Protein AF-A0A6V7ISR9-F1 (afdb_monomer)

Radius of gyration: 34.3 Å; Cα contacts (8 Å, |Δi|>4): 1676; chains: 1; bounding box: 74×96×76 Å

Solvent-accessible surface area (backbone atoms only — not comparable to full-atom values): 53498 Å² total; per-residue (Å²): 130,77,73,51,83,81,66,94,70,52,42,62,39,44,79,57,43,58,78,33,70,71,38,28,33,30,27,63,58,80,65,37,68,63,50,44,50,51,50,16,56,51,46,54,58,51,45,68,76,55,69,71,75,74,91,68,91,79,61,69,69,41,34,30,42,32,60,68,66,99,81,52,94,90,58,91,48,72,30,43,50,24,33,32,66,44,76,41,80,91,76,56,29,31,36,29,36,27,41,54,68,54,43,74,46,78,38,45,74,90,58,43,38,79,49,66,71,85,78,57,84,71,82,68,48,29,48,59,31,24,48,60,50,59,43,31,24,42,67,46,77,48,70,47,99,85,71,48,81,44,78,46,75,38,77,50,96,58,75,51,69,67,44,29,50,51,52,44,49,52,59,69,68,19,91,54,36,32,40,32,73,73,52,70,61,97,87,36,42,25,20,50,45,33,30,42,57,97,93,35,36,37,55,48,68,54,55,38,36,74,70,34,37,28,44,81,44,56,74,73,56,37,49,56,50,52,55,53,52,57,56,56,74,72,57,89,72,83,81,84,86,83,93,71,86,78,76,76,85,83,84,75,81,78,52,98,81,72,61,81,80,83,82,87,87,80,82,74,90,76,81,86,76,94,80,79,76,90,65,79,82,69,76,74,83,72,57,74,72,84,73,67,59,68,48,76,48,59,96,67,95,70,75,64,52,90,49,68,86,72,52,95,55,52,69,55,42,54,51,25,36,52,76,67,66,59,84,71,70,45,77,61,30,24,53,32,31,54,38,47,62,71,60,40,19,35,38,39,30,37,56,87,93,55,54,63,67,62,21,48,50,54,32,52,51,37,57,55,70,76,44,80,85,65,61,48,39,30,24,38,30,40,35,36,23,56,28,61,57,50,29,52,54,53,48,53,50,47,50,49,46,35,61,76,45,77,86,65,34,73,42,80,41,48,88,90,64,56,66,67,64,53,51,54,48,42,70,78,22,27,42,32,39,30,20,24,64,64,40,50,55,56,57,68,68,45,57,75,95,70,52,72,62,44,62,36,64,35,44,34,42,35,29,46,37,40,52,58,38,44,74,77,43,55,73,60,53,60,51,55,40,49,76,60,29,32,39,101,52,78,39,23,14,64,80,70,44,73,33,29,45,35,36,30,22,56,60,62,34,52,68,55,55,60,56,52,67,57,43,77,60,50,39,34,41,26,49,43,38,55,42,44,46,36,74,66,71,35,57,60,40,81,43,83,43,55,80,84,51,42,58,61,51,48,53,65,67,40,64,75,56,35,24,67,35,45,28,37,40,39,23,68,40,67,71,57,46,52,49,40,53,63,72,46,50,90,81,54,62,68,42,82,52,39,80,83,58,53,71,67,56,45,51,50,49,43,50,52,62,67,71,48,48,86,68,63,28,45,40,37,37,32,23,66,78,36,53,76,78,47,65,57,28,63,37,24,30,44,33,36,64,44,68,76,54,99,44,73,63,64,58,39,50,63,40,47,28,26,57,60,31,66,72,41,87,86,56,80,60,46,39,40,36,42,39,42,92,79,30,60,87,50,43,58,60,52,50,50,54,30,42,31,44,64,49,82,77,53,71,69,58,52,53,52,41,50,54,40,51,53,52,60,36,58,75,32,72,46,42,58,67,29,67,45,34,75,62,70,74,50,52,99,50,66,92,80,50,82,44,15,86,67,90,47,81,88,72,38,46,58,78,53,104,65,56,63,63,22,38,38,33,33,47,82,68,38,80,78,45,69,47,33,32,21,28,33,57,43,35,38,30,44,85,87,67,53,75,48,76,45,67,67,63,64,56,54,50,50,50,51,51,49,30,60,50,60,66,38,74,91,59,60,43,61,45,88,78,80,53,67,47,43,68,28,33,34,71,82,48,104,83,41,53,42,52,27,27,33,76,44,77,76,38,57,49,99,85,65,48,60,47,26,24,25,34,31,27,54,84,58,55,51,70,48,72,80,37,50,35,74,62,30,23,58,53,58,67,74,70,56,69,48,85,61,65,50,31,42,38,30,46,48,99,58,76,46,74,89,76,31,94,59,74,39,71,65,56,36,48,51,48,50,49,52,52,58,78,60,66,45,98,57,43,45,34,36,30,44,28,67,42,62,46,25,59,38,36,28,20,65,51,83,43,84,43,75,114

pLDDT: mean 79.91, std 15.23, range [26.52, 97.44]

Organism: NCBI:txid1563983

Nearest PDB structures (foldseek):
  2db3-assembly3_C  TM=5.514E-01  e=2.352E-21  Drosophila melanogaster
  6y53-assembly1_p  TM=5.521E-01  e=8.536E-19  Homo sapiens
  6y5q-assembly1_p  TM=5.521E-01  e=8.536E-19  Homo sapiens
  7vpx-assembly1_E  TM=4.806E-01  e=4.171E-19  Homo sapiens
  4a4d-assembly1_A  TM=7.930E-01  e=4.815E-11  Homo sapiens

InterPro domains:
  IPR011545 DEAD/DEAH-box helicase domain [PF00270] (331-481)
  IPR014001 Helicase superfamily 1/2, ATP-binding domain [PS51192] (337-523)
  IPR014001 Helicase superfamily 1/2, ATP-binding domain [SM00487] (325-524)
  IPR027417 P-loop containing nucleoside triphosphate hydrolase [G3DSA:3.40.50.300] (258-526)
  IPR027417 P-loop containing nucleoside triphosphate hydrolase [G3DSA:3.40.50.300] (531-700)
  IPR027417 P-loop containing nucleoside triphosphate hydrolase [SSF52540] (293-480)
  IPR027417 P-loop containing nucleoside triphosphate hydrolase [SSF52540] (540-645)

Sequence (947 aa):
CNPCELPTSVEEVLIFNALSPDCIIVGSVVDRDKKLDLISNELWRVSAKYSKNTEGPVENGSFAIIQPNFHMEDISSWWCRGIVRQFNKDTSLYTIELLDYGISIFRLRREFMTVPRESLEEPFLAYSIRLYHMVPAVIQNYITPDKKRNCKLVIQGKWSEEAIDITRTSLKSSPKVFFHKMCTSGGLKEGELYVIHEDDYYPLRDILFIAGVAVFLQDQHYREYSDLISNYKRHDDKIEKYNKSNTLPILRPLYPDGSRPIQKKTIQIEEEQDDEDDIFYQPAKIEKEHYEGIFIKTDKKVTQLDHINEAPFAGTIHESLKDMEVNHLWKIQSYTWPAVNQGLDVLIIAAKKSGKTLGYVAPIANLVVGKNKGSPRSPKVLVLCSSSNAVHNVHDMFERVLGRNVEILVVSGFNGLNHRSFTAKLCNGCHILIATPAWLKRYLALPPHQKGLNIGNLDHIIFDGLDEILRKQNVDLLHLLRENVITRGKGFNVEGKVLQFIAVAEHWSTTIGKFAEQFRYPYLCIRSYPDAVISSGVRPTVREVNIKDKPETLISLLGDRYRSIKTLVVCRSRKEARKIVKSVGDQLKYIYTDGKSILDDIHAAKSTWTLATSGDFPVLICTDSVLADLQISDVQWLINYSIATATKSVFYFRFSSMISSLKDKNKTNAVTIFLDETNSQQLAGVLDLVERSGIKLSQVQIDAAEKIKAQLDREKEGYGICNLVKSFGACSKRVSCQYRHWVLPEIDKPKIPIEAGDVIKVTLLYLHTATHFSARITEKIDSAGKRLKFPEKDHLMTVSRINSFLSNSTQRITEKNVIMGAIYGYRVSNSNYQRVKIIDISKTDIHGRPYIVSVKCIDTGLSHKDVRASSLLQLPDDLRDAPSAIIELFVANVKPFDEDDEWNTFTNHFVKEWMSEHRSPHKFYEGKVELVLGDSVWIQSLDIQIK

Structure (mmCIF, N/CA/C/O backbone):
data_AF-A0A6V7ISR9-F1
#
_entry.id   AF-A0A6V7ISR9-F1
#
loop_
_atom_site.group_PDB
_atom_site.id
_atom_site.type_symbol
_atom_site.label_atom_id
_atom_site.label_alt_id
_atom_site.label_comp_id
_atom_site.label_asym_id
_atom_site.label_entity_id
_atom_site.label_seq_id
_atom_site.pdbx_PDB_ins_code
_atom_site.Cartn_x
_atom_site.Cartn_y
_atom_site.Cartn_z
_atom_site.occupancy
_atom_site.B_iso_or_equiv
_atom_site.auth_seq_id
_atom_site.auth_comp_id
_atom_site.auth_asym_id
_atom_site.auth_atom_id
_atom_site.pdbx_PDB_model_num
ATOM 1 N N . CYS A 1 1 ? 10.358 46.271 20.907 1.00 53.72 1 CYS A N 1
ATOM 2 C CA . CYS A 1 1 ? 9.872 47.580 20.423 1.00 53.72 1 CYS A CA 1
ATOM 3 C C . CYS A 1 1 ? 9.298 48.347 21.605 1.00 53.72 1 CYS A C 1
ATOM 5 O O . CYS A 1 1 ? 8.858 47.693 22.541 1.00 53.72 1 CYS A O 1
ATOM 7 N N . ASN A 1 2 ? 9.299 49.681 21.584 1.00 59.62 2 ASN A N 1
ATOM 8 C CA . ASN A 1 2 ? 8.506 50.438 22.557 1.00 59.62 2 ASN A CA 1
ATOM 9 C C . ASN A 1 2 ? 7.038 50.437 22.100 1.00 59.62 2 ASN A C 1
ATOM 11 O O . ASN A 1 2 ? 6.807 50.488 20.888 1.00 59.62 2 ASN A O 1
ATOM 15 N N . PRO A 1 3 ? 6.071 50.355 23.023 1.00 70.25 3 PRO A N 1
ATOM 16 C CA . PRO A 1 3 ? 4.656 50.442 22.683 1.00 70.25 3 PRO A CA 1
ATOM 17 C C . PRO A 1 3 ? 4.318 51.823 22.106 1.00 70.25 3 PRO A C 1
ATOM 19 O O . PRO A 1 3 ? 4.965 52.822 22.440 1.00 70.25 3 PRO A O 1
ATOM 22 N N . CYS A 1 4 ? 3.330 51.883 21.214 1.00 76.81 4 CYS A N 1
ATOM 23 C CA . CYS A 1 4 ? 2.876 53.126 20.588 1.00 76.81 4 CYS A CA 1
ATOM 24 C C . CYS A 1 4 ? 1.353 53.287 20.657 1.00 76.81 4 CYS A C 1
ATOM 26 O O . CYS A 1 4 ? 0.616 52.309 20.759 1.00 76.81 4 CYS A O 1
ATOM 28 N N . GLU A 1 5 ? 0.873 54.529 20.579 1.00 79.25 5 GLU A N 1
ATOM 29 C CA . GLU A 1 5 ? -0.557 54.812 20.438 1.00 79.25 5 GLU A CA 1
ATOM 30 C C . GLU A 1 5 ? -1.003 54.621 18.979 1.00 79.25 5 GLU A C 1
ATOM 32 O O . GLU A 1 5 ? -0.302 55.019 18.042 1.00 79.25 5 GLU A O 1
ATOM 37 N N . LEU A 1 6 ? -2.182 54.022 18.778 1.00 81.75 6 LEU A N 1
ATOM 38 C CA . LEU A 1 6 ? -2.761 53.850 17.445 1.00 81.75 6 LEU A CA 1
ATOM 39 C C . LEU A 1 6 ? -3.162 55.208 16.838 1.00 81.75 6 LEU A C 1
ATOM 41 O O . LEU A 1 6 ? -3.882 55.978 17.478 1.00 81.75 6 LEU A O 1
ATOM 45 N N . PRO A 1 7 ? -2.786 55.492 15.577 1.00 81.19 7 PRO A N 1
ATOM 46 C CA . PRO A 1 7 ? -3.307 56.641 14.843 1.00 81.19 7 PRO A CA 1
ATOM 47 C C . PRO A 1 7 ? -4.841 56.618 14.725 1.00 81.19 7 PRO A C 1
ATOM 49 O O . PRO A 1 7 ? -5.458 55.563 14.617 1.00 81.19 7 PRO A O 1
ATOM 52 N N . THR A 1 8 ? -5.481 57.786 14.641 1.00 73.00 8 THR A N 1
ATOM 53 C CA . THR A 1 8 ? -6.951 57.896 14.511 1.00 73.00 8 THR A CA 1
ATOM 54 C C . THR A 1 8 ? -7.513 57.385 13.177 1.00 73.00 8 THR A C 1
ATOM 56 O O . THR A 1 8 ? -8.722 57.237 13.033 1.00 73.00 8 THR A O 1
ATOM 59 N N . SER A 1 9 ? -6.653 57.110 12.196 1.00 78.44 9 SER A N 1
ATOM 60 C CA . SER A 1 9 ? -6.996 56.690 10.831 1.00 78.44 9 SER A CA 1
ATOM 61 C C . SER A 1 9 ? -6.623 55.231 10.533 1.00 78.44 9 SER A C 1
ATOM 63 O O . SER A 1 9 ? -6.351 54.878 9.381 1.00 78.44 9 SER A O 1
ATOM 65 N N . VAL A 1 10 ? -6.575 54.380 11.562 1.00 84.94 10 VAL A N 1
ATOM 66 C CA . VAL A 1 10 ? -6.373 52.933 11.407 1.00 84.94 10 VAL A CA 1
ATOM 67 C C . VAL A 1 10 ? -7.698 52.191 11.234 1.00 84.94 10 VAL A C 1
ATOM 69 O O . VAL A 1 10 ? -8.700 52.531 11.860 1.00 84.94 10 VAL A O 1
ATOM 72 N N . GLU A 1 11 ? -7.705 51.158 10.396 1.00 86.50 11 GLU A N 1
ATOM 73 C CA . GLU A 1 11 ? -8.835 50.239 10.227 1.00 86.50 11 GLU A CA 1
ATOM 74 C C . GLU A 1 11 ? -8.477 48.840 10.745 1.00 86.50 11 GLU A C 1
ATOM 76 O O . GLU A 1 11 ? -7.364 48.361 10.537 1.00 86.50 11 GLU A O 1
ATOM 81 N N . GLU A 1 12 ? -9.411 48.167 11.423 1.00 87.75 12 GLU A N 1
ATOM 82 C CA . GLU A 1 12 ? -9.239 46.758 11.802 1.00 87.75 12 GLU A CA 1
ATOM 83 C C . GLU A 1 12 ? -9.358 45.876 10.549 1.00 87.75 12 GLU A C 1
ATOM 85 O O . GLU A 1 12 ? -10.339 45.969 9.797 1.00 87.75 12 GLU A O 1
ATOM 90 N N . VAL A 1 13 ? -8.363 45.016 10.323 1.00 87.88 13 VAL A N 1
ATOM 91 C CA . VAL A 1 13 ? -8.284 44.148 9.143 1.00 87.88 13 VAL A CA 1
ATOM 92 C C . VAL A 1 13 ? -8.114 42.681 9.523 1.00 87.88 13 VAL A C 1
ATOM 94 O O . VAL A 1 13 ? -7.423 42.332 10.479 1.00 87.88 13 VAL A O 1
ATOM 97 N N . LEU A 1 14 ? -8.712 41.801 8.722 1.00 84.25 14 LEU A N 1
ATOM 98 C CA . LEU A 1 14 ? -8.440 40.367 8.750 1.00 84.25 14 LEU A CA 1
ATOM 99 C C . LEU A 1 14 ? -7.236 40.064 7.869 1.00 84.25 14 LEU A C 1
ATOM 101 O O . LEU A 1 14 ? -7.186 40.511 6.723 1.00 84.25 14 LEU A O 1
ATOM 105 N N . ILE A 1 15 ? -6.298 39.270 8.380 1.00 84.81 15 ILE A N 1
ATOM 106 C CA . ILE A 1 15 ? -5.148 38.789 7.615 1.00 84.81 15 ILE A CA 1
ATOM 107 C C . ILE A 1 15 ? -5.489 37.420 7.029 1.00 84.81 15 ILE A C 1
ATOM 109 O O . ILE A 1 15 ? -5.641 36.449 7.768 1.00 84.81 15 ILE A O 1
ATOM 113 N N . PHE A 1 16 ? -5.579 37.328 5.703 1.00 78.12 16 PHE A N 1
ATOM 114 C CA . PHE A 1 16 ? -5.818 36.054 5.016 1.00 78.12 16 PHE A CA 1
ATOM 115 C C . PHE A 1 16 ? -4.517 35.340 4.683 1.00 78.12 16 PHE A C 1
ATOM 117 O O . PHE A 1 16 ? -4.407 34.125 4.843 1.00 78.12 16 PHE A O 1
ATOM 124 N N . ASN A 1 17 ? -3.513 36.092 4.226 1.00 77.75 17 ASN A N 1
ATOM 125 C CA . ASN A 1 17 ? -2.215 35.537 3.871 1.00 77.75 17 ASN A CA 1
ATOM 126 C C . ASN A 1 17 ? -1.118 36.609 3.906 1.00 77.75 17 ASN A C 1
ATOM 128 O O . ASN A 1 17 ? -1.382 37.780 3.651 1.00 77.75 17 ASN A O 1
ATOM 132 N N . ALA A 1 18 ? 0.122 36.202 4.158 1.00 82.56 18 ALA A N 1
ATOM 133 C CA . ALA A 1 18 ? 1.305 37.050 4.039 1.00 82.56 18 ALA A CA 1
ATOM 134 C C . ALA A 1 18 ? 2.350 36.299 3.204 1.00 82.56 18 ALA A C 1
ATOM 136 O O . ALA A 1 18 ? 2.997 35.360 3.685 1.00 82.56 18 ALA A O 1
ATOM 137 N N . LEU A 1 19 ? 2.454 36.670 1.925 1.00 78.19 19 LEU A N 1
ATOM 138 C CA . LEU A 1 19 ? 3.413 36.074 0.992 1.00 78.19 19 LEU A CA 1
ATOM 139 C C . LEU A 1 19 ? 4.805 36.663 1.215 1.00 78.19 19 LEU A C 1
ATOM 141 O O . LEU A 1 19 ? 5.785 35.927 1.231 1.00 78.19 19 LEU A O 1
ATOM 145 N N . SER A 1 20 ? 4.865 37.971 1.441 1.00 83.88 20 SER A N 1
ATOM 146 C CA . SER A 1 20 ? 6.047 38.713 1.875 1.00 83.88 20 SER A CA 1
ATOM 147 C C . SER A 1 20 ? 5.605 40.032 2.523 1.00 83.88 20 SER A C 1
ATOM 149 O O . SER A 1 20 ? 4.431 40.396 2.401 1.00 83.88 20 SER A O 1
ATOM 151 N N . PRO A 1 21 ? 6.510 40.790 3.166 1.00 84.00 21 PRO A N 1
ATOM 152 C CA . PRO A 1 21 ? 6.210 42.151 3.630 1.00 84.00 21 PRO A CA 1
ATOM 153 C C . PRO A 1 21 ? 5.682 43.097 2.531 1.00 84.00 21 PRO A C 1
ATOM 155 O O . PRO A 1 21 ? 4.971 44.060 2.825 1.00 84.00 21 PRO A O 1
ATOM 158 N N . ASP A 1 22 ? 5.961 42.786 1.259 1.00 79.19 22 ASP A N 1
ATOM 159 C CA . ASP A 1 22 ? 5.482 43.546 0.098 1.00 79.19 22 ASP A CA 1
ATOM 160 C C . ASP A 1 22 ? 4.142 43.076 -0.473 1.00 79.19 22 ASP A C 1
ATOM 162 O O . ASP A 1 22 ? 3.608 43.709 -1.389 1.00 79.19 22 ASP A O 1
ATOM 166 N N . CYS A 1 23 ? 3.623 41.947 0.008 1.00 82.62 23 CYS A N 1
ATOM 167 C CA . CYS A 1 23 ? 2.383 41.356 -0.473 1.00 82.62 23 CYS A CA 1
ATOM 168 C C . CYS A 1 23 ? 1.680 40.604 0.661 1.00 82.62 23 CYS A C 1
ATOM 170 O O . CYS A 1 23 ? 1.880 39.403 0.886 1.00 82.62 23 CYS A O 1
ATOM 172 N N . ILE A 1 24 ? 0.835 41.346 1.376 1.00 85.06 24 ILE A N 1
ATOM 173 C CA . ILE A 1 24 ? -0.022 40.841 2.448 1.00 85.06 24 ILE A CA 1
ATOM 174 C C . ILE A 1 24 ? -1.473 40.981 1.986 1.00 85.06 24 ILE A C 1
ATOM 176 O O . ILE A 1 24 ? -1.892 42.054 1.560 1.00 85.06 24 ILE A O 1
ATOM 180 N N . ILE A 1 25 ? -2.239 39.895 2.038 1.00 82.31 25 ILE A N 1
ATOM 181 C CA . ILE A 1 25 ? -3.648 39.863 1.640 1.00 82.31 25 ILE A CA 1
ATOM 182 C C . ILE A 1 25 ? -4.498 40.101 2.881 1.00 82.31 25 ILE A C 1
ATOM 184 O O . ILE A 1 25 ? -4.487 39.294 3.816 1.00 82.31 25 ILE A O 1
ATOM 188 N N . VAL A 1 26 ? -5.250 41.198 2.866 1.00 84.94 26 VAL A N 1
ATOM 189 C CA . VAL A 1 26 ? -6.094 41.628 3.982 1.00 84.94 26 VAL A CA 1
ATOM 190 C C . VAL A 1 26 ? -7.527 41.874 3.531 1.00 84.94 26 VAL A C 1
ATOM 192 O O . VAL A 1 26 ? -7.783 42.075 2.345 1.00 84.94 26 VAL A O 1
ATOM 195 N N . GLY A 1 27 ? -8.476 41.894 4.463 1.00 82.31 27 GLY A N 1
ATOM 196 C CA . GLY A 1 27 ? -9.838 42.350 4.183 1.00 82.31 27 GLY A CA 1
ATOM 197 C C . GLY A 1 27 ? -10.480 43.073 5.351 1.00 82.31 27 GLY A C 1
ATOM 198 O O . GLY A 1 27 ? -10.044 42.964 6.494 1.00 82.31 27 GLY A O 1
ATOM 199 N N . SER A 1 28 ? -11.532 43.826 5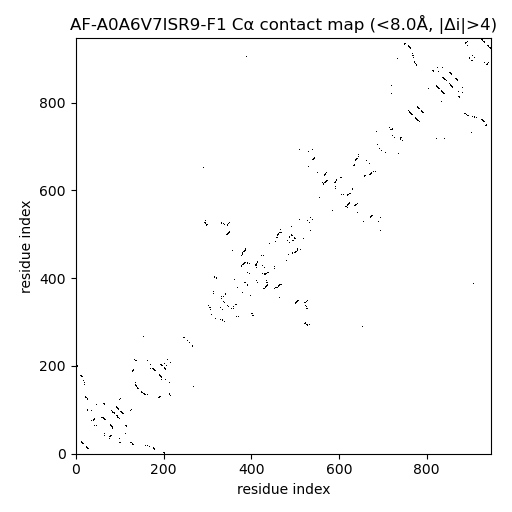.045 1.00 76.06 28 SER A N 1
ATOM 200 C CA . SER A 1 28 ? -12.252 44.623 6.040 1.00 76.06 28 SER A CA 1
ATOM 201 C C . SER A 1 28 ? -13.071 43.736 6.982 1.00 76.06 28 SER A C 1
ATOM 203 O O . SER A 1 28 ? -13.715 42.785 6.531 1.00 76.06 28 SER A O 1
ATOM 205 N N . VAL A 1 29 ? -13.077 44.078 8.273 1.00 74.50 29 VAL A N 1
ATOM 206 C CA . VAL A 1 29 ? -13.898 43.432 9.316 1.00 74.50 29 VAL A CA 1
ATOM 207 C C . VAL A 1 29 ? -15.339 43.975 9.329 1.00 74.50 29 VAL A C 1
ATOM 209 O O . VAL A 1 29 ? -16.274 43.270 9.705 1.00 74.50 29 VAL A O 1
ATOM 212 N N . VAL A 1 30 ? -15.553 45.221 8.892 1.00 74.62 30 VAL A N 1
ATOM 213 C CA . VAL A 1 30 ? -16.813 45.956 9.111 1.00 74.62 30 VAL A CA 1
ATOM 214 C C . VAL A 1 30 ? -17.952 45.447 8.218 1.00 74.62 30 VAL A C 1
ATOM 216 O O . VAL A 1 30 ? -17.889 45.546 6.984 1.00 74.62 30 VAL A O 1
ATOM 219 N N . ASP A 1 31 ? -19.013 44.946 8.866 1.00 70.50 31 ASP A N 1
ATOM 220 C CA . ASP A 1 31 ? -20.216 44.347 8.258 1.00 70.50 31 ASP A CA 1
ATOM 221 C C . ASP A 1 31 ? -19.898 43.252 7.223 1.00 70.50 31 ASP A C 1
ATOM 223 O O . ASP A 1 31 ? -20.634 43.047 6.256 1.00 70.50 31 ASP A O 1
ATOM 227 N N . ARG A 1 32 ? -18.777 42.546 7.411 1.00 78.50 32 ARG A N 1
ATOM 228 C CA . ARG A 1 32 ? -18.259 41.578 6.442 1.00 78.50 32 ARG A CA 1
ATOM 229 C C . ARG A 1 32 ? -19.237 40.439 6.160 1.00 78.50 32 ARG A C 1
ATOM 231 O O . ARG A 1 32 ? -19.470 40.152 4.993 1.00 78.50 32 ARG A O 1
ATOM 238 N N . ASP A 1 33 ? -19.834 39.843 7.189 1.00 75.12 33 ASP A N 1
ATOM 239 C CA . ASP A 1 33 ? -20.783 38.734 7.011 1.00 75.12 33 ASP A CA 1
ATOM 240 C C . ASP A 1 33 ? -22.041 39.183 6.260 1.00 75.12 33 ASP A C 1
ATOM 242 O O . ASP A 1 33 ? -22.456 38.533 5.308 1.00 75.12 33 ASP A O 1
ATOM 246 N N . LYS A 1 34 ? -22.573 40.372 6.579 1.00 77.25 34 LYS A N 1
ATOM 247 C CA . LYS A 1 34 ? -23.713 40.947 5.846 1.00 77.25 34 LYS A CA 1
ATOM 248 C C . LYS A 1 34 ? -23.376 41.217 4.377 1.00 77.25 34 LYS A C 1
ATOM 250 O O . LYS A 1 34 ? -24.210 40.981 3.509 1.00 77.25 34 LYS A O 1
ATOM 255 N N . LYS A 1 35 ? -22.166 41.711 4.085 1.00 81.12 35 LYS A N 1
ATOM 256 C CA . LYS A 1 35 ? -21.691 41.924 2.705 1.00 81.12 35 LYS A CA 1
ATOM 257 C C . LYS A 1 35 ? -21.502 40.600 1.967 1.00 81.12 35 LYS A C 1
ATOM 259 O O . LYS A 1 35 ? -21.910 40.487 0.820 1.00 81.12 35 LYS A O 1
ATOM 264 N N . LEU A 1 36 ? -20.939 39.590 2.628 1.00 81.62 36 LEU A N 1
ATOM 265 C CA . LEU A 1 36 ? -20.794 38.240 2.082 1.00 81.62 36 LEU A CA 1
ATOM 266 C C . LEU A 1 36 ? -22.155 37.595 1.775 1.00 81.62 36 LEU A C 1
ATOM 268 O O . LEU A 1 36 ? -22.298 36.948 0.738 1.00 81.62 36 LEU A O 1
ATOM 272 N N . ASP A 1 37 ? -23.166 37.813 2.615 1.00 76.38 37 ASP A N 1
ATOM 273 C CA . ASP A 1 37 ? -24.537 37.353 2.369 1.00 76.38 37 ASP A CA 1
ATOM 274 C C . ASP A 1 37 ? -25.188 38.078 1.181 1.00 76.38 37 ASP A C 1
ATOM 276 O O . ASP A 1 37 ? -25.839 37.445 0.344 1.00 76.38 37 ASP A O 1
ATOM 280 N N . LEU A 1 38 ? -24.996 39.397 1.062 1.00 81.88 38 LEU A N 1
ATOM 281 C CA . LEU A 1 38 ? -25.474 40.185 -0.082 1.00 81.88 38 LEU A CA 1
ATOM 282 C C . LEU A 1 38 ? -24.832 39.713 -1.394 1.00 81.88 38 LEU A C 1
ATOM 284 O O . LEU A 1 38 ? -25.555 39.376 -2.334 1.00 81.88 38 LEU A O 1
ATOM 288 N N . ILE A 1 39 ? -23.503 39.579 -1.416 1.00 84.56 39 ILE A N 1
ATOM 289 C CA . ILE A 1 39 ? -22.742 39.068 -2.564 1.00 84.56 39 ILE A CA 1
ATOM 290 C C . ILE A 1 39 ? -23.195 37.644 -2.906 1.00 84.56 39 ILE A C 1
ATOM 292 O O . ILE A 1 39 ? -23.452 37.340 -4.067 1.00 84.56 39 ILE A O 1
ATOM 296 N N . SER A 1 40 ? -23.367 36.761 -1.917 1.00 82.00 40 SER A N 1
ATOM 297 C CA . SER A 1 40 ? -23.838 35.388 -2.149 1.00 82.00 40 SER A CA 1
ATOM 298 C C . SER A 1 40 ? -25.224 35.353 -2.806 1.00 82.00 40 SER A C 1
ATOM 300 O O . SER A 1 40 ? -25.469 34.531 -3.693 1.00 82.00 40 SER A O 1
ATOM 302 N N . ASN A 1 41 ? -26.136 36.243 -2.402 1.00 79.94 41 ASN A N 1
ATOM 303 C CA . ASN A 1 41 ? -27.471 36.354 -2.996 1.00 79.94 41 ASN A CA 1
ATOM 304 C C . ASN A 1 41 ? -27.430 36.893 -4.433 1.00 79.94 41 ASN A C 1
ATOM 306 O O . ASN A 1 41 ? -28.202 36.447 -5.285 1.00 79.94 41 ASN A O 1
ATOM 310 N N . GLU A 1 42 ? -26.535 37.834 -4.720 1.00 84.06 42 GLU A N 1
ATOM 311 C CA . GLU A 1 42 ? -26.321 38.352 -6.071 1.00 84.06 42 GLU A CA 1
ATOM 312 C C . GLU A 1 42 ? -25.719 37.279 -6.989 1.00 84.06 42 GLU A C 1
ATOM 314 O O . GLU A 1 42 ? -26.248 37.017 -8.072 1.00 84.06 42 GLU A O 1
ATOM 319 N N . LEU A 1 43 ? -24.685 36.572 -6.524 1.00 85.75 43 LEU A N 1
ATOM 320 C CA . LEU A 1 43 ? -24.035 35.487 -7.263 1.00 85.75 43 LEU A CA 1
ATOM 321 C C . LEU A 1 43 ? -24.994 34.335 -7.573 1.00 85.75 43 LEU A C 1
ATOM 323 O O . LEU A 1 43 ? -24.883 33.734 -8.641 1.00 85.75 43 LEU A O 1
ATOM 327 N N . TRP A 1 44 ? -25.969 34.063 -6.702 1.00 81.62 44 TRP A N 1
ATOM 328 C CA . TRP A 1 44 ? -27.053 33.119 -6.987 1.00 81.62 44 TRP A CA 1
ATOM 329 C C . TRP A 1 44 ? -27.952 33.575 -8.152 1.00 81.62 44 TRP A C 1
ATOM 331 O O . TRP A 1 44 ? -28.379 32.767 -8.977 1.00 81.62 44 TRP A O 1
ATOM 341 N N . ARG A 1 45 ? -28.222 34.880 -8.283 1.00 82.31 45 ARG A N 1
ATOM 342 C CA . ARG A 1 45 ? -28.980 35.415 -9.431 1.00 82.31 45 ARG A CA 1
ATOM 343 C C . ARG A 1 45 ? -28.162 35.361 -10.718 1.00 82.31 45 ARG A C 1
ATOM 345 O O . ARG A 1 45 ? -28.712 35.083 -11.785 1.00 82.31 45 ARG A O 1
ATOM 352 N N . VAL A 1 46 ? -26.859 35.625 -10.628 1.00 83.31 46 VAL A N 1
ATOM 353 C CA . VAL A 1 46 ? -25.936 35.543 -11.768 1.00 83.31 46 VAL A CA 1
ATOM 354 C C . VAL A 1 46 ? -25.772 34.089 -12.220 1.00 83.31 46 VAL A C 1
ATOM 356 O O . VAL A 1 46 ? -25.863 33.817 -13.417 1.00 83.31 46 VAL A O 1
ATOM 359 N N . SER A 1 47 ? -25.632 33.131 -11.298 1.00 78.94 47 SER A N 1
ATOM 360 C CA . SER A 1 47 ? -25.496 31.707 -11.636 1.00 78.94 47 SER A CA 1
ATOM 361 C C . SER A 1 47 ? -26.695 31.156 -12.406 1.00 78.94 47 SER A C 1
ATOM 363 O O . SER A 1 47 ? -26.515 30.387 -13.349 1.00 78.94 47 SER A O 1
ATOM 365 N N . ALA A 1 48 ? -27.912 31.609 -12.090 1.00 76.69 48 ALA A N 1
ATOM 366 C CA . ALA A 1 48 ? -29.115 31.220 -12.823 1.00 76.69 48 ALA A CA 1
ATOM 367 C C . ALA A 1 48 ? -29.060 31.611 -14.316 1.00 76.69 48 ALA A C 1
ATOM 369 O O . ALA A 1 48 ? -29.518 30.844 -15.169 1.00 76.69 48 ALA A O 1
ATOM 370 N N . LYS A 1 49 ? -28.456 32.765 -14.650 1.00 77.62 49 LYS A N 1
ATOM 371 C CA . LYS A 1 49 ? -28.306 33.250 -16.037 1.00 77.62 49 LYS A CA 1
ATOM 372 C C . LYS A 1 49 ? -27.247 32.482 -16.836 1.00 77.62 49 LYS A C 1
ATOM 374 O O . LYS A 1 49 ? -27.408 32.322 -18.042 1.00 77.62 49 LYS A O 1
ATOM 379 N N . TYR A 1 50 ? -26.200 31.986 -16.177 1.00 71.62 50 TYR A N 1
ATOM 380 C CA . TYR A 1 50 ? -25.056 31.308 -16.808 1.00 71.62 50 TYR A CA 1
ATOM 381 C C . TYR A 1 50 ? -25.040 29.785 -16.562 1.00 71.62 50 TYR A C 1
ATOM 383 O O . TYR A 1 50 ? -24.003 29.138 -16.677 1.00 71.62 50 TYR A O 1
ATOM 391 N N . SER A 1 51 ? -26.204 29.195 -16.266 1.00 57.56 51 SER A N 1
ATOM 392 C CA . SER A 1 51 ? -26.396 27.801 -15.819 1.00 57.56 51 SER A CA 1
ATOM 393 C C . SER A 1 51 ? -25.944 26.695 -16.791 1.00 57.56 51 SER A C 1
ATOM 395 O O . SER A 1 51 ? -25.935 25.520 -16.422 1.00 57.56 51 SER A O 1
ATOM 397 N N . LYS A 1 52 ? -25.528 27.033 -18.018 1.00 58.22 52 LYS A N 1
ATOM 398 C CA . LYS A 1 52 ? -24.912 26.091 -18.963 1.00 58.22 52 LYS A CA 1
ATOM 399 C C . LYS A 1 52 ? -23.394 26.262 -18.951 1.00 58.22 52 LYS A C 1
ATOM 401 O O . LYS A 1 52 ? -22.862 27.151 -19.609 1.00 58.22 52 LYS A O 1
ATOM 406 N N . ASN A 1 53 ? -22.700 25.384 -18.227 1.00 58.25 53 ASN A N 1
ATOM 407 C CA . ASN A 1 53 ? -21.243 25.288 -18.289 1.00 58.25 53 ASN A CA 1
ATOM 408 C C . ASN A 1 53 ? -20.805 24.951 -19.725 1.00 58.25 53 ASN A C 1
ATOM 410 O O . ASN A 1 53 ? -21.143 23.891 -20.244 1.00 58.25 53 ASN A O 1
ATOM 414 N N . THR A 1 54 ? -20.047 25.839 -20.368 1.00 56.56 54 THR A N 1
ATOM 415 C CA . THR A 1 54 ? -19.389 25.558 -21.649 1.00 56.56 54 THR A CA 1
ATOM 416 C C . THR A 1 54 ? -18.279 24.527 -21.434 1.00 56.56 54 THR A C 1
ATOM 418 O O . THR A 1 54 ? -17.324 24.768 -20.693 1.00 56.56 54 THR A O 1
ATOM 421 N N . GLU A 1 55 ? -18.411 23.349 -22.042 1.00 55.31 55 GLU A N 1
ATOM 422 C CA . GLU A 1 55 ? -17.380 22.309 -21.995 1.00 55.31 55 GLU A CA 1
ATOM 423 C C . GLU A 1 55 ? -16.123 22.801 -22.730 1.00 55.31 55 GLU A C 1
ATOM 425 O O . GLU A 1 55 ? -16.124 22.977 -23.945 1.00 55.31 55 GLU A O 1
ATOM 430 N N . GLY A 1 56 ? -15.057 23.087 -21.979 1.00 65.12 56 GLY A N 1
ATOM 431 C CA . GLY A 1 56 ? -13.789 23.566 -22.526 1.00 65.12 56 GLY A CA 1
ATOM 432 C C . GLY A 1 56 ? -12.808 24.040 -21.447 1.00 65.12 56 GLY A C 1
ATOM 433 O O . GLY A 1 56 ? -13.231 24.342 -20.320 1.00 65.12 56 GLY A O 1
ATOM 434 N N . PRO A 1 57 ? -11.497 24.082 -21.761 1.00 69.56 57 PRO A N 1
ATOM 435 C CA . PRO A 1 57 ? -10.482 24.600 -20.855 1.00 69.56 57 PRO A CA 1
ATOM 436 C C . PRO A 1 57 ? -10.682 26.101 -20.622 1.00 69.56 57 PRO A C 1
ATOM 438 O O . PRO A 1 57 ? -10.961 26.854 -21.549 1.00 69.56 57 PRO A O 1
ATOM 441 N N . VAL A 1 58 ? -10.542 26.526 -19.367 1.00 78.88 58 VAL A N 1
ATOM 442 C CA . VAL A 1 58 ? -10.698 27.926 -18.951 1.00 78.88 58 VAL A CA 1
ATOM 443 C C . VAL A 1 58 ? -9.336 28.612 -18.889 1.00 78.88 58 VAL A C 1
ATOM 445 O O . VAL A 1 58 ? -8.392 28.051 -18.331 1.00 78.88 58 VAL A O 1
ATOM 448 N N . GLU A 1 59 ? -9.240 29.822 -19.438 1.00 80.44 59 GLU A N 1
ATOM 449 C CA . GLU A 1 59 ? -8.014 30.623 -19.418 1.00 80.44 59 GLU A CA 1
ATOM 450 C C . GLU A 1 59 ? -7.695 31.161 -18.015 1.00 80.44 59 GLU A C 1
ATOM 452 O O . GLU A 1 59 ? -8.589 31.544 -17.249 1.00 80.44 59 GLU A O 1
ATOM 457 N N . ASN A 1 60 ? -6.402 31.234 -17.689 1.00 82.12 60 ASN A N 1
ATOM 458 C CA . ASN A 1 60 ? -5.934 31.869 -16.459 1.00 82.12 60 ASN A CA 1
ATOM 459 C C . ASN A 1 60 ? -6.339 33.351 -16.456 1.00 82.12 60 ASN A C 1
ATOM 461 O O . ASN A 1 60 ? -6.102 34.072 -17.419 1.00 82.12 60 ASN A O 1
ATOM 465 N N . GLY A 1 61 ? -6.925 33.809 -15.354 1.00 78.81 61 GLY A N 1
ATOM 466 C CA . GLY A 1 61 ? -7.488 35.151 -15.208 1.00 78.81 61 GLY A CA 1
ATOM 467 C C . GLY A 1 61 ? -9.007 35.215 -15.386 1.00 78.81 61 GLY A C 1
ATOM 468 O O . GLY A 1 61 ? -9.597 36.251 -15.090 1.00 78.81 61 GLY A O 1
ATOM 469 N N . SER A 1 62 ? -9.655 34.124 -15.804 1.00 85.00 62 SER A N 1
ATOM 470 C CA . SER A 1 62 ? -11.117 34.072 -15.923 1.00 85.00 62 SER A CA 1
ATOM 471 C C . SER A 1 62 ? -11.796 34.172 -14.556 1.00 85.00 62 SER A C 1
ATOM 473 O O . SER A 1 62 ? -11.388 33.500 -13.602 1.00 85.00 62 SER A O 1
ATOM 475 N N . PHE A 1 63 ? -12.862 34.970 -14.462 1.00 87.75 63 PHE A N 1
ATOM 476 C CA . PHE A 1 63 ? -13.682 35.053 -13.255 1.00 87.75 63 PHE A CA 1
ATOM 477 C C . PHE A 1 63 ? -14.608 33.848 -13.162 1.00 87.75 63 PHE A C 1
ATOM 479 O O . PHE A 1 63 ? -15.201 33.424 -14.154 1.00 87.75 63 PHE A O 1
ATOM 486 N N . ALA A 1 64 ? -14.723 33.295 -11.962 1.00 87.81 64 ALA A N 1
ATOM 487 C CA . ALA A 1 64 ? -15.480 32.094 -11.679 1.00 87.81 64 ALA A CA 1
ATOM 488 C C . ALA A 1 64 ? -16.445 32.302 -10.510 1.00 87.81 64 ALA A C 1
ATOM 490 O O . ALA A 1 64 ? -16.101 32.945 -9.520 1.00 87.81 64 ALA A O 1
ATOM 491 N N . ILE A 1 65 ? -17.631 31.709 -10.605 1.00 88.38 65 ILE A N 1
ATOM 492 C CA . ILE A 1 65 ? -18.600 31.570 -9.519 1.00 88.38 65 ILE A CA 1
ATOM 493 C C . ILE A 1 65 ? -18.634 30.103 -9.099 1.00 88.38 65 ILE A C 1
ATOM 495 O O . ILE A 1 65 ? -18.695 29.202 -9.939 1.00 88.38 65 ILE A O 1
ATOM 499 N N . ILE A 1 66 ? -18.586 29.866 -7.794 1.00 85.25 66 ILE A N 1
ATOM 500 C CA . ILE A 1 66 ? -18.417 28.548 -7.188 1.00 85.25 66 ILE A CA 1
ATOM 501 C C . ILE A 1 66 ? -19.461 28.371 -6.103 1.00 85.25 66 ILE A C 1
ATOM 503 O O . ILE A 1 66 ? -19.648 29.258 -5.272 1.00 85.25 66 ILE A O 1
ATOM 507 N N . GLN A 1 67 ? -20.083 27.198 -6.080 1.00 82.12 67 GLN A N 1
ATOM 508 C CA . GLN A 1 67 ? -20.855 26.741 -4.936 1.00 82.12 67 GLN A CA 1
ATOM 509 C C . GLN A 1 67 ? -19.943 25.857 -4.063 1.00 82.12 67 GLN A C 1
ATOM 511 O O . GLN A 1 67 ? -19.550 24.769 -4.493 1.00 82.12 67 GLN A O 1
ATOM 516 N N . PRO A 1 68 ? -19.507 26.313 -2.878 1.00 62.75 68 PRO A N 1
ATOM 517 C CA . PRO A 1 68 ? -18.695 25.501 -1.982 1.00 62.75 68 PRO A CA 1
ATOM 518 C C . PRO A 1 68 ? -19.491 24.287 -1.463 1.00 62.75 68 PRO A C 1
ATOM 520 O O . PRO A 1 68 ? -20.630 24.417 -1.027 1.00 62.75 68 PRO A O 1
ATOM 523 N N . ASN A 1 69 ? -18.887 23.091 -1.487 1.00 58.91 69 ASN A N 1
ATOM 524 C CA . ASN A 1 69 ? -19.474 21.894 -0.869 1.00 58.91 69 ASN A CA 1
ATOM 525 C C . ASN A 1 69 ? -19.624 22.081 0.655 1.00 58.91 69 ASN A C 1
ATOM 527 O O . ASN A 1 69 ? -18.745 22.674 1.282 1.00 58.91 69 ASN A O 1
ATOM 531 N N . PHE A 1 70 ? -20.663 21.474 1.248 1.00 44.38 70 PHE A N 1
ATOM 532 C CA . PHE A 1 70 ? -21.082 21.550 2.668 1.00 44.38 70 PHE A CA 1
ATOM 533 C C . PHE A 1 70 ? -20.015 21.202 3.743 1.00 44.38 70 PHE A C 1
ATOM 535 O O . PHE A 1 70 ? -20.320 21.212 4.931 1.00 44.38 70 PHE A O 1
ATOM 542 N N . HIS A 1 71 ? -18.767 20.902 3.368 1.00 44.38 71 HIS A N 1
ATOM 543 C CA . HIS A 1 71 ? -17.693 20.442 4.262 1.00 44.38 71 HIS A CA 1
ATOM 544 C C . HIS A 1 71 ? -16.525 21.434 4.444 1.00 44.38 71 HIS A C 1
ATOM 546 O O . HIS A 1 71 ? -15.469 21.045 4.946 1.00 44.38 71 HIS A O 1
ATOM 552 N N . MET A 1 72 ? -16.658 22.700 4.032 1.00 53.91 72 MET A N 1
ATOM 553 C CA . MET A 1 72 ? -15.631 23.727 4.278 1.00 53.91 72 MET A CA 1
ATOM 554 C C . MET A 1 72 ? -16.045 24.646 5.431 1.00 53.91 72 MET A C 1
ATOM 556 O O . MET A 1 72 ? -16.876 25.523 5.246 1.00 53.91 72 MET A O 1
ATOM 560 N N . GLU A 1 73 ? -15.447 24.442 6.610 1.00 47.19 73 GLU A N 1
ATOM 561 C CA . GLU A 1 73 ? -15.786 25.170 7.849 1.00 47.19 73 GLU A CA 1
ATOM 562 C C . GLU A 1 73 ? -15.469 26.683 7.807 1.00 47.19 73 GLU A C 1
ATOM 564 O O . GLU A 1 73 ? -16.051 27.433 8.584 1.00 47.19 73 GLU A O 1
ATOM 569 N N . ASP A 1 74 ? -14.609 27.143 6.887 1.00 54.66 74 ASP A N 1
ATOM 570 C CA . ASP A 1 74 ? -14.113 28.534 6.827 1.00 54.66 74 ASP A CA 1
ATOM 571 C C . ASP A 1 74 ? -14.833 29.428 5.789 1.00 54.66 74 ASP A C 1
ATOM 573 O O . ASP A 1 74 ? -14.463 30.588 5.600 1.00 54.66 74 ASP A O 1
ATOM 577 N N . ILE A 1 75 ? -15.842 28.904 5.080 1.00 65.56 75 ILE A N 1
ATOM 578 C CA . ILE A 1 75 ? -16.591 29.640 4.046 1.00 65.56 75 ILE A CA 1
ATOM 579 C C . ILE A 1 75 ? -18.061 29.716 4.456 1.00 65.56 75 ILE A C 1
ATOM 581 O O . ILE A 1 75 ? -18.784 28.725 4.395 1.00 65.56 75 ILE A O 1
ATOM 585 N N . SER A 1 76 ? -18.500 30.903 4.871 1.00 63.09 76 SER A N 1
ATOM 586 C CA . SER A 1 76 ? -19.870 31.159 5.331 1.00 63.09 76 SER A CA 1
ATOM 587 C C . SER A 1 76 ? -20.898 31.286 4.197 1.00 63.09 76 SER A C 1
ATOM 589 O O . SER A 1 76 ? -22.067 30.959 4.399 1.00 63.09 76 SER A O 1
ATOM 591 N N . SER A 1 77 ? -20.488 31.727 3.002 1.00 69.94 77 SER A N 1
ATOM 592 C CA . SER A 1 77 ? -21.396 31.986 1.879 1.00 69.94 77 SER A CA 1
ATOM 593 C C . SER A 1 77 ? -21.686 30.739 1.050 1.00 69.94 77 SER A C 1
ATOM 595 O O . SER A 1 77 ? -20.808 29.926 0.768 1.00 69.94 77 SER A O 1
ATOM 597 N N . TRP A 1 78 ? -22.929 30.640 0.576 1.00 69.88 78 TRP A N 1
ATOM 598 C CA . TRP A 1 78 ? -23.391 29.554 -0.293 1.00 69.88 78 TRP A CA 1
ATOM 599 C C . TRP A 1 78 ? -22.927 29.705 -1.741 1.00 69.88 78 TRP A C 1
ATOM 601 O O . TRP A 1 78 ? -22.918 28.726 -2.480 1.00 69.88 78 TRP A O 1
ATOM 611 N N . TRP A 1 79 ? -22.552 30.913 -2.153 1.00 82.38 79 TRP A N 1
ATOM 612 C CA . TRP A 1 79 ? -21.967 31.201 -3.456 1.00 82.38 79 TRP A CA 1
ATOM 613 C C . TRP A 1 79 ? -20.765 32.118 -3.280 1.00 82.38 79 TRP A C 1
ATOM 615 O O . TRP A 1 79 ? -20.836 33.122 -2.573 1.00 82.38 79 TRP A O 1
ATOM 625 N N . CYS A 1 80 ? -19.656 31.778 -3.931 1.00 85.62 80 CYS A N 1
ATOM 626 C CA . CYS A 1 80 ? -18.414 32.539 -3.872 1.00 85.62 80 CYS A CA 1
ATOM 627 C C . CYS A 1 80 ? -17.950 32.908 -5.276 1.00 85.62 80 CYS A C 1
ATOM 629 O O . CYS A 1 80 ? -18.108 32.127 -6.214 1.00 85.62 80 CYS A O 1
ATOM 631 N N . ARG A 1 81 ? -17.315 34.072 -5.412 1.00 89.50 81 ARG A N 1
ATOM 632 C CA . ARG A 1 81 ? -16.625 34.482 -6.639 1.00 89.50 81 ARG A CA 1
ATOM 633 C C . ARG A 1 81 ? -15.115 34.376 -6.462 1.00 89.50 81 ARG A C 1
ATOM 635 O O . ARG A 1 81 ? -14.571 34.630 -5.386 1.00 89.50 81 ARG A O 1
ATOM 642 N N . GLY A 1 82 ? -14.434 33.995 -7.528 1.00 87.75 82 GLY A N 1
ATOM 643 C CA . GLY A 1 82 ? -12.992 33.832 -7.547 1.00 87.75 82 GLY A CA 1
ATOM 644 C C . GLY A 1 82 ? -12.400 34.032 -8.931 1.00 87.75 82 GLY A C 1
ATOM 645 O O . GLY A 1 82 ? -13.116 34.267 -9.901 1.00 87.75 82 GLY A O 1
ATOM 646 N N . ILE A 1 83 ? -11.079 33.941 -9.016 1.00 85.88 83 ILE A N 1
ATOM 647 C CA . ILE A 1 83 ? -10.335 34.025 -10.272 1.00 85.88 83 ILE A CA 1
ATOM 648 C C . ILE A 1 83 ? -9.535 32.748 -10.496 1.00 85.88 83 ILE A C 1
ATOM 650 O O . ILE A 1 83 ? -8.854 32.247 -9.596 1.00 85.88 83 ILE A O 1
ATOM 654 N N . VAL A 1 84 ? -9.625 32.203 -11.703 1.00 86.19 84 VAL A N 1
ATOM 655 C CA . VAL A 1 84 ? -8.862 31.020 -12.101 1.00 86.19 84 VAL A CA 1
ATOM 656 C C . VAL A 1 84 ? -7.396 31.419 -12.245 1.00 86.19 84 VAL A C 1
ATOM 658 O O . VAL A 1 84 ? -7.062 32.259 -13.075 1.00 86.19 84 VAL A O 1
ATOM 661 N N . ARG A 1 85 ? -6.505 30.845 -11.435 1.00 84.69 85 ARG A N 1
ATOM 662 C CA . ARG A 1 85 ? -5.070 31.178 -11.449 1.00 84.69 85 ARG A CA 1
ATOM 663 C C . ARG A 1 85 ? -4.247 30.208 -12.269 1.00 84.69 85 ARG A C 1
ATOM 665 O O . ARG A 1 85 ? -3.375 30.633 -13.020 1.00 84.69 85 ARG A O 1
ATOM 672 N N . GLN A 1 86 ? -4.498 28.920 -12.082 1.00 81.62 86 GLN A N 1
ATOM 673 C CA . GLN A 1 86 ? -3.697 27.872 -12.689 1.00 81.62 86 GLN A CA 1
ATOM 674 C C . GLN A 1 86 ? -4.545 26.630 -12.916 1.00 81.62 86 GLN A C 1
ATOM 676 O O . GLN A 1 86 ? -5.344 26.254 -12.062 1.00 81.62 86 GLN A O 1
ATOM 681 N N . PHE A 1 87 ? -4.322 25.964 -14.042 1.00 82.00 87 PHE A N 1
ATOM 682 C CA . PHE A 1 87 ? -4.808 24.614 -14.279 1.00 82.00 87 PHE A CA 1
ATOM 683 C C . PHE A 1 87 ? -3.682 23.610 -14.026 1.00 82.00 87 PHE A C 1
ATOM 685 O O . PHE A 1 87 ? -2.610 23.708 -14.627 1.00 82.00 87 PHE A O 1
ATOM 692 N N . ASN A 1 88 ? -3.917 22.651 -13.133 1.00 72.56 88 ASN A N 1
ATOM 693 C CA . ASN A 1 88 ? -3.008 21.541 -12.888 1.00 72.56 88 ASN A CA 1
ATOM 694 C C . ASN A 1 88 ? -3.420 20.357 -13.778 1.00 72.56 88 ASN A C 1
ATOM 696 O O . ASN A 1 88 ? -4.476 19.757 -13.572 1.00 72.56 88 ASN A O 1
ATOM 700 N N . LYS A 1 89 ? -2.580 20.033 -14.770 1.00 66.56 89 LYS A N 1
ATOM 701 C CA . LYS A 1 89 ? -2.858 18.985 -15.766 1.00 66.56 89 LYS A CA 1
ATOM 702 C C . LYS A 1 89 ? -2.936 17.583 -15.147 1.00 66.56 89 LYS A C 1
ATOM 704 O O . LYS A 1 89 ? -3.767 16.793 -15.579 1.00 66.56 89 LYS A O 1
ATOM 709 N N . ASP A 1 90 ? -2.163 17.315 -14.098 1.00 51.44 90 ASP A N 1
ATOM 710 C CA . ASP A 1 90 ? -2.042 15.986 -13.474 1.00 51.44 90 ASP A CA 1
ATOM 711 C C . ASP A 1 90 ? -3.266 15.629 -12.628 1.00 51.44 90 ASP A C 1
ATOM 713 O O . ASP A 1 90 ? -3.692 14.479 -12.550 1.00 51.44 90 ASP A O 1
ATOM 717 N N . THR A 1 91 ? -3.845 16.634 -11.972 1.00 61.75 91 THR A N 1
ATOM 718 C CA . THR A 1 91 ? -5.023 16.475 -11.105 1.00 61.75 91 THR A CA 1
ATOM 719 C C . THR A 1 91 ? -6.325 16.858 -11.800 1.00 61.75 91 THR A C 1
ATOM 721 O O . THR A 1 91 ? -7.399 16.615 -11.256 1.00 61.75 91 THR A O 1
ATOM 724 N N . SER A 1 92 ? -6.246 17.464 -12.991 1.00 76.31 92 SER A N 1
ATOM 725 C CA . SER A 1 92 ? -7.374 18.097 -13.688 1.00 76.31 92 SER A CA 1
ATOM 726 C C . SER A 1 92 ? -8.114 19.152 -12.847 1.00 76.31 92 SER A C 1
ATOM 728 O O . SER A 1 92 ? -9.278 19.468 -13.112 1.00 76.31 92 SER A O 1
ATOM 730 N N . LEU A 1 93 ? -7.449 19.713 -11.832 1.00 80.69 93 LEU A N 1
ATOM 731 C CA . LEU A 1 93 ? -8.004 20.727 -10.940 1.00 80.69 93 LEU A CA 1
ATOM 732 C C . LEU A 1 93 ? -7.543 22.124 -11.355 1.00 80.69 93 LEU A C 1
ATOM 734 O O . LEU A 1 93 ? -6.378 22.362 -11.674 1.00 80.69 93 LEU A O 1
ATOM 738 N N . TYR A 1 94 ? -8.468 23.069 -11.283 1.00 84.75 94 TYR A N 1
ATOM 739 C CA . TYR A 1 94 ? -8.204 24.494 -11.359 1.00 84.75 94 TYR A CA 1
ATOM 740 C C . TYR A 1 94 ? -7.972 25.043 -9.956 1.00 84.75 94 TYR A C 1
ATOM 742 O O . TYR A 1 94 ? -8.785 24.831 -9.055 1.00 84.75 94 TYR A O 1
ATOM 750 N N . THR A 1 95 ? -6.880 25.775 -9.779 1.00 86.56 95 THR A N 1
ATOM 751 C CA . THR A 1 95 ? -6.652 26.623 -8.610 1.00 86.56 95 THR A CA 1
ATOM 752 C C . THR A 1 95 ? -7.457 27.899 -8.796 1.00 86.56 95 THR A C 1
ATOM 754 O O . THR A 1 95 ? -7.180 28.682 -9.710 1.00 86.56 95 THR A O 1
ATOM 757 N N . ILE A 1 96 ? -8.451 28.108 -7.939 1.00 84.56 96 ILE A N 1
ATOM 758 C CA . ILE A 1 96 ? -9.314 29.284 -7.954 1.00 84.56 96 ILE A CA 1
ATOM 759 C C . ILE A 1 96 ? -9.107 30.062 -6.667 1.00 84.56 96 ILE A C 1
ATOM 761 O O . ILE A 1 96 ? -9.306 29.541 -5.571 1.00 84.56 96 ILE A O 1
ATOM 765 N N . GLU A 1 97 ? -8.703 31.315 -6.808 1.00 83.31 97 GLU A N 1
ATOM 766 C CA . GLU A 1 97 ? -8.522 32.224 -5.685 1.00 83.31 97 GLU A CA 1
ATOM 767 C C . GLU A 1 97 ? -9.844 32.941 -5.406 1.00 83.31 97 GLU A C 1
ATOM 769 O O . GLU A 1 97 ? -10.344 33.679 -6.255 1.00 83.31 97 GLU A O 1
ATOM 774 N N . LEU A 1 98 ? -10.431 32.696 -4.236 1.00 85.88 98 LEU A N 1
ATOM 775 C CA . LEU A 1 98 ? -11.670 33.326 -3.794 1.00 85.88 98 LEU A CA 1
ATOM 776 C C . LEU A 1 98 ? -11.381 34.761 -3.358 1.00 85.88 98 LEU A C 1
ATOM 778 O O . LEU A 1 98 ? -10.809 34.994 -2.295 1.00 85.88 98 LEU A O 1
ATOM 782 N N . LEU A 1 99 ? -11.796 35.723 -4.178 1.00 79.81 99 LEU A N 1
ATOM 783 C CA . LEU A 1 99 ? -11.386 37.124 -4.056 1.00 79.81 99 LEU A CA 1
ATOM 784 C C . LEU A 1 99 ? -11.971 37.826 -2.830 1.00 79.81 99 LEU A C 1
ATOM 786 O O . LEU A 1 99 ? -11.381 38.778 -2.332 1.00 79.81 99 LEU A O 1
ATOM 790 N N . ASP A 1 100 ? -13.103 37.350 -2.315 1.00 82.69 100 ASP A N 1
ATOM 791 C CA . ASP A 1 100 ? -13.667 37.901 -1.086 1.00 82.69 100 ASP A CA 1
ATOM 792 C C . ASP A 1 100 ? -13.031 37.285 0.158 1.00 82.69 100 ASP A C 1
ATOM 794 O O . ASP A 1 100 ? -12.943 37.968 1.171 1.00 82.69 100 ASP A O 1
ATOM 798 N N . TYR A 1 101 ? -12.537 36.043 0.080 1.00 77.19 101 TYR A N 1
ATOM 799 C CA . TYR A 1 101 ? -11.998 35.269 1.207 1.00 77.19 101 TYR A CA 1
ATOM 800 C C . TYR A 1 101 ? -10.466 35.239 1.278 1.00 77.19 101 TYR A C 1
ATOM 802 O O . TYR A 1 101 ? -9.927 34.779 2.276 1.00 77.19 101 TYR A O 1
ATOM 810 N N . GLY A 1 102 ? -9.753 35.669 0.233 1.00 70.69 102 GLY A N 1
ATOM 811 C CA . GLY A 1 102 ? -8.286 35.665 0.193 1.00 70.69 102 GLY A CA 1
ATOM 812 C C . GLY A 1 102 ? -7.644 34.269 0.254 1.00 70.69 102 GLY A C 1
ATOM 813 O O . GLY A 1 102 ? -6.467 34.155 0.590 1.00 70.69 102 GLY A O 1
ATOM 814 N N . ILE A 1 103 ? -8.403 33.209 -0.050 1.00 75.44 103 ILE A N 1
ATOM 815 C CA . ILE A 1 103 ? -7.948 31.809 -0.029 1.00 75.44 103 ILE A CA 1
ATOM 816 C C . ILE A 1 103 ? -7.975 31.196 -1.428 1.00 75.44 103 ILE A C 1
ATOM 818 O O . ILE A 1 103 ? -8.782 31.576 -2.272 1.00 75.44 103 ILE A O 1
ATOM 822 N N . SER A 1 104 ? -7.124 30.199 -1.664 1.00 80.06 104 SER A N 1
ATOM 823 C CA . SER A 1 104 ? -7.143 29.402 -2.895 1.00 80.06 104 SER A CA 1
ATOM 824 C C . SER A 1 104 ? -7.791 28.044 -2.657 1.00 80.06 104 SER A C 1
ATOM 826 O O . SER A 1 104 ? -7.455 27.346 -1.701 1.00 80.06 104 SER A O 1
ATOM 828 N N . ILE A 1 105 ? -8.700 27.655 -3.546 1.00 80.50 105 ILE A N 1
ATOM 829 C CA . ILE A 1 105 ? -9.357 26.348 -3.549 1.00 80.50 105 ILE A CA 1
ATOM 830 C C . ILE A 1 105 ? -9.091 25.621 -4.866 1.00 80.50 105 ILE A C 1
ATOM 832 O O . ILE A 1 105 ? -8.880 26.244 -5.901 1.00 80.50 105 ILE A O 1
ATOM 836 N N . PHE A 1 106 ? -9.121 24.291 -4.834 1.00 84.25 106 PHE A N 1
ATOM 837 C CA . PHE A 1 106 ? -8.904 23.456 -6.016 1.00 84.25 106 PHE A CA 1
ATOM 838 C C . PHE A 1 106 ? -10.227 22.850 -6.475 1.00 84.25 106 PHE A C 1
ATOM 840 O O . PHE A 1 106 ? -10.900 22.194 -5.676 1.00 84.25 106 PHE A O 1
ATOM 847 N N . ARG A 1 107 ? -10.626 23.078 -7.728 1.00 84.25 107 ARG A N 1
ATOM 848 C CA . ARG A 1 107 ? -11.923 22.636 -8.263 1.00 84.25 107 ARG A CA 1
ATOM 849 C C . ARG A 1 107 ? -11.813 22.039 -9.651 1.00 84.25 107 ARG A C 1
ATOM 851 O O . ARG A 1 107 ? -11.056 22.524 -10.486 1.00 84.25 107 ARG A O 1
ATOM 858 N N . LEU A 1 108 ? -12.597 21.002 -9.916 1.00 83.81 108 LEU A N 1
ATOM 859 C CA . LEU A 1 108 ? -12.750 20.463 -11.265 1.00 83.81 108 LEU A CA 1
ATOM 860 C C . LEU A 1 108 ? -13.519 21.466 -12.130 1.00 83.81 108 LEU A C 1
ATOM 862 O O . LEU A 1 108 ? -14.356 22.211 -11.626 1.00 83.81 108 LEU A O 1
ATOM 866 N N . ARG A 1 109 ? -13.311 21.438 -13.452 1.00 84.62 109 ARG A N 1
ATOM 867 C CA . ARG A 1 109 ? -13.996 22.338 -14.407 1.00 84.62 109 ARG A CA 1
ATOM 868 C C . ARG A 1 109 ? -15.515 22.416 -14.207 1.00 84.62 109 ARG A C 1
ATOM 870 O O . ARG A 1 109 ? -16.095 23.482 -14.374 1.00 84.62 109 ARG A O 1
ATOM 877 N N . ARG A 1 110 ? -16.150 21.288 -13.878 1.00 78.25 110 ARG A N 1
ATOM 878 C CA . ARG A 1 110 ? -17.606 21.166 -13.687 1.00 78.25 110 ARG A CA 1
ATOM 879 C C . ARG A 1 110 ? -18.127 21.795 -12.391 1.00 78.25 110 ARG A C 1
ATOM 881 O O . ARG A 1 110 ? -19.328 21.991 -12.266 1.00 78.25 110 ARG A O 1
ATOM 888 N N . GLU A 1 111 ? -17.245 22.089 -11.440 1.00 80.31 111 GLU A N 1
ATOM 889 C CA . GLU A 1 111 ? -17.592 22.553 -10.087 1.00 80.31 111 GLU A CA 1
ATOM 890 C C . GLU A 1 111 ? -17.620 24.083 -9.963 1.00 80.31 111 GLU A C 1
ATOM 892 O O . GLU A 1 111 ? -17.865 24.618 -8.883 1.00 80.31 111 GLU A O 1
ATOM 897 N N . PHE A 1 112 ? -17.355 24.801 -11.054 1.00 83.88 112 PHE A N 1
ATOM 898 C CA . PHE A 1 112 ? -17.425 26.255 -11.106 1.00 83.88 112 PHE A CA 1
ATOM 899 C C . PHE A 1 112 ? -17.895 26.737 -12.478 1.00 83.88 112 PHE A C 1
ATOM 901 O O . PHE A 1 112 ? -17.738 26.045 -13.485 1.00 83.88 112 PHE A O 1
ATOM 908 N N . MET A 1 113 ? -18.469 27.935 -12.515 1.00 85.38 113 MET A N 1
ATOM 909 C CA . MET A 1 113 ? -18.959 28.582 -13.734 1.00 85.38 113 MET A CA 1
ATOM 910 C C . MET A 1 113 ? -18.104 29.800 -14.030 1.00 85.38 113 MET A C 1
ATOM 912 O O . MET A 1 113 ? -17.836 30.579 -13.125 1.00 85.38 113 MET A O 1
ATOM 916 N N . THR A 1 114 ? -17.703 29.999 -15.279 1.00 86.06 114 THR A N 1
ATOM 917 C CA . THR A 1 114 ? -17.000 31.218 -15.690 1.00 86.06 114 THR A CA 1
ATOM 918 C C . THR A 1 114 ? -17.990 32.320 -16.024 1.00 86.06 114 THR A C 1
ATOM 920 O O . THR A 1 114 ? -18.953 32.068 -16.748 1.00 86.06 114 THR A O 1
ATOM 923 N N . VAL A 1 115 ? -17.739 33.536 -15.548 1.00 85.12 115 VAL A N 1
ATOM 924 C CA . VAL A 1 115 ? -18.581 34.709 -15.817 1.00 85.12 115 VAL A CA 1
ATOM 925 C C . VAL A 1 115 ? -17.747 35.881 -16.337 1.00 85.12 115 VAL A C 1
ATOM 927 O O . VAL A 1 115 ? -16.572 35.994 -15.982 1.00 85.12 115 VAL A O 1
ATOM 930 N N . PRO A 1 116 ? -18.324 36.769 -17.164 1.00 82.75 116 PRO A N 1
ATOM 931 C CA . PRO A 1 116 ? -17.683 38.029 -17.523 1.00 82.75 116 PRO A CA 1
ATOM 932 C C . PRO A 1 116 ? -17.463 38.903 -16.284 1.00 82.75 116 PRO A C 1
ATOM 934 O O . PRO A 1 116 ? -18.277 38.888 -15.355 1.00 82.75 116 PRO A O 1
ATOM 937 N N . ARG A 1 117 ? -16.387 39.697 -16.276 1.00 80.50 117 ARG A N 1
ATOM 938 C CA . ARG A 1 117 ? -16.065 40.590 -15.150 1.00 80.50 117 ARG A CA 1
ATOM 939 C C . ARG A 1 117 ? -17.176 41.610 -14.903 1.00 80.50 117 ARG A C 1
ATOM 941 O O . ARG A 1 117 ? -17.441 41.955 -13.760 1.00 80.50 117 ARG A O 1
ATOM 948 N N . GLU A 1 118 ? -17.837 42.058 -15.962 1.00 79.88 118 GLU A N 1
ATOM 949 C CA . GLU A 1 118 ? -18.918 43.046 -15.943 1.00 79.88 118 GLU A CA 1
ATOM 950 C C . GLU A 1 118 ? -20.162 42.532 -15.208 1.00 79.88 118 GLU A C 1
ATOM 952 O O . GLU A 1 118 ? -20.999 43.324 -14.800 1.00 79.88 118 GLU A O 1
ATOM 957 N N . SER A 1 119 ? -20.284 41.211 -15.022 1.00 78.50 119 SER A N 1
ATOM 958 C CA . SER A 1 119 ? -21.369 40.593 -14.246 1.00 78.50 119 SER A CA 1
ATOM 959 C C . SER A 1 119 ? -21.098 40.569 -12.733 1.00 78.50 119 SER A C 1
ATOM 961 O O . SER A 1 119 ? -21.891 39.993 -11.994 1.00 78.50 119 SER A O 1
ATOM 963 N N . LEU A 1 120 ? -19.971 41.127 -12.278 1.00 80.94 120 LEU A N 1
ATOM 964 C CA . LEU A 1 120 ? -19.581 41.231 -10.872 1.00 80.94 120 LEU A CA 1
ATOM 965 C C . LEU A 1 120 ? -19.509 42.720 -10.498 1.00 80.94 120 LEU A C 1
ATOM 967 O O . LEU A 1 120 ? -18.449 43.335 -10.610 1.00 80.94 120 LEU A O 1
ATOM 971 N N . GLU A 1 121 ? -20.641 43.305 -10.099 1.00 66.19 121 GLU A N 1
ATOM 972 C CA . GLU A 1 121 ? -20.773 44.760 -9.907 1.00 66.19 121 GLU A CA 1
ATOM 973 C C . GLU A 1 121 ? -20.101 45.263 -8.610 1.00 66.19 121 GLU A C 1
ATOM 975 O O . GLU A 1 121 ? -19.566 46.373 -8.580 1.00 66.19 121 GLU A O 1
ATOM 980 N N . GLU A 1 122 ? -20.057 44.450 -7.545 1.00 73.00 122 GLU A N 1
ATOM 981 C CA . GLU A 1 122 ? -19.502 44.863 -6.246 1.00 73.00 122 GLU A CA 1
ATOM 982 C C . GLU A 1 122 ? -17.963 44.736 -6.127 1.00 73.00 122 GLU A C 1
ATOM 984 O O . GLU A 1 122 ? -17.375 43.777 -6.637 1.00 73.00 122 GLU A O 1
ATOM 989 N N . PRO A 1 123 ? -17.275 45.626 -5.379 1.00 75.19 123 PRO A N 1
ATOM 990 C CA . PRO A 1 123 ? -15.836 45.518 -5.117 1.00 75.19 123 PRO A CA 1
ATOM 991 C C . PRO A 1 123 ? -15.482 44.286 -4.263 1.00 75.19 123 PRO A C 1
ATOM 993 O O . PRO A 1 123 ? -16.272 43.848 -3.428 1.00 75.19 123 PRO A O 1
ATOM 996 N N . PHE A 1 124 ? -14.280 43.727 -4.449 1.00 83.06 124 PHE A N 1
ATOM 997 C CA . PHE A 1 124 ? -13.809 42.558 -3.689 1.00 83.06 124 PHE A CA 1
ATOM 998 C C . PHE A 1 124 ? -13.529 42.894 -2.222 1.00 83.06 124 PHE A C 1
ATOM 1000 O O . PHE A 1 124 ? -12.970 43.948 -1.906 1.00 83.06 124 PHE A O 1
ATOM 1007 N N . LEU A 1 125 ? -13.882 41.972 -1.323 1.00 80.44 125 LEU A N 1
ATOM 1008 C CA . LEU A 1 125 ? -13.724 42.172 0.122 1.00 80.44 125 LEU A CA 1
ATOM 1009 C C . LEU A 1 125 ? -12.303 41.910 0.649 1.00 80.44 125 LEU A C 1
ATOM 1011 O O . LEU A 1 125 ? -12.029 42.252 1.804 1.00 80.44 125 LEU A O 1
ATOM 1015 N N . ALA A 1 126 ? -11.411 41.328 -0.161 1.00 81.81 126 ALA A N 1
ATOM 1016 C CA . ALA A 1 126 ? -9.985 41.211 0.137 1.00 81.81 126 ALA A CA 1
ATOM 1017 C C . ALA A 1 126 ? -9.131 41.968 -0.895 1.00 81.81 126 ALA A C 1
ATOM 1019 O O . ALA A 1 126 ? -9.471 42.060 -2.075 1.00 81.81 126 ALA A O 1
ATOM 1020 N N . TYR A 1 127 ? -8.009 42.527 -0.445 1.00 79.00 127 TYR A N 1
ATOM 1021 C CA . TYR A 1 127 ? -7.053 43.267 -1.266 1.00 79.00 127 TYR A CA 1
ATOM 1022 C C . TYR A 1 127 ? -5.620 43.059 -0.769 1.00 79.00 127 TYR A C 1
ATOM 1024 O O . TYR A 1 127 ? -5.383 42.779 0.405 1.00 79.00 127 TYR A O 1
ATOM 1032 N N . SER A 1 128 ? -4.650 43.212 -1.673 1.00 81.88 128 SER A N 1
ATOM 1033 C CA . SER A 1 128 ? -3.229 43.173 -1.318 1.00 81.88 128 SER A CA 1
ATOM 1034 C C . SER A 1 128 ? -2.762 44.537 -0.813 1.00 81.88 128 SER A C 1
ATOM 1036 O O . SER A 1 128 ? -3.091 45.576 -1.394 1.00 81.88 128 SER A O 1
ATOM 1038 N N . ILE A 1 129 ? -1.941 44.513 0.230 1.00 86.12 129 ILE A N 1
ATOM 1039 C CA . ILE A 1 129 ? -1.227 45.666 0.777 1.00 86.12 129 ILE A CA 1
ATOM 1040 C C . ILE A 1 129 ? 0.280 45.403 0.807 1.00 86.12 129 ILE A C 1
ATOM 1042 O O . ILE A 1 129 ? 0.720 44.252 0.734 1.00 86.12 129 ILE A O 1
ATOM 1046 N N . ARG A 1 130 ? 1.050 46.483 0.931 1.00 86.19 130 ARG A N 1
ATOM 1047 C CA . ARG A 1 130 ? 2.507 46.483 1.119 1.00 86.19 130 ARG A CA 1
ATOM 1048 C C . ARG A 1 130 ? 2.881 47.359 2.313 1.00 86.19 130 ARG A C 1
ATOM 1050 O O . ARG A 1 130 ? 2.252 48.401 2.519 1.00 86.19 130 ARG A O 1
ATOM 1057 N N . LEU A 1 131 ? 3.914 46.964 3.059 1.00 87.00 131 LEU A N 1
ATOM 1058 C CA . LEU A 1 131 ? 4.475 47.810 4.113 1.00 87.00 131 LEU A CA 1
ATOM 1059 C C . LEU A 1 131 ? 5.147 49.061 3.537 1.00 87.00 131 LEU A C 1
ATOM 1061 O O . LEU A 1 131 ? 5.969 48.989 2.625 1.00 87.00 131 LEU A O 1
ATOM 1065 N N . TYR A 1 132 ? 4.788 50.224 4.075 1.00 84.94 132 TYR A N 1
ATOM 1066 C CA . TYR A 1 132 ? 5.255 51.515 3.578 1.00 84.94 132 TYR A CA 1
ATOM 1067 C C . TYR A 1 132 ? 6.774 51.675 3.755 1.00 84.94 132 TYR A C 1
ATOM 1069 O O . TYR A 1 132 ? 7.285 51.670 4.872 1.00 84.94 132 TYR A O 1
ATOM 1077 N N . HIS A 1 133 ? 7.483 51.838 2.634 1.00 80.38 133 HIS A N 1
ATOM 1078 C CA . HIS A 1 133 ? 8.918 52.150 2.545 1.00 80.38 133 HIS A CA 1
ATOM 1079 C C . HIS A 1 133 ? 9.879 51.184 3.258 1.00 80.38 133 HIS A C 1
ATOM 1081 O O . HIS A 1 133 ? 11.015 51.543 3.584 1.00 80.38 133 HIS A O 1
ATOM 1087 N N . MET A 1 134 ? 9.448 49.942 3.459 1.00 82.69 134 MET A N 1
ATOM 1088 C CA . MET A 1 134 ? 10.299 48.876 3.973 1.00 82.69 134 MET A CA 1
ATOM 1089 C C . MET A 1 134 ? 11.024 48.175 2.826 1.00 82.69 134 MET A C 1
ATOM 1091 O O . MET A 1 134 ? 10.424 47.871 1.798 1.00 82.69 134 MET A O 1
ATOM 1095 N N . VAL A 1 135 ? 12.315 47.904 3.008 1.00 80.69 135 VAL A N 1
ATOM 1096 C CA . VAL A 1 135 ? 13.144 47.167 2.045 1.00 80.69 135 VAL A CA 1
ATOM 1097 C C . VAL A 1 135 ? 13.851 45.996 2.729 1.00 80.69 135 VAL A C 1
ATOM 1099 O O . VAL A 1 135 ? 14.214 46.119 3.905 1.00 80.69 135 VAL A O 1
ATOM 1102 N N . PRO A 1 136 ? 14.072 44.869 2.028 1.00 78.81 136 PRO A N 1
ATOM 1103 C CA . PRO A 1 136 ? 14.760 43.718 2.599 1.00 78.81 136 PRO A CA 1
ATOM 1104 C C . PRO A 1 136 ? 16.230 44.043 2.864 1.00 78.81 136 PRO A C 1
ATOM 1106 O O . PRO A 1 136 ? 16.915 44.623 2.017 1.00 78.81 136 PRO A O 1
ATOM 1109 N N . ALA A 1 137 ? 16.729 43.669 4.039 1.00 73.94 137 ALA A N 1
ATOM 1110 C CA . ALA A 1 137 ? 18.112 43.914 4.429 1.00 73.94 137 ALA A CA 1
ATOM 1111 C C . ALA A 1 137 ? 18.629 42.826 5.372 1.00 73.94 137 ALA A C 1
ATOM 1113 O O . ALA A 1 137 ? 17.844 42.170 6.039 1.00 73.94 137 ALA A O 1
ATOM 1114 N N . VAL A 1 138 ? 19.949 42.668 5.450 1.00 69.75 138 VAL A N 1
ATOM 1115 C CA . VAL A 1 138 ? 20.615 41.779 6.410 1.00 69.75 138 VAL A CA 1
ATOM 1116 C C . VAL A 1 138 ? 21.703 42.541 7.154 1.00 69.75 138 VAL A C 1
ATOM 1118 O O . VAL A 1 138 ? 22.456 43.328 6.568 1.00 69.75 138 VAL A O 1
ATOM 1121 N N . ILE A 1 139 ? 21.797 42.307 8.463 1.00 64.81 139 ILE A N 1
ATOM 1122 C CA . ILE A 1 139 ? 22.870 42.837 9.308 1.00 64.81 139 ILE A CA 1
ATOM 1123 C C . ILE A 1 139 ? 24.051 41.861 9.300 1.00 64.81 139 ILE A C 1
ATOM 1125 O O . ILE A 1 139 ? 23.979 40.772 9.857 1.00 64.81 139 ILE A O 1
ATOM 1129 N N . GLN A 1 140 ? 25.174 42.279 8.722 1.00 58.22 140 GLN A N 1
ATOM 1130 C CA . GLN A 1 140 ? 26.443 41.558 8.782 1.00 58.22 140 GLN A CA 1
ATOM 1131 C C . GLN A 1 140 ? 27.336 42.120 9.891 1.00 58.22 140 GLN A C 1
ATOM 1133 O O . GLN A 1 140 ? 27.708 43.299 9.892 1.00 58.22 140 GLN A O 1
ATOM 1138 N N . ASN A 1 141 ? 27.724 41.261 10.830 1.00 56.28 141 ASN A N 1
ATOM 1139 C CA . ASN A 1 141 ? 28.654 41.603 11.902 1.00 56.28 141 ASN A CA 1
ATOM 1140 C C . ASN A 1 141 ? 30.083 41.253 11.492 1.00 56.28 141 ASN A C 1
ATOM 1142 O O . ASN A 1 141 ? 30.345 40.147 11.034 1.00 56.28 141 ASN A O 1
ATOM 1146 N N . TYR A 1 142 ? 31.027 42.163 11.713 1.00 50.66 142 TYR A N 1
ATOM 1147 C CA . TYR A 1 142 ? 32.445 41.879 11.508 1.00 50.66 142 TYR A CA 1
ATOM 1148 C C . TYR A 1 142 ? 33.328 42.620 12.503 1.00 50.66 142 TYR A C 1
ATOM 1150 O O . TYR A 1 142 ? 32.953 43.617 13.127 1.00 50.66 142 TYR A O 1
ATOM 1158 N N . ILE A 1 143 ? 34.539 42.100 12.657 1.00 46.25 143 ILE A N 1
ATOM 1159 C CA . ILE A 1 143 ? 35.513 42.576 13.628 1.00 46.25 143 ILE A CA 1
ATOM 1160 C C . ILE A 1 143 ? 36.630 43.263 12.851 1.00 46.25 143 ILE A C 1
ATOM 1162 O O . ILE A 1 143 ? 37.267 42.657 11.994 1.00 46.25 143 ILE A O 1
ATOM 1166 N N . THR A 1 144 ? 36.853 44.548 13.120 1.00 48.41 144 THR A N 1
ATOM 1167 C CA . THR A 1 144 ? 38.019 45.254 12.570 1.00 48.41 144 THR A CA 1
ATOM 1168 C C . THR A 1 144 ? 39.296 44.841 13.313 1.00 48.41 144 THR A C 1
ATOM 1170 O O . THR A 1 144 ? 39.191 44.396 14.458 1.00 48.41 144 THR A O 1
ATOM 1173 N N . PRO A 1 145 ? 40.497 45.029 12.727 1.00 40.72 145 PRO A N 1
ATOM 1174 C CA . PRO A 1 145 ? 41.779 44.654 13.344 1.00 40.72 145 PRO A CA 1
ATOM 1175 C C . PRO A 1 145 ? 41.956 45.153 14.789 1.00 40.72 145 PRO A C 1
ATOM 1177 O O . PRO A 1 145 ? 42.540 44.464 15.621 1.00 40.72 145 PRO A O 1
ATOM 1180 N N . ASP A 1 146 ? 41.332 46.285 15.126 1.00 50.41 146 ASP A N 1
ATOM 1181 C CA . ASP A 1 146 ? 41.322 46.891 16.465 1.00 50.41 146 ASP A CA 1
ATOM 1182 C C . ASP A 1 146 ? 40.369 46.203 17.474 1.00 50.41 146 ASP A C 1
ATOM 1184 O O . ASP A 1 146 ? 40.031 46.779 18.509 1.00 50.41 146 ASP A O 1
ATOM 1188 N N . LYS A 1 147 ? 39.860 45.000 17.169 1.00 43.91 147 LYS A N 1
ATOM 1189 C CA . LYS A 1 147 ? 38.897 44.209 17.972 1.00 43.91 147 LYS A CA 1
ATOM 1190 C C . LYS A 1 147 ? 37.555 44.890 18.287 1.00 43.91 147 LYS A C 1
ATOM 1192 O O . LYS A 1 147 ? 36.778 44.379 19.093 1.00 43.91 147 LYS A O 1
ATOM 1197 N N . LYS A 1 148 ? 37.223 46.004 17.631 1.00 42.81 148 LYS A N 1
ATOM 1198 C CA . LYS A 1 148 ? 35.889 46.618 17.722 1.00 42.81 148 LYS A CA 1
ATOM 1199 C C . LYS A 1 148 ? 34.889 45.850 16.853 1.00 42.81 148 LYS A C 1
ATOM 1201 O O . LYS A 1 148 ? 35.127 45.647 15.661 1.00 42.81 148 LYS A O 1
ATOM 1206 N N . ARG A 1 149 ? 33.770 45.431 17.455 1.00 46.59 149 ARG A N 1
ATOM 1207 C CA . ARG A 1 149 ? 32.624 44.858 16.733 1.00 46.59 149 ARG A CA 1
ATOM 1208 C C . ARG A 1 149 ? 31.932 45.973 15.957 1.00 46.59 149 ARG A C 1
ATOM 1210 O O . ARG A 1 149 ? 31.489 46.949 16.553 1.00 46.59 149 ARG A O 1
ATOM 1217 N N . ASN A 1 150 ? 31.865 45.825 14.642 1.00 50.69 150 ASN A N 1
ATOM 1218 C CA . ASN A 1 150 ? 31.130 46.720 13.763 1.00 50.69 150 ASN A CA 1
ATOM 1219 C C . ASN A 1 150 ? 30.021 45.939 13.053 1.00 50.69 150 ASN A C 1
ATOM 1221 O O . ASN A 1 150 ? 30.213 44.789 12.665 1.00 50.69 150 ASN A O 1
ATOM 1225 N N . CYS A 1 151 ? 28.884 46.593 12.841 1.00 47.47 151 CYS A N 1
ATOM 1226 C CA . CYS A 1 151 ? 27.758 46.052 12.085 1.00 47.47 151 CYS A CA 1
ATOM 1227 C C . CYS A 1 151 ? 27.659 46.803 10.749 1.00 47.47 151 CYS A C 1
ATOM 1229 O O . CYS A 1 151 ? 27.801 48.029 10.715 1.00 47.47 151 CYS A O 1
ATOM 1231 N N . LYS A 1 152 ? 27.440 46.088 9.646 1.00 53.62 152 LYS A N 1
ATOM 1232 C CA . LYS A 1 152 ? 27.128 46.657 8.328 1.00 53.62 152 LYS A CA 1
ATOM 1233 C C . LYS A 1 152 ? 25.783 46.115 7.884 1.00 53.62 152 LYS A C 1
ATOM 1235 O O . LYS A 1 152 ? 25.551 44.916 7.926 1.00 53.62 152 LYS A O 1
ATOM 1240 N N . LEU A 1 153 ? 24.910 47.017 7.465 1.00 53.59 153 LEU A N 1
ATOM 1241 C CA . LEU A 1 153 ? 23.598 46.672 6.953 1.00 53.59 153 LEU A CA 1
ATOM 1242 C C . LEU A 1 153 ? 23.657 46.616 5.426 1.00 53.59 153 LEU A C 1
ATOM 1244 O O . LEU A 1 153 ? 24.139 47.560 4.793 1.00 53.59 153 LEU A O 1
ATOM 1248 N N . VAL A 1 154 ? 23.209 45.505 4.848 1.00 60.53 154 VAL A N 1
ATOM 1249 C CA . VAL A 1 154 ? 23.248 45.238 3.406 1.00 60.53 154 VAL A CA 1
ATOM 1250 C C . VAL A 1 154 ? 21.818 45.084 2.902 1.00 60.53 154 VAL A C 1
ATOM 1252 O O . VAL A 1 154 ? 21.101 44.204 3.361 1.00 60.53 154 VAL A O 1
ATOM 1255 N N . ILE A 1 155 ? 21.394 45.948 1.976 1.00 66.75 155 ILE A N 1
ATOM 1256 C CA . ILE A 1 155 ? 20.073 45.856 1.338 1.00 66.75 155 ILE A CA 1
ATOM 1257 C C . ILE A 1 155 ? 20.101 44.713 0.318 1.00 66.75 155 ILE A C 1
ATOM 1259 O O . ILE A 1 155 ? 21.023 44.632 -0.494 1.00 66.75 155 ILE A O 1
ATOM 1263 N N . GLN A 1 156 ? 19.090 43.852 0.355 1.00 64.06 156 GLN A N 1
ATOM 1264 C CA . GLN A 1 156 ? 18.945 42.712 -0.545 1.00 64.06 156 GLN A CA 1
ATOM 1265 C C . GLN A 1 156 ? 17.973 43.020 -1.696 1.00 64.06 156 GLN A C 1
ATOM 1267 O O . GLN A 1 156 ? 17.191 43.970 -1.658 1.00 64.06 156 GLN A O 1
ATOM 1272 N N . GLY A 1 157 ? 18.029 42.215 -2.761 1.00 60.81 157 GLY A N 1
ATOM 1273 C CA . GLY A 1 157 ? 17.107 42.328 -3.900 1.00 60.81 157 GLY A CA 1
ATOM 1274 C C . GLY A 1 157 ? 15.766 41.606 -3.700 1.00 60.81 157 GLY A C 1
ATOM 1275 O O . GLY A 1 157 ? 14.832 41.825 -4.471 1.00 60.81 157 GLY A O 1
ATOM 1276 N N . LYS A 1 158 ? 15.666 40.727 -2.694 1.00 72.62 158 LYS A N 1
ATOM 1277 C CA . LYS A 1 158 ? 14.481 39.921 -2.357 1.00 72.62 158 LYS A CA 1
ATOM 1278 C C . LYS A 1 158 ? 14.369 39.780 -0.837 1.00 72.62 158 LYS A C 1
ATOM 1280 O O . LYS A 1 158 ? 15.375 39.868 -0.145 1.00 72.62 158 LYS A O 1
ATOM 1285 N N . TRP A 1 159 ? 13.155 39.554 -0.341 1.00 78.19 159 TRP A N 1
ATOM 1286 C CA . TRP A 1 159 ? 12.909 39.236 1.067 1.00 78.19 159 TRP A CA 1
ATOM 1287 C C . TRP A 1 159 ? 13.435 37.844 1.410 1.00 78.19 159 TRP A C 1
ATOM 1289 O O . TRP A 1 159 ? 13.161 36.897 0.673 1.00 78.19 159 TRP A O 1
ATOM 1299 N N . SER A 1 160 ? 14.168 37.728 2.518 1.00 78.06 160 SER A N 1
ATOM 1300 C CA . SER A 1 160 ? 14.601 36.440 3.058 1.00 78.06 160 SER A CA 1
ATOM 1301 C C . SER A 1 160 ? 13.407 35.645 3.600 1.00 78.06 160 SER A C 1
ATOM 1303 O O . SER A 1 160 ? 12.406 36.225 4.028 1.00 78.06 160 SER A O 1
ATOM 1305 N N . GLU A 1 161 ? 13.515 34.313 3.621 1.00 76.31 161 GLU A N 1
ATOM 1306 C CA . GLU A 1 161 ? 12.502 33.448 4.251 1.00 76.31 161 GLU A CA 1
ATOM 1307 C C . GLU A 1 161 ? 12.298 33.810 5.732 1.00 76.31 161 GLU A C 1
ATOM 1309 O O . GLU A 1 161 ? 11.169 33.830 6.215 1.00 76.31 161 GLU A O 1
ATOM 1314 N N . GLU A 1 162 ? 13.364 34.220 6.428 1.00 79.31 162 GLU A N 1
ATOM 1315 C CA . GLU A 1 162 ? 13.290 34.703 7.811 1.00 79.31 162 GLU A CA 1
ATOM 1316 C C . GLU A 1 162 ? 12.391 35.943 7.946 1.00 79.31 162 GLU A C 1
ATOM 1318 O O . GLU A 1 162 ? 11.535 36.000 8.830 1.00 79.31 162 GLU A O 1
ATOM 1323 N N . ALA A 1 163 ? 12.498 36.913 7.030 1.00 78.19 163 ALA A N 1
ATOM 1324 C CA . ALA A 1 163 ? 11.628 38.089 7.034 1.00 78.19 163 ALA A CA 1
ATOM 1325 C C . ALA A 1 163 ? 10.151 37.716 6.837 1.00 78.19 163 ALA A C 1
ATOM 1327 O O . ALA A 1 163 ? 9.255 38.283 7.475 1.00 78.19 163 ALA A O 1
ATOM 1328 N N . ILE A 1 164 ? 9.888 36.751 5.953 1.00 82.94 164 ILE A N 1
ATOM 1329 C CA . ILE A 1 164 ? 8.541 36.261 5.655 1.00 82.94 164 ILE A CA 1
ATOM 1330 C C . ILE A 1 164 ? 7.962 35.522 6.869 1.00 82.94 164 ILE A C 1
ATOM 1332 O O . ILE A 1 164 ? 6.804 35.747 7.238 1.00 82.94 164 ILE A O 1
ATOM 1336 N N . ASP A 1 165 ? 8.754 34.677 7.522 1.00 78.75 165 ASP A N 1
ATOM 1337 C CA . ASP A 1 165 ? 8.316 33.903 8.680 1.00 78.75 165 ASP A CA 1
ATOM 1338 C C . ASP A 1 165 ? 8.078 34.774 9.914 1.00 78.75 165 ASP A C 1
ATOM 1340 O O . ASP A 1 165 ? 7.076 34.571 10.610 1.00 78.75 165 ASP A O 1
ATOM 1344 N N . ILE A 1 166 ? 8.907 35.795 10.150 1.00 80.69 166 ILE A N 1
ATOM 1345 C CA . ILE A 1 166 ? 8.669 36.785 11.211 1.00 80.69 166 ILE A CA 1
ATOM 1346 C C . ILE A 1 166 ? 7.362 37.532 10.939 1.00 80.69 166 ILE A C 1
ATOM 1348 O O . ILE A 1 166 ? 6.496 37.586 11.810 1.00 80.69 166 ILE A O 1
ATOM 1352 N N . THR A 1 167 ? 7.153 37.999 9.705 1.00 85.50 167 THR A N 1
ATOM 1353 C CA . THR A 1 167 ? 5.909 38.670 9.287 1.00 85.50 167 THR A CA 1
ATOM 1354 C C . THR A 1 167 ? 4.682 37.797 9.556 1.00 85.50 167 THR A C 1
ATOM 1356 O O . THR A 1 167 ? 3.723 38.238 10.191 1.00 85.50 167 THR A O 1
ATOM 1359 N N . ARG A 1 168 ? 4.702 36.528 9.125 1.00 83.81 168 ARG A N 1
ATOM 1360 C CA . ARG A 1 168 ? 3.591 35.585 9.347 1.00 83.81 168 ARG A CA 1
ATOM 1361 C C . ARG A 1 168 ? 3.359 35.310 10.824 1.00 83.81 168 ARG A C 1
ATOM 1363 O O . ARG A 1 168 ? 2.208 35.213 11.248 1.00 83.81 168 ARG A O 1
ATOM 1370 N N . THR A 1 169 ? 4.430 35.140 11.590 1.00 83.25 169 THR A N 1
ATOM 1371 C CA . THR A 1 169 ? 4.346 34.792 13.008 1.00 83.25 169 THR A CA 1
ATOM 1372 C C . THR A 1 169 ? 3.779 35.955 13.810 1.00 83.25 169 THR A C 1
ATOM 1374 O O . THR A 1 169 ? 2.825 35.731 14.551 1.00 83.25 169 THR A O 1
ATOM 1377 N N . SER A 1 170 ? 4.264 37.180 13.585 1.00 83.69 170 SER A N 1
ATOM 1378 C CA . SER A 1 170 ? 3.773 38.396 14.247 1.00 83.69 170 SER A CA 1
ATOM 1379 C C . SER A 1 170 ? 2.308 38.691 13.930 1.00 83.69 170 SER A C 1
ATOM 1381 O O . SER A 1 170 ? 1.539 39.029 14.827 1.00 83.69 170 SER A O 1
ATOM 1383 N N . LEU A 1 171 ? 1.887 38.512 12.673 1.00 86.62 171 LEU A N 1
ATOM 1384 C CA . LEU A 1 171 ? 0.488 38.712 12.284 1.00 86.62 171 LEU A CA 1
ATOM 1385 C C . LEU A 1 171 ? -0.439 37.638 12.871 1.00 86.62 171 LEU A C 1
ATOM 1387 O O . LEU A 1 171 ? -1.544 37.961 13.290 1.00 86.62 171 LEU A O 1
ATOM 1391 N N . LYS A 1 172 ? 0.003 36.373 12.941 1.00 81.38 172 LYS A N 1
ATOM 1392 C CA . LYS A 1 172 ? -0.789 35.268 13.516 1.00 81.38 172 LYS A CA 1
ATOM 1393 C C . LYS A 1 172 ? -0.857 35.287 15.039 1.00 81.38 172 LYS A C 1
ATOM 1395 O O . LYS A 1 172 ? -1.812 34.757 15.595 1.00 81.38 172 LYS A O 1
ATOM 1400 N N . SER A 1 173 ? 0.168 35.803 15.716 1.00 79.50 173 SER A N 1
ATOM 1401 C CA . SER A 1 173 ? 0.169 35.921 17.178 1.00 79.50 173 SER A CA 1
ATOM 1402 C C . SER A 1 173 ? -0.713 37.061 17.676 1.00 79.50 173 SER A C 1
ATOM 1404 O O . SER A 1 173 ? -1.076 37.072 18.847 1.00 79.50 173 SER A O 1
ATOM 1406 N N . SER A 1 174 ? -1.043 38.013 16.802 1.00 82.75 174 SER A N 1
ATOM 1407 C CA . SER A 1 174 ? -1.850 39.171 17.152 1.00 82.75 174 SER A CA 1
ATOM 1408 C C . SER A 1 174 ? -3.342 38.816 17.195 1.00 82.75 174 SER A C 1
ATOM 1410 O O . SER A 1 174 ? -3.866 38.332 16.190 1.00 82.75 174 SER A O 1
ATOM 1412 N N . PRO A 1 175 ? -4.070 39.081 18.297 1.00 80.88 175 PRO A N 1
ATOM 1413 C CA . PRO A 1 175 ? -5.513 38.829 18.372 1.00 80.88 175 PRO A CA 1
ATOM 1414 C C . PRO A 1 175 ? -6.320 39.704 17.401 1.00 80.88 175 PRO A C 1
ATOM 1416 O O . PRO A 1 175 ? -7.360 39.278 16.904 1.00 80.88 175 PRO A O 1
ATOM 1419 N N . LYS A 1 176 ? -5.837 40.919 17.119 1.00 85.12 176 LYS A N 1
ATOM 1420 C CA . LYS A 1 176 ? -6.370 41.840 16.108 1.00 85.12 176 LYS A CA 1
ATOM 1421 C C . LYS A 1 176 ? -5.224 42.510 15.375 1.00 85.12 176 LYS A C 1
ATOM 1423 O O . LYS A 1 176 ? -4.162 42.701 15.959 1.00 85.12 176 LYS A O 1
ATOM 1428 N N . VAL A 1 177 ? -5.431 42.890 14.121 1.00 89.06 177 VAL A N 1
ATOM 1429 C CA . VAL A 1 177 ? -4.435 43.642 13.354 1.00 89.06 177 VAL A CA 1
ATOM 1430 C C . VAL A 1 177 ? -5.081 44.908 12.821 1.00 89.06 177 VAL A C 1
ATOM 1432 O O . VAL A 1 177 ? -6.179 44.865 12.264 1.00 89.06 177 VAL A O 1
ATOM 1435 N N . PHE A 1 178 ? -4.395 46.033 12.988 1.00 90.06 178 PHE A N 1
ATOM 1436 C CA . PHE A 1 178 ? -4.845 47.317 12.462 1.00 90.06 178 PHE A CA 1
ATOM 1437 C C . PHE A 1 178 ? -3.965 47.741 11.299 1.00 90.06 178 PHE A C 1
ATOM 1439 O O . PHE A 1 178 ? -2.740 47.689 11.387 1.00 90.06 178 PHE A O 1
ATOM 1446 N N . PHE A 1 179 ? -4.586 48.176 10.211 1.00 90.69 179 PHE A N 1
ATOM 1447 C CA . PHE A 1 179 ? -3.899 48.720 9.052 1.00 90.69 179 PHE A CA 1
ATOM 1448 C C . PHE A 1 179 ? -4.073 50.232 9.008 1.00 90.69 179 PHE A C 1
ATOM 1450 O O . PHE A 1 179 ? -5.188 50.752 8.993 1.00 90.69 179 PHE A O 1
ATOM 1457 N N . HIS A 1 180 ? -2.956 50.945 8.957 1.00 90.00 180 HIS A N 1
ATOM 1458 C CA . HIS A 1 180 ? -2.928 52.378 8.737 1.00 90.00 180 HIS A CA 1
ATOM 1459 C C . HIS A 1 180 ? -2.495 52.662 7.303 1.00 90.00 180 HIS A C 1
ATOM 1461 O O . HIS A 1 180 ? -1.324 52.518 6.943 1.00 90.00 180 HIS A O 1
ATOM 1467 N N . LYS A 1 181 ? -3.451 53.060 6.467 1.00 86.25 181 LYS A N 1
ATOM 1468 C CA . LYS A 1 181 ? -3.191 53.385 5.066 1.00 86.25 181 LYS A CA 1
ATOM 1469 C C . LYS A 1 181 ? -2.444 54.721 4.955 1.00 86.25 181 LYS A C 1
ATOM 1471 O O . LYS A 1 181 ? -2.990 55.752 5.336 1.00 86.25 181 LYS A O 1
ATOM 1476 N N . MET A 1 182 ? -1.256 54.707 4.349 1.00 83.12 182 MET A N 1
ATOM 1477 C CA . MET A 1 182 ? -0.434 55.906 4.125 1.00 83.12 182 MET A CA 1
ATOM 1478 C C . MET A 1 182 ? -0.638 56.481 2.722 1.00 83.12 182 MET A C 1
ATOM 1480 O O . MET A 1 182 ? -0.893 57.672 2.559 1.00 83.12 182 MET A O 1
ATOM 1484 N N . CYS A 1 183 ? -0.570 55.638 1.688 1.00 81.12 183 CYS A N 1
ATOM 1485 C CA . CYS A 1 183 ? -0.746 56.071 0.303 1.00 81.12 183 CYS A CA 1
ATOM 1486 C C . CYS A 1 183 ? -1.351 54.964 -0.580 1.00 81.12 183 CYS A C 1
ATOM 1488 O O . CYS A 1 183 ? -1.729 53.877 -0.132 1.00 81.12 183 CYS A O 1
ATOM 1490 N N . THR A 1 184 ? -1.563 55.263 -1.860 1.00 75.81 184 THR A N 1
ATOM 1491 C CA . THR A 1 184 ? -1.988 54.277 -2.863 1.00 75.81 184 THR A CA 1
ATOM 1492 C C . THR A 1 184 ? -1.181 54.512 -4.124 1.00 75.81 184 THR A C 1
ATOM 1494 O O . THR A 1 184 ? -1.351 55.539 -4.777 1.00 75.81 184 THR A O 1
ATOM 1497 N N . SER A 1 185 ? -0.318 53.557 -4.455 1.00 64.69 185 SER A N 1
ATOM 1498 C CA . SER A 1 185 ? 0.632 53.642 -5.564 1.00 64.69 185 SER A CA 1
ATOM 1499 C C . SER A 1 185 ? 0.367 52.480 -6.521 1.00 64.69 185 SER A C 1
ATOM 1501 O O . SER A 1 185 ? 0.396 51.320 -6.120 1.00 64.69 185 SER A O 1
ATOM 1503 N N . GLY A 1 186 ? 0.040 52.767 -7.787 1.00 58.78 186 GLY A N 1
ATOM 1504 C CA . GLY A 1 186 ? -0.193 51.728 -8.806 1.00 58.78 186 GLY A CA 1
ATOM 1505 C C . GLY A 1 186 ? -1.361 50.770 -8.517 1.00 58.78 186 GLY A C 1
ATOM 1506 O O . GLY A 1 186 ? -1.340 49.630 -8.967 1.00 58.78 186 GLY A O 1
ATOM 1507 N N . GLY A 1 187 ? -2.360 51.202 -7.738 1.00 60.69 187 GLY A N 1
ATOM 1508 C CA . GLY A 1 187 ? -3.501 50.369 -7.329 1.00 60.69 187 GLY A CA 1
ATOM 1509 C C . GLY A 1 187 ? -3.254 49.496 -6.091 1.00 60.69 187 GLY A C 1
ATOM 1510 O O . GLY A 1 187 ? -4.200 48.893 -5.587 1.00 60.69 187 GLY A O 1
ATOM 1511 N N . LEU A 1 188 ? -2.029 49.470 -5.555 1.00 68.94 188 LEU A N 1
ATOM 1512 C CA . LEU A 1 188 ? -1.691 48.805 -4.297 1.00 68.94 188 LEU A CA 1
ATOM 1513 C C . LEU A 1 188 ? -1.814 49.801 -3.135 1.00 68.94 188 LEU A C 1
ATOM 1515 O O . LEU A 1 188 ? -1.350 50.941 -3.234 1.00 68.94 188 LEU A O 1
ATOM 1519 N N . LYS A 1 189 ? -2.450 49.397 -2.030 1.00 83.19 189 LYS A N 1
ATOM 1520 C CA . LYS A 1 189 ? -2.498 50.222 -0.814 1.00 83.19 189 LYS A CA 1
ATOM 1521 C C . LYS A 1 189 ? -1.212 49.992 -0.020 1.00 83.19 189 LYS A C 1
ATOM 1523 O O . LYS A 1 189 ? -0.909 48.856 0.339 1.00 83.19 189 LYS A O 1
ATOM 1528 N N . GLU A 1 190 ? -0.480 51.061 0.264 1.00 85.81 190 GLU A N 1
ATOM 1529 C CA . GLU A 1 190 ? 0.746 51.004 1.062 1.00 85.81 190 GLU A CA 1
ATOM 1530 C C . GLU A 1 190 ? 0.482 51.640 2.428 1.00 85.81 190 GLU A C 1
ATOM 1532 O O . GLU A 1 190 ? -0.214 52.659 2.536 1.00 85.81 190 GLU A O 1
ATOM 1537 N N . GLY A 1 191 ? 0.984 51.017 3.489 1.00 86.81 191 GLY A N 1
ATOM 1538 C CA . GLY A 1 191 ? 0.687 51.449 4.850 1.00 86.81 191 GLY A CA 1
ATOM 1539 C C . GLY A 1 191 ? 1.447 50.674 5.914 1.00 86.81 191 GLY A C 1
ATOM 1540 O O . GLY A 1 191 ? 2.342 49.895 5.603 1.00 86.81 191 GLY A O 1
ATOM 1541 N N . GLU A 1 192 ? 1.090 50.898 7.171 1.00 89.25 192 GLU A N 1
ATOM 1542 C CA . GLU A 1 192 ? 1.691 50.231 8.329 1.00 89.25 192 GLU A CA 1
ATOM 1543 C C . GLU A 1 192 ? 0.700 49.250 8.958 1.00 89.25 192 GLU A C 1
ATOM 1545 O O . GLU A 1 192 ? -0.499 49.535 9.015 1.00 89.25 192 GLU A O 1
ATOM 1550 N N . LEU A 1 193 ? 1.194 48.109 9.446 1.00 90.88 193 LEU A N 1
ATOM 1551 C CA . LEU A 1 193 ? 0.395 47.164 10.227 1.00 90.88 193 LEU A CA 1
ATOM 1552 C C . LEU A 1 193 ? 0.786 47.250 11.698 1.00 90.88 193 LEU A C 1
ATOM 1554 O O . LEU A 1 193 ? 1.966 47.224 12.031 1.00 90.88 193 LEU A O 1
ATOM 1558 N N . TYR A 1 194 ? -0.210 47.302 12.572 1.00 90.56 194 TYR A N 1
ATOM 1559 C CA . TYR A 1 194 ? -0.030 47.298 14.017 1.00 90.56 194 TYR A CA 1
ATOM 1560 C C . TYR A 1 194 ? -0.540 45.978 14.579 1.00 90.56 194 TYR A C 1
ATOM 1562 O O . TYR A 1 194 ? -1.691 45.595 14.344 1.00 90.56 194 TYR A O 1
ATOM 1570 N N . VAL A 1 195 ? 0.329 45.290 15.315 1.00 90.00 195 VAL A N 1
ATOM 1571 C CA . VAL A 1 195 ? 0.018 44.051 16.033 1.00 90.00 195 VAL A CA 1
ATOM 1572 C C . VAL A 1 195 ? -0.090 44.331 17.531 1.00 90.00 195 VAL A C 1
ATOM 1574 O O . VAL A 1 195 ? 0.588 45.219 18.044 1.00 90.00 195 VAL A O 1
ATOM 1577 N N . ILE A 1 196 ? -0.950 43.586 18.220 1.00 86.12 196 ILE A N 1
ATOM 1578 C CA . ILE A 1 196 ? -1.180 43.676 19.661 1.00 86.12 196 ILE A CA 1
ATOM 1579 C C . ILE A 1 196 ? -0.376 42.583 20.361 1.00 86.12 196 ILE A C 1
ATOM 1581 O O . ILE A 1 196 ? -0.470 41.406 19.998 1.00 86.12 196 ILE A O 1
ATOM 1585 N N . HIS A 1 197 ? 0.360 42.958 21.401 1.00 77.12 197 HIS A N 1
ATOM 1586 C CA . HIS A 1 197 ? 0.991 42.024 22.326 1.00 77.12 197 HIS A CA 1
ATOM 1587 C C . HIS A 1 197 ? 0.901 42.590 23.746 1.00 77.12 197 HIS A C 1
ATOM 1589 O O . HIS A 1 197 ? 1.255 43.742 23.945 1.00 77.12 197 HIS A O 1
ATOM 1595 N N . GLU A 1 198 ? 0.394 41.802 24.703 1.00 75.50 198 GLU A N 1
ATOM 1596 C CA . GLU A 1 198 ? 0.207 42.227 26.108 1.00 75.50 198 GLU A CA 1
ATOM 1597 C C . GLU A 1 198 ? -0.531 43.578 26.259 1.00 75.50 198 GLU A C 1
ATOM 1599 O O . GLU A 1 198 ? -0.145 44.422 27.055 1.00 75.50 198 GLU A O 1
ATOM 1604 N N . ASP A 1 199 ? -1.600 43.774 25.474 1.00 73.50 199 ASP A N 1
ATOM 1605 C CA . ASP A 1 199 ? -2.434 44.991 25.415 1.00 73.50 199 ASP A CA 1
ATOM 1606 C C . ASP A 1 199 ? -1.763 46.259 24.840 1.00 73.50 199 ASP A C 1
ATOM 1608 O O . ASP A 1 199 ? -2.416 47.297 24.711 1.00 73.50 199 ASP A O 1
ATOM 1612 N N . ASP A 1 200 ? -0.516 46.154 24.375 1.00 80.75 200 ASP A N 1
ATOM 1613 C CA . ASP A 1 200 ? 0.234 47.223 23.713 1.00 80.75 200 ASP A CA 1
ATOM 1614 C C . ASP A 1 200 ? 0.295 47.054 22.182 1.00 80.75 200 ASP A C 1
ATOM 1616 O O . ASP A 1 200 ? 0.287 45.937 21.651 1.00 80.75 200 ASP A O 1
ATOM 1620 N N . TYR A 1 201 ? 0.401 48.173 21.449 1.00 84.62 201 TYR A N 1
ATOM 1621 C CA . TYR A 1 201 ? 0.490 48.178 19.982 1.00 84.62 201 TYR A CA 1
ATOM 1622 C C . TYR A 1 201 ? 1.923 48.340 19.487 1.00 84.62 201 TYR A C 1
ATOM 1624 O O . TYR A 1 201 ? 2.630 49.284 19.856 1.00 84.62 201 TYR A O 1
ATOM 1632 N N . TYR A 1 202 ? 2.311 47.474 18.554 1.00 85.38 202 TYR A N 1
ATOM 1633 C CA . TYR A 1 202 ? 3.633 47.479 17.939 1.00 85.38 202 TYR A CA 1
ATOM 1634 C C . TYR A 1 202 ? 3.538 47.580 16.413 1.00 85.38 202 TYR A C 1
ATOM 1636 O O . TYR A 1 202 ? 2.855 46.759 15.791 1.00 85.38 202 TYR A O 1
ATOM 1644 N N . PRO A 1 203 ? 4.239 48.540 15.781 1.00 88.00 203 PRO A N 1
ATOM 1645 C CA . PRO A 1 203 ? 4.344 48.606 14.329 1.00 88.00 203 PRO A CA 1
ATOM 1646 C C . PRO A 1 203 ? 5.137 47.412 13.795 1.00 88.00 203 PRO A C 1
ATOM 1648 O O . PRO A 1 203 ? 6.223 47.096 14.293 1.00 88.00 203 PRO A O 1
ATOM 1651 N N . LEU A 1 204 ? 4.635 46.772 12.743 1.00 87.69 204 LEU A N 1
ATOM 1652 C CA . LEU A 1 204 ? 5.286 45.617 12.132 1.00 87.69 204 LEU A CA 1
ATOM 1653 C C . LEU A 1 204 ? 6.649 45.986 11.538 1.00 87.69 204 LEU A C 1
ATOM 1655 O O . LEU A 1 204 ? 7.584 45.186 11.626 1.00 87.69 204 LEU A O 1
ATOM 1659 N N . ARG A 1 205 ? 6.805 47.213 11.020 1.00 85.44 205 ARG A N 1
ATOM 1660 C CA . ARG A 1 205 ? 8.113 47.728 10.585 1.00 85.44 205 ARG A CA 1
ATOM 1661 C C . ARG A 1 205 ? 9.192 47.654 11.665 1.00 85.44 205 ARG A C 1
ATOM 1663 O O . ARG A 1 205 ? 10.331 47.323 11.352 1.00 85.44 205 ARG A O 1
ATOM 1670 N N . ASP A 1 206 ? 8.843 47.920 12.923 1.00 80.94 206 ASP A N 1
ATOM 1671 C CA . ASP A 1 206 ? 9.817 47.996 14.013 1.00 80.94 206 ASP A CA 1
ATOM 1672 C C . ASP A 1 206 ? 10.253 46.585 14.410 1.00 80.94 206 ASP A C 1
ATOM 1674 O O . ASP A 1 206 ? 11.422 46.351 14.706 1.00 80.94 206 ASP A O 1
ATOM 1678 N N . ILE A 1 207 ? 9.326 45.624 14.349 1.00 81.56 207 ILE A N 1
ATOM 1679 C CA . ILE A 1 207 ? 9.608 44.204 14.584 1.00 81.56 207 ILE A CA 1
ATOM 1680 C C . ILE A 1 207 ? 10.590 43.682 13.530 1.00 81.56 207 ILE A C 1
ATOM 1682 O O . ILE A 1 207 ? 11.606 43.079 13.878 1.00 81.56 207 ILE A O 1
ATOM 1686 N N . LEU A 1 208 ? 10.326 43.958 12.249 1.00 81.75 208 LEU A N 1
ATOM 1687 C CA . LEU A 1 208 ? 11.197 43.537 11.147 1.00 81.75 208 LEU A CA 1
ATOM 1688 C C . LEU A 1 208 ? 12.560 44.241 11.177 1.00 81.75 208 LEU A C 1
ATOM 1690 O O . LEU A 1 208 ? 13.581 43.633 10.856 1.00 81.75 208 LEU A O 1
ATOM 1694 N N . PHE A 1 209 ? 12.593 45.503 11.604 1.00 76.44 209 PHE A N 1
ATOM 1695 C CA . PHE A 1 209 ? 13.838 46.242 11.776 1.00 76.44 209 PHE A CA 1
ATOM 1696 C C . PHE A 1 209 ? 14.695 45.682 12.918 1.00 76.44 209 PHE A C 1
ATOM 1698 O O . PHE A 1 209 ? 15.888 45.453 12.727 1.00 76.44 209 PHE A O 1
ATOM 1705 N N . ILE A 1 210 ? 14.106 45.414 14.091 1.00 71.38 210 ILE A N 1
ATOM 1706 C CA . ILE A 1 210 ? 14.831 44.841 15.241 1.00 71.38 210 ILE A CA 1
ATOM 1707 C C . ILE A 1 210 ? 15.362 43.445 14.924 1.00 71.38 210 ILE A C 1
ATOM 1709 O O . ILE A 1 210 ? 16.473 43.110 15.331 1.00 71.38 210 ILE A O 1
ATOM 1713 N N . ALA A 1 211 ? 14.599 42.651 14.176 1.00 72.44 211 ALA A N 1
ATOM 1714 C CA . ALA A 1 211 ? 15.047 41.349 13.702 1.00 72.44 211 ALA A CA 1
ATOM 1715 C C . ALA A 1 211 ? 16.213 41.431 12.698 1.00 72.44 211 ALA A C 1
ATOM 1717 O O . ALA A 1 211 ? 16.821 40.416 12.386 1.00 72.44 211 ALA A O 1
ATOM 1718 N N . GLY A 1 212 ? 16.546 42.624 12.194 1.00 71.00 212 GLY A N 1
ATOM 1719 C CA . GLY A 1 212 ? 17.663 42.824 11.274 1.00 71.00 212 GLY A CA 1
ATOM 1720 C C . GLY A 1 212 ? 17.410 42.306 9.861 1.00 71.00 212 GLY A C 1
ATOM 1721 O O . GLY A 1 212 ? 18.367 42.157 9.105 1.00 71.00 212 GLY A O 1
ATOM 1722 N N . VAL A 1 213 ? 16.142 42.058 9.517 1.00 76.81 213 VAL A N 1
ATOM 1723 C CA . VAL A 1 213 ? 15.701 41.493 8.229 1.00 76.81 213 VAL A CA 1
ATOM 1724 C C . VAL A 1 213 ? 15.131 42.549 7.271 1.00 76.81 213 VAL A C 1
ATOM 1726 O O . VAL A 1 213 ? 14.808 42.257 6.116 1.00 76.81 213 VAL A O 1
ATOM 1729 N N . ALA A 1 214 ? 14.969 43.789 7.743 1.00 78.81 214 ALA A N 1
ATOM 1730 C CA . ALA A 1 214 ? 14.371 44.874 6.977 1.00 78.81 214 ALA A CA 1
ATOM 1731 C C . ALA A 1 214 ? 14.874 46.255 7.415 1.00 78.81 214 ALA A C 1
ATOM 1733 O O . ALA A 1 214 ? 15.271 46.446 8.564 1.00 78.81 214 ALA A O 1
ATOM 1734 N N . VAL A 1 215 ? 14.793 47.243 6.521 1.00 78.50 215 VAL A N 1
ATOM 1735 C CA . VAL A 1 215 ? 15.066 48.656 6.831 1.00 78.50 215 VAL A CA 1
ATOM 1736 C C . VAL A 1 215 ? 13.996 49.571 6.274 1.00 78.50 215 VAL A C 1
ATOM 1738 O O . VAL A 1 215 ? 13.501 49.368 5.171 1.00 78.50 215 VAL A O 1
ATOM 1741 N N . PHE A 1 216 ? 13.681 50.611 7.041 1.00 77.12 216 PHE A N 1
ATOM 1742 C CA . PHE A 1 216 ? 12.821 51.701 6.613 1.00 77.12 216 PHE A CA 1
ATOM 1743 C C . PHE A 1 216 ? 13.626 52.778 5.873 1.00 77.12 216 PHE A C 1
ATOM 1745 O O . PHE A 1 216 ? 14.625 53.286 6.392 1.00 77.12 216 PHE A O 1
ATOM 1752 N N . LEU A 1 217 ? 13.183 53.155 4.674 1.00 73.81 217 LEU A N 1
ATOM 1753 C CA . LEU A 1 217 ? 13.767 54.246 3.892 1.00 73.81 217 LEU A CA 1
ATOM 1754 C C . LEU A 1 217 ? 12.873 55.492 3.933 1.00 73.81 217 LEU A C 1
ATOM 1756 O O . LEU A 1 217 ? 11.652 55.416 3.878 1.00 73.81 217 LEU A O 1
ATOM 1760 N N . GLN A 1 218 ? 13.481 56.677 3.986 1.00 70.62 218 GLN A N 1
ATOM 1761 C CA . GLN A 1 218 ? 12.737 57.927 3.795 1.00 70.62 218 GLN A CA 1
ATOM 1762 C C . GLN A 1 218 ? 12.350 58.112 2.323 1.00 70.62 218 GLN A C 1
ATOM 1764 O O . GLN A 1 218 ? 13.052 57.622 1.441 1.00 70.62 218 GLN A O 1
ATOM 1769 N N . ASP A 1 219 ? 11.284 58.871 2.059 1.00 69.38 219 ASP A N 1
ATOM 1770 C CA . ASP A 1 219 ? 10.663 59.027 0.735 1.00 69.38 219 ASP A CA 1
ATOM 1771 C C . ASP A 1 219 ? 11.653 59.314 -0.407 1.00 69.38 219 ASP A C 1
ATOM 1773 O O . ASP A 1 219 ? 11.541 58.726 -1.481 1.00 69.38 219 ASP A O 1
ATOM 1777 N N . GLN A 1 220 ? 12.645 60.182 -0.184 1.00 67.50 220 GLN A N 1
ATOM 1778 C CA . GLN A 1 220 ? 13.668 60.490 -1.189 1.00 67.50 220 GLN A CA 1
ATOM 1779 C C . GLN A 1 220 ? 14.539 59.263 -1.518 1.00 67.50 220 GLN A C 1
ATOM 1781 O O . GLN A 1 220 ? 14.740 58.939 -2.684 1.00 67.50 220 GLN A O 1
ATOM 1786 N N . HIS A 1 221 ? 14.996 58.534 -0.498 1.00 66.00 221 HIS A N 1
ATOM 1787 C CA . HIS A 1 221 ? 15.864 57.363 -0.656 1.00 66.00 221 HIS A CA 1
ATOM 1788 C C . HIS A 1 221 ? 15.108 56.123 -1.139 1.00 66.00 221 HIS A C 1
ATOM 1790 O O . HIS A 1 221 ? 15.669 55.296 -1.855 1.00 66.00 221 HIS A O 1
ATOM 1796 N N . TYR A 1 222 ? 13.832 55.991 -0.771 1.00 71.44 222 TYR A N 1
ATOM 1797 C CA . TYR A 1 222 ? 12.981 54.916 -1.266 1.00 71.44 222 TYR A CA 1
ATOM 1798 C C . TYR A 1 222 ? 12.715 55.064 -2.770 1.00 71.44 222 TYR A C 1
ATOM 1800 O O . TYR A 1 222 ? 12.759 54.072 -3.495 1.00 71.44 222 TYR A O 1
ATOM 1808 N N . ARG A 1 223 ? 12.525 56.298 -3.267 1.00 68.00 223 ARG A N 1
ATOM 1809 C CA . ARG A 1 223 ? 12.429 56.570 -4.714 1.00 68.00 223 ARG A CA 1
ATOM 1810 C C . ARG A 1 223 ? 13.710 56.185 -5.446 1.00 68.00 223 ARG A C 1
ATOM 1812 O O . ARG A 1 223 ? 13.639 55.449 -6.422 1.00 68.00 223 ARG A O 1
ATOM 1819 N N . GLU A 1 224 ? 14.869 56.585 -4.924 1.00 65.88 224 GLU A N 1
ATOM 1820 C CA . GLU A 1 224 ? 16.170 56.217 -5.502 1.00 65.88 224 GLU A CA 1
ATOM 1821 C C . GLU A 1 224 ? 16.385 54.690 -5.537 1.00 65.88 224 GLU A C 1
ATOM 1823 O O . GLU A 1 224 ? 16.852 54.157 -6.543 1.00 65.88 224 GLU A O 1
ATOM 1828 N N . TYR A 1 225 ? 15.992 53.964 -4.483 1.00 69.62 225 TYR A N 1
ATOM 1829 C CA . TYR A 1 225 ? 16.012 52.495 -4.445 1.00 69.62 225 TYR A CA 1
ATOM 1830 C C . TYR A 1 225 ? 15.044 51.860 -5.457 1.00 69.62 225 TYR A C 1
ATOM 1832 O O . TYR A 1 225 ? 15.420 50.944 -6.193 1.00 69.62 225 TYR A O 1
ATOM 1840 N N . SER A 1 226 ? 13.808 52.360 -5.526 1.00 65.19 226 SER A N 1
ATOM 1841 C CA . SER A 1 226 ? 12.780 51.883 -6.456 1.00 65.19 226 SER A CA 1
ATOM 1842 C C . SER A 1 226 ? 13.194 52.092 -7.918 1.00 65.19 226 SER A C 1
ATOM 1844 O O . SER A 1 226 ? 12.990 51.209 -8.759 1.00 65.19 226 SER A O 1
ATOM 1846 N N . ASP A 1 227 ? 13.836 53.217 -8.230 1.00 64.81 227 ASP A N 1
ATOM 1847 C CA . ASP A 1 227 ? 14.398 53.503 -9.554 1.00 64.81 227 ASP A CA 1
ATOM 1848 C C . ASP A 1 227 ? 15.583 52.574 -9.878 1.00 64.81 227 ASP A C 1
ATOM 1850 O O . ASP A 1 227 ? 15.719 52.099 -11.007 1.00 64.81 227 ASP A O 1
ATOM 1854 N N . LEU A 1 228 ? 16.414 52.231 -8.888 1.00 63.09 228 LEU A N 1
ATOM 1855 C CA . LEU A 1 228 ? 17.529 51.294 -9.068 1.00 63.09 228 LEU A CA 1
ATOM 1856 C C . LEU A 1 228 ? 17.042 49.871 -9.392 1.00 63.09 228 LEU A C 1
ATOM 1858 O O . LEU A 1 228 ? 17.523 49.250 -10.340 1.00 63.09 228 LEU A O 1
ATOM 1862 N N . ILE A 1 229 ? 16.060 49.363 -8.641 1.00 61.75 229 ILE A N 1
ATOM 1863 C CA . ILE A 1 229 ? 15.510 48.010 -8.832 1.00 61.75 229 ILE A CA 1
ATOM 1864 C C . ILE A 1 229 ? 14.669 47.902 -10.103 1.00 61.75 229 ILE A C 1
ATOM 1866 O O . ILE A 1 229 ? 14.710 46.876 -10.786 1.00 61.75 229 ILE A O 1
ATOM 1870 N N . SER A 1 230 ? 13.903 48.938 -10.444 1.00 57.28 230 SER A N 1
ATOM 1871 C CA . SER A 1 230 ? 13.109 48.939 -11.678 1.00 57.28 230 SER A CA 1
ATOM 1872 C C . SER A 1 230 ? 13.988 48.939 -12.933 1.00 57.28 230 SER A C 1
ATOM 1874 O O . SER A 1 230 ? 13.637 48.275 -13.910 1.00 57.28 230 SER A O 1
ATOM 1876 N N . ASN A 1 231 ? 15.159 49.583 -12.889 1.00 53.75 231 ASN A N 1
ATOM 1877 C CA . ASN A 1 231 ? 16.172 49.480 -13.941 1.00 53.75 231 ASN A CA 1
ATOM 1878 C C . ASN A 1 231 ? 16.856 48.100 -13.967 1.00 53.75 231 ASN A C 1
ATOM 1880 O O . ASN A 1 231 ? 17.113 47.579 -15.050 1.00 53.75 231 ASN A O 1
ATOM 1884 N N . TYR A 1 232 ? 17.066 47.469 -12.806 1.00 51.16 232 TYR A N 1
ATOM 1885 C CA . TYR A 1 232 ? 17.612 46.106 -12.699 1.00 51.16 232 TYR A CA 1
ATOM 1886 C C . TYR A 1 232 ? 16.691 45.046 -13.333 1.00 51.16 232 TYR A C 1
ATOM 1888 O O . TYR A 1 232 ? 17.162 44.133 -13.995 1.00 51.16 232 TYR A O 1
ATOM 1896 N N . LYS A 1 233 ? 15.365 45.190 -13.196 1.00 47.56 233 LYS A N 1
ATOM 1897 C CA . LYS A 1 233 ? 14.369 44.261 -13.775 1.00 47.56 233 LYS A CA 1
ATOM 1898 C C . LYS A 1 233 ? 14.151 44.408 -15.290 1.00 47.56 233 LYS A C 1
ATOM 1900 O O . LYS A 1 233 ? 13.430 43.599 -15.862 1.00 47.56 233 LYS A O 1
ATOM 1905 N N . ARG A 1 234 ? 14.698 45.445 -15.940 1.00 44.22 234 ARG A N 1
ATOM 1906 C CA . ARG A 1 234 ? 14.530 45.686 -17.391 1.00 44.22 234 ARG A CA 1
ATOM 1907 C C . ARG A 1 234 ? 15.663 45.125 -18.257 1.00 44.22 234 ARG A C 1
ATOM 1909 O O . ARG A 1 234 ? 15.472 45.011 -19.463 1.00 44.22 234 ARG A O 1
ATOM 1916 N N . HIS A 1 235 ? 16.803 44.769 -17.670 1.00 40.72 235 HIS A N 1
ATOM 1917 C CA . HIS A 1 235 ? 17.933 44.161 -18.373 1.00 40.72 235 HIS A CA 1
ATOM 1918 C C . HIS A 1 235 ? 18.129 42.724 -17.886 1.00 40.72 235 HIS A C 1
ATOM 1920 O O . HIS A 1 235 ? 18.918 42.476 -16.984 1.00 40.72 235 HIS A O 1
ATOM 1926 N N . ASP A 1 236 ? 17.394 41.790 -18.490 1.00 39.72 236 ASP A N 1
ATOM 1927 C CA . ASP A 1 236 ? 17.496 40.353 -18.190 1.00 39.72 236 ASP A CA 1
ATOM 1928 C C . ASP A 1 236 ? 18.585 39.638 -19.014 1.00 39.72 236 ASP A C 1
ATOM 1930 O O . ASP A 1 236 ? 18.737 38.431 -18.916 1.00 39.72 236 ASP A O 1
ATOM 1934 N N . ASP A 1 237 ? 19.389 40.357 -19.803 1.00 37.69 237 ASP A N 1
ATOM 1935 C CA . ASP A 1 237 ? 20.462 39.748 -20.588 1.00 37.69 237 ASP A CA 1
ATOM 1936 C C . ASP A 1 237 ? 21.676 40.681 -20.689 1.00 37.69 237 ASP A C 1
ATOM 1938 O O . ASP A 1 237 ? 21.647 41.695 -21.390 1.00 37.69 237 ASP A O 1
ATOM 1942 N N . LYS A 1 238 ? 22.766 40.259 -20.030 1.00 37.03 238 LYS A N 1
ATOM 1943 C CA . LYS A 1 238 ? 24.124 40.842 -20.002 1.00 37.03 238 LYS A CA 1
ATOM 1944 C C . LYS A 1 238 ? 24.257 42.156 -19.223 1.00 37.03 238 LYS A C 1
ATOM 1946 O O . LYS A 1 238 ? 23.528 43.101 -19.484 1.00 37.03 238 LYS A O 1
ATOM 1951 N N . ILE A 1 239 ? 25.279 42.238 -18.356 1.00 31.47 239 ILE A N 1
ATOM 1952 C CA . ILE A 1 239 ? 26.307 43.307 -18.330 1.00 31.47 239 ILE A CA 1
ATOM 1953 C C . ILE A 1 239 ? 27.245 43.135 -17.117 1.00 31.47 239 ILE A C 1
ATOM 1955 O O . ILE A 1 239 ? 26.838 43.173 -15.959 1.00 31.47 239 ILE A O 1
ATOM 1959 N N . GLU A 1 240 ? 28.537 42.994 -17.423 1.00 34.34 240 GLU A N 1
ATOM 1960 C CA . GLU A 1 240 ? 29.670 43.298 -16.548 1.00 34.34 240 GLU A CA 1
ATOM 1961 C C . GLU A 1 240 ? 29.659 44.777 -16.105 1.00 34.34 240 GLU A C 1
ATOM 1963 O O . GLU A 1 240 ? 29.350 45.659 -16.896 1.00 34.34 240 GLU A O 1
ATOM 1968 N N . LYS A 1 241 ? 30.158 45.075 -14.897 1.00 36.12 241 LYS A N 1
ATOM 1969 C CA . LYS A 1 241 ? 30.569 46.422 -14.433 1.00 36.12 241 LYS A CA 1
ATOM 1970 C C . LYS A 1 241 ? 29.476 47.509 -14.408 1.00 36.12 241 LYS A C 1
ATOM 1972 O O . LYS A 1 241 ? 29.393 48.359 -15.289 1.00 36.12 241 LYS A O 1
ATOM 1977 N N . TYR A 1 242 ? 28.819 47.646 -13.256 1.00 31.83 242 TYR A N 1
ATOM 1978 C CA . TYR A 1 242 ? 28.308 48.941 -12.784 1.00 31.83 242 TYR A CA 1
ATOM 1979 C C . TYR A 1 242 ? 28.821 49.231 -11.364 1.00 31.83 242 TYR A C 1
ATOM 1981 O O . TYR A 1 242 ? 28.119 49.096 -10.369 1.00 31.83 242 TYR A O 1
ATOM 1989 N N . ASN A 1 243 ? 30.086 49.653 -11.269 1.00 34.41 243 ASN A N 1
ATOM 1990 C CA . ASN A 1 243 ? 30.639 50.274 -10.063 1.00 34.41 243 ASN A CA 1
ATOM 1991 C C . ASN A 1 243 ? 30.287 51.769 -10.062 1.00 34.41 243 ASN A C 1
ATOM 1993 O O . ASN A 1 243 ? 31.076 52.602 -10.510 1.00 34.41 243 ASN A O 1
ATOM 1997 N N . LYS A 1 244 ? 29.110 52.127 -9.547 1.00 34.97 244 LYS A N 1
ATOM 1998 C CA . LYS A 1 244 ? 28.858 53.473 -9.012 1.00 34.97 244 LYS A CA 1
ATOM 1999 C C . LYS A 1 244 ? 28.229 53.335 -7.634 1.00 34.97 244 LYS A C 1
ATOM 2001 O O . LYS A 1 244 ? 27.074 52.954 -7.490 1.00 34.97 244 LYS A O 1
ATOM 2006 N N . SER A 1 245 ? 29.038 53.620 -6.619 1.00 36.56 245 SER A N 1
ATOM 2007 C CA . SER A 1 245 ? 28.631 53.677 -5.222 1.00 36.56 245 SER A CA 1
ATOM 2008 C C . SER A 1 245 ? 27.691 54.865 -5.001 1.00 36.56 245 SER A C 1
ATOM 2010 O O . SER A 1 245 ? 28.151 55.977 -4.740 1.00 36.56 245 SER A O 1
ATOM 2012 N N . ASN A 1 246 ? 26.381 54.643 -5.079 1.00 36.72 246 ASN A N 1
ATOM 2013 C CA . ASN A 1 246 ? 25.418 55.581 -4.511 1.00 36.72 246 ASN A CA 1
ATOM 2014 C C . ASN A 1 246 ? 25.252 55.238 -3.027 1.00 36.72 246 ASN A C 1
ATOM 2016 O O . ASN A 1 246 ? 24.607 54.263 -2.651 1.00 36.72 246 ASN A O 1
ATOM 2020 N N . THR A 1 247 ? 25.919 56.006 -2.169 1.00 38.69 247 THR A N 1
ATOM 2021 C CA . THR A 1 247 ? 25.742 55.937 -0.716 1.00 38.69 247 THR A CA 1
ATOM 2022 C C . THR A 1 247 ? 24.441 56.632 -0.331 1.00 38.69 247 THR A C 1
ATOM 2024 O O . THR A 1 247 ? 24.409 57.858 -0.257 1.00 38.69 247 THR A O 1
ATOM 2027 N N . LEU A 1 248 ? 23.388 55.863 -0.056 1.00 40.69 248 LEU A N 1
ATOM 2028 C CA . LEU A 1 248 ? 22.191 56.379 0.609 1.00 40.69 248 LEU A CA 1
ATOM 2029 C C . LEU A 1 248 ? 22.490 56.567 2.110 1.00 40.69 248 LEU A C 1
ATOM 2031 O O . LEU A 1 248 ? 23.003 55.639 2.746 1.00 40.69 248 LEU A O 1
ATOM 2035 N N . PRO A 1 249 ? 22.219 57.738 2.714 1.00 38.94 249 PRO A N 1
ATOM 2036 C CA . PRO A 1 249 ? 22.401 57.927 4.145 1.00 38.94 249 PRO A CA 1
ATOM 2037 C C . PRO A 1 249 ? 21.322 57.154 4.919 1.00 38.94 249 PRO A C 1
ATOM 2039 O O . PRO A 1 249 ? 20.147 57.515 4.917 1.00 38.94 249 PRO A O 1
ATOM 2042 N N . ILE A 1 250 ? 21.732 56.088 5.613 1.00 41.78 250 ILE A N 1
ATOM 2043 C CA . ILE A 1 250 ? 20.897 55.380 6.593 1.00 41.78 250 ILE A CA 1
ATOM 2044 C C . ILE A 1 250 ? 20.628 56.343 7.759 1.00 41.78 250 ILE A C 1
ATOM 2046 O O . ILE A 1 250 ? 21.545 56.701 8.505 1.00 41.78 250 ILE A O 1
ATOM 2050 N N . LEU A 1 251 ? 19.382 56.789 7.922 1.00 39.81 251 LEU A N 1
ATOM 2051 C CA . LEU A 1 251 ? 18.992 57.679 9.015 1.00 39.81 251 LEU A CA 1
ATOM 2052 C C . LEU A 1 251 ? 18.512 56.870 10.235 1.00 39.81 251 LEU A C 1
ATOM 2054 O O . LEU A 1 251 ? 17.373 56.433 10.294 1.00 39.81 251 LEU A O 1
ATOM 2058 N N . ARG A 1 252 ? 19.428 56.782 11.216 1.00 35.88 252 ARG A N 1
ATOM 2059 C CA . ARG A 1 252 ? 19.310 56.420 12.650 1.00 35.88 252 ARG A CA 1
ATOM 2060 C C . ARG A 1 252 ? 18.944 54.971 13.038 1.00 35.88 252 ARG A C 1
ATOM 2062 O O . ARG A 1 252 ? 17.778 54.603 13.003 1.00 35.88 252 ARG A O 1
ATOM 2069 N N . PRO A 1 253 ? 19.888 54.240 13.661 1.00 37.38 253 PRO A N 1
ATOM 2070 C CA . PRO A 1 253 ? 19.595 53.379 14.800 1.00 37.38 253 PRO A CA 1
ATOM 2071 C C . PRO A 1 253 ? 19.609 54.235 16.081 1.00 37.38 253 PRO A C 1
ATOM 2073 O O . PRO A 1 253 ? 20.617 54.868 16.398 1.00 37.38 253 PRO A O 1
ATOM 2076 N N . LEU A 1 254 ? 18.499 54.290 16.816 1.00 33.31 254 LEU A N 1
ATOM 2077 C CA . LEU A 1 254 ? 18.529 54.655 18.234 1.00 33.31 254 LEU A CA 1
ATOM 2078 C C . LEU A 1 254 ? 18.516 53.342 19.011 1.00 33.31 254 LEU A C 1
ATOM 2080 O O . LEU A 1 254 ? 17.500 52.654 19.042 1.00 33.31 254 LEU A O 1
ATOM 2084 N N . TYR A 1 255 ? 19.655 52.976 19.599 1.00 40.09 255 TYR A N 1
ATOM 2085 C CA . TYR A 1 255 ? 19.665 51.934 20.617 1.00 40.09 255 TYR A CA 1
ATOM 2086 C C . TYR A 1 255 ? 18.815 52.416 21.808 1.00 40.09 255 TYR A C 1
ATOM 2088 O O . TYR A 1 255 ? 18.882 53.604 22.145 1.00 40.09 255 TYR A O 1
ATOM 2096 N N . PRO A 1 256 ? 18.041 51.534 22.469 1.00 36.75 256 PRO A N 1
ATOM 2097 C CA . PRO A 1 256 ? 17.260 51.886 23.659 1.00 36.75 256 PRO A CA 1
ATOM 2098 C C . PRO A 1 256 ? 18.099 52.491 24.800 1.00 36.75 256 PRO A C 1
ATOM 2100 O O . PRO A 1 256 ? 17.546 53.101 25.707 1.00 36.75 256 PRO A O 1
ATOM 2103 N N . ASP A 1 257 ? 19.427 52.341 24.749 1.00 36.47 257 ASP A N 1
ATOM 2104 C CA . ASP A 1 257 ? 20.383 52.811 25.755 1.00 36.47 257 ASP A CA 1
ATOM 2105 C C . ASP A 1 257 ? 21.007 54.196 25.467 1.00 36.47 257 ASP A C 1
ATOM 2107 O O . ASP A 1 257 ? 21.826 54.678 26.248 1.00 36.47 257 ASP A O 1
ATOM 2111 N N . GLY A 1 258 ? 20.647 54.859 24.361 1.00 35.41 258 GLY A N 1
ATOM 2112 C CA . GLY A 1 258 ? 21.162 56.193 24.029 1.00 35.41 258 GLY A CA 1
ATOM 2113 C C . GLY A 1 258 ? 22.627 56.244 23.567 1.00 35.41 258 GLY A C 1
ATOM 2114 O O . GLY A 1 258 ? 23.199 57.336 23.471 1.00 35.41 258 GLY A O 1
ATOM 2115 N N . SER A 1 259 ? 23.257 55.115 23.236 1.00 38.09 259 SER A N 1
ATOM 2116 C CA . SER A 1 259 ? 24.618 55.109 22.687 1.00 38.09 259 SER A CA 1
ATOM 2117 C C . SER A 1 259 ? 24.662 55.601 21.220 1.00 38.09 259 SER A C 1
ATOM 2119 O O . SER A 1 259 ? 23.897 55.178 20.353 1.00 38.09 259 SER A O 1
ATOM 2121 N N . ARG A 1 260 ? 25.545 56.577 20.931 1.00 32.75 260 ARG A N 1
ATOM 2122 C CA . ARG A 1 260 ? 25.711 57.200 19.595 1.00 32.75 260 ARG A CA 1
ATOM 2123 C C . ARG A 1 260 ? 26.343 56.220 18.582 1.00 32.75 260 ARG A C 1
ATOM 2125 O O . ARG A 1 260 ? 27.244 55.475 18.964 1.00 32.75 260 ARG A O 1
ATOM 2132 N N . PRO A 1 261 ? 25.979 56.267 17.284 1.00 34.38 261 PRO A N 1
ATOM 2133 C CA . PRO A 1 261 ? 26.481 55.322 16.285 1.00 34.38 261 PRO A CA 1
ATOM 2134 C C . PRO A 1 261 ? 27.919 55.628 15.824 1.00 34.38 261 PRO A C 1
ATOM 2136 O O . PRO A 1 261 ? 28.320 56.785 15.682 1.00 34.38 261 PRO A O 1
ATOM 2139 N N . ILE A 1 262 ? 28.678 54.565 15.532 1.00 33.75 262 ILE A N 1
ATOM 2140 C CA . ILE A 1 262 ? 29.989 54.604 14.862 1.00 33.75 262 ILE A CA 1
ATOM 2141 C C . ILE A 1 262 ? 29.791 54.885 13.356 1.00 33.75 262 ILE A C 1
ATOM 2143 O O . ILE A 1 262 ? 28.848 54.405 12.733 1.00 33.75 262 ILE A O 1
ATOM 2147 N N . GLN A 1 263 ? 30.681 55.707 12.792 1.00 33.53 263 GLN A N 1
ATOM 2148 C CA . GLN A 1 263 ? 30.613 56.336 11.466 1.00 33.53 263 GLN A CA 1
ATOM 2149 C C . GLN A 1 263 ? 30.574 55.387 10.245 1.00 33.53 263 GLN A C 1
ATOM 2151 O O . GLN A 1 263 ? 31.256 54.366 10.212 1.00 33.53 263 GLN A O 1
ATOM 2156 N N . LYS A 1 264 ? 29.837 55.865 9.218 1.00 34.69 264 LYS A N 1
ATOM 2157 C CA . LYS A 1 264 ? 29.917 55.652 7.748 1.00 34.69 264 LYS A CA 1
ATOM 2158 C C . LYS A 1 264 ? 30.400 54.292 7.242 1.00 34.69 264 LYS A C 1
ATOM 2160 O O . LYS A 1 264 ? 31.602 54.044 7.295 1.00 34.69 264 LYS A O 1
ATOM 2165 N N . LYS A 1 265 ? 29.529 53.523 6.559 1.00 33.62 265 LYS A N 1
ATOM 2166 C CA . LYS A 1 265 ? 29.952 52.413 5.678 1.00 33.62 265 LYS A CA 1
ATOM 2167 C C . LYS A 1 265 ? 29.112 52.229 4.409 1.00 33.62 265 LYS A C 1
ATOM 2169 O O . LYS A 1 265 ? 27.911 52.464 4.394 1.00 33.62 265 LYS A O 1
ATOM 2174 N N . THR A 1 266 ? 29.834 51.825 3.367 1.00 29.62 266 THR A N 1
ATOM 2175 C CA . THR A 1 266 ? 29.500 51.676 1.942 1.00 29.62 266 THR A CA 1
ATOM 2176 C C . THR A 1 266 ? 28.767 50.362 1.643 1.00 29.62 266 THR A C 1
ATOM 2178 O O . THR A 1 266 ? 29.102 49.339 2.238 1.00 29.62 266 THR A O 1
ATOM 2181 N N . ILE A 1 267 ? 27.828 50.362 0.690 1.00 34.25 267 ILE A N 1
ATOM 2182 C CA . ILE A 1 267 ? 27.135 49.157 0.193 1.00 34.25 267 ILE A CA 1
ATOM 2183 C C . ILE A 1 267 ? 28.053 48.414 -0.794 1.00 34.25 267 ILE A C 1
ATOM 2185 O O . ILE A 1 267 ? 28.592 49.024 -1.714 1.00 34.25 267 ILE A O 1
ATOM 2189 N N . GLN A 1 268 ? 28.225 47.107 -0.597 1.00 33.81 268 GLN A N 1
ATOM 2190 C CA . GLN A 1 268 ? 28.769 46.170 -1.586 1.00 33.81 268 GLN A CA 1
ATOM 2191 C C . GLN A 1 268 ? 27.778 45.012 -1.677 1.00 33.81 268 GLN A C 1
ATOM 2193 O O . GLN A 1 268 ? 27.324 44.535 -0.638 1.00 33.81 268 GLN A O 1
ATOM 2198 N N . ILE A 1 269 ? 27.423 44.631 -2.901 1.00 31.19 269 ILE A N 1
ATOM 2199 C CA . ILE A 1 269 ? 26.636 43.436 -3.201 1.00 31.19 269 ILE A CA 1
ATOM 2200 C C . ILE A 1 269 ? 27.669 42.323 -3.386 1.00 31.19 269 ILE A C 1
ATOM 2202 O O . ILE A 1 269 ? 28.459 42.391 -4.326 1.00 31.19 269 ILE A O 1
ATOM 2206 N N . GLU A 1 270 ? 27.726 41.376 -2.456 1.00 30.64 270 GLU A N 1
ATOM 2207 C CA . GLU A 1 270 ? 28.566 40.181 -2.574 1.00 30.64 270 GLU A CA 1
ATOM 2208 C C . GLU A 1 270 ? 27.703 39.009 -3.051 1.00 30.64 270 GLU A C 1
ATOM 2210 O O . GLU A 1 270 ? 26.596 38.803 -2.553 1.00 30.64 270 GLU A O 1
ATOM 2215 N N . GLU A 1 271 ? 28.208 38.279 -4.047 1.00 29.83 271 GLU A N 1
ATOM 2216 C CA . GLU A 1 271 ? 27.708 36.962 -4.441 1.00 29.83 271 GLU A CA 1
ATOM 2217 C C . GLU A 1 271 ? 28.020 35.972 -3.308 1.00 29.83 271 GLU A C 1
ATOM 2219 O O . GLU A 1 271 ? 29.167 35.881 -2.866 1.00 29.83 271 GLU A O 1
ATOM 2224 N N . GLU A 1 272 ? 27.010 35.253 -2.811 1.00 29.11 272 GLU A N 1
ATOM 2225 C CA . GLU A 1 272 ? 27.197 34.234 -1.774 1.00 29.11 272 GLU A CA 1
ATOM 2226 C C . GLU A 1 272 ? 28.091 33.097 -2.292 1.00 29.11 272 GLU A C 1
ATOM 2228 O O . GLU A 1 272 ? 27.793 32.441 -3.291 1.00 29.11 272 GLU A O 1
ATOM 2233 N N . GLN A 1 273 ? 29.202 32.869 -1.588 1.00 28.70 273 GLN A N 1
ATOM 2234 C CA . GLN A 1 273 ? 30.000 31.655 -1.699 1.00 28.70 273 GLN A CA 1
ATOM 2235 C C . GLN A 1 273 ? 29.305 30.537 -0.912 1.00 28.70 273 GLN A C 1
ATOM 2237 O O . GLN A 1 273 ? 29.048 30.684 0.280 1.00 28.70 273 GLN A O 1
ATOM 2242 N N . ASP A 1 274 ? 29.015 29.436 -1.615 1.00 30.81 274 ASP A N 1
ATOM 2243 C CA . ASP A 1 274 ? 28.575 28.139 -1.087 1.00 30.81 274 ASP A CA 1
ATOM 2244 C C . ASP A 1 274 ? 29.485 27.687 0.075 1.00 30.81 274 ASP A C 1
ATOM 2246 O O . ASP A 1 274 ? 30.552 27.129 -0.173 1.00 30.81 274 ASP A O 1
ATOM 2250 N N . ASP A 1 275 ? 29.037 27.847 1.319 1.00 31.61 275 ASP A N 1
ATOM 2251 C CA . ASP A 1 275 ? 29.506 27.068 2.467 1.00 31.61 275 ASP A CA 1
ATOM 2252 C C . ASP A 1 275 ? 28.347 26.889 3.460 1.00 31.61 275 ASP A C 1
ATOM 2254 O O . ASP A 1 275 ? 28.209 27.635 4.425 1.00 31.61 275 ASP A O 1
ATOM 2258 N N . GLU A 1 276 ? 27.518 25.865 3.240 1.00 34.94 276 GLU A N 1
ATOM 2259 C CA . GLU A 1 276 ? 26.779 25.226 4.329 1.00 34.94 276 GLU A CA 1
ATOM 2260 C C . GLU A 1 276 ? 26.822 23.702 4.203 1.00 34.94 276 GLU A C 1
ATOM 2262 O O . GLU A 1 276 ? 26.739 23.105 3.122 1.00 34.94 276 GLU A O 1
ATOM 2267 N N . ASP A 1 277 ? 26.999 23.100 5.374 1.00 29.20 277 ASP A N 1
ATOM 2268 C CA . ASP A 1 277 ? 26.945 21.683 5.668 1.00 29.20 277 ASP A CA 1
ATOM 2269 C C . ASP A 1 277 ? 25.705 20.991 5.090 1.00 29.20 277 ASP A C 1
ATOM 2271 O O . ASP A 1 277 ? 24.691 21.610 4.787 1.00 29.20 277 ASP A O 1
ATOM 2275 N N . ASP A 1 278 ? 25.816 19.666 4.955 1.00 34.75 278 ASP A N 1
ATOM 2276 C CA . ASP A 1 278 ? 24.821 18.735 4.420 1.00 34.75 278 ASP A CA 1
ATOM 2277 C C . ASP A 1 278 ? 23.403 18.931 5.014 1.00 34.75 278 ASP A C 1
ATOM 2279 O O . ASP A 1 278 ? 22.931 18.141 5.836 1.00 34.75 278 ASP A O 1
ATOM 2283 N N . ILE A 1 279 ? 22.653 19.915 4.518 1.00 29.84 279 ILE A N 1
ATOM 2284 C CA . ILE A 1 279 ? 21.197 19.863 4.491 1.00 29.84 279 ILE A CA 1
ATOM 2285 C C . ILE A 1 279 ? 20.878 18.696 3.568 1.00 29.84 279 ILE A C 1
ATOM 2287 O O . ILE A 1 279 ? 21.325 18.655 2.418 1.00 29.84 279 ILE A O 1
ATOM 2291 N N . PHE A 1 280 ? 20.153 17.708 4.096 1.00 30.06 280 PHE A N 1
ATOM 2292 C CA . PHE A 1 280 ? 19.594 16.604 3.327 1.00 30.06 280 PHE A CA 1
ATOM 2293 C C . PHE A 1 280 ? 19.146 17.119 1.964 1.00 30.06 280 PHE A C 1
ATOM 2295 O O . PHE A 1 280 ? 18.187 17.881 1.880 1.00 30.06 280 PHE A O 1
ATOM 2302 N N . TYR A 1 281 ? 19.860 16.705 0.918 1.00 30.75 281 TYR A N 1
ATOM 2303 C CA . TYR A 1 281 ? 19.474 16.948 -0.458 1.00 30.75 281 TYR A CA 1
ATOM 2304 C C . TYR A 1 281 ? 18.049 16.411 -0.621 1.00 30.75 281 TYR A C 1
ATOM 2306 O O . TYR A 1 281 ? 17.835 15.202 -0.754 1.00 30.75 281 TYR A O 1
ATOM 2314 N N . GLN A 1 282 ? 17.061 17.300 -0.516 1.00 29.89 282 GLN A N 1
ATOM 2315 C CA . GLN A 1 282 ? 15.712 17.012 -0.951 1.00 29.89 282 GLN A CA 1
ATOM 2316 C C . GLN A 1 282 ? 15.827 16.849 -2.464 1.00 29.89 282 GLN A C 1
ATOM 2318 O O . GLN A 1 282 ? 16.354 17.751 -3.120 1.00 29.89 282 GLN A O 1
ATOM 2323 N N . PRO A 1 283 ? 15.411 15.707 -3.035 1.00 27.66 283 PRO A N 1
ATOM 2324 C CA . PRO A 1 283 ? 15.397 15.579 -4.476 1.00 27.66 283 PRO A CA 1
ATOM 2325 C C . PRO A 1 283 ? 14.535 16.719 -5.016 1.00 27.66 283 PRO A C 1
ATOM 2327 O O . PRO A 1 283 ? 13.343 16.786 -4.707 1.00 27.66 283 PRO A O 1
ATOM 2330 N N . ALA A 1 284 ? 15.149 17.632 -5.775 1.00 26.52 284 ALA A N 1
ATOM 2331 C CA . ALA A 1 284 ? 14.431 18.598 -6.590 1.00 26.52 284 ALA A CA 1
ATOM 2332 C C . ALA A 1 284 ? 13.336 17.827 -7.319 1.00 26.52 284 ALA A C 1
ATOM 2334 O O . ALA A 1 284 ? 13.684 16.858 -7.982 1.00 26.52 284 ALA A O 1
ATOM 2335 N N . LYS A 1 285 ? 12.059 18.184 -7.089 1.00 33.06 285 LYS A N 1
ATOM 2336 C CA . LYS A 1 285 ? 10.846 17.639 -7.730 1.00 33.06 285 LYS A CA 1
ATOM 2337 C C . LYS A 1 285 ? 11.143 16.523 -8.746 1.00 33.06 285 LYS A C 1
ATOM 2339 O O . LYS A 1 285 ? 11.074 16.748 -9.947 1.00 33.06 285 LYS A O 1
ATOM 2344 N N . ILE A 1 286 ? 11.472 15.318 -8.275 1.00 34.03 286 ILE A N 1
ATOM 2345 C CA . ILE A 1 286 ? 11.452 14.161 -9.162 1.00 34.03 286 ILE A CA 1
ATOM 2346 C C . ILE A 1 286 ? 9.978 13.810 -9.213 1.00 34.03 286 ILE A C 1
ATOM 2348 O O . ILE A 1 286 ? 9.434 13.229 -8.268 1.00 34.03 286 ILE A O 1
ATOM 2352 N N . GLU A 1 287 ? 9.312 14.300 -10.253 1.00 37.69 287 GLU A N 1
ATOM 2353 C CA . GLU A 1 287 ? 7.922 13.988 -10.546 1.00 37.69 287 GLU A CA 1
ATOM 2354 C C . GLU A 1 287 ? 7.720 12.475 -10.410 1.00 37.69 287 GLU A C 1
ATOM 2356 O O . GLU A 1 287 ? 8.563 11.667 -10.815 1.00 37.69 287 GLU A O 1
ATOM 2361 N N . LYS A 1 288 ? 6.605 12.071 -9.787 1.00 38.66 288 LYS A N 1
ATOM 2362 C CA . LYS A 1 288 ? 6.265 10.652 -9.587 1.00 38.66 288 LYS A CA 1
ATOM 2363 C C . LYS A 1 288 ? 6.341 9.841 -10.888 1.00 38.66 288 LYS A C 1
ATOM 2365 O O . LYS A 1 288 ? 6.557 8.636 -10.806 1.00 38.66 288 LYS A O 1
ATOM 2370 N N . GLU A 1 289 ? 6.218 10.499 -12.040 1.00 36.94 289 GLU A N 1
ATOM 2371 C CA . GLU A 1 289 ? 6.267 9.925 -13.384 1.00 36.94 289 GLU A CA 1
ATOM 2372 C C . GLU A 1 289 ? 7.564 9.158 -13.691 1.00 36.94 289 GLU A C 1
ATOM 2374 O O . GLU A 1 289 ? 7.508 8.088 -14.301 1.00 36.94 289 GLU A O 1
ATOM 2379 N N . HIS A 1 290 ? 8.731 9.603 -13.205 1.00 38.66 290 HIS A N 1
ATOM 2380 C CA . HIS A 1 290 ? 10.003 8.933 -13.526 1.00 38.66 290 HIS A CA 1
ATOM 2381 C C . HIS A 1 290 ? 10.154 7.537 -12.897 1.00 38.66 290 HIS A C 1
ATOM 2383 O O . HIS A 1 290 ? 10.940 6.720 -13.378 1.00 38.66 290 HIS A O 1
ATOM 2389 N N . TYR A 1 291 ? 9.372 7.212 -11.864 1.00 51.47 291 TYR A N 1
ATOM 2390 C CA . TYR A 1 291 ? 9.451 5.933 -11.150 1.00 51.47 291 TYR A CA 1
ATOM 2391 C C . TYR A 1 291 ? 8.432 4.881 -11.637 1.00 51.47 291 TYR A C 1
ATOM 2393 O O . TYR A 1 291 ? 8.335 3.810 -11.035 1.00 51.47 291 TYR A O 1
ATOM 2401 N N . GLU A 1 292 ? 7.668 5.146 -12.706 1.00 56.38 292 GLU A N 1
ATOM 2402 C CA . GLU A 1 292 ? 6.480 4.357 -13.094 1.00 56.38 292 GLU A CA 1
ATOM 2403 C C . GLU A 1 292 ? 6.683 3.324 -14.221 1.00 56.38 292 GLU A C 1
ATOM 2405 O O . GLU A 1 292 ? 5.740 2.966 -14.934 1.00 56.38 292 GLU A O 1
ATOM 2410 N N . GLY A 1 293 ? 7.894 2.798 -14.401 1.00 69.31 293 GLY A N 1
ATOM 2411 C CA . GLY A 1 293 ? 8.124 1.736 -15.383 1.00 69.31 293 GLY A CA 1
ATOM 2412 C C . GLY A 1 293 ? 7.461 0.409 -14.997 1.00 69.31 293 GLY A C 1
ATOM 2413 O O . GLY A 1 293 ? 7.320 0.071 -13.821 1.00 69.31 293 GLY A O 1
ATOM 2414 N N . ILE A 1 294 ? 7.071 -0.371 -16.008 1.00 84.88 294 ILE A N 1
ATOM 2415 C CA . ILE A 1 294 ? 6.554 -1.733 -15.839 1.00 84.88 294 ILE A CA 1
ATOM 2416 C C . ILE A 1 294 ? 7.422 -2.699 -16.633 1.00 84.88 294 ILE A C 1
ATOM 2418 O O . ILE A 1 294 ? 7.651 -2.534 -17.831 1.00 84.88 294 ILE A O 1
ATOM 2422 N N . PHE A 1 295 ? 7.896 -3.735 -15.952 1.00 89.75 295 PHE A N 1
ATOM 2423 C CA . PHE A 1 295 ? 8.606 -4.839 -16.565 1.00 89.75 295 PHE A CA 1
ATOM 2424 C C . PHE A 1 295 ? 7.611 -5.877 -17.078 1.00 89.75 295 PHE A C 1
ATOM 2426 O O . PHE A 1 295 ? 6.884 -6.496 -16.298 1.00 89.75 295 PHE A O 1
ATOM 2433 N N . ILE A 1 296 ? 7.610 -6.069 -18.396 1.00 90.50 296 ILE A N 1
ATOM 2434 C CA . ILE A 1 296 ? 6.830 -7.102 -19.073 1.00 90.50 296 ILE A CA 1
ATOM 2435 C C . ILE A 1 296 ? 7.767 -8.213 -19.538 1.00 90.50 296 ILE A C 1
ATOM 2437 O O . ILE A 1 296 ? 8.714 -7.961 -20.288 1.00 90.50 296 ILE A O 1
ATOM 2441 N N . LYS A 1 297 ? 7.468 -9.448 -19.130 1.00 88.19 297 LYS A N 1
ATOM 2442 C CA . LYS A 1 297 ? 8.114 -10.666 -19.630 1.00 88.19 297 LYS A CA 1
ATOM 2443 C C . LYS A 1 297 ? 7.049 -11.586 -20.210 1.00 88.19 297 LYS A C 1
ATOM 2445 O O . LYS A 1 297 ? 6.165 -12.055 -19.500 1.00 88.19 297 LYS A O 1
ATOM 2450 N N . THR A 1 298 ? 7.130 -11.813 -21.513 1.00 87.06 298 THR A N 1
ATOM 2451 C CA . THR A 1 298 ? 6.191 -12.645 -22.263 1.00 87.06 298 THR A CA 1
ATOM 2452 C C . THR A 1 298 ? 6.825 -13.082 -23.580 1.00 87.06 298 THR A C 1
ATOM 2454 O O . THR A 1 298 ? 7.671 -12.370 -24.122 1.00 87.06 298 THR A O 1
ATOM 2457 N N . ASP A 1 299 ? 6.385 -14.224 -24.104 1.00 82.06 299 ASP A N 1
ATOM 2458 C CA . ASP A 1 299 ? 6.738 -14.687 -25.449 1.00 82.06 299 ASP A CA 1
ATOM 2459 C C . ASP A 1 299 ? 5.733 -14.195 -26.514 1.00 82.06 299 ASP A C 1
ATOM 2461 O O . ASP A 1 299 ? 5.971 -14.339 -27.713 1.00 82.06 299 ASP A O 1
ATOM 2465 N N . LYS A 1 300 ? 4.600 -13.600 -26.100 1.00 84.50 300 LYS A N 1
ATOM 2466 C CA . LYS A 1 300 ? 3.547 -13.095 -26.995 1.00 84.50 300 LYS A CA 1
ATOM 2467 C C . LYS A 1 300 ? 3.496 -11.573 -26.996 1.00 84.50 300 LYS A C 1
ATOM 2469 O O . LYS A 1 300 ? 3.507 -10.938 -25.949 1.00 84.50 300 LYS A O 1
ATOM 2474 N N . LYS A 1 301 ? 3.374 -10.971 -28.179 1.00 83.19 301 LYS A N 1
ATOM 2475 C CA . LYS A 1 301 ? 3.199 -9.519 -28.298 1.00 83.19 301 LYS A CA 1
ATOM 2476 C C . LYS A 1 301 ? 1.772 -9.132 -27.906 1.00 83.19 301 LYS A C 1
ATOM 2478 O O . LYS A 1 301 ? 0.824 -9.548 -28.563 1.00 83.19 301 LYS A O 1
ATOM 2483 N N . VAL A 1 302 ? 1.647 -8.320 -26.860 1.00 87.62 302 VAL A N 1
ATOM 2484 C CA . VAL A 1 302 ? 0.394 -7.692 -26.428 1.00 87.62 302 VAL A CA 1
ATOM 2485 C C . VAL A 1 302 ? 0.592 -6.184 -26.497 1.00 87.62 302 VAL A C 1
ATOM 2487 O O . VAL A 1 302 ? 1.549 -5.663 -25.924 1.00 87.62 302 VAL A O 1
ATOM 2490 N N . THR A 1 303 ? -0.286 -5.492 -27.217 1.00 88.69 303 THR A N 1
ATOM 2491 C CA . THR A 1 303 ? -0.256 -4.030 -27.309 1.00 88.69 303 THR A CA 1
ATOM 2492 C C . THR A 1 303 ? -0.819 -3.430 -26.025 1.00 88.69 303 THR A C 1
ATOM 2494 O O . THR A 1 303 ? -1.874 -3.854 -25.553 1.00 88.69 303 THR A O 1
ATOM 2497 N N . GLN A 1 304 ? -0.094 -2.473 -25.447 1.00 90.81 304 GLN A N 1
ATOM 2498 C CA . GLN A 1 304 ? -0.564 -1.690 -24.308 1.00 90.81 304 GLN A CA 1
ATOM 2499 C C . GLN A 1 304 ? -1.732 -0.798 -24.750 1.00 90.81 304 GLN A C 1
ATOM 2501 O O . GLN A 1 304 ? -1.717 -0.293 -25.866 1.00 90.81 304 GLN A O 1
ATOM 2506 N N . LEU A 1 305 ? -2.710 -0.592 -23.872 1.00 91.62 305 LEU A N 1
ATOM 2507 C CA . LEU A 1 305 ? -3.739 0.432 -24.057 1.00 91.62 305 LEU A CA 1
ATOM 2508 C C . LEU A 1 305 ? -3.218 1.809 -23.621 1.00 91.62 305 LEU A C 1
ATOM 2510 O O . LEU A 1 305 ? -2.464 1.909 -22.646 1.00 91.62 305 LEU A O 1
ATOM 2514 N N . ASP A 1 306 ? -3.651 2.872 -24.281 1.00 87.44 306 ASP A N 1
ATOM 2515 C CA . ASP A 1 306 ? -3.358 4.242 -23.845 1.00 87.44 306 ASP A CA 1
ATOM 2516 C C . ASP A 1 306 ? -4.589 4.885 -23.201 1.00 87.44 306 ASP A C 1
ATOM 2518 O O . ASP A 1 306 ? -4.477 5.598 -22.198 1.00 87.44 306 ASP A O 1
ATOM 2522 N N . HIS A 1 307 ? -5.783 4.534 -23.684 1.00 89.00 307 HIS A N 1
ATOM 2523 C CA . HIS A 1 307 ? -7.049 5.033 -23.157 1.00 89.00 307 HIS A CA 1
ATOM 2524 C C . HIS A 1 307 ? -7.999 3.910 -22.737 1.00 89.00 307 HIS A C 1
ATOM 2526 O O . HIS A 1 307 ? -8.021 2.826 -23.313 1.00 89.00 307 HIS A O 1
ATOM 2532 N N . ILE A 1 308 ? -8.848 4.192 -21.741 1.00 89.69 308 ILE A N 1
ATOM 2533 C CA . ILE A 1 308 ? -9.843 3.231 -21.242 1.00 89.69 308 ILE A CA 1
ATOM 2534 C C . ILE A 1 308 ? -10.790 2.763 -22.359 1.00 89.69 308 ILE A C 1
ATOM 2536 O O . ILE A 1 308 ? -11.089 1.577 -22.443 1.00 89.69 308 ILE A O 1
ATOM 2540 N N . ASN A 1 309 ? -11.171 3.671 -23.266 1.00 89.19 309 ASN A N 1
ATOM 2541 C CA . ASN A 1 309 ? -12.106 3.427 -24.368 1.00 89.19 309 ASN A CA 1
ATOM 2542 C C . ASN A 1 309 ? -11.571 2.448 -25.427 1.00 89.19 309 ASN A C 1
ATOM 2544 O O . ASN A 1 309 ? -12.354 1.882 -26.182 1.00 89.19 309 ASN A O 1
ATOM 2548 N N . GLU A 1 310 ? -10.253 2.243 -25.490 1.00 90.56 310 GLU A N 1
ATOM 2549 C CA . GLU A 1 310 ? -9.624 1.281 -26.405 1.00 90.56 310 GLU A CA 1
ATOM 2550 C C . GLU A 1 310 ? -9.764 -0.161 -25.908 1.00 90.56 310 GLU A C 1
ATOM 2552 O O . GLU A 1 310 ? -9.546 -1.110 -26.664 1.00 90.56 310 GLU A O 1
ATOM 2557 N N . ALA A 1 311 ? -10.121 -0.350 -24.632 1.00 90.50 311 ALA A N 1
ATOM 2558 C CA . ALA A 1 311 ? -10.368 -1.672 -24.091 1.00 90.50 311 ALA A CA 1
ATOM 2559 C C . ALA A 1 311 ? -11.558 -2.311 -24.832 1.00 90.50 311 ALA A C 1
ATOM 2561 O O . ALA A 1 311 ? -12.635 -1.705 -24.882 1.00 90.50 311 ALA A O 1
ATOM 2562 N N . PRO A 1 312 ? -11.412 -3.541 -25.368 1.00 88.56 312 PRO A N 1
ATOM 2563 C CA . PRO A 1 312 ? -12.476 -4.233 -26.091 1.00 88.56 312 PRO A CA 1
ATOM 2564 C C . PRO A 1 312 ? -13.487 -4.825 -25.099 1.00 88.56 312 PRO A C 1
ATOM 2566 O O . PRO A 1 312 ? -13.643 -6.042 -24.977 1.00 88.56 312 PRO A O 1
ATOM 2569 N N . PHE A 1 313 ? -14.112 -3.943 -24.325 1.00 93.25 313 PHE A N 1
ATOM 2570 C CA . PHE A 1 313 ? -15.139 -4.255 -23.349 1.00 93.25 313 PHE A CA 1
ATOM 2571 C C . PHE A 1 313 ? -16.532 -3.979 -23.914 1.00 93.25 313 PHE A C 1
ATOM 2573 O O . PHE A 1 313 ? -16.718 -3.086 -24.741 1.00 93.25 313 PHE A O 1
ATOM 2580 N N . ALA A 1 314 ? -17.523 -4.735 -23.445 1.00 91.81 314 ALA A N 1
ATOM 2581 C CA . ALA A 1 314 ? -18.926 -4.460 -23.721 1.00 91.81 314 ALA A CA 1
ATOM 2582 C C . ALA A 1 314 ? -19.322 -3.054 -23.231 1.00 91.81 314 ALA A C 1
ATOM 2584 O O . ALA A 1 314 ? -18.807 -2.568 -22.221 1.00 91.81 314 ALA A O 1
ATOM 2585 N N . GLY A 1 315 ? -20.284 -2.420 -23.913 1.00 93.31 315 GLY A N 1
ATOM 2586 C CA . GLY A 1 315 ? -20.766 -1.080 -23.548 1.00 93.31 315 GLY A CA 1
ATOM 2587 C C . GLY A 1 315 ? -21.246 -0.989 -22.095 1.00 93.31 315 GLY A C 1
ATOM 2588 O O . GLY A 1 315 ? -20.931 -0.024 -21.407 1.00 93.31 315 GLY A O 1
ATOM 2589 N N . THR A 1 316 ? -21.892 -2.044 -21.586 1.00 94.25 316 THR A N 1
ATOM 2590 C CA . THR A 1 316 ? -22.343 -2.121 -20.186 1.00 94.25 316 THR A CA 1
ATOM 2591 C C . THR A 1 316 ? -21.190 -2.069 -19.184 1.00 94.25 316 THR A C 1
ATOM 2593 O O . THR A 1 316 ? -21.328 -1.442 -18.139 1.00 94.25 316 THR A O 1
ATOM 2596 N N . ILE A 1 317 ? -20.038 -2.667 -19.510 1.00 94.38 317 ILE A N 1
ATOM 2597 C CA . ILE A 1 317 ? -18.839 -2.627 -18.663 1.00 94.38 317 ILE A CA 1
ATOM 2598 C C . ILE A 1 317 ? -18.222 -1.226 -18.674 1.00 94.38 317 ILE A C 1
ATOM 2600 O O . ILE A 1 317 ? -17.864 -0.717 -17.616 1.00 94.38 317 ILE A O 1
ATOM 2604 N N . HIS A 1 318 ? -18.131 -0.575 -19.840 1.00 93.88 318 HIS A N 1
ATOM 2605 C CA . HIS A 1 318 ? -17.652 0.814 -19.936 1.00 93.88 318 HIS A CA 1
ATOM 2606 C C . HIS A 1 318 ? -18.522 1.781 -19.127 1.00 93.88 318 HIS A C 1
ATOM 2608 O O . HIS A 1 318 ? -18.000 2.632 -18.408 1.00 93.88 318 HIS A O 1
ATOM 2614 N N . GLU A 1 319 ? -19.845 1.624 -19.191 1.00 93.50 319 GLU A N 1
ATOM 2615 C CA . GLU A 1 319 ? -20.785 2.407 -18.384 1.00 93.50 319 GLU A CA 1
ATOM 2616 C C . GLU A 1 319 ? -20.601 2.158 -16.881 1.00 93.50 319 GLU A C 1
ATOM 2618 O O . GLU A 1 319 ? -20.492 3.116 -16.121 1.00 93.50 319 GLU A O 1
ATOM 2623 N N . SER A 1 320 ? -20.481 0.899 -16.447 1.00 94.00 320 SER A N 1
ATOM 2624 C CA . SER A 1 320 ? -20.208 0.569 -15.041 1.00 94.00 320 SER A CA 1
ATOM 2625 C C . SER A 1 320 ? -18.871 1.136 -14.550 1.00 94.00 320 SER A C 1
ATOM 2627 O O . SER A 1 320 ? -18.799 1.665 -13.443 1.00 94.00 320 SER A O 1
ATOM 2629 N N . LEU A 1 321 ? -17.812 1.096 -15.366 1.00 92.81 321 LEU A N 1
ATOM 2630 C CA . LEU A 1 321 ? -16.523 1.714 -15.026 1.00 92.81 321 LEU A CA 1
ATOM 2631 C C . LEU A 1 321 ? -16.645 3.238 -14.863 1.00 92.81 321 LEU A C 1
ATOM 2633 O O . LEU A 1 321 ? -16.028 3.809 -13.961 1.00 92.81 321 LEU A O 1
ATOM 2637 N N . LYS A 1 322 ? -17.476 3.887 -15.685 1.00 91.56 322 LYS A N 1
ATOM 2638 C CA . LYS A 1 322 ? -17.785 5.318 -15.571 1.00 91.56 322 LYS A CA 1
ATOM 2639 C C . LYS A 1 322 ? -18.575 5.636 -14.297 1.00 91.56 322 LYS A C 1
ATOM 2641 O O . LYS A 1 322 ? -18.232 6.597 -13.613 1.00 91.56 322 LYS A O 1
ATOM 2646 N N . ASP A 1 323 ? -19.567 4.816 -13.950 1.00 91.31 323 ASP A N 1
ATOM 2647 C CA . ASP A 1 323 ? -20.358 4.950 -12.714 1.00 91.31 323 ASP A CA 1
ATOM 2648 C C . ASP A 1 323 ? -19.484 4.761 -11.454 1.00 91.31 323 ASP A C 1
ATOM 2650 O O . ASP A 1 323 ? -19.728 5.370 -10.415 1.00 91.31 323 ASP A O 1
ATOM 2654 N N . MET A 1 324 ? -18.419 3.960 -11.559 1.00 87.75 324 MET A N 1
ATOM 2655 C CA . MET A 1 324 ? -17.392 3.775 -10.524 1.00 87.75 324 MET A CA 1
ATOM 2656 C C . MET A 1 324 ? -16.327 4.888 -10.487 1.00 87.75 324 MET A C 1
ATOM 2658 O O . MET A 1 324 ? -15.346 4.759 -9.754 1.00 87.75 324 MET A O 1
ATOM 2662 N N . GLU A 1 325 ? -16.483 5.950 -11.284 1.00 88.19 325 GLU A N 1
ATOM 2663 C CA . GLU A 1 325 ? -15.539 7.070 -11.418 1.00 88.19 325 GLU A CA 1
ATOM 2664 C C . GLU A 1 325 ? -14.127 6.658 -11.892 1.00 88.19 325 GLU A C 1
ATOM 2666 O O . GLU A 1 325 ? -13.131 7.340 -11.623 1.00 88.19 325 GLU A O 1
ATOM 2671 N N . VAL A 1 326 ? -14.010 5.552 -12.637 1.00 84.75 326 VAL A N 1
ATOM 2672 C CA . VAL A 1 326 ? -12.740 5.103 -13.228 1.00 84.75 326 VAL A CA 1
ATOM 2673 C C . VAL A 1 326 ? -12.452 5.923 -14.490 1.00 84.75 326 VAL A C 1
ATOM 2675 O O . VAL A 1 326 ? -12.726 5.504 -15.609 1.00 84.75 326 VAL A O 1
ATOM 2678 N N . ASN A 1 327 ? -11.890 7.119 -14.301 1.00 77.81 327 ASN A N 1
ATOM 2679 C CA . ASN A 1 327 ? -11.620 8.067 -15.394 1.00 77.81 327 ASN A CA 1
ATOM 2680 C C . ASN A 1 327 ? -10.241 7.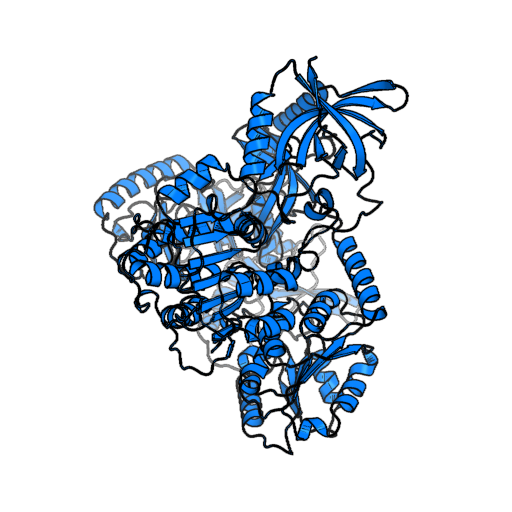884 -16.053 1.00 77.81 327 ASN A C 1
ATOM 2682 O O . ASN A 1 327 ? -10.008 8.388 -17.150 1.00 77.81 327 ASN A O 1
ATOM 2686 N N . HIS A 1 328 ? -9.319 7.177 -15.391 1.00 83.00 328 HIS A N 1
ATOM 2687 C CA . HIS A 1 328 ? -7.937 7.013 -15.847 1.00 83.00 328 HIS A CA 1
ATOM 2688 C C . HIS A 1 328 ? -7.477 5.563 -15.729 1.00 83.00 328 HIS A C 1
ATOM 2690 O O . HIS A 1 328 ? -7.749 4.884 -14.734 1.00 83.00 328 HIS A O 1
ATOM 2696 N N . LEU A 1 329 ? -6.735 5.111 -16.739 1.00 84.88 329 LEU A N 1
ATOM 2697 C CA . LEU A 1 329 ? -6.164 3.775 -16.783 1.00 84.88 329 LEU A CA 1
ATOM 2698 C C . LEU A 1 329 ? -4.832 3.758 -16.036 1.00 84.88 329 LEU A C 1
ATOM 2700 O O . LEU A 1 329 ? -3.892 4.468 -16.392 1.00 84.88 329 LEU A O 1
ATOM 2704 N N . TRP A 1 330 ? -4.724 2.930 -15.001 1.00 88.00 330 TRP A N 1
ATOM 2705 C CA . TRP A 1 330 ? -3.454 2.779 -14.299 1.00 88.00 330 TRP A CA 1
ATOM 2706 C C . TRP A 1 330 ? -2.462 2.058 -15.208 1.00 88.00 330 TRP A C 1
ATOM 2708 O O . TRP A 1 330 ? -2.835 1.119 -15.910 1.00 88.00 330 TRP A O 1
ATOM 2718 N N . LYS A 1 331 ? -1.172 2.404 -15.127 1.00 87.44 331 LYS A N 1
ATOM 2719 C CA . LYS A 1 331 ? -0.141 1.787 -15.978 1.00 87.44 331 LYS A CA 1
ATOM 2720 C C . LYS A 1 331 ? -0.153 0.250 -15.917 1.00 87.44 331 LYS A C 1
ATOM 2722 O O . LYS A 1 331 ? 0.053 -0.402 -16.923 1.00 87.44 331 LYS A O 1
ATOM 2727 N N . ILE A 1 332 ? -0.458 -0.364 -14.766 1.00 90.69 332 ILE A N 1
ATOM 2728 C CA . ILE A 1 332 ? -0.576 -1.834 -14.665 1.00 90.69 332 ILE A CA 1
ATOM 2729 C C . ILE A 1 332 ? -1.799 -2.377 -15.426 1.00 90.69 332 ILE A C 1
ATOM 2731 O O . ILE A 1 332 ? -1.722 -3.439 -16.040 1.00 90.69 332 ILE A O 1
ATOM 2735 N N . GLN A 1 333 ? -2.919 -1.650 -15.411 1.00 93.56 333 GLN A N 1
ATOM 2736 C CA . GLN A 1 333 ? -4.168 -2.019 -16.084 1.00 93.56 333 GLN A CA 1
ATOM 2737 C C . GLN A 1 333 ? -4.000 -1.952 -17.601 1.00 93.56 333 GLN A C 1
ATOM 2739 O O . GLN A 1 333 ? -4.465 -2.845 -18.303 1.00 93.56 333 GLN A O 1
ATOM 2744 N N . SER A 1 334 ? -3.236 -0.976 -18.096 1.00 92.88 334 SER A N 1
ATOM 2745 C CA . SER A 1 334 ? -2.999 -0.812 -19.529 1.00 92.88 334 SER A CA 1
ATOM 2746 C C . SER A 1 334 ? -2.273 -1.976 -20.201 1.00 92.88 334 SER A C 1
ATOM 2748 O O . SER A 1 334 ? -2.507 -2.241 -21.378 1.00 92.88 334 SER A O 1
ATOM 2750 N N . TYR A 1 335 ? -1.444 -2.713 -19.457 1.00 93.00 335 TYR A N 1
ATOM 2751 C CA . TYR A 1 335 ? -0.834 -3.958 -19.936 1.00 93.00 335 TYR A CA 1
ATOM 2752 C C . TYR A 1 335 ? -1.668 -5.202 -19.617 1.00 93.00 335 TYR A C 1
ATOM 2754 O O . TYR A 1 335 ? -1.602 -6.185 -20.352 1.00 93.00 335 TYR A O 1
ATOM 2762 N N . THR A 1 336 ? -2.405 -5.208 -18.503 1.00 95.00 336 THR A N 1
ATOM 2763 C CA . THR A 1 336 ? -3.071 -6.426 -18.006 1.00 95.00 336 THR A CA 1
ATOM 2764 C C . THR A 1 336 ? -4.442 -6.644 -18.625 1.00 95.00 336 THR A C 1
ATOM 2766 O O . THR A 1 336 ? -4.747 -7.775 -18.989 1.00 95.00 336 THR A O 1
ATOM 2769 N N . TRP A 1 337 ? -5.232 -5.594 -18.851 1.00 95.81 337 TRP A N 1
ATOM 2770 C CA . TRP A 1 337 ? -6.529 -5.696 -19.526 1.00 95.81 337 TRP A CA 1
ATOM 2771 C C . TRP A 1 337 ? -6.460 -6.369 -20.903 1.00 95.81 337 TRP A C 1
ATOM 2773 O O . TRP A 1 337 ? -7.183 -7.351 -21.103 1.00 95.81 337 TRP A O 1
ATOM 2783 N N . PRO A 1 338 ? -5.591 -5.933 -21.841 1.00 94.88 338 PRO A N 1
ATOM 2784 C CA . PRO A 1 338 ? -5.490 -6.593 -23.140 1.00 94.88 338 PRO A CA 1
ATOM 2785 C C . PRO A 1 338 ? -4.955 -8.028 -23.019 1.00 94.88 338 PRO A C 1
ATOM 2787 O O . PRO A 1 338 ? -5.455 -8.916 -23.706 1.00 94.88 338 PRO A O 1
ATOM 2790 N N . ALA A 1 339 ? -4.000 -8.293 -22.119 1.00 94.38 339 ALA A N 1
ATOM 2791 C CA . ALA A 1 339 ? -3.450 -9.636 -21.918 1.00 94.38 339 ALA A CA 1
ATOM 2792 C C . ALA A 1 339 ? -4.500 -10.625 -21.379 1.00 94.38 339 ALA A C 1
ATOM 2794 O O . ALA A 1 339 ? -4.604 -11.750 -21.874 1.00 94.38 339 ALA A O 1
ATOM 2795 N N . VAL A 1 340 ? -5.308 -10.198 -20.401 1.00 95.25 340 VAL A N 1
ATOM 2796 C CA . VAL A 1 340 ? -6.378 -11.025 -19.829 1.00 95.25 340 VAL A CA 1
ATOM 2797 C C . VAL A 1 340 ? -7.476 -11.283 -20.861 1.00 95.25 340 VAL A C 1
ATOM 2799 O O . VAL A 1 340 ? -7.866 -12.436 -21.028 1.00 95.25 340 VAL A O 1
ATOM 2802 N N . ASN A 1 341 ? -7.922 -10.262 -21.603 1.00 92.56 341 ASN A N 1
ATOM 2803 C CA . ASN A 1 341 ? -8.940 -10.416 -22.653 1.00 92.56 341 ASN A CA 1
ATOM 2804 C C . ASN A 1 341 ? -8.512 -11.366 -23.783 1.00 92.56 341 ASN A C 1
ATOM 2806 O O . ASN A 1 341 ? -9.355 -12.038 -24.370 1.00 92.56 341 ASN A O 1
ATOM 2810 N N . GLN A 1 342 ? -7.213 -11.454 -24.082 1.00 91.31 342 GLN A N 1
ATOM 2811 C CA . GLN A 1 342 ? -6.670 -12.410 -25.058 1.00 91.31 342 GLN A CA 1
ATOM 2812 C C . GLN A 1 342 ? -6.600 -13.856 -24.531 1.00 91.31 342 GLN A C 1
ATOM 2814 O O . GLN A 1 342 ? -6.146 -14.749 -25.250 1.00 91.31 342 GLN A O 1
ATOM 2819 N N . GLY A 1 343 ? -7.013 -14.107 -23.285 1.00 89.88 343 GLY A N 1
ATOM 2820 C CA . GLY A 1 343 ? -6.980 -15.435 -22.674 1.00 89.88 343 GLY A CA 1
ATOM 2821 C C . GLY A 1 343 ? -5.575 -15.906 -22.284 1.00 89.88 343 GLY A C 1
ATOM 2822 O O . GLY A 1 343 ? -5.354 -17.110 -22.168 1.00 89.88 343 GLY A O 1
ATOM 2823 N N . LEU A 1 344 ? -4.605 -14.995 -22.126 1.00 92.25 344 LEU A N 1
ATOM 2824 C CA . LEU A 1 344 ? -3.246 -15.348 -21.695 1.00 92.25 344 LEU A CA 1
ATOM 2825 C C . LEU A 1 344 ? -3.201 -15.636 -20.198 1.00 92.25 344 LEU A C 1
ATOM 2827 O O . LEU A 1 344 ? -3.912 -14.996 -19.429 1.00 92.25 344 LEU A O 1
ATOM 2831 N N . ASP A 1 345 ? -2.317 -16.529 -19.760 1.00 94.19 345 ASP A N 1
ATOM 2832 C CA . ASP A 1 345 ? -2.050 -16.646 -18.329 1.00 94.19 345 ASP A CA 1
ATOM 2833 C C . ASP A 1 345 ? -1.333 -15.374 -17.859 1.00 94.19 345 ASP A C 1
ATOM 2835 O O . ASP A 1 345 ? -0.337 -14.987 -18.467 1.00 94.19 345 ASP A O 1
ATOM 2839 N N . VAL A 1 346 ? -1.802 -14.703 -16.806 1.00 95.94 346 VAL A N 1
ATOM 2840 C CA . VAL A 1 346 ? -1.262 -13.396 -16.379 1.00 95.94 346 VAL A CA 1
ATOM 2841 C C . VAL A 1 346 ? -0.785 -13.450 -14.933 1.00 95.94 346 VAL A C 1
ATOM 2843 O O . VAL A 1 346 ? -1.525 -13.853 -14.042 1.00 95.94 346 VAL A O 1
ATOM 2846 N N . LEU A 1 347 ? 0.440 -12.992 -14.670 1.00 96.25 347 LEU A N 1
ATOM 2847 C CA . LEU A 1 347 ? 0.961 -12.810 -13.313 1.00 96.25 347 LEU A CA 1
ATOM 2848 C C . LEU A 1 347 ? 1.263 -11.328 -13.072 1.00 96.25 347 LEU A C 1
ATOM 2850 O O . LEU A 1 347 ? 2.124 -10.749 -13.731 1.00 96.25 347 LEU A O 1
ATOM 2854 N N . ILE A 1 348 ? 0.551 -10.720 -12.126 1.00 96.06 348 ILE A N 1
ATOM 2855 C CA . ILE A 1 348 ? 0.623 -9.297 -11.789 1.00 96.06 348 ILE A CA 1
ATOM 2856 C C . ILE A 1 348 ? 1.341 -9.141 -10.446 1.00 96.06 348 ILE A C 1
ATOM 2858 O O . ILE A 1 348 ? 0.819 -9.550 -9.409 1.00 96.06 348 ILE A O 1
ATOM 2862 N N . ILE A 1 349 ? 2.516 -8.511 -10.447 1.00 94.69 349 ILE A N 1
ATOM 2863 C CA . ILE A 1 349 ? 3.265 -8.179 -9.227 1.00 94.69 349 ILE A CA 1
ATOM 2864 C C . ILE A 1 349 ? 3.273 -6.664 -9.053 1.00 94.69 349 ILE A C 1
ATOM 2866 O O . ILE A 1 349 ? 3.932 -5.931 -9.800 1.00 94.69 349 ILE A O 1
ATOM 2870 N N . ALA A 1 350 ? 2.526 -6.183 -8.064 1.00 91.06 350 ALA A N 1
ATOM 2871 C CA . ALA A 1 350 ? 2.433 -4.759 -7.785 1.00 91.06 350 ALA A CA 1
ATOM 2872 C C . ALA A 1 350 ? 2.070 -4.479 -6.322 1.00 91.06 350 ALA A C 1
ATOM 2874 O O . ALA A 1 350 ? 1.291 -5.206 -5.698 1.00 91.06 350 ALA A O 1
ATOM 2875 N N . ALA A 1 351 ? 2.570 -3.354 -5.805 1.00 84.31 351 ALA A N 1
ATOM 2876 C CA . ALA A 1 351 ? 2.288 -2.876 -4.453 1.00 84.31 351 ALA A CA 1
ATOM 2877 C C . ALA A 1 351 ? 0.776 -2.756 -4.168 1.00 84.31 351 ALA A C 1
ATOM 2879 O O . ALA A 1 351 ? -0.058 -2.709 -5.081 1.00 84.31 351 ALA A O 1
ATOM 2880 N N . LYS A 1 352 ? 0.388 -2.697 -2.893 1.00 80.31 352 LYS A N 1
ATOM 2881 C CA . LYS A 1 352 ? -1.002 -2.397 -2.507 1.00 80.31 352 LYS A CA 1
ATOM 2882 C C . LYS A 1 352 ? -1.479 -1.064 -3.096 1.00 80.31 352 LYS A C 1
ATOM 2884 O O . LYS A 1 352 ? -0.692 -0.149 -3.312 1.00 80.31 352 LYS A O 1
ATOM 2889 N N . LYS A 1 353 ? -2.789 -0.973 -3.361 1.00 78.75 353 LYS A N 1
ATOM 2890 C CA . LYS A 1 353 ? -3.442 0.205 -3.968 1.00 78.75 353 LYS A CA 1
ATOM 2891 C C . LYS A 1 353 ? -2.857 0.622 -5.332 1.00 78.75 353 LYS A C 1
ATOM 2893 O O . LYS A 1 353 ? -2.897 1.790 -5.679 1.00 78.75 353 LYS A O 1
ATOM 2898 N N . SER A 1 354 ? -2.338 -0.328 -6.112 1.00 81.19 354 SER A N 1
ATOM 2899 C CA . SER A 1 354 ? -1.816 -0.102 -7.473 1.00 81.19 354 SER A CA 1
ATOM 2900 C C . SER A 1 354 ? -2.847 -0.321 -8.589 1.00 81.19 354 SER A C 1
ATOM 2902 O O . SER A 1 354 ? -2.483 -0.369 -9.760 1.00 81.19 354 SER A O 1
ATOM 2904 N N . GLY A 1 355 ? -4.118 -0.543 -8.240 1.00 86.38 355 GLY A N 1
ATOM 2905 C CA . GLY A 1 355 ? -5.166 -0.886 -9.207 1.00 86.38 355 GLY A CA 1
ATOM 2906 C C . GLY A 1 355 ? -5.118 -2.332 -9.727 1.00 86.38 355 GLY A C 1
ATOM 2907 O O . GLY A 1 355 ? -5.871 -2.662 -10.642 1.00 86.38 355 GLY A O 1
ATOM 2908 N N . LYS A 1 356 ? -4.275 -3.203 -9.145 1.00 92.31 356 LYS A N 1
ATOM 2909 C CA . LYS A 1 356 ? -4.065 -4.599 -9.582 1.00 92.31 356 LYS A CA 1
ATOM 2910 C C . LYS A 1 356 ? -5.321 -5.478 -9.586 1.00 92.31 356 LYS A C 1
ATOM 2912 O O . LYS A 1 356 ? -5.464 -6.297 -10.486 1.00 92.31 356 LYS A O 1
ATOM 2917 N N . THR A 1 357 ? -6.247 -5.275 -8.645 1.00 93.50 357 THR A N 1
ATOM 2918 C CA . THR A 1 357 ? -7.514 -6.025 -8.592 1.00 93.50 357 THR A CA 1
ATOM 2919 C C . THR A 1 357 ? -8.396 -5.697 -9.798 1.00 93.50 357 THR A C 1
ATOM 2921 O O . THR A 1 357 ? -8.788 -6.590 -10.542 1.00 93.50 357 THR A O 1
ATOM 2924 N N . LEU A 1 358 ? -8.609 -4.409 -10.094 1.00 94.50 358 LEU A N 1
ATOM 2925 C CA . LEU A 1 358 ? -9.334 -3.999 -11.304 1.00 94.50 358 LEU A CA 1
ATOM 2926 C C . LEU A 1 358 ? -8.587 -4.390 -12.599 1.00 94.50 358 LEU A C 1
ATOM 2928 O O . LEU A 1 358 ? -9.203 -4.525 -13.652 1.00 94.50 358 LEU A O 1
ATOM 2932 N N . GLY A 1 359 ? -7.273 -4.637 -12.515 1.00 94.19 359 GLY A N 1
ATOM 2933 C CA . GLY A 1 359 ? -6.444 -5.174 -13.601 1.00 94.19 359 GLY A CA 1
ATOM 2934 C C . GLY A 1 359 ? -6.882 -6.548 -14.126 1.00 94.19 359 GLY A C 1
ATOM 2935 O O . GLY A 1 359 ? -6.638 -6.842 -15.291 1.00 94.19 359 GLY A O 1
ATOM 2936 N N . TYR A 1 360 ? -7.567 -7.366 -13.319 1.00 96.38 360 TYR A N 1
ATOM 2937 C CA . TYR A 1 360 ? -8.173 -8.618 -13.793 1.00 96.38 360 TYR A CA 1
ATOM 2938 C C . TYR A 1 360 ? -9.702 -8.623 -13.707 1.00 96.38 360 TYR A C 1
ATOM 2940 O O . TYR A 1 360 ? -10.337 -9.269 -14.535 1.00 96.38 360 TYR A O 1
ATOM 2948 N N . VAL A 1 361 ? -10.312 -7.915 -12.747 1.00 97.25 361 VAL A N 1
ATOM 2949 C CA . VAL A 1 361 ? -11.775 -7.945 -12.561 1.00 97.25 361 VAL A CA 1
ATOM 2950 C C . VAL A 1 361 ? -12.505 -7.418 -13.796 1.00 97.25 361 VAL A C 1
ATOM 2952 O O . VAL A 1 361 ? -13.401 -8.094 -14.288 1.00 97.25 361 VAL A O 1
ATOM 2955 N N . ALA A 1 362 ? -12.096 -6.265 -14.338 1.00 95.88 362 ALA A N 1
ATOM 2956 C CA . ALA A 1 362 ? -12.732 -5.674 -15.518 1.00 95.88 362 ALA A CA 1
ATOM 2957 C C . ALA A 1 362 ? -12.681 -6.586 -16.766 1.00 95.88 362 ALA A C 1
ATOM 2959 O O . ALA A 1 362 ? -13.742 -6.884 -17.322 1.00 95.88 362 ALA A O 1
ATOM 2960 N N . PRO A 1 363 ? -11.509 -7.102 -17.195 1.00 95.94 363 PRO A N 1
ATOM 2961 C CA . PRO A 1 363 ? -11.457 -7.998 -18.349 1.00 95.94 363 PRO A CA 1
ATOM 2962 C C . PRO A 1 363 ? -12.132 -9.356 -18.092 1.00 95.94 363 PRO A C 1
ATOM 2964 O O . PRO A 1 363 ? -12.787 -9.877 -18.990 1.00 95.94 363 PRO A O 1
ATOM 2967 N N . ILE A 1 364 ? -12.068 -9.919 -16.877 1.00 96.19 364 ILE A N 1
ATOM 2968 C CA . ILE A 1 364 ? -12.804 -11.156 -16.559 1.00 96.19 364 ILE A CA 1
ATOM 2969 C C . ILE A 1 364 ? -14.318 -10.933 -16.605 1.00 96.19 364 ILE A C 1
ATOM 2971 O O . ILE A 1 364 ? -15.024 -11.743 -17.199 1.00 96.19 364 ILE A O 1
ATOM 2975 N N . ALA A 1 365 ? -14.821 -9.836 -16.033 1.00 94.88 365 ALA A N 1
ATOM 2976 C CA . ALA A 1 365 ? -16.235 -9.481 -16.112 1.00 94.88 365 ALA A CA 1
ATOM 2977 C C . ALA A 1 365 ? -16.693 -9.381 -17.575 1.00 94.88 365 ALA A C 1
ATOM 2979 O O . ALA A 1 365 ? -17.684 -10.002 -17.952 1.00 94.88 365 ALA A O 1
ATOM 2980 N N . ASN A 1 366 ? -15.910 -8.709 -18.424 1.00 94.38 366 ASN A N 1
ATOM 2981 C CA . ASN A 1 366 ? -16.172 -8.627 -19.859 1.00 94.38 366 ASN A CA 1
ATOM 2982 C C . ASN A 1 366 ? -16.225 -10.004 -20.550 1.00 94.38 366 ASN A C 1
ATOM 2984 O O . ASN A 1 366 ? -17.139 -10.275 -21.328 1.00 94.38 366 ASN A O 1
ATOM 2988 N N . LEU A 1 367 ? -15.275 -10.896 -20.252 1.00 92.88 367 LEU A N 1
ATOM 2989 C CA . LEU A 1 367 ? -15.243 -12.248 -20.822 1.00 92.88 367 LEU A CA 1
ATOM 2990 C C . LEU A 1 367 ? -16.447 -13.099 -20.398 1.00 92.88 367 LEU A C 1
ATOM 2992 O O . LEU A 1 367 ? -16.910 -13.928 -21.183 1.00 92.88 367 LEU A O 1
ATOM 2996 N N . VAL A 1 368 ? -16.957 -12.903 -19.179 1.00 90.88 368 VAL A N 1
ATOM 2997 C CA . VAL A 1 368 ? -18.164 -13.588 -18.694 1.00 90.88 368 VAL A CA 1
ATOM 2998 C C . VAL A 1 368 ? -19.419 -13.025 -19.364 1.00 90.88 368 VAL A C 1
ATOM 3000 O O . VAL A 1 368 ? -20.266 -13.811 -19.774 1.00 90.88 368 VAL A O 1
ATOM 3003 N N . VAL A 1 369 ? -19.516 -11.703 -19.549 1.00 89.62 369 VAL A N 1
ATOM 3004 C CA . VAL A 1 369 ? -20.625 -11.052 -20.279 1.00 89.62 369 VAL A CA 1
ATOM 3005 C C . VAL A 1 369 ? -20.690 -11.505 -21.738 1.00 89.62 369 VAL A C 1
ATOM 3007 O O . VAL A 1 369 ? -21.773 -11.759 -22.258 1.00 89.62 369 VAL A O 1
ATOM 3010 N N . GLY A 1 370 ? -19.540 -11.638 -22.403 1.00 78.81 370 GLY A N 1
ATOM 3011 C CA . GLY A 1 370 ? -19.472 -12.016 -23.818 1.00 78.81 370 GLY A CA 1
ATOM 3012 C C . GLY A 1 370 ? -19.779 -13.489 -24.122 1.00 78.81 370 GLY A C 1
ATOM 3013 O O . GLY A 1 370 ? -19.937 -13.843 -25.290 1.00 78.81 370 GLY A O 1
ATOM 3014 N N . LYS A 1 371 ? -19.852 -14.366 -23.112 1.00 75.00 371 LYS A N 1
ATOM 3015 C CA . LYS A 1 371 ? -20.124 -15.804 -23.282 1.00 75.00 371 LYS A CA 1
ATOM 3016 C C . LYS A 1 371 ? -21.562 -16.130 -22.866 1.00 75.00 371 LYS A C 1
ATOM 3018 O O . LYS A 1 371 ? -22.023 -15.706 -21.813 1.00 75.00 371 LYS A O 1
ATOM 3023 N N . ASN A 1 372 ? -22.264 -16.935 -23.675 1.00 56.50 372 ASN A N 1
ATOM 3024 C CA . ASN A 1 372 ? -23.620 -17.403 -23.359 1.00 56.50 372 ASN A CA 1
ATOM 3025 C C . ASN A 1 372 ? -23.690 -18.037 -21.958 1.00 56.50 372 ASN A C 1
ATOM 3027 O O . ASN A 1 372 ? -22.812 -18.817 -21.577 1.00 56.50 372 ASN A O 1
ATOM 3031 N N . LYS A 1 373 ? -24.767 -17.707 -21.229 1.00 61.66 373 LYS A N 1
ATOM 3032 C CA . LYS A 1 373 ? -25.054 -18.118 -19.846 1.00 61.66 373 LYS A CA 1
ATOM 3033 C C . LYS A 1 373 ? -24.874 -19.634 -19.716 1.00 61.66 373 LYS A C 1
ATOM 3035 O O . LYS A 1 373 ? -25.611 -20.409 -20.322 1.00 61.66 373 LYS A O 1
ATOM 3040 N N . GLY A 1 374 ? -23.832 -20.047 -18.996 1.00 60.09 374 GLY A N 1
ATOM 3041 C CA . GLY A 1 374 ? -23.536 -21.456 -18.745 1.00 60.09 374 GLY A CA 1
ATOM 3042 C C . GLY A 1 374 ? -24.630 -22.138 -17.916 1.00 60.09 374 GLY A C 1
ATOM 3043 O O . GLY A 1 374 ? -25.644 -21.540 -17.565 1.00 60.09 374 GLY A O 1
ATOM 3044 N N . SER A 1 375 ? -24.417 -23.407 -17.560 1.00 67.62 375 SER A N 1
ATOM 3045 C CA . SER A 1 375 ? -25.305 -24.083 -16.606 1.00 67.62 375 SER A CA 1
ATOM 3046 C C . SER A 1 375 ? -25.317 -23.319 -15.273 1.00 67.62 375 SER A C 1
ATOM 3048 O O . SER A 1 375 ? -24.235 -23.015 -14.762 1.00 67.62 375 SER A O 1
ATOM 3050 N N . PRO A 1 376 ? -26.492 -23.050 -14.668 1.00 68.19 376 PRO A N 1
ATOM 3051 C CA . PRO A 1 376 ? -26.606 -22.201 -13.484 1.00 68.19 376 PRO A CA 1
ATOM 3052 C C . PRO A 1 376 ? -25.759 -22.689 -12.304 1.00 68.19 376 PRO A C 1
ATOM 3054 O O . PRO A 1 376 ? -25.379 -21.890 -11.468 1.00 68.19 376 PRO A O 1
ATOM 3057 N N . ARG A 1 377 ? -25.390 -23.972 -12.222 1.00 78.19 377 ARG A N 1
ATOM 3058 C CA . ARG A 1 377 ? -24.584 -24.526 -11.112 1.00 78.19 377 ARG A CA 1
ATOM 3059 C C . ARG A 1 377 ? -23.151 -24.886 -11.501 1.00 78.19 377 ARG A C 1
ATOM 3061 O O . ARG A 1 377 ? -22.524 -25.723 -10.852 1.00 78.19 377 ARG A O 1
ATOM 3068 N N . SER A 1 378 ? -22.632 -24.293 -12.570 1.00 85.56 378 SER A N 1
ATOM 3069 C CA . SER A 1 378 ? -21.281 -24.561 -13.058 1.00 85.56 378 SER A CA 1
ATOM 3070 C C . SER A 1 378 ? -20.535 -23.246 -13.297 1.00 85.56 378 SER A C 1
ATOM 3072 O O . SER A 1 378 ? -20.630 -22.688 -14.394 1.00 85.56 378 SER A O 1
ATOM 3074 N N . PRO A 1 379 ? -19.826 -22.722 -12.275 1.00 90.31 379 PRO A N 1
ATOM 3075 C CA . PRO A 1 379 ? -19.116 -21.460 -12.403 1.00 90.31 379 PRO A CA 1
ATOM 3076 C C . PRO A 1 379 ? -18.075 -21.532 -13.515 1.00 90.31 379 PRO A C 1
ATOM 3078 O O . PRO A 1 379 ? -17.406 -22.549 -13.704 1.00 90.31 379 PRO A O 1
ATOM 3081 N N . LYS A 1 380 ? -17.929 -20.418 -14.231 1.00 90.62 380 LYS A N 1
ATOM 3082 C CA . LYS A 1 380 ? -16.898 -20.219 -15.255 1.00 90.62 380 LYS A CA 1
ATOM 3083 C C . LYS A 1 380 ? -15.635 -19.589 -14.701 1.00 90.62 380 LYS A C 1
ATOM 3085 O O . LYS A 1 380 ? -14.561 -19.780 -15.269 1.00 90.62 380 LYS A O 1
ATOM 3090 N N . VAL A 1 381 ? -15.760 -18.885 -13.583 1.00 94.25 381 VAL A N 1
ATOM 3091 C CA . VAL A 1 381 ? -14.661 -18.185 -12.929 1.00 94.25 381 VAL A CA 1
ATOM 3092 C C . VAL A 1 381 ? -14.576 -18.628 -11.476 1.00 94.25 381 VAL A C 1
ATOM 3094 O O . VAL A 1 381 ? -15.575 -18.598 -10.756 1.00 94.25 381 VAL A O 1
ATOM 3097 N N . LEU A 1 382 ? -13.374 -19.000 -11.044 1.00 95.62 382 LEU A N 1
ATOM 3098 C CA . LEU A 1 382 ? -13.032 -19.225 -9.644 1.00 95.62 382 LEU A CA 1
ATOM 3099 C C . LEU A 1 382 ? -11.971 -18.207 -9.234 1.00 95.62 382 LEU A C 1
ATOM 3101 O O . LEU A 1 382 ? -10.884 -18.189 -9.805 1.00 95.62 382 LEU A O 1
ATOM 3105 N N . VAL A 1 383 ? -12.261 -17.398 -8.223 1.00 97.44 383 VAL A N 1
ATOM 3106 C CA . VAL A 1 383 ? -11.302 -16.476 -7.615 1.00 97.44 383 VAL A CA 1
ATOM 3107 C C . VAL A 1 383 ? -10.968 -16.964 -6.215 1.00 97.44 383 VAL A C 1
ATOM 3109 O O . VAL A 1 383 ? -11.854 -17.125 -5.381 1.00 97.44 383 VAL A O 1
ATOM 3112 N N . LEU A 1 384 ? -9.689 -17.200 -5.953 1.00 95.44 384 LEU A N 1
ATOM 3113 C CA . LEU A 1 384 ? -9.166 -17.590 -4.654 1.00 95.44 384 LEU A CA 1
ATOM 3114 C C . LEU A 1 384 ? -8.446 -16.411 -4.014 1.00 95.44 384 LEU A C 1
ATOM 3116 O O . LEU A 1 384 ? -7.431 -15.949 -4.530 1.00 95.44 384 LEU A O 1
ATOM 3120 N N . CYS A 1 385 ? -8.970 -15.934 -2.890 1.00 94.00 385 CYS A N 1
ATOM 3121 C CA . CYS A 1 385 ? -8.437 -14.778 -2.175 1.00 94.00 385 CYS A CA 1
ATOM 3122 C C . CYS A 1 385 ? -7.687 -15.194 -0.901 1.00 94.00 385 CYS A C 1
ATOM 3124 O O . CYS A 1 385 ? -8.005 -16.213 -0.283 1.00 94.00 385 CYS A O 1
ATOM 3126 N N . SER A 1 386 ? -6.723 -14.373 -0.473 1.00 89.62 386 SER A N 1
ATOM 3127 C CA . SER A 1 386 ? -5.887 -14.638 0.710 1.00 89.62 386 SER A CA 1
ATOM 3128 C C . SER A 1 386 ? -6.612 -14.583 2.062 1.00 89.62 386 SER A C 1
ATOM 3130 O O . SER A 1 386 ? -6.083 -15.094 3.052 1.00 89.62 386 SER A O 1
ATOM 3132 N N . SER A 1 387 ? -7.796 -13.963 2.115 1.00 87.81 387 SER A N 1
ATOM 3133 C CA . SER A 1 387 ? -8.615 -13.832 3.327 1.00 87.81 387 SER A CA 1
ATOM 3134 C C . SER A 1 387 ? -10.099 -13.627 3.024 1.00 87.81 387 SER A C 1
ATOM 3136 O O . SER A 1 387 ? -10.468 -13.221 1.918 1.00 87.81 387 SER A O 1
ATOM 3138 N N . SER A 1 388 ? -10.962 -13.825 4.024 1.00 88.12 388 SER A N 1
ATOM 3139 C CA . SER A 1 388 ? -12.407 -13.557 3.909 1.00 88.12 388 SER A CA 1
ATOM 3140 C C . SER A 1 388 ? -12.714 -12.085 3.592 1.00 88.12 388 SER A C 1
ATOM 3142 O O . SER A 1 388 ? -13.648 -11.785 2.850 1.00 88.12 388 SER A O 1
ATOM 3144 N N . ASN A 1 389 ? -11.911 -11.149 4.113 1.00 86.06 389 ASN A N 1
ATOM 3145 C CA . ASN A 1 389 ? -12.046 -9.724 3.795 1.00 86.06 389 ASN A CA 1
ATOM 3146 C C . ASN A 1 389 ? -11.685 -9.439 2.327 1.00 86.06 389 ASN A C 1
ATOM 3148 O O . ASN A 1 389 ? -12.374 -8.680 1.648 1.00 86.06 389 ASN A O 1
ATOM 3152 N N . ALA A 1 390 ? -10.642 -10.093 1.806 1.00 89.62 390 ALA A N 1
ATOM 3153 C CA . ALA A 1 390 ? -10.298 -10.005 0.390 1.00 89.62 390 ALA A CA 1
ATOM 3154 C C . ALA A 1 390 ? -11.414 -10.576 -0.506 1.00 89.62 390 ALA A C 1
ATOM 3156 O O . ALA A 1 390 ? -11.749 -9.940 -1.502 1.00 89.62 390 ALA A O 1
ATOM 3157 N N . VAL A 1 391 ? -12.057 -11.689 -0.114 1.00 92.56 391 VAL A N 1
ATOM 3158 C CA . VAL A 1 391 ? -13.245 -12.220 -0.816 1.00 92.56 391 VAL A CA 1
ATOM 3159 C C . VAL A 1 391 ? -14.345 -11.162 -0.912 1.00 92.56 391 VAL A C 1
ATOM 3161 O O . VAL A 1 391 ? -14.866 -10.928 -1.999 1.00 92.56 391 VAL A O 1
ATOM 3164 N N . HIS A 1 392 ? -14.672 -10.487 0.195 1.00 90.06 392 HIS A N 1
ATOM 3165 C CA . HIS A 1 392 ? -15.702 -9.445 0.203 1.00 90.06 392 HIS A CA 1
ATOM 3166 C C . HIS A 1 392 ? -15.352 -8.262 -0.713 1.00 90.06 392 HIS A C 1
ATOM 3168 O O . HIS A 1 392 ? -16.189 -7.836 -1.504 1.00 90.06 392 HIS A O 1
ATOM 3174 N N . ASN A 1 393 ? -14.109 -7.775 -0.659 1.00 91.12 393 ASN A N 1
ATOM 3175 C CA . ASN A 1 393 ? -13.658 -6.656 -1.491 1.00 91.12 393 ASN A CA 1
ATOM 3176 C C . ASN A 1 393 ? -13.697 -6.991 -2.988 1.00 91.12 393 ASN A C 1
ATOM 3178 O O . ASN A 1 393 ? -14.107 -6.165 -3.800 1.00 91.12 393 ASN A O 1
ATOM 3182 N N . VAL A 1 394 ? -13.272 -8.201 -3.362 1.00 95.88 394 VAL A N 1
ATOM 3183 C CA . VAL A 1 394 ? -13.313 -8.655 -4.757 1.00 95.88 394 VAL A CA 1
ATOM 3184 C C . VAL A 1 394 ? -14.756 -8.880 -5.209 1.00 95.88 394 VAL A C 1
ATOM 3186 O O . VAL A 1 394 ? -15.099 -8.506 -6.326 1.00 95.88 394 VAL A O 1
ATOM 3189 N N . HIS A 1 395 ? -15.618 -9.416 -4.342 1.00 95.31 395 HIS A N 1
ATOM 3190 C CA . HIS A 1 395 ? -17.046 -9.564 -4.620 1.00 95.31 395 HIS A CA 1
ATOM 3191 C C . HIS A 1 395 ? -17.720 -8.219 -4.893 1.00 95.31 395 HIS A C 1
ATOM 3193 O O . HIS A 1 395 ? -18.373 -8.075 -5.919 1.00 95.31 395 HIS A O 1
ATOM 3199 N N . ASP A 1 396 ? -17.539 -7.229 -4.017 1.00 94.25 396 ASP A N 1
ATOM 3200 C CA . ASP A 1 396 ? -18.075 -5.876 -4.216 1.00 94.25 396 ASP A CA 1
ATOM 3201 C C . ASP A 1 396 ? -17.536 -5.240 -5.509 1.00 94.25 396 ASP A C 1
ATOM 3203 O O . ASP A 1 396 ? -18.281 -4.617 -6.261 1.00 94.25 396 ASP A O 1
ATOM 3207 N N . MET A 1 397 ? -16.260 -5.470 -5.840 1.00 95.56 397 MET A N 1
ATOM 3208 C CA . MET A 1 397 ? -15.690 -5.010 -7.108 1.00 95.56 397 MET A CA 1
ATOM 3209 C C . MET A 1 397 ? -16.379 -5.651 -8.323 1.00 95.56 397 MET A C 1
ATOM 3211 O O . MET A 1 397 ? -16.715 -4.939 -9.266 1.00 95.56 397 MET A O 1
ATOM 3215 N N . PHE A 1 398 ? -16.606 -6.970 -8.313 1.00 96.62 398 PHE A N 1
ATOM 3216 C CA . PHE A 1 398 ? -17.336 -7.646 -9.391 1.00 96.62 398 PHE A CA 1
ATOM 3217 C C . PHE A 1 398 ? -18.778 -7.150 -9.501 1.00 96.62 398 PHE A C 1
ATOM 3219 O O . PHE A 1 398 ? -19.200 -6.843 -10.608 1.00 96.62 398 PHE A O 1
ATOM 3226 N N . GLU A 1 399 ? -19.503 -7.019 -8.388 1.00 95.00 399 GLU A N 1
ATOM 3227 C CA . GLU A 1 399 ? -20.884 -6.507 -8.368 1.00 95.00 399 GLU A CA 1
ATOM 3228 C C . GLU A 1 399 ? -20.985 -5.102 -8.971 1.00 95.00 399 GLU A C 1
ATOM 3230 O O . GLU A 1 399 ? -21.865 -4.837 -9.783 1.00 95.00 399 GLU A O 1
ATOM 3235 N N . ARG A 1 400 ? -20.048 -4.203 -8.646 1.00 94.94 400 ARG A N 1
ATOM 3236 C CA . ARG A 1 400 ? -20.029 -2.847 -9.221 1.00 94.94 400 ARG A CA 1
ATOM 3237 C C . ARG A 1 400 ? -19.736 -2.858 -10.720 1.00 94.94 400 ARG A C 1
ATOM 3239 O O . ARG A 1 400 ? -20.436 -2.197 -11.486 1.00 94.94 400 ARG A O 1
ATOM 3246 N N . VAL A 1 401 ? -18.737 -3.632 -11.150 1.00 95.25 401 VAL A N 1
ATOM 3247 C CA . VAL A 1 401 ? -18.365 -3.750 -12.572 1.00 95.25 401 VAL A CA 1
ATOM 3248 C C . VAL A 1 401 ? -19.469 -4.436 -13.387 1.00 95.25 401 VAL A C 1
ATOM 3250 O O . VAL A 1 401 ? -19.672 -4.093 -14.547 1.00 95.25 401 VAL A O 1
ATOM 3253 N N . LEU A 1 402 ? -20.205 -5.370 -12.783 1.00 94.19 402 LEU A N 1
ATOM 3254 C CA . LEU A 1 402 ? -21.327 -6.095 -13.384 1.00 94.19 402 LEU A CA 1
ATOM 3255 C C . LEU A 1 402 ? -22.688 -5.453 -13.078 1.00 94.19 402 LEU A C 1
ATOM 3257 O O . LEU A 1 402 ? -23.713 -6.055 -13.384 1.00 94.19 402 LEU A O 1
ATOM 3261 N N . GLY A 1 403 ? -22.736 -4.242 -12.511 1.00 89.94 403 GLY A N 1
ATOM 3262 C CA . GLY A 1 403 ? -23.976 -3.643 -11.998 1.00 89.94 403 GLY A CA 1
ATOM 3263 C C . GLY A 1 403 ? -25.083 -3.480 -13.048 1.00 89.94 403 GLY A C 1
ATOM 3264 O O . GLY A 1 403 ? -26.265 -3.467 -12.713 1.00 89.94 403 GLY A O 1
ATOM 3265 N N . ARG A 1 404 ? -24.712 -3.415 -14.333 1.00 87.75 404 ARG A N 1
ATOM 3266 C CA . ARG A 1 404 ? -25.635 -3.357 -15.482 1.00 87.75 404 ARG A CA 1
ATOM 3267 C C . ARG A 1 404 ? -25.916 -4.723 -16.129 1.00 87.75 404 ARG A C 1
ATOM 3269 O O . ARG A 1 404 ? -26.662 -4.804 -17.100 1.00 87.75 404 ARG A O 1
ATOM 3276 N N . ASN A 1 405 ? -25.339 -5.804 -15.605 1.00 87.00 405 ASN A N 1
ATOM 3277 C CA . ASN A 1 405 ? -25.450 -7.184 -16.089 1.00 87.00 405 ASN A CA 1
ATOM 3278 C C . ASN A 1 405 ? -25.902 -8.126 -14.958 1.00 87.00 405 ASN A C 1
ATOM 3280 O O . ASN A 1 405 ? -25.244 -9.116 -14.639 1.00 87.00 405 ASN A O 1
ATOM 3284 N N . VAL A 1 406 ? -27.061 -7.812 -14.372 1.00 82.31 406 VAL A N 1
ATOM 3285 C CA . VAL A 1 406 ? -27.632 -8.465 -13.175 1.00 82.31 406 VAL A CA 1
ATOM 3286 C C . VAL A 1 406 ? -27.902 -9.967 -13.323 1.00 82.31 406 VAL A C 1
ATOM 3288 O O . VAL A 1 406 ? -28.080 -10.675 -12.335 1.00 82.31 406 VAL A O 1
ATOM 3291 N N . GLU A 1 407 ? -27.926 -10.486 -14.548 1.00 85.88 407 GLU A N 1
ATOM 3292 C CA . GLU A 1 407 ? -27.973 -11.927 -14.812 1.00 85.88 407 GLU A CA 1
ATOM 3293 C C . GLU A 1 407 ? -26.710 -12.695 -14.394 1.00 85.88 407 GLU A C 1
ATOM 3295 O O . GLU A 1 407 ? -26.769 -13.915 -14.218 1.00 85.88 407 GLU A O 1
ATOM 3300 N N . ILE A 1 408 ? -25.564 -12.021 -14.261 1.00 89.06 408 ILE A N 1
ATOM 3301 C CA . ILE A 1 408 ? -24.291 -12.654 -13.916 1.00 89.06 408 ILE A CA 1
ATOM 3302 C C . ILE A 1 408 ? -24.166 -12.713 -12.401 1.00 89.06 408 ILE A C 1
ATOM 3304 O O . ILE A 1 408 ? -23.711 -11.793 -11.736 1.00 89.06 408 ILE A O 1
ATOM 3308 N N . LEU A 1 409 ? -24.565 -13.857 -11.863 1.00 91.31 409 LEU A N 1
ATOM 3309 C CA . LEU A 1 409 ? -24.502 -14.137 -10.433 1.00 91.31 409 LEU A CA 1
ATOM 3310 C C . LEU A 1 409 ? -23.070 -14.384 -9.928 1.00 91.31 409 LEU A C 1
ATOM 3312 O O . LEU A 1 409 ? -22.397 -15.334 -10.360 1.00 91.31 409 LEU A O 1
ATOM 3316 N N . VAL A 1 410 ? -22.660 -13.570 -8.954 1.00 93.38 410 VAL A N 1
ATOM 3317 C CA . VAL A 1 410 ? -21.422 -13.701 -8.178 1.00 93.38 410 VAL A CA 1
ATOM 3318 C C . VAL A 1 410 ? -21.750 -14.314 -6.816 1.00 93.38 410 VAL A C 1
ATOM 3320 O O . VAL A 1 410 ? -22.712 -13.933 -6.151 1.00 93.38 410 VAL A O 1
ATOM 3323 N N . VAL A 1 411 ? -20.968 -15.303 -6.382 1.00 93.19 411 VAL A N 1
ATOM 3324 C CA . VAL A 1 411 ? -21.172 -15.977 -5.094 1.00 93.19 411 VAL A CA 1
ATOM 3325 C C . VAL A 1 411 ? -19.878 -15.987 -4.293 1.00 93.19 411 VAL A C 1
ATOM 3327 O O . VAL A 1 411 ? -18.825 -16.363 -4.800 1.00 93.19 411 VAL A O 1
ATOM 3330 N N . SER A 1 412 ? -19.972 -15.615 -3.014 1.00 92.56 412 SER A N 1
ATOM 3331 C CA . SER A 1 412 ? -18.862 -15.698 -2.060 1.00 92.56 412 SER A CA 1
ATOM 3332 C C . SER A 1 412 ? -18.877 -17.006 -1.262 1.00 92.56 412 SER A C 1
ATOM 3334 O O . SER A 1 412 ? -19.929 -17.407 -0.762 1.00 92.56 412 SER A O 1
ATOM 3336 N N . GLY A 1 413 ? -17.710 -17.624 -1.077 1.00 90.06 413 GLY A N 1
ATOM 3337 C CA . GLY A 1 413 ? -17.489 -18.826 -0.270 1.00 90.06 413 GLY A CA 1
ATOM 3338 C C . GLY A 1 413 ? -16.347 -18.648 0.734 1.00 90.06 413 GLY A C 1
ATOM 3339 O O . GLY A 1 413 ? -15.176 -18.797 0.403 1.00 90.06 413 GLY A O 1
ATOM 3340 N N . PHE A 1 414 ? -16.674 -18.341 1.984 1.00 87.25 414 PHE A N 1
ATOM 3341 C CA . PHE A 1 414 ? -15.709 -18.239 3.083 1.00 87.25 414 PHE A CA 1
ATOM 3342 C C . PHE A 1 414 ? -16.365 -18.695 4.392 1.00 87.25 414 PHE A C 1
ATOM 3344 O O . PHE A 1 414 ? -17.560 -19.010 4.430 1.00 87.25 414 PHE A O 1
ATOM 3351 N N . ASN A 1 415 ? -15.589 -18.798 5.472 1.00 78.94 415 ASN A N 1
ATOM 3352 C CA . ASN A 1 415 ? -16.119 -19.319 6.726 1.00 78.94 415 ASN A CA 1
ATOM 3353 C C . ASN A 1 415 ? -17.063 -18.343 7.449 1.00 78.94 415 ASN A C 1
ATOM 3355 O O . ASN A 1 415 ? -16.856 -17.134 7.435 1.00 78.94 415 ASN A O 1
ATOM 3359 N N . GLY A 1 416 ? -18.073 -18.881 8.138 1.00 72.50 416 GLY A N 1
ATOM 3360 C CA . GLY A 1 416 ? -19.063 -18.087 8.880 1.00 72.50 416 GLY A CA 1
ATOM 3361 C C . GLY A 1 416 ? -20.324 -17.728 8.084 1.00 72.50 416 GLY A C 1
ATOM 3362 O O . GLY A 1 416 ? -21.234 -17.114 8.631 1.00 72.50 416 GLY A O 1
ATOM 3363 N N . LEU A 1 417 ? -20.424 -18.141 6.816 1.00 75.81 417 LEU A N 1
ATOM 3364 C CA . LEU A 1 417 ? -21.658 -18.010 6.040 1.00 75.81 417 LEU A CA 1
ATOM 3365 C C . LEU A 1 417 ? -22.730 -18.995 6.527 1.00 75.81 417 LEU A C 1
ATOM 3367 O O . LEU A 1 417 ? -22.463 -20.178 6.743 1.00 75.81 417 LEU A O 1
ATOM 3371 N N . ASN A 1 418 ? -23.977 -18.527 6.628 1.00 76.62 418 ASN A N 1
ATOM 3372 C CA . ASN A 1 418 ? -25.116 -19.397 6.908 1.00 76.62 418 ASN A CA 1
ATOM 3373 C C . ASN A 1 418 ? -25.317 -20.382 5.743 1.00 76.62 418 ASN A C 1
ATOM 3375 O O . ASN A 1 418 ? -25.620 -19.970 4.621 1.00 76.62 418 ASN A O 1
ATOM 3379 N N . HIS A 1 419 ? -25.199 -21.683 6.022 1.00 75.31 419 HIS A N 1
ATOM 3380 C CA . HIS A 1 419 ? -25.282 -22.737 5.008 1.00 75.31 419 HIS A CA 1
ATOM 3381 C C . HIS A 1 419 ? -26.588 -22.692 4.197 1.00 75.31 419 HIS A C 1
ATOM 3383 O O . HIS A 1 419 ? -26.563 -22.917 2.988 1.00 75.31 419 HIS A O 1
ATOM 3389 N N . ARG A 1 420 ? -27.732 -22.370 4.820 1.00 77.38 420 ARG A N 1
ATOM 3390 C CA . ARG A 1 420 ? -29.025 -22.267 4.116 1.00 77.38 420 ARG A CA 1
ATOM 3391 C C . ARG A 1 420 ? -29.043 -21.079 3.160 1.00 77.38 420 ARG A C 1
ATOM 3393 O O . ARG A 1 420 ? -29.439 -21.243 2.013 1.00 77.38 420 ARG A O 1
ATOM 3400 N N . SER A 1 421 ? -28.567 -19.915 3.610 1.00 78.38 421 SER A N 1
ATOM 3401 C CA . SER A 1 421 ? -28.458 -18.711 2.771 1.00 78.38 421 SER A CA 1
ATOM 3402 C C . SER A 1 421 ? -27.511 -18.938 1.591 1.00 78.38 421 SER A C 1
ATOM 3404 O O . SER A 1 421 ? -27.845 -18.628 0.451 1.00 78.38 421 SER A O 1
ATOM 3406 N N . PHE A 1 422 ? -26.359 -19.561 1.848 1.00 81.44 422 PHE A N 1
ATOM 3407 C CA . PHE A 1 422 ? -25.408 -19.933 0.808 1.00 81.44 422 PHE A CA 1
ATOM 3408 C C . PHE A 1 422 ? -26.019 -20.919 -0.197 1.00 81.44 422 PHE A C 1
ATOM 3410 O O . PHE A 1 422 ? -25.977 -20.672 -1.397 1.00 81.44 422 PHE A O 1
ATOM 3417 N N . THR A 1 423 ? -26.665 -21.988 0.279 1.00 79.88 423 THR A N 1
ATOM 3418 C CA . THR A 1 423 ? -27.324 -22.981 -0.587 1.00 79.88 423 THR A CA 1
ATOM 3419 C C . THR A 1 423 ? -28.430 -22.346 -1.432 1.00 79.88 423 THR A C 1
ATOM 3421 O O . THR A 1 423 ? -28.533 -22.641 -2.617 1.00 79.88 423 THR A O 1
ATOM 3424 N N . ALA A 1 424 ? -29.219 -21.429 -0.864 1.00 82.25 424 ALA A N 1
ATOM 3425 C CA . ALA A 1 424 ? -30.234 -20.687 -1.607 1.00 82.25 424 ALA A CA 1
ATOM 3426 C C . ALA A 1 424 ? -29.616 -19.828 -2.725 1.00 82.25 424 ALA A C 1
ATOM 3428 O O . ALA A 1 424 ? -30.101 -19.862 -3.854 1.00 82.25 424 ALA A O 1
ATOM 3429 N N . LYS A 1 425 ? -28.502 -19.130 -2.453 1.00 84.69 425 LYS A N 1
ATOM 3430 C CA . LYS A 1 425 ? -27.751 -18.394 -3.488 1.00 84.69 425 LYS A CA 1
ATOM 3431 C C . LYS A 1 425 ? -27.242 -19.326 -4.589 1.00 84.69 425 LYS A C 1
ATOM 3433 O O . LYS A 1 425 ? -27.408 -19.021 -5.763 1.00 84.69 425 LYS A O 1
ATOM 3438 N N . LEU A 1 426 ? -26.703 -20.492 -4.225 1.00 83.31 426 LEU A N 1
ATOM 3439 C CA . LEU A 1 426 ? -26.273 -21.503 -5.197 1.00 83.31 426 LEU A CA 1
ATOM 3440 C C . LEU A 1 426 ? -27.424 -22.058 -6.045 1.00 83.31 426 LEU A C 1
ATOM 3442 O O . LEU A 1 426 ? -27.216 -22.397 -7.209 1.00 83.31 426 LEU A O 1
ATOM 3446 N N . CYS A 1 427 ? -28.632 -22.164 -5.487 1.00 81.50 427 CYS A N 1
ATOM 3447 C CA . CYS A 1 427 ? -29.807 -22.608 -6.232 1.00 81.50 427 CYS A CA 1
ATOM 3448 C C . CYS A 1 427 ? -30.206 -21.629 -7.341 1.00 81.50 427 CYS A C 1
ATOM 3450 O O . CYS A 1 427 ? -30.638 -22.102 -8.391 1.00 81.50 427 CYS A O 1
ATOM 3452 N N . ASN A 1 428 ? -30.027 -20.320 -7.130 1.00 84.25 428 ASN A N 1
ATOM 3453 C CA . ASN A 1 428 ? -30.272 -19.290 -8.148 1.00 84.25 428 ASN A CA 1
ATOM 3454 C C . ASN A 1 428 ? -29.242 -19.357 -9.282 1.00 84.25 428 ASN A C 1
ATOM 3456 O O . ASN A 1 428 ? -29.559 -19.090 -10.438 1.00 84.25 428 ASN A O 1
ATOM 3460 N N . GLY A 1 429 ? -28.021 -19.752 -8.936 1.00 87.00 429 GLY A N 1
ATOM 3461 C CA . GLY A 1 429 ? -26.935 -20.025 -9.856 1.00 87.00 429 GLY A CA 1
ATOM 3462 C C . GLY A 1 429 ? -25.641 -19.308 -9.474 1.00 87.00 429 GLY A C 1
ATOM 3463 O O . GLY A 1 429 ? -25.607 -18.471 -8.576 1.00 87.00 429 GLY A O 1
ATOM 3464 N N . CYS A 1 430 ? -24.547 -19.664 -10.137 1.00 90.69 430 CYS A N 1
ATOM 3465 C CA . CYS A 1 430 ? -23.209 -19.162 -9.869 1.00 90.69 430 CYS A CA 1
ATOM 3466 C C . CYS A 1 430 ? -22.394 -19.163 -11.164 1.00 90.69 430 CYS A C 1
ATOM 3468 O O . CYS A 1 430 ? -22.047 -20.224 -11.683 1.00 90.69 430 CYS A O 1
ATOM 3470 N N . HIS A 1 431 ? -22.073 -17.969 -11.663 1.00 91.38 431 HIS A N 1
ATOM 3471 C CA . HIS A 1 431 ? -21.174 -17.786 -12.806 1.00 91.38 431 HIS A CA 1
ATOM 3472 C C . HIS A 1 431 ? -19.744 -17.507 -12.335 1.00 91.38 431 HIS A C 1
ATOM 3474 O O . HIS A 1 431 ? -18.786 -18.008 -12.930 1.00 91.38 431 HIS A O 1
ATOM 3480 N N . ILE A 1 432 ? -19.613 -16.745 -11.244 1.00 94.25 432 ILE A N 1
ATOM 3481 C CA . ILE A 1 432 ? -18.343 -16.381 -10.613 1.00 94.25 432 ILE A CA 1
ATOM 3482 C C . ILE A 1 432 ? -18.384 -16.828 -9.150 1.00 94.25 432 ILE A C 1
ATOM 3484 O O . ILE A 1 432 ? -19.238 -16.383 -8.383 1.00 94.25 432 ILE A O 1
ATOM 3488 N N . LEU A 1 433 ? -17.457 -17.701 -8.761 1.00 94.88 433 LEU A N 1
ATOM 3489 C CA . LEU A 1 433 ? -17.257 -18.126 -7.378 1.00 94.88 433 LEU A CA 1
ATOM 3490 C C . LEU A 1 433 ? -16.004 -17.451 -6.820 1.00 94.88 433 LEU A C 1
ATOM 3492 O O . LEU A 1 433 ? -14.913 -17.650 -7.346 1.00 94.88 433 LEU A O 1
ATOM 3496 N N . ILE A 1 434 ? -16.144 -16.689 -5.741 1.00 96.25 434 ILE A N 1
ATOM 3497 C CA . ILE A 1 434 ? -15.036 -16.019 -5.049 1.00 96.25 434 ILE A CA 1
ATOM 3498 C C . ILE A 1 434 ? -14.916 -16.646 -3.668 1.00 96.25 434 ILE A C 1
ATOM 3500 O O . ILE A 1 434 ? -15.869 -16.618 -2.894 1.00 96.25 434 ILE A O 1
ATOM 3504 N N . ALA A 1 435 ? -13.777 -17.240 -3.341 1.00 93.56 435 ALA A N 1
ATOM 3505 C CA . ALA A 1 435 ? -13.648 -18.034 -2.130 1.00 93.56 435 ALA A CA 1
ATOM 3506 C C . ALA A 1 435 ? -12.263 -17.973 -1.490 1.00 93.56 435 ALA A C 1
ATOM 3508 O O . ALA A 1 435 ? -11.283 -17.568 -2.113 1.00 93.56 435 ALA A O 1
ATOM 3509 N N . THR A 1 436 ? -12.168 -18.419 -0.237 1.00 91.81 436 THR A N 1
ATOM 3510 C CA . THR A 1 436 ? -10.870 -18.737 0.371 1.00 91.81 436 THR A CA 1
ATOM 3511 C C . THR A 1 436 ? -10.452 -20.170 0.007 1.00 91.81 436 THR A C 1
ATOM 3513 O O . THR A 1 436 ? -11.304 -21.062 -0.086 1.00 91.81 436 THR A O 1
ATOM 3516 N N . PRO A 1 437 ? -9.145 -20.449 -0.160 1.00 91.00 437 PRO A N 1
ATOM 3517 C CA . PRO A 1 437 ? -8.636 -21.808 -0.370 1.00 91.00 437 PRO A CA 1
ATOM 3518 C C . PRO A 1 437 ? -9.109 -22.834 0.676 1.00 91.00 437 PRO A C 1
ATOM 3520 O O . PRO A 1 437 ? -9.498 -23.950 0.328 1.00 91.00 437 PRO A O 1
ATOM 3523 N N . ALA A 1 438 ? -9.151 -22.441 1.955 1.00 87.81 438 ALA A N 1
ATOM 3524 C CA . ALA A 1 438 ? -9.605 -23.305 3.045 1.00 87.81 438 ALA A CA 1
ATOM 3525 C C . ALA A 1 438 ? -11.093 -23.675 2.916 1.00 87.81 438 ALA A C 1
ATOM 3527 O O . ALA A 1 438 ? -11.467 -24.836 3.112 1.00 87.81 438 ALA A O 1
ATOM 3528 N N . TRP A 1 439 ? -11.937 -22.711 2.535 1.00 89.19 439 TRP A N 1
ATOM 3529 C CA . TRP A 1 439 ? -13.346 -22.970 2.258 1.00 89.19 439 TRP A CA 1
ATOM 3530 C C . TRP A 1 439 ? -13.515 -23.913 1.066 1.00 89.19 439 TRP A C 1
ATOM 3532 O O . TRP A 1 439 ? -14.273 -24.877 1.166 1.00 89.19 439 TRP A O 1
ATOM 3542 N N . LEU A 1 440 ? -12.763 -23.702 -0.021 1.00 89.50 440 LEU A N 1
ATOM 3543 C CA . LEU A 1 440 ? -12.818 -24.571 -1.200 1.00 89.50 440 LEU A CA 1
ATOM 3544 C C . LEU A 1 440 ? -12.452 -26.018 -0.843 1.00 89.50 440 LEU A C 1
ATOM 3546 O O . LEU A 1 440 ? -13.147 -26.944 -1.257 1.00 89.50 440 LEU A O 1
ATOM 3550 N N . LYS A 1 441 ? -11.409 -26.219 -0.028 1.00 88.69 441 LYS A N 1
ATOM 3551 C CA . LYS A 1 441 ? -11.005 -27.546 0.467 1.00 88.69 441 LYS A CA 1
ATOM 3552 C C . LYS A 1 441 ? -12.144 -28.237 1.222 1.00 88.69 441 LYS A C 1
ATOM 3554 O O . LYS A 1 441 ? -12.458 -29.388 0.928 1.00 88.69 441 LYS A O 1
ATOM 3559 N N . ARG A 1 442 ? -12.802 -27.532 2.153 1.00 87.19 442 ARG A N 1
ATOM 3560 C CA . ARG A 1 442 ? -13.966 -28.065 2.888 1.00 87.19 442 ARG A CA 1
ATOM 3561 C C . ARG A 1 442 ? -15.136 -28.374 1.963 1.00 87.19 442 ARG A C 1
ATOM 3563 O O . ARG A 1 442 ? -15.738 -29.434 2.084 1.00 87.19 442 ARG A O 1
ATOM 3570 N N . TYR A 1 443 ? -15.435 -27.472 1.033 1.00 86.12 443 TYR A N 1
ATOM 3571 C CA . TYR A 1 443 ? -16.517 -27.643 0.070 1.00 86.12 443 TYR A CA 1
ATOM 3572 C C . TYR A 1 443 ? -16.304 -28.881 -0.812 1.00 86.12 443 TYR A C 1
ATOM 3574 O O .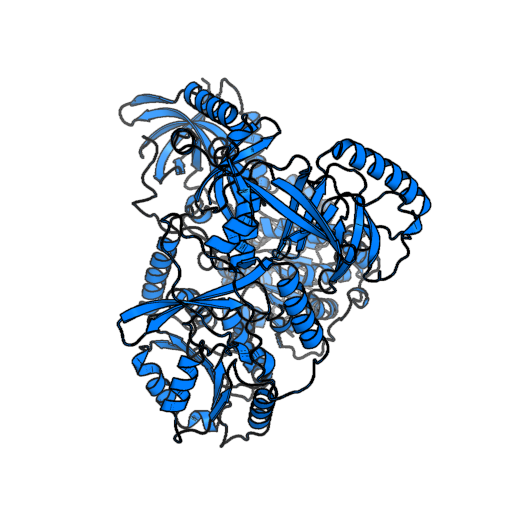 TYR A 1 443 ? -17.228 -29.659 -1.043 1.00 86.12 443 TYR A O 1
ATOM 3582 N N . LEU A 1 444 ? -15.069 -29.113 -1.262 1.00 86.19 444 LEU A N 1
ATOM 3583 C CA . LEU A 1 444 ? -14.725 -30.270 -2.087 1.00 86.19 444 LEU A CA 1
ATOM 3584 C C . LEU A 1 444 ? -14.715 -31.592 -1.322 1.00 86.19 444 LEU A C 1
ATOM 3586 O O . LEU A 1 444 ? -14.949 -32.632 -1.939 1.00 86.19 444 LEU A O 1
ATOM 3590 N N . ALA A 1 445 ? -14.518 -31.557 -0.007 1.00 86.69 445 ALA A N 1
ATOM 3591 C CA . ALA A 1 445 ? -14.636 -32.726 0.857 1.00 86.69 445 ALA A CA 1
ATOM 3592 C C . ALA A 1 445 ? -16.096 -33.136 1.141 1.00 86.69 445 ALA A C 1
ATOM 3594 O O . ALA A 1 445 ? -16.321 -34.224 1.669 1.00 86.69 445 ALA A O 1
ATOM 3595 N N . LEU A 1 446 ? -17.092 -32.304 0.798 1.00 84.88 446 LEU A N 1
ATOM 3596 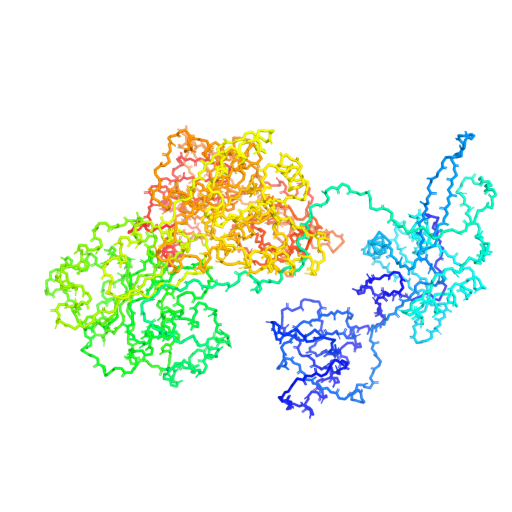C CA . LEU A 1 446 ? -18.501 -32.655 0.999 1.00 84.88 446 LEU A CA 1
ATOM 3597 C C . LEU A 1 446 ? -18.901 -33.885 0.161 1.00 84.88 446 LEU A C 1
ATOM 3599 O O . LEU A 1 446 ? -18.397 -34.066 -0.951 1.00 84.88 446 LEU A O 1
ATOM 3603 N N . PRO A 1 447 ? -19.850 -34.713 0.634 1.00 83.06 447 PRO A N 1
ATOM 3604 C CA . PRO A 1 447 ? -20.397 -35.812 -0.155 1.00 83.06 447 PRO A CA 1
ATOM 3605 C C . PRO A 1 447 ? -21.000 -35.331 -1.490 1.00 83.06 447 PRO A 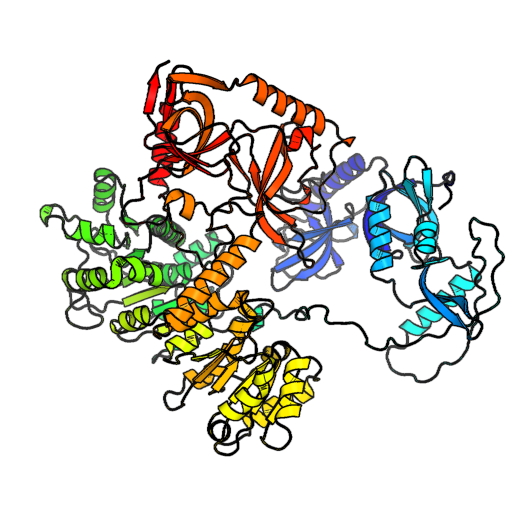C 1
ATOM 3607 O O . PRO A 1 447 ? -21.599 -34.254 -1.523 1.00 83.06 447 PRO A O 1
ATOM 3610 N N . PRO A 1 448 ? -20.944 -36.122 -2.584 1.00 79.00 448 PRO A N 1
ATOM 3611 C CA . PRO A 1 448 ? -21.431 -35.699 -3.905 1.00 79.00 448 PRO A CA 1
ATOM 3612 C C . PRO A 1 448 ? -22.878 -35.187 -3.925 1.00 79.00 448 PRO A C 1
ATOM 3614 O O . PRO A 1 448 ? -23.170 -34.210 -4.601 1.00 79.00 448 PRO A O 1
ATOM 3617 N N . HIS A 1 449 ? -23.771 -35.786 -3.131 1.00 76.75 449 HIS A N 1
ATOM 3618 C CA . HIS A 1 449 ? -25.178 -35.375 -3.029 1.00 76.75 449 HIS A CA 1
ATOM 3619 C C . HIS A 1 449 ? -25.384 -34.023 -2.316 1.00 76.75 449 HIS A C 1
ATOM 3621 O O . HIS A 1 449 ? -26.469 -33.455 -2.389 1.00 76.75 449 HIS A O 1
ATOM 3627 N N . GLN A 1 450 ? -24.359 -33.506 -1.630 1.00 75.75 450 GLN A N 1
ATOM 3628 C CA . GLN A 1 450 ? -24.355 -32.190 -0.976 1.00 75.75 450 GLN A CA 1
ATOM 3629 C C . GLN A 1 450 ? -23.588 -31.136 -1.792 1.00 75.75 450 GLN A C 1
ATOM 3631 O O . GLN A 1 450 ? -23.659 -29.945 -1.485 1.00 75.75 450 GLN A O 1
ATOM 3636 N N . LYS A 1 451 ? -22.871 -31.543 -2.852 1.00 78.56 451 LYS A N 1
ATOM 3637 C CA . LYS A 1 451 ? -22.178 -30.621 -3.760 1.00 78.56 451 LYS A CA 1
ATOM 3638 C C . LYS A 1 451 ? -23.191 -29.961 -4.696 1.00 78.56 451 LYS A C 1
ATOM 3640 O O . LYS A 1 451 ? -23.613 -30.531 -5.695 1.00 78.56 451 LYS A O 1
ATOM 3645 N N . GLY A 1 452 ? -23.570 -28.729 -4.366 1.00 77.81 452 GLY A N 1
ATOM 3646 C CA . GLY A 1 452 ? -24.446 -27.895 -5.197 1.00 77.81 452 GLY A CA 1
ATOM 3647 C C . GLY A 1 452 ? -23.782 -27.256 -6.427 1.00 77.81 452 GLY A C 1
ATOM 3648 O O . GLY A 1 452 ? -24.489 -26.635 -7.215 1.00 77.81 452 GLY A O 1
ATOM 3649 N N . LEU A 1 453 ? -22.460 -27.376 -6.596 1.00 84.25 453 LEU A N 1
ATOM 3650 C CA . LEU A 1 453 ? -21.676 -26.764 -7.672 1.00 84.25 453 LEU A CA 1
ATOM 3651 C C . LEU A 1 453 ? -20.787 -27.786 -8.377 1.00 84.25 453 LEU A C 1
ATOM 3653 O O . LEU A 1 453 ? -20.100 -28.580 -7.733 1.00 84.25 453 LEU A O 1
ATOM 3657 N N . ASN A 1 454 ? -20.720 -27.673 -9.702 1.00 83.44 454 ASN A N 1
ATOM 3658 C CA . ASN A 1 454 ? -19.728 -28.354 -10.524 1.00 83.44 454 ASN A CA 1
ATOM 3659 C C . ASN A 1 454 ? -18.621 -27.375 -10.946 1.00 83.44 454 ASN A C 1
ATOM 3661 O O . ASN A 1 454 ? -18.799 -26.598 -11.887 1.00 83.44 454 ASN A O 1
ATOM 3665 N N . ILE A 1 455 ? -17.471 -27.450 -10.273 1.00 84.69 455 ILE A N 1
ATOM 3666 C CA . ILE A 1 455 ? -16.292 -26.616 -10.558 1.00 84.69 455 ILE A CA 1
ATOM 3667 C C . ILE A 1 455 ? -15.366 -27.191 -11.648 1.00 84.69 455 ILE A C 1
ATOM 3669 O O . ILE A 1 455 ? -14.306 -26.631 -11.905 1.00 84.69 455 ILE A O 1
ATOM 3673 N N . GLY A 1 456 ? -15.730 -28.303 -12.294 1.00 80.44 456 GLY A N 1
ATOM 3674 C CA . GLY A 1 456 ? -14.900 -28.921 -13.335 1.00 80.44 456 GLY A CA 1
ATOM 3675 C C . GLY A 1 456 ? -14.856 -28.141 -14.658 1.00 80.44 456 GLY A C 1
ATOM 3676 O O . GLY A 1 456 ? -13.904 -28.265 -15.425 1.00 80.44 456 GLY A O 1
ATOM 3677 N N . ASN A 1 457 ? -15.853 -27.292 -14.918 1.00 82.38 457 ASN A N 1
ATOM 3678 C CA . ASN A 1 457 ? -16.028 -26.567 -16.185 1.00 82.38 457 ASN A CA 1
ATOM 3679 C C . ASN A 1 457 ? -15.566 -25.098 -16.113 1.00 82.38 457 ASN A C 1
ATOM 3681 O O . ASN A 1 457 ? -16.144 -24.222 -16.768 1.00 82.38 457 ASN A O 1
ATOM 3685 N N . LEU A 1 458 ? -14.559 -24.827 -15.280 1.00 89.31 458 LEU A N 1
ATOM 3686 C CA . LEU A 1 458 ? -13.964 -23.501 -15.140 1.00 89.31 458 LEU A CA 1
ATOM 3687 C C . LEU A 1 458 ? -13.223 -23.105 -16.423 1.00 89.31 458 LEU A C 1
ATOM 3689 O O . LEU A 1 458 ? -12.503 -23.917 -17.004 1.00 89.31 458 LEU A O 1
ATOM 3693 N N . ASP A 1 459 ? -13.384 -21.848 -16.830 1.00 90.38 459 ASP A N 1
ATOM 3694 C CA . ASP A 1 459 ? -12.636 -21.221 -17.923 1.00 90.38 459 ASP A CA 1
ATOM 3695 C C . ASP A 1 459 ? -11.464 -20.386 -17.361 1.00 90.38 459 ASP A C 1
ATOM 3697 O O . ASP A 1 459 ? -10.417 -20.267 -18.000 1.00 90.38 459 ASP A O 1
ATOM 3701 N N . HIS A 1 460 ? -11.622 -19.842 -16.145 1.00 93.12 460 HIS A N 1
ATOM 3702 C CA . HIS A 1 460 ? -10.662 -18.938 -15.508 1.00 93.12 460 HIS A CA 1
ATOM 3703 C C . HIS A 1 460 ? -10.461 -19.279 -14.021 1.00 93.12 460 HIS A C 1
ATOM 3705 O O . HIS A 1 460 ? -11.436 -19.406 -13.273 1.00 93.12 460 HIS A O 1
ATOM 3711 N N . ILE A 1 461 ? -9.202 -19.370 -13.576 1.00 94.69 461 ILE A N 1
ATOM 3712 C CA . ILE A 1 461 ? -8.829 -19.425 -12.152 1.00 94.69 461 ILE A CA 1
ATOM 3713 C C . ILE A 1 461 ? -7.954 -18.226 -11.823 1.00 94.69 461 ILE A C 1
ATOM 3715 O O . ILE A 1 461 ? -6.915 -18.014 -12.449 1.00 94.69 461 ILE A O 1
ATOM 3719 N N . ILE A 1 462 ? -8.356 -17.471 -10.806 1.00 96.56 462 ILE A N 1
ATOM 3720 C CA . ILE A 1 462 ? -7.654 -16.283 -10.342 1.00 96.56 462 ILE A CA 1
ATOM 3721 C C . ILE A 1 462 ? -7.175 -16.476 -8.902 1.00 96.56 462 ILE A C 1
ATOM 3723 O O . ILE A 1 462 ? -7.922 -16.975 -8.067 1.00 96.56 462 ILE A O 1
ATOM 3727 N N . PHE A 1 463 ? -5.951 -16.048 -8.596 1.00 96.00 463 PHE A N 1
ATOM 3728 C CA . PHE A 1 463 ? -5.395 -15.993 -7.241 1.00 96.00 463 PHE A CA 1
ATOM 3729 C C . PHE A 1 463 ? -5.132 -14.536 -6.853 1.00 96.00 463 PHE A C 1
ATOM 3731 O O . PHE A 1 463 ? -4.217 -13.917 -7.395 1.00 96.00 463 PHE A O 1
ATOM 3738 N N . ASP A 1 464 ? -5.909 -13.988 -5.920 1.00 95.25 464 ASP A N 1
ATOM 3739 C CA . ASP A 1 464 ? -5.732 -12.625 -5.405 1.00 95.25 464 ASP A CA 1
ATOM 3740 C C . ASP A 1 464 ? -5.013 -12.660 -4.046 1.00 95.25 464 ASP A C 1
ATOM 3742 O O . ASP A 1 464 ? -5.543 -13.173 -3.056 1.00 95.25 464 ASP A O 1
ATOM 3746 N N . GLY A 1 465 ? -3.774 -12.160 -4.018 1.00 92.31 465 GLY A N 1
ATOM 3747 C CA . GLY A 1 465 ? -2.867 -12.285 -2.874 1.00 92.31 465 GLY A CA 1
ATOM 3748 C C . GLY A 1 465 ? -2.095 -13.606 -2.877 1.00 92.31 465 GLY A C 1
ATOM 3749 O O . GLY A 1 465 ? -2.003 -14.276 -1.849 1.00 92.31 465 GLY A O 1
ATOM 3750 N N . LEU A 1 466 ? -1.569 -14.021 -4.038 1.00 92.75 466 LEU A N 1
ATOM 3751 C CA . LEU A 1 466 ? -0.878 -15.305 -4.212 1.00 92.75 466 LEU A CA 1
ATOM 3752 C C . LEU A 1 466 ? 0.326 -15.467 -3.266 1.00 92.75 466 LEU A C 1
ATOM 3754 O O . LEU A 1 466 ? 0.558 -16.558 -2.757 1.00 92.75 466 LEU A O 1
ATOM 3758 N N . ASP A 1 467 ? 1.077 -14.402 -3.001 1.00 89.81 467 ASP A N 1
ATOM 3759 C CA . ASP A 1 467 ? 2.150 -14.381 -2.000 1.00 89.81 467 ASP A CA 1
ATOM 3760 C C . ASP A 1 467 ? 1.663 -14.796 -0.606 1.00 89.81 467 ASP A C 1
ATOM 3762 O O . ASP A 1 467 ? 2.278 -15.647 0.041 1.00 89.81 467 ASP A O 1
ATOM 3766 N N . GLU A 1 468 ? 0.535 -14.248 -0.158 1.00 87.12 468 GLU A N 1
ATOM 3767 C CA . GLU A 1 468 ? -0.072 -14.596 1.129 1.00 87.12 468 GLU A CA 1
ATOM 3768 C C . GLU A 1 468 ? -0.680 -16.008 1.116 1.00 87.12 468 GLU A C 1
ATOM 3770 O O . GLU A 1 468 ? -0.500 -16.764 2.073 1.00 87.12 468 GLU A O 1
ATOM 3775 N N . ILE A 1 469 ? -1.348 -16.397 0.025 1.00 89.19 469 ILE A N 1
ATOM 3776 C CA . ILE A 1 469 ? -1.941 -17.733 -0.142 1.00 89.19 469 ILE A CA 1
ATOM 3777 C C . ILE A 1 469 ? -0.861 -18.817 -0.075 1.00 89.19 469 ILE A C 1
ATOM 3779 O O . ILE A 1 469 ? -1.002 -19.789 0.670 1.00 89.19 469 ILE A O 1
ATOM 3783 N N . LEU A 1 470 ? 0.237 -18.651 -0.819 1.00 88.38 470 LEU A N 1
ATOM 3784 C CA . LEU A 1 470 ? 1.337 -19.617 -0.832 1.00 88.38 470 LEU A CA 1
ATOM 3785 C C . LEU A 1 470 ? 2.067 -19.643 0.511 1.00 88.38 470 LEU A C 1
ATOM 3787 O O . LEU A 1 470 ? 2.475 -20.715 0.942 1.00 88.38 470 LEU A O 1
ATOM 3791 N N . ARG A 1 471 ? 2.180 -18.513 1.219 1.00 82.38 471 ARG A N 1
ATOM 3792 C CA . ARG A 1 471 ? 2.730 -18.497 2.584 1.00 82.38 471 ARG A CA 1
ATOM 3793 C C . ARG A 1 471 ? 1.909 -19.362 3.548 1.00 82.38 471 ARG A C 1
ATOM 3795 O O . ARG A 1 471 ? 2.501 -20.010 4.404 1.00 82.38 471 ARG A O 1
ATOM 3802 N N . LYS A 1 472 ? 0.577 -19.377 3.417 1.00 80.94 472 LYS A N 1
ATOM 3803 C CA . LYS A 1 472 ? -0.328 -20.127 4.308 1.00 80.94 472 LYS A CA 1
ATOM 3804 C C . LYS A 1 472 ? -0.515 -21.597 3.901 1.00 80.94 472 LYS A C 1
ATOM 3806 O O . LYS A 1 472 ? -0.606 -22.450 4.772 1.00 80.94 472 LYS A O 1
ATOM 3811 N N . GLN A 1 473 ? -0.618 -21.908 2.603 1.00 72.00 473 GLN A N 1
ATOM 3812 C CA . GLN A 1 473 ? -1.186 -23.193 2.138 1.00 72.00 473 GLN A CA 1
ATOM 3813 C C . GLN A 1 473 ? -0.456 -23.842 0.945 1.00 72.00 473 GLN A C 1
ATOM 3815 O O . GLN A 1 473 ? -1.041 -24.669 0.245 1.00 72.00 473 GLN A O 1
ATOM 3820 N N . ASN A 1 474 ? 0.806 -23.472 0.691 1.00 63.66 474 ASN A N 1
ATOM 3821 C CA . ASN A 1 474 ? 1.562 -23.775 -0.538 1.00 63.66 474 ASN A CA 1
ATOM 3822 C C . ASN A 1 474 ? 1.320 -25.166 -1.168 1.00 63.66 474 ASN A C 1
ATOM 3824 O O . ASN A 1 474 ? 1.039 -25.273 -2.360 1.00 63.66 474 ASN A O 1
ATOM 3828 N N . VAL A 1 475 ? 1.452 -26.237 -0.378 1.00 59.12 475 VAL A N 1
ATOM 3829 C CA . VAL A 1 475 ? 1.475 -27.619 -0.888 1.00 59.12 475 VAL A CA 1
ATOM 3830 C C . VAL A 1 475 ? 0.065 -28.162 -1.137 1.00 59.12 475 VAL A C 1
ATOM 3832 O O . VAL A 1 475 ? -0.174 -28.826 -2.146 1.00 59.12 475 VAL A O 1
ATOM 3835 N N . ASP A 1 476 ? -0.886 -27.817 -0.273 1.00 72.56 476 ASP A N 1
ATOM 3836 C CA . ASP A 1 476 ? -2.251 -28.342 -0.322 1.00 72.56 476 ASP A CA 1
ATOM 3837 C C . ASP A 1 476 ? -3.055 -27.777 -1.498 1.00 72.56 476 ASP A C 1
ATOM 3839 O O . ASP A 1 476 ? -3.879 -28.478 -2.086 1.00 72.56 476 ASP A O 1
ATOM 3843 N N . LEU A 1 477 ? -2.815 -26.516 -1.872 1.00 79.69 477 LEU A N 1
ATOM 3844 C CA . LEU A 1 477 ? -3.634 -25.829 -2.870 1.00 79.69 477 LEU A CA 1
ATOM 3845 C C . LEU A 1 477 ? -3.443 -26.386 -4.286 1.00 79.69 477 LEU A C 1
ATOM 3847 O O . LEU A 1 477 ? -4.417 -26.655 -4.988 1.00 79.69 477 LEU A O 1
ATOM 3851 N N . LEU A 1 478 ? -2.195 -26.578 -4.720 1.00 76.81 478 LEU A N 1
ATOM 3852 C CA . LEU A 1 478 ? -1.914 -27.136 -6.047 1.00 76.81 478 LEU A CA 1
ATOM 3853 C C . LEU A 1 478 ? -2.415 -28.577 -6.173 1.00 76.81 478 LEU A C 1
ATOM 3855 O O . LEU A 1 478 ? -2.907 -28.961 -7.234 1.00 76.81 478 LEU A O 1
ATOM 3859 N N . HIS A 1 479 ? -2.306 -29.359 -5.098 1.00 80.12 479 HIS A N 1
ATOM 3860 C CA . HIS A 1 479 ? -2.847 -30.712 -5.043 1.00 80.12 479 HIS A CA 1
ATOM 3861 C C . HIS A 1 479 ? -4.371 -30.701 -5.202 1.00 80.12 479 HIS A C 1
ATOM 3863 O O . HIS A 1 479 ? -4.897 -31.332 -6.116 1.00 80.12 479 HIS A O 1
ATOM 3869 N N . LEU A 1 480 ? -5.061 -29.885 -4.397 1.00 80.75 480 LEU A N 1
ATOM 3870 C CA . LEU A 1 480 ? -6.517 -29.731 -4.429 1.00 80.75 480 LEU A CA 1
ATOM 3871 C C . LEU A 1 480 ? -7.037 -29.382 -5.831 1.00 80.75 480 LEU A C 1
ATOM 3873 O O . LEU A 1 480 ? -8.026 -29.957 -6.294 1.00 80.75 480 LEU A O 1
ATOM 3877 N N . LEU A 1 481 ? -6.365 -28.453 -6.517 1.00 81.75 481 LEU A N 1
ATOM 3878 C CA . LEU A 1 481 ? -6.747 -28.030 -7.863 1.00 81.75 481 LEU A CA 1
ATOM 3879 C C . LEU A 1 481 ? -6.494 -29.118 -8.913 1.00 81.75 481 LEU A C 1
ATOM 3881 O O . LEU A 1 481 ? -7.326 -29.294 -9.798 1.00 81.75 481 LEU A O 1
ATOM 3885 N N . ARG A 1 482 ? -5.395 -29.874 -8.822 1.00 80.25 482 ARG A N 1
ATOM 3886 C CA . ARG A 1 482 ? -5.099 -30.985 -9.749 1.00 80.25 482 ARG A CA 1
ATOM 3887 C C . ARG A 1 482 ? -6.046 -32.172 -9.598 1.00 80.25 482 ARG A C 1
ATOM 3889 O O . ARG A 1 482 ? -6.279 -32.884 -10.565 1.00 80.25 482 ARG A O 1
ATOM 3896 N N . GLU A 1 483 ? -6.578 -32.403 -8.406 1.00 78.06 483 GLU A N 1
ATOM 3897 C CA . GLU A 1 483 ? -7.529 -33.496 -8.184 1.00 78.06 483 GLU A CA 1
ATOM 3898 C C . GLU A 1 483 ? -8.932 -33.175 -8.702 1.00 78.06 483 GLU A C 1
ATOM 3900 O O . GLU A 1 483 ? -9.638 -34.071 -9.155 1.00 78.06 483 GLU A O 1
ATOM 3905 N N . ASN A 1 484 ? -9.345 -31.905 -8.630 1.00 76.38 484 ASN A N 1
ATOM 3906 C CA . ASN A 1 484 ? -10.750 -31.531 -8.815 1.00 76.38 484 ASN A CA 1
ATOM 3907 C C . ASN A 1 484 ? -11.019 -30.643 -10.038 1.00 76.38 484 ASN A C 1
ATOM 3909 O O . ASN A 1 484 ? -12.170 -30.536 -10.456 1.00 76.38 484 ASN A O 1
ATOM 3913 N N . VAL A 1 485 ? -10.003 -29.962 -10.580 1.00 74.38 485 VAL A N 1
ATOM 3914 C CA . VAL A 1 485 ? -10.203 -28.854 -11.534 1.00 74.38 485 VAL A CA 1
ATOM 3915 C C . VAL A 1 485 ? -9.284 -28.930 -12.752 1.00 74.38 485 VAL A C 1
ATOM 3917 O O . VAL A 1 485 ? -9.737 -28.738 -13.880 1.00 74.38 485 VAL A O 1
ATOM 3920 N N . ILE A 1 486 ? -7.997 -29.199 -12.545 1.00 74.31 486 ILE A N 1
ATOM 3921 C CA . ILE A 1 486 ? -6.960 -29.177 -13.582 1.00 74.31 486 ILE A CA 1
ATOM 3922 C C . ILE A 1 486 ? -6.649 -30.618 -13.993 1.00 74.31 486 ILE A C 1
ATOM 3924 O O . ILE A 1 486 ? -6.425 -31.468 -13.138 1.00 74.31 486 ILE A O 1
ATOM 3928 N N . THR A 1 487 ? -6.587 -30.909 -15.293 1.00 64.69 487 THR A N 1
ATOM 3929 C CA . THR A 1 487 ? -6.122 -32.231 -15.766 1.00 64.69 487 THR A CA 1
ATOM 3930 C C . THR A 1 487 ? -4.619 -32.413 -15.555 1.00 64.69 487 THR A C 1
ATOM 3932 O O . THR A 1 487 ? -3.884 -31.477 -15.251 1.00 64.69 487 THR A O 1
ATOM 3935 N N . ARG A 1 488 ? -4.111 -33.631 -15.786 1.00 59.38 488 ARG A N 1
ATOM 3936 C CA . ARG A 1 488 ? -2.663 -33.908 -15.760 1.00 59.38 488 ARG A CA 1
ATOM 3937 C C . ARG A 1 488 ? -1.853 -33.080 -16.786 1.00 59.38 488 ARG A C 1
ATOM 3939 O O . ARG A 1 488 ? -0.634 -33.021 -16.659 1.00 59.38 488 ARG A O 1
ATOM 3946 N N . GLY A 1 489 ? -2.491 -32.442 -17.778 1.00 60.31 489 GLY A N 1
ATOM 3947 C CA . GLY A 1 489 ? -1.844 -31.565 -18.764 1.00 60.31 489 GLY A CA 1
ATOM 3948 C C . GLY A 1 489 ? -1.893 -30.075 -18.384 1.00 60.31 489 GLY A C 1
ATOM 3949 O O . GLY A 1 489 ? -2.904 -29.585 -17.889 1.00 60.31 489 GLY A O 1
ATOM 3950 N N . LYS A 1 490 ? -0.812 -29.321 -18.650 1.00 64.50 490 LYS A N 1
ATOM 3951 C CA . LYS A 1 490 ? -0.739 -27.874 -18.350 1.00 64.50 490 LYS A CA 1
ATOM 3952 C C . LYS A 1 490 ? -1.801 -27.072 -19.119 1.00 64.50 490 LYS A C 1
ATOM 3954 O O . LYS A 1 490 ? -1.856 -27.139 -20.352 1.00 64.50 490 LYS A O 1
ATOM 3959 N N . GLY A 1 491 ? -2.565 -26.243 -18.404 1.00 66.06 491 GLY A N 1
ATOM 3960 C CA . GLY A 1 491 ? -3.487 -25.265 -18.999 1.00 66.06 491 GLY A CA 1
ATOM 3961 C C . GLY A 1 491 ? -4.806 -25.840 -19.524 1.00 66.06 491 GLY A C 1
ATOM 3962 O O . GLY A 1 491 ? -5.419 -25.217 -20.389 1.00 66.06 491 GLY A O 1
ATOM 3963 N N . PHE A 1 492 ? -5.230 -27.019 -19.051 1.00 74.94 492 PHE A N 1
ATOM 3964 C CA . PHE A 1 492 ? -6.523 -27.609 -19.411 1.00 74.94 492 PHE A CA 1
ATOM 3965 C C . PHE A 1 492 ? -7.339 -28.016 -18.177 1.00 74.94 492 PHE A C 1
ATOM 3967 O O . PHE A 1 492 ? -6.807 -28.634 -17.248 1.00 74.94 492 PHE A O 1
ATOM 3974 N N . ASN A 1 493 ? -8.638 -27.716 -18.188 1.00 74.75 493 ASN A N 1
ATOM 3975 C CA . ASN A 1 493 ? -9.578 -28.187 -17.165 1.00 74.75 493 ASN A CA 1
ATOM 3976 C C . ASN A 1 493 ? -9.954 -29.668 -17.371 1.00 74.75 493 ASN A C 1
ATOM 3978 O O . ASN A 1 493 ? -9.596 -30.255 -18.394 1.00 74.75 493 ASN A O 1
ATOM 3982 N N . VAL A 1 494 ? -10.675 -30.273 -16.416 1.00 72.06 494 VAL A N 1
ATOM 3983 C CA . VAL A 1 494 ? -11.131 -31.688 -16.471 1.00 72.06 494 VAL A CA 1
ATOM 3984 C C . VAL A 1 494 ? -11.968 -32.047 -17.704 1.00 72.06 494 VAL A C 1
ATOM 3986 O O . VAL A 1 494 ? -12.023 -33.217 -18.067 1.00 72.06 494 VAL A O 1
ATOM 3989 N N . GLU A 1 495 ? -12.553 -31.064 -18.390 1.00 71.00 495 GLU A N 1
ATOM 3990 C CA . GLU A 1 495 ? -13.282 -31.251 -19.653 1.00 71.00 495 GLU A CA 1
ATOM 3991 C C . GLU A 1 495 ? -12.394 -31.099 -20.907 1.00 71.00 495 GLU A C 1
ATOM 3993 O O . GLU A 1 495 ? -12.894 -31.161 -22.029 1.00 71.00 495 GLU A O 1
ATOM 3998 N N . GLY A 1 496 ? -11.086 -30.869 -20.752 1.00 70.38 496 GLY A N 1
ATOM 3999 C CA . GLY A 1 496 ? -10.140 -30.682 -21.858 1.00 70.38 496 GLY A CA 1
ATOM 4000 C C . GLY A 1 496 ? -10.167 -29.290 -22.500 1.00 70.38 496 GLY A C 1
ATOM 4001 O O . GLY A 1 496 ? -9.525 -29.079 -23.529 1.00 70.38 496 GLY A O 1
ATOM 4002 N N . LYS A 1 497 ? -10.879 -28.319 -21.911 1.00 79.12 497 LYS A N 1
ATOM 4003 C CA . LYS A 1 497 ? -10.914 -26.928 -22.397 1.00 79.12 497 LYS A CA 1
ATOM 4004 C C . LYS A 1 497 ? -9.723 -26.141 -21.872 1.00 79.12 497 LYS A C 1
ATOM 4006 O O . LYS A 1 497 ? -9.205 -26.428 -20.793 1.00 79.12 497 LYS A O 1
ATOM 4011 N N . VAL A 1 498 ? -9.301 -25.137 -22.641 1.00 83.38 498 VAL A N 1
ATOM 4012 C CA . VAL A 1 498 ? -8.225 -24.222 -22.239 1.00 83.38 498 VAL A CA 1
ATOM 4013 C C . VAL A 1 498 ? -8.648 -23.472 -20.977 1.00 83.38 498 VAL A C 1
ATOM 4015 O O . VAL A 1 498 ? -9.703 -22.844 -20.956 1.00 83.38 498 VAL A O 1
ATOM 4018 N N . LEU A 1 499 ? -7.811 -23.556 -19.947 1.00 88.75 499 LEU A N 1
ATOM 4019 C CA . LEU A 1 499 ? -8.011 -22.928 -18.648 1.00 88.75 499 LEU A CA 1
ATOM 4020 C C . LEU A 1 499 ? -7.004 -21.790 -18.483 1.00 88.75 499 LEU A C 1
ATOM 4022 O O . LEU A 1 499 ? -5.800 -22.034 -18.559 1.00 88.75 499 LEU A O 1
ATOM 4026 N N . GLN A 1 500 ? -7.495 -20.574 -18.250 1.00 92.88 500 GLN A N 1
ATOM 4027 C CA . GLN A 1 500 ? -6.652 -19.399 -18.026 1.00 92.88 500 GLN A CA 1
ATOM 4028 C C . GLN A 1 500 ? -6.319 -19.246 -16.539 1.00 92.88 500 GLN A C 1
ATOM 4030 O O . GLN A 1 500 ? -7.217 -19.238 -15.691 1.00 92.88 500 GLN A O 1
ATOM 4035 N N . PHE A 1 501 ? -5.038 -19.057 -16.229 1.00 93.19 501 PHE A N 1
ATOM 4036 C CA . PHE A 1 501 ? -4.553 -18.746 -14.887 1.00 93.19 501 PHE A CA 1
ATOM 4037 C C . PHE A 1 501 ? -4.218 -17.265 -14.750 1.00 93.19 501 PHE A C 1
ATOM 4039 O O . PHE A 1 501 ? -3.428 -16.719 -15.518 1.00 93.19 501 PHE A O 1
ATOM 4046 N N . ILE A 1 502 ? -4.766 -16.611 -13.730 1.00 96.31 502 ILE A N 1
ATOM 4047 C CA . ILE A 1 502 ? -4.391 -15.244 -13.365 1.00 96.31 502 ILE A CA 1
ATOM 4048 C C . ILE A 1 502 ? -3.935 -15.241 -11.916 1.00 96.31 502 ILE A C 1
ATOM 4050 O O . ILE A 1 502 ? -4.574 -15.820 -11.047 1.00 96.31 502 ILE A O 1
ATOM 4054 N N . ALA A 1 503 ? -2.826 -14.585 -11.623 1.00 95.75 503 ALA A N 1
ATOM 4055 C CA . ALA A 1 503 ? -2.341 -14.450 -10.263 1.00 95.75 503 ALA A CA 1
ATOM 4056 C C . ALA A 1 503 ? -1.912 -13.017 -9.986 1.00 95.75 503 ALA A C 1
ATOM 4058 O O . ALA A 1 503 ? -1.318 -12.350 -10.830 1.00 95.75 503 ALA A O 1
ATOM 4059 N N . VAL A 1 504 ? -2.202 -12.557 -8.777 1.00 95.75 504 VAL A N 1
ATOM 4060 C CA . VAL A 1 504 ? -1.890 -11.218 -8.299 1.00 95.75 504 VAL A CA 1
ATOM 4061 C C . VAL A 1 504 ? -1.159 -11.342 -6.972 1.00 95.75 504 VAL A C 1
ATOM 4063 O O . VAL A 1 504 ? -1.650 -11.995 -6.054 1.00 95.75 504 VAL A O 1
ATOM 4066 N N . ALA A 1 505 ? 0.001 -10.705 -6.852 1.00 94.31 505 ALA A N 1
ATOM 4067 C CA . ALA A 1 505 ? 0.785 -10.669 -5.618 1.00 94.31 505 ALA A CA 1
ATOM 4068 C C . ALA A 1 505 ? 1.342 -9.263 -5.361 1.00 94.31 505 ALA A C 1
ATOM 4070 O O . ALA A 1 505 ? 1.330 -8.389 -6.236 1.00 94.31 505 ALA A O 1
ATOM 4071 N N . GLU A 1 506 ? 1.780 -9.005 -4.132 1.00 91.00 506 GLU A N 1
ATOM 4072 C CA . GLU A 1 506 ? 2.486 -7.774 -3.778 1.00 91.00 506 GLU A CA 1
ATOM 4073 C C . GLU A 1 506 ? 3.968 -7.842 -4.143 1.00 91.00 506 GLU A C 1
ATOM 4075 O O . GLU A 1 506 ? 4.494 -6.897 -4.734 1.00 91.00 506 GLU A O 1
ATOM 4080 N N . HIS A 1 507 ? 4.608 -8.976 -3.857 1.00 90.44 507 HIS A N 1
ATOM 4081 C CA . HIS A 1 507 ? 6.039 -9.183 -4.079 1.00 90.44 507 HIS A CA 1
ATOM 4082 C C . HIS A 1 507 ? 6.327 -10.455 -4.867 1.00 90.44 507 HIS A C 1
ATOM 4084 O O . HIS A 1 507 ? 5.598 -11.441 -4.774 1.00 90.44 507 HIS A O 1
ATOM 4090 N N . TRP A 1 508 ? 7.433 -10.457 -5.616 1.00 92.88 508 TRP A N 1
ATOM 4091 C CA . TRP A 1 508 ? 7.933 -11.686 -6.225 1.00 92.88 508 TRP A CA 1
ATOM 4092 C C . TRP A 1 508 ? 8.665 -12.540 -5.184 1.00 92.88 508 TRP A C 1
ATOM 4094 O O . TRP A 1 508 ? 9.371 -12.022 -4.315 1.00 92.88 508 TRP A O 1
ATOM 4104 N N . SER A 1 509 ? 8.542 -13.861 -5.306 1.00 91.19 509 SER A N 1
ATOM 4105 C CA . SER A 1 509 ? 9.339 -14.843 -4.570 1.00 91.19 509 SER A CA 1
ATOM 4106 C C . SER A 1 509 ? 9.633 -16.059 -5.446 1.00 91.19 509 SER A C 1
ATOM 4108 O O . SER A 1 509 ? 8.907 -16.348 -6.400 1.00 91.19 509 SER A O 1
ATOM 4110 N N . THR A 1 510 ? 10.672 -16.824 -5.109 1.00 89.38 510 THR A N 1
ATOM 4111 C CA . THR A 1 510 ? 10.955 -18.099 -5.797 1.00 89.38 510 THR A CA 1
ATOM 4112 C C . THR A 1 510 ? 9.793 -19.093 -5.719 1.00 89.38 510 THR A C 1
ATOM 4114 O O . THR A 1 510 ? 9.591 -19.866 -6.653 1.00 89.38 510 THR A O 1
ATOM 4117 N N . THR A 1 511 ? 8.988 -19.041 -4.657 1.00 88.94 511 THR A N 1
ATOM 4118 C CA . THR A 1 511 ? 7.766 -19.842 -4.514 1.00 88.94 511 THR A CA 1
ATOM 4119 C C . THR A 1 511 ? 6.718 -19.477 -5.564 1.00 88.94 511 THR A C 1
ATOM 4121 O O . THR A 1 511 ? 6.153 -20.370 -6.191 1.00 88.94 511 THR A O 1
ATOM 4124 N N . ILE A 1 512 ? 6.512 -18.179 -5.821 1.00 91.75 512 ILE A N 1
ATOM 4125 C CA . ILE A 1 512 ? 5.652 -17.708 -6.919 1.00 91.75 512 ILE A CA 1
ATOM 4126 C C . ILE A 1 512 ? 6.229 -18.138 -8.269 1.00 91.75 512 ILE A C 1
ATOM 4128 O O . ILE A 1 512 ? 5.478 -18.585 -9.129 1.00 91.75 512 ILE A O 1
ATOM 4132 N N . GLY A 1 513 ? 7.552 -18.070 -8.442 1.00 89.94 513 GLY A N 1
ATOM 4133 C CA . GLY A 1 513 ? 8.222 -18.566 -9.647 1.00 89.94 513 GLY A CA 1
ATOM 4134 C C . GLY A 1 513 ? 7.916 -20.041 -9.932 1.00 89.94 513 GLY A C 1
ATOM 4135 O O . GLY A 1 513 ? 7.513 -20.371 -11.043 1.00 89.94 513 GLY A O 1
ATOM 4136 N N . LYS A 1 514 ? 8.012 -20.909 -8.915 1.00 88.00 514 LYS A N 1
ATOM 4137 C CA . LYS A 1 514 ? 7.639 -22.336 -9.012 1.00 88.00 514 LYS A CA 1
ATOM 4138 C C . LYS A 1 514 ? 6.152 -22.531 -9.307 1.00 88.00 514 LYS A C 1
ATOM 4140 O O . LYS A 1 514 ? 5.779 -23.410 -10.078 1.00 88.00 514 LYS A O 1
ATOM 4145 N N . PHE A 1 515 ? 5.290 -21.711 -8.708 1.00 87.38 515 PHE A N 1
ATOM 4146 C CA . PHE A 1 515 ? 3.855 -21.737 -8.989 1.00 87.38 515 PHE A CA 1
ATOM 4147 C C . PHE A 1 515 ? 3.556 -21.349 -10.447 1.00 87.38 515 PHE A C 1
ATOM 4149 O O . PHE A 1 515 ? 2.757 -22.004 -11.115 1.00 87.38 515 PHE A O 1
ATOM 4156 N N . ALA A 1 516 ? 4.256 -20.344 -10.977 1.00 88.19 516 ALA A N 1
ATOM 4157 C CA . ALA A 1 516 ? 4.115 -19.884 -12.355 1.00 88.19 516 ALA A CA 1
ATOM 4158 C C . ALA A 1 516 ? 4.534 -20.940 -13.396 1.00 88.19 516 ALA A C 1
ATOM 4160 O O . ALA A 1 516 ? 4.115 -20.852 -14.544 1.00 88.19 516 ALA A O 1
ATOM 4161 N N . GLU A 1 517 ? 5.282 -21.987 -13.025 1.00 84.69 517 GLU A N 1
ATOM 4162 C CA . GLU A 1 517 ? 5.586 -23.116 -13.924 1.00 84.69 517 GLU A CA 1
ATOM 4163 C C . GLU A 1 517 ? 4.339 -23.912 -14.348 1.00 84.69 517 GLU A C 1
ATOM 4165 O O . GLU A 1 517 ? 4.396 -24.679 -15.318 1.00 84.69 517 GLU A O 1
ATOM 4170 N N . GLN A 1 518 ? 3.219 -23.757 -13.630 1.00 79.50 518 GLN A N 1
ATOM 4171 C CA . GLN A 1 518 ? 1.930 -24.332 -14.025 1.00 79.50 518 GLN A CA 1
ATOM 4172 C C . GLN A 1 518 ? 1.302 -23.597 -15.218 1.00 79.50 518 GLN A C 1
ATOM 4174 O O . GLN A 1 518 ? 0.447 -24.165 -15.896 1.00 79.50 518 GLN A O 1
ATOM 4179 N N . PHE A 1 519 ? 1.731 -22.360 -15.484 1.00 85.81 519 PHE A N 1
ATOM 4180 C CA . PHE A 1 519 ? 1.180 -21.516 -16.538 1.00 85.81 519 PHE A CA 1
ATOM 4181 C C . PHE A 1 519 ? 1.734 -22.001 -17.881 1.00 85.81 519 PHE A C 1
ATOM 4183 O O . PHE A 1 519 ? 2.878 -22.460 -17.975 1.00 85.81 519 PHE A O 1
ATOM 4190 N N . ARG A 1 520 ? 0.927 -21.928 -18.938 1.00 82.25 520 ARG A N 1
ATOM 4191 C CA . ARG A 1 520 ? 1.334 -22.345 -20.283 1.00 82.25 520 ARG A CA 1
ATOM 4192 C C . ARG A 1 520 ? 2.192 -21.273 -20.949 1.00 82.25 520 ARG A C 1
ATOM 4194 O O . ARG A 1 520 ? 3.282 -21.581 -21.418 1.00 82.25 520 ARG A O 1
ATOM 4201 N N . TYR A 1 521 ? 1.693 -20.038 -20.985 1.00 81.12 521 TYR A N 1
ATOM 4202 C CA . TYR A 1 521 ? 2.366 -18.888 -21.601 1.00 81.12 521 TYR A CA 1
ATOM 4203 C C . TYR A 1 521 ? 2.212 -17.656 -20.697 1.00 81.12 521 TYR A C 1
ATOM 4205 O O . TYR A 1 521 ? 1.364 -16.806 -20.977 1.00 81.12 521 TYR A O 1
ATOM 4213 N N . PRO A 1 522 ? 2.978 -17.566 -19.593 1.00 88.62 522 PRO A N 1
ATOM 4214 C CA . PRO A 1 522 ? 2.801 -16.503 -18.615 1.00 88.62 522 PRO A CA 1
ATOM 4215 C C . PRO A 1 522 ? 3.148 -15.128 -19.203 1.00 88.62 522 PRO A C 1
ATOM 4217 O O . PRO A 1 522 ? 4.257 -14.890 -19.682 1.00 88.62 522 PRO A O 1
ATOM 4220 N N . TYR A 1 523 ? 2.199 -14.205 -19.115 1.00 94.12 523 TYR A N 1
ATOM 4221 C CA . TYR A 1 523 ? 2.379 -12.772 -19.281 1.00 94.12 523 TYR A CA 1
ATOM 4222 C C . TYR A 1 523 ? 2.669 -12.164 -17.907 1.00 94.12 523 TYR A C 1
ATOM 4224 O O . TYR A 1 523 ? 1.772 -11.950 -17.087 1.00 94.12 523 TYR A O 1
ATOM 4232 N N . LEU A 1 524 ? 3.949 -11.943 -17.626 1.00 94.00 524 LEU A N 1
ATOM 4233 C CA . LEU A 1 524 ? 4.413 -11.429 -16.345 1.00 94.00 524 LEU A CA 1
ATOM 4234 C C . LEU A 1 524 ? 4.486 -9.903 -16.394 1.00 94.00 524 LEU A C 1
ATOM 4236 O O . LEU A 1 524 ? 5.235 -9.344 -17.193 1.00 94.00 524 LEU A O 1
ATOM 4240 N N . CYS A 1 525 ? 3.724 -9.254 -15.519 1.00 94.00 525 CYS A N 1
ATOM 4241 C CA . CYS A 1 525 ? 3.609 -7.808 -15.408 1.00 94.00 525 CYS A CA 1
ATOM 4242 C C . CYS A 1 525 ? 4.065 -7.360 -14.014 1.00 94.00 525 CYS A C 1
ATOM 4244 O O . CYS A 1 525 ? 3.365 -7.574 -13.022 1.00 94.00 525 CYS A O 1
ATOM 4246 N N . ILE A 1 526 ? 5.259 -6.769 -13.923 1.00 93.50 526 ILE A N 1
ATOM 4247 C CA . ILE A 1 526 ? 5.890 -6.391 -12.652 1.00 93.50 526 ILE A CA 1
ATOM 4248 C C . ILE A 1 526 ? 6.117 -4.882 -12.612 1.00 93.50 526 ILE A C 1
ATOM 4250 O O . ILE A 1 526 ? 6.865 -4.340 -13.419 1.00 93.50 526 ILE A O 1
ATOM 4254 N N . ARG A 1 527 ? 5.525 -4.200 -11.626 1.00 89.25 527 ARG A N 1
ATOM 4255 C CA . ARG A 1 527 ? 5.730 -2.753 -11.415 1.00 89.25 527 ARG A CA 1
ATOM 4256 C C . ARG A 1 527 ? 7.000 -2.427 -10.616 1.00 89.25 527 ARG A C 1
ATOM 4258 O O . ARG A 1 527 ? 7.518 -1.325 -10.691 1.00 89.25 527 ARG A O 1
ATOM 4265 N N . SER A 1 528 ? 7.488 -3.365 -9.811 1.00 89.19 528 SER A N 1
ATOM 4266 C CA . SER A 1 528 ? 8.642 -3.166 -8.928 1.00 89.19 528 SER A CA 1
ATOM 4267 C C . SER A 1 528 ? 9.941 -3.620 -9.602 1.00 89.19 528 SER A C 1
ATOM 4269 O O . SER A 1 528 ? 10.099 -4.797 -9.926 1.00 89.19 528 SER A O 1
ATOM 4271 N N . TYR A 1 529 ? 10.896 -2.706 -9.801 1.00 91.44 529 TYR A N 1
ATOM 4272 C CA . TYR A 1 529 ? 12.174 -3.027 -10.451 1.00 91.44 529 TYR A CA 1
ATOM 4273 C C . TYR A 1 529 ? 13.011 -4.094 -9.717 1.00 91.44 529 TYR A C 1
ATOM 4275 O O . TYR A 1 529 ? 13.514 -4.998 -10.388 1.00 91.44 529 TYR A O 1
ATOM 4283 N N . PRO A 1 530 ? 13.142 -4.086 -8.372 1.00 91.88 530 PRO A N 1
ATOM 4284 C CA . PRO A 1 530 ? 13.816 -5.179 -7.673 1.00 91.88 530 PRO A CA 1
ATOM 4285 C C . PRO A 1 530 ? 13.126 -6.527 -7.889 1.00 91.88 530 PRO A C 1
ATOM 4287 O O . PRO A 1 530 ? 13.809 -7.527 -8.102 1.00 91.88 530 PRO A O 1
ATOM 4290 N N . ASP A 1 531 ? 11.786 -6.551 -7.888 1.00 92.88 531 ASP A N 1
ATOM 4291 C CA . ASP A 1 531 ? 11.007 -7.767 -8.153 1.00 92.88 531 ASP A CA 1
ATOM 4292 C C . ASP A 1 531 ? 11.236 -8.274 -9.587 1.00 92.88 531 ASP A C 1
ATOM 4294 O O . ASP A 1 531 ? 11.366 -9.477 -9.806 1.00 92.88 531 ASP A O 1
ATOM 4298 N N . ALA A 1 532 ? 11.379 -7.368 -10.561 1.00 92.50 532 ALA A N 1
ATOM 4299 C CA . ALA A 1 532 ? 11.717 -7.711 -11.941 1.00 92.50 532 ALA A CA 1
ATOM 4300 C C . ALA A 1 532 ? 13.102 -8.374 -12.045 1.00 92.50 532 ALA A C 1
ATOM 4302 O O . ALA A 1 532 ? 13.248 -9.409 -12.706 1.00 92.50 532 ALA A O 1
ATOM 4303 N N . VAL A 1 533 ? 14.097 -7.835 -11.336 1.00 92.88 533 VAL A N 1
ATOM 4304 C CA . VAL A 1 533 ? 15.462 -8.380 -11.285 1.00 92.88 533 VAL A CA 1
ATOM 4305 C C . VAL A 1 533 ? 15.476 -9.792 -10.694 1.00 92.88 533 VAL A C 1
ATOM 4307 O O . VAL A 1 533 ? 15.982 -10.716 -11.337 1.00 92.88 533 VAL A O 1
ATOM 4310 N N . ILE A 1 534 ? 14.851 -10.010 -9.532 1.00 92.75 534 ILE A N 1
ATOM 4311 C CA . ILE A 1 534 ? 14.807 -11.350 -8.915 1.00 92.75 534 ILE A CA 1
ATOM 4312 C C . ILE A 1 534 ? 13.935 -12.337 -9.709 1.00 92.75 534 ILE A C 1
ATOM 4314 O O . ILE A 1 534 ? 14.254 -13.525 -9.765 1.00 92.75 534 ILE A O 1
ATOM 4318 N N . SER A 1 535 ? 12.881 -11.870 -10.394 1.00 91.62 535 SER A N 1
ATOM 4319 C CA . SER A 1 535 ? 12.053 -12.715 -11.276 1.00 91.62 535 SER A CA 1
ATOM 4320 C C . SER A 1 535 ? 12.800 -13.228 -12.506 1.00 91.62 535 SER A C 1
ATOM 4322 O O . SER A 1 535 ? 12.441 -14.251 -13.096 1.00 91.62 535 SER A O 1
ATOM 4324 N N . SER A 1 536 ? 13.874 -12.535 -12.878 1.00 89.75 536 SER A N 1
ATOM 4325 C CA . SER A 1 536 ? 14.765 -12.922 -13.969 1.00 89.75 536 SER A CA 1
ATOM 4326 C C . SER A 1 536 ? 15.862 -13.893 -13.515 1.00 89.75 536 SER A C 1
ATOM 4328 O O . SER A 1 536 ? 16.694 -14.288 -14.323 1.00 89.75 536 SER A O 1
ATOM 4330 N N . GLY A 1 537 ? 15.850 -14.316 -12.244 1.00 88.62 537 GLY A N 1
ATOM 4331 C CA . GLY A 1 537 ? 16.794 -15.283 -11.677 1.00 88.62 537 GLY A CA 1
ATOM 4332 C C . GLY A 1 537 ? 18.061 -14.663 -11.086 1.00 88.62 537 GLY A C 1
ATOM 4333 O O . GLY A 1 537 ? 18.924 -15.396 -10.603 1.00 88.62 537 GLY A O 1
ATOM 4334 N N . VAL A 1 538 ? 18.179 -13.332 -11.086 1.00 91.31 538 VAL A N 1
ATOM 4335 C CA . VAL A 1 538 ? 19.313 -12.632 -10.473 1.00 91.31 538 VAL A CA 1
ATOM 4336 C C . VAL A 1 538 ? 19.195 -12.719 -8.956 1.00 91.31 538 VAL A C 1
ATOM 4338 O O . VAL A 1 538 ? 18.153 -12.403 -8.384 1.00 91.31 538 VAL A O 1
ATOM 4341 N N . ARG A 1 539 ? 20.280 -13.131 -8.298 1.00 91.56 539 ARG A N 1
ATOM 4342 C CA . ARG A 1 539 ? 20.349 -13.269 -6.840 1.00 91.56 539 ARG A CA 1
ATOM 4343 C C . ARG A 1 539 ? 21.219 -12.152 -6.260 1.00 91.56 539 ARG A C 1
ATOM 4345 O O . ARG A 1 539 ? 22.437 -12.204 -6.446 1.00 91.56 539 ARG A O 1
ATOM 4352 N N . PRO A 1 540 ? 20.633 -11.128 -5.611 1.00 92.38 540 PRO A N 1
ATOM 4353 C CA . PRO A 1 540 ? 21.406 -10.051 -5.009 1.00 92.38 540 PRO A CA 1
ATOM 4354 C C . PRO A 1 540 ? 22.344 -10.586 -3.930 1.00 92.38 540 PRO A C 1
ATOM 4356 O O . PRO A 1 540 ? 21.932 -11.329 -3.042 1.00 92.38 540 PRO A O 1
ATOM 4359 N N . THR A 1 541 ? 23.610 -10.196 -4.013 1.00 90.75 541 THR A N 1
ATOM 4360 C CA . THR A 1 541 ? 24.638 -10.565 -3.037 1.00 90.75 541 THR A CA 1
ATOM 4361 C C . THR A 1 541 ? 24.867 -9.420 -2.067 1.00 90.75 541 THR A C 1
ATOM 4363 O O . THR A 1 541 ? 24.986 -8.267 -2.478 1.00 90.75 541 THR A O 1
ATOM 4366 N N . VAL A 1 542 ? 24.931 -9.741 -0.781 1.00 89.06 542 VAL A N 1
ATOM 4367 C CA . VAL A 1 542 ? 25.176 -8.777 0.290 1.00 89.06 542 VAL A CA 1
ATOM 4368 C C . VAL A 1 542 ? 26.610 -8.931 0.776 1.00 89.06 542 VAL A C 1
ATOM 4370 O O . VAL A 1 542 ? 27.067 -10.054 0.986 1.00 89.06 542 VAL A O 1
ATOM 4373 N N . ARG A 1 543 ? 27.319 -7.812 0.937 1.00 86.00 543 ARG A N 1
ATOM 4374 C CA . ARG A 1 543 ? 28.663 -7.766 1.522 1.00 86.00 543 ARG A CA 1
ATOM 4375 C C . ARG A 1 543 ? 28.697 -6.761 2.660 1.00 86.00 543 ARG A C 1
ATOM 4377 O O . ARG A 1 543 ? 28.374 -5.597 2.450 1.00 86.00 543 ARG A O 1
ATOM 4384 N N . GLU A 1 544 ? 29.100 -7.222 3.833 1.00 83.88 544 GLU A N 1
ATOM 4385 C CA . GLU A 1 544 ? 29.370 -6.368 4.988 1.00 83.88 544 GLU A CA 1
ATOM 4386 C C . GLU A 1 544 ? 30.762 -5.753 4.829 1.00 83.88 544 GLU A C 1
ATOM 4388 O O . GLU A 1 544 ? 31.727 -6.465 4.547 1.00 83.88 544 GLU A O 1
ATOM 4393 N N . VAL A 1 545 ? 30.850 -4.427 4.924 1.00 86.94 545 VAL A N 1
ATOM 4394 C CA . VAL A 1 545 ? 32.082 -3.666 4.698 1.00 86.94 545 VAL A CA 1
ATOM 4395 C C . VAL A 1 545 ? 32.101 -2.461 5.632 1.00 86.94 545 VAL A C 1
ATOM 4397 O O . VAL A 1 545 ? 31.137 -1.696 5.666 1.00 86.94 545 VAL A O 1
ATOM 4400 N N . ASN A 1 546 ? 33.214 -2.248 6.333 1.00 85.75 546 ASN A N 1
ATOM 4401 C CA . ASN A 1 546 ? 33.395 -1.036 7.129 1.00 85.75 546 ASN A CA 1
ATOM 4402 C C . ASN A 1 546 ? 33.478 0.183 6.211 1.00 85.75 546 ASN A C 1
ATOM 4404 O O . ASN A 1 546 ? 34.108 0.128 5.151 1.00 85.75 546 ASN A O 1
ATOM 4408 N N . ILE A 1 547 ? 32.933 1.322 6.639 1.00 86.50 547 ILE A N 1
ATOM 4409 C CA . ILE A 1 547 ? 32.914 2.543 5.816 1.00 86.50 547 ILE A CA 1
ATOM 4410 C C . ILE A 1 547 ? 34.300 2.977 5.299 1.00 86.50 547 ILE A C 1
ATOM 4412 O O . ILE A 1 547 ? 34.402 3.541 4.208 1.00 86.50 547 ILE A O 1
ATOM 4416 N N . LYS A 1 548 ? 35.363 2.701 6.067 1.00 86.81 548 LYS A N 1
ATOM 4417 C CA . LYS A 1 548 ? 36.754 3.047 5.732 1.00 86.81 548 LYS A CA 1
ATOM 4418 C C . LYS A 1 548 ? 37.317 2.187 4.600 1.00 86.81 548 LYS A C 1
ATOM 4420 O O . LYS A 1 548 ? 38.002 2.717 3.733 1.00 86.81 548 LYS A O 1
ATOM 4425 N N . ASP A 1 549 ? 36.948 0.910 4.569 1.00 88.12 549 ASP A N 1
ATOM 4426 C CA . ASP A 1 549 ? 37.524 -0.099 3.671 1.00 88.12 549 ASP A CA 1
ATOM 4427 C C . ASP A 1 549 ? 36.724 -0.233 2.361 1.00 88.12 549 ASP A C 1
ATOM 4429 O O . ASP A 1 549 ? 37.085 -0.991 1.455 1.00 88.12 549 ASP A O 1
ATOM 4433 N N . LYS A 1 550 ? 35.608 0.500 2.235 1.00 90.38 550 LYS A N 1
ATOM 4434 C CA . LYS A 1 550 ? 34.716 0.431 1.071 1.00 90.38 550 LYS A CA 1
ATOM 4435 C C . LYS A 1 550 ? 35.384 0.720 -0.276 1.00 90.38 550 LYS A C 1
ATOM 4437 O O . LYS A 1 550 ? 35.097 -0.038 -1.206 1.00 90.38 550 LYS A O 1
ATOM 4442 N N . PRO A 1 551 ? 36.226 1.763 -0.440 1.00 90.88 551 PRO A N 1
ATOM 4443 C CA . PRO A 1 551 ? 36.850 2.036 -1.734 1.00 90.88 551 PRO A CA 1
ATOM 4444 C C . PRO A 1 551 ? 37.762 0.887 -2.184 1.00 90.88 551 PRO A C 1
ATOM 4446 O O . PRO A 1 551 ? 37.660 0.429 -3.319 1.00 90.88 551 PRO A O 1
ATOM 4449 N N . GLU A 1 552 ? 38.586 0.363 -1.276 1.00 89.75 552 GLU A N 1
ATOM 4450 C CA . GLU A 1 552 ? 39.500 -0.754 -1.551 1.00 89.75 552 GLU A CA 1
ATOM 4451 C C . GLU A 1 552 ? 38.732 -2.047 -1.849 1.00 89.75 552 GLU A C 1
ATOM 4453 O O . GLU A 1 552 ? 39.023 -2.754 -2.816 1.00 89.75 552 GLU A O 1
ATOM 4458 N N . THR A 1 553 ? 37.676 -2.314 -1.078 1.00 91.44 553 THR A N 1
ATOM 4459 C CA . THR A 1 553 ? 36.790 -3.465 -1.294 1.00 91.44 553 THR A CA 1
ATOM 4460 C C . THR A 1 553 ? 36.074 -3.387 -2.642 1.00 91.44 553 THR A C 1
ATOM 4462 O O . THR A 1 553 ? 35.903 -4.413 -3.300 1.00 91.44 553 THR A O 1
ATOM 4465 N N . LEU A 1 554 ? 35.662 -2.190 -3.080 1.00 93.75 554 LEU A N 1
ATOM 4466 C CA . LEU A 1 554 ? 35.053 -1.983 -4.395 1.00 93.75 554 LEU A CA 1
ATOM 4467 C C . LEU A 1 554 ? 36.043 -2.292 -5.522 1.00 93.75 554 LEU A C 1
ATOM 4469 O O . LEU A 1 554 ? 35.686 -3.016 -6.447 1.00 93.75 554 LEU A O 1
ATOM 4473 N N . ILE A 1 555 ? 37.275 -1.786 -5.441 1.00 91.50 555 ILE A N 1
ATOM 4474 C CA . ILE A 1 555 ? 38.313 -2.024 -6.458 1.00 91.50 555 ILE A CA 1
ATOM 4475 C C . ILE A 1 555 ? 38.647 -3.520 -6.539 1.00 91.50 555 ILE A C 1
ATOM 4477 O O . ILE A 1 555 ? 38.631 -4.102 -7.624 1.00 91.50 555 ILE A O 1
ATOM 4481 N N . SER A 1 556 ? 38.846 -4.163 -5.384 1.00 90.75 556 SER A N 1
ATOM 4482 C CA . SER A 1 556 ? 39.072 -5.611 -5.280 1.00 90.75 556 SER A CA 1
ATOM 4483 C C . SER A 1 556 ? 37.905 -6.427 -5.851 1.00 90.75 556 SER A C 1
ATOM 4485 O O . SER A 1 556 ? 38.107 -7.417 -6.553 1.00 90.75 556 SER A O 1
ATOM 4487 N N . LEU A 1 557 ? 36.665 -5.989 -5.605 1.00 92.94 557 LEU A N 1
ATOM 4488 C CA . LEU A 1 557 ? 35.469 -6.624 -6.150 1.00 92.94 557 LEU A CA 1
ATOM 4489 C C . LEU A 1 557 ? 35.401 -6.512 -7.678 1.00 92.94 557 LEU A C 1
ATOM 4491 O O . LEU A 1 557 ? 35.046 -7.494 -8.330 1.00 92.94 557 LEU A O 1
ATOM 4495 N N . LEU A 1 558 ? 35.683 -5.330 -8.234 1.00 92.19 558 LEU A N 1
ATOM 4496 C CA . LEU A 1 558 ? 35.594 -5.063 -9.671 1.00 92.19 558 LEU A CA 1
ATOM 4497 C C . LEU A 1 558 ? 36.584 -5.922 -10.470 1.00 92.19 558 LEU A C 1
ATOM 4499 O O . LEU A 1 558 ? 36.180 -6.491 -11.491 1.00 92.19 558 LEU A O 1
ATOM 4503 N N . GLY A 1 559 ? 37.835 -6.045 -10.002 1.00 87.81 559 GLY A N 1
ATOM 4504 C CA . GLY A 1 559 ? 38.900 -6.807 -10.672 1.00 87.81 559 GLY A CA 1
ATOM 4505 C C . GLY A 1 559 ? 38.982 -6.498 -12.173 1.00 87.81 559 GLY A C 1
ATOM 4506 O O . GLY A 1 559 ? 38.752 -5.367 -12.582 1.00 87.81 559 GLY A O 1
ATOM 4507 N N . ASP A 1 560 ? 39.209 -7.507 -13.016 1.00 86.88 560 ASP A N 1
ATOM 4508 C CA . ASP A 1 560 ? 39.089 -7.371 -14.483 1.00 86.88 560 ASP A CA 1
ATOM 4509 C C . ASP A 1 560 ? 37.660 -7.610 -15.005 1.00 86.88 560 ASP A C 1
ATOM 4511 O O . ASP A 1 560 ? 37.366 -7.441 -16.193 1.00 86.88 560 ASP A O 1
ATOM 4515 N N . ARG A 1 561 ? 36.731 -7.995 -14.121 1.00 89.50 561 ARG A N 1
ATOM 4516 C CA . ARG A 1 561 ? 35.371 -8.401 -14.495 1.00 89.50 561 ARG A CA 1
ATOM 4517 C C . ARG A 1 561 ? 34.575 -7.258 -15.124 1.00 89.50 561 ARG A C 1
ATOM 4519 O O . ARG A 1 561 ? 33.793 -7.507 -16.043 1.00 89.50 561 ARG A O 1
ATOM 4526 N N . TYR A 1 562 ? 34.776 -6.021 -14.663 1.00 89.06 562 TYR A N 1
ATOM 4527 C CA . TYR A 1 562 ? 34.046 -4.855 -15.178 1.00 89.06 562 TYR A CA 1
ATOM 4528 C C . TYR A 1 562 ? 34.309 -4.591 -16.668 1.00 89.06 562 TYR A C 1
ATOM 4530 O O . TYR A 1 562 ? 33.434 -4.077 -17.354 1.00 89.06 562 TYR A O 1
ATOM 4538 N N . ARG A 1 563 ? 35.467 -5.002 -17.203 1.00 89.62 563 ARG A N 1
ATOM 4539 C CA . ARG A 1 563 ? 35.805 -4.818 -18.626 1.00 89.62 563 ARG A CA 1
ATOM 4540 C C . ARG A 1 563 ? 34.910 -5.642 -19.550 1.00 89.62 563 ARG A C 1
ATOM 4542 O O . ARG A 1 563 ? 34.669 -5.257 -20.691 1.00 89.62 563 ARG A O 1
ATOM 4549 N N . SER A 1 564 ? 34.399 -6.767 -19.050 1.00 89.25 564 SER A N 1
ATOM 4550 C CA . SER A 1 564 ? 33.533 -7.689 -19.798 1.00 89.25 564 SER A CA 1
ATOM 4551 C C . SER A 1 564 ? 32.041 -7.475 -19.531 1.00 89.25 564 SER A C 1
ATOM 4553 O O . SER A 1 564 ? 31.209 -8.002 -20.265 1.00 89.25 564 SER A O 1
ATOM 4555 N N . ILE A 1 565 ? 31.682 -6.735 -18.476 1.00 91.38 565 ILE A N 1
ATOM 4556 C CA . ILE A 1 565 ? 30.302 -6.604 -17.999 1.00 91.38 565 ILE A CA 1
ATOM 4557 C C . ILE A 1 565 ? 30.006 -5.137 -17.698 1.00 91.38 565 ILE A C 1
ATOM 4559 O O . ILE A 1 565 ? 30.649 -4.538 -16.837 1.00 91.38 565 ILE A O 1
ATOM 4563 N N . LYS A 1 566 ? 28.980 -4.569 -18.342 1.00 93.56 566 LYS A N 1
ATOM 4564 C CA . LYS A 1 566 ? 28.551 -3.183 -18.099 1.00 93.56 566 LYS A CA 1
ATOM 4565 C C . LYS A 1 566 ? 28.196 -2.966 -16.626 1.00 93.56 566 LYS A C 1
ATOM 4567 O O . LYS A 1 566 ? 27.188 -3.495 -16.146 1.00 93.56 566 LYS A O 1
ATOM 4572 N N . THR A 1 567 ? 29.023 -2.190 -15.924 1.00 95.94 567 THR A N 1
ATOM 4573 C CA . THR A 1 567 ? 28.976 -2.054 -14.461 1.00 95.94 567 THR A CA 1
ATOM 4574 C C . THR A 1 567 ? 28.587 -0.640 -14.037 1.00 95.94 567 THR A C 1
ATOM 4576 O O . THR A 1 567 ? 29.202 0.334 -14.470 1.00 95.94 567 THR A O 1
ATOM 4579 N N . LEU A 1 568 ? 27.584 -0.541 -13.162 1.00 96.50 568 LEU A N 1
ATOM 4580 C CA . LEU A 1 568 ? 27.100 0.702 -12.559 1.00 96.50 568 LEU A CA 1
ATOM 4581 C C . LEU A 1 568 ? 27.322 0.670 -11.044 1.00 96.50 568 LEU A C 1
ATOM 4583 O O . LEU A 1 568 ? 26.872 -0.257 -10.370 1.00 96.50 568 LEU A O 1
ATOM 4587 N N . VAL A 1 569 ? 27.952 1.710 -10.507 1.00 96.75 569 VAL A N 1
ATOM 4588 C CA . VAL A 1 569 ? 28.156 1.938 -9.074 1.00 96.75 569 VAL A CA 1
ATOM 4589 C C . VAL A 1 569 ? 27.330 3.149 -8.650 1.00 96.75 569 VAL A C 1
ATOM 4591 O O . VAL A 1 569 ? 27.600 4.272 -9.073 1.00 96.75 569 VAL A O 1
ATOM 4594 N N . VAL A 1 570 ? 26.334 2.928 -7.791 1.00 95.00 570 VAL A N 1
ATOM 4595 C CA . VAL A 1 570 ? 25.453 4.000 -7.302 1.00 95.00 570 VAL A CA 1
ATOM 4596 C C . VAL A 1 570 ? 25.807 4.382 -5.870 1.00 95.00 570 VAL A C 1
ATOM 4598 O O . VAL A 1 570 ? 25.822 3.529 -4.976 1.00 95.00 570 VAL A O 1
ATOM 4601 N N . CYS A 1 571 ? 26.040 5.676 -5.662 1.00 92.19 571 CYS A N 1
ATOM 4602 C CA . CYS A 1 571 ? 26.351 6.287 -4.373 1.00 92.19 571 CYS A CA 1
ATOM 4603 C C . CYS A 1 571 ? 25.210 7.194 -3.899 1.00 92.19 571 CYS A C 1
ATOM 4605 O O . CYS A 1 571 ? 24.525 7.830 -4.699 1.00 92.19 571 CYS A O 1
ATOM 4607 N N . ARG A 1 572 ? 25.056 7.325 -2.581 1.00 85.81 572 ARG A N 1
ATOM 4608 C CA . ARG A 1 572 ? 24.111 8.261 -1.961 1.00 85.81 572 ARG A CA 1
ATOM 4609 C C . ARG A 1 572 ? 24.554 9.711 -2.156 1.00 85.81 572 ARG A C 1
ATOM 4611 O O . ARG A 1 572 ? 23.736 10.568 -2.469 1.00 85.81 572 ARG A O 1
ATOM 4618 N N . SER A 1 573 ? 25.836 10.000 -1.919 1.00 85.19 573 SER A N 1
ATOM 4619 C CA . SER A 1 573 ? 26.352 11.372 -1.849 1.00 85.19 573 SER A CA 1
ATOM 4620 C C . SER A 1 573 ? 27.478 11.637 -2.845 1.00 85.19 573 SER A C 1
ATOM 4622 O O . SER A 1 573 ? 28.257 10.747 -3.195 1.00 85.19 573 SER A O 1
ATOM 4624 N N . ARG A 1 574 ? 27.622 12.907 -3.252 1.00 88.19 574 ARG A N 1
ATOM 4625 C CA . ARG A 1 574 ? 28.755 13.349 -4.083 1.00 88.19 574 ARG A CA 1
ATOM 4626 C C . ARG A 1 574 ? 30.091 13.137 -3.366 1.00 88.19 574 ARG A C 1
ATOM 4628 O O . ARG A 1 574 ? 31.083 12.791 -3.999 1.00 88.19 574 ARG A O 1
ATOM 4635 N N . LYS A 1 575 ? 30.115 13.310 -2.036 1.00 87.06 575 LYS A N 1
ATOM 4636 C CA . LYS A 1 575 ? 31.304 13.085 -1.198 1.00 87.06 575 LYS A CA 1
ATOM 4637 C C . LYS A 1 575 ? 31.797 11.638 -1.324 1.00 87.06 575 LYS A C 1
ATOM 4639 O O . LYS A 1 575 ? 32.991 11.426 -1.511 1.00 87.06 575 LYS A O 1
ATOM 4644 N N . GLU A 1 576 ? 30.897 10.656 -1.269 1.00 88.31 576 GLU A N 1
ATOM 4645 C CA . GLU A 1 576 ? 31.234 9.240 -1.483 1.00 88.31 576 GLU A CA 1
ATOM 4646 C C . GLU A 1 576 ? 31.721 8.979 -2.905 1.00 88.31 576 GLU A C 1
ATOM 4648 O O . GLU A 1 576 ? 32.788 8.396 -3.089 1.00 88.31 576 GLU A O 1
ATOM 4653 N N . ALA A 1 577 ? 30.982 9.455 -3.906 1.00 89.94 577 ALA A N 1
ATOM 4654 C CA . ALA A 1 577 ? 31.307 9.196 -5.301 1.00 89.94 577 ALA A CA 1
ATOM 4655 C C . ALA A 1 577 ? 32.683 9.783 -5.686 1.00 89.94 577 ALA A C 1
ATOM 4657 O O . ALA A 1 577 ? 33.502 9.099 -6.298 1.00 89.94 577 ALA A O 1
ATOM 4658 N N . ARG A 1 578 ? 33.011 10.998 -5.218 1.00 89.06 578 ARG A N 1
ATOM 4659 C CA . ARG A 1 578 ? 34.344 11.603 -5.393 1.00 89.06 578 ARG A CA 1
ATOM 4660 C C . ARG A 1 578 ? 35.449 10.846 -4.664 1.00 89.06 578 ARG A C 1
ATOM 4662 O O . ARG A 1 578 ? 36.566 10.798 -5.169 1.00 89.06 578 ARG A O 1
ATOM 4669 N N . LYS A 1 579 ? 35.175 10.271 -3.486 1.00 89.50 579 LYS A N 1
ATOM 4670 C CA . LYS A 1 579 ? 36.152 9.414 -2.791 1.00 89.50 579 LYS A CA 1
ATOM 4671 C C . LYS A 1 579 ? 36.482 8.184 -3.630 1.00 89.50 579 LYS A C 1
ATOM 4673 O O . LYS A 1 579 ? 37.657 7.888 -3.790 1.00 89.50 579 LYS A O 1
ATOM 4678 N N . ILE A 1 580 ? 35.475 7.536 -4.221 1.00 89.94 580 ILE A N 1
ATOM 4679 C CA . ILE A 1 580 ? 35.691 6.392 -5.118 1.00 89.94 580 ILE A CA 1
ATOM 4680 C C . ILE A 1 580 ? 36.541 6.812 -6.315 1.00 89.94 580 ILE A C 1
ATOM 4682 O O . ILE A 1 580 ? 37.556 6.182 -6.573 1.00 89.94 580 ILE A O 1
ATOM 4686 N N . VAL A 1 581 ? 36.174 7.898 -7.000 1.00 91.06 581 VAL A N 1
ATOM 4687 C CA . VAL A 1 581 ? 36.924 8.404 -8.162 1.00 91.06 581 VAL A CA 1
ATOM 4688 C C . VAL A 1 581 ? 38.390 8.685 -7.814 1.00 91.06 581 VAL A C 1
ATOM 4690 O O . VAL A 1 581 ? 39.286 8.282 -8.551 1.00 91.06 581 VAL A O 1
ATOM 4693 N N . LYS A 1 582 ? 38.654 9.304 -6.656 1.00 89.38 582 LYS A N 1
ATOM 4694 C CA . LYS A 1 582 ? 40.022 9.547 -6.170 1.00 89.38 582 LYS A CA 1
ATOM 4695 C C . LYS A 1 582 ? 40.787 8.258 -5.864 1.00 89.38 582 LYS A C 1
ATOM 4697 O O . LYS A 1 582 ? 41.967 8.182 -6.178 1.00 89.38 582 LYS A O 1
ATOM 4702 N N . SER A 1 583 ? 40.140 7.272 -5.242 1.00 86.44 583 SER A N 1
ATOM 4703 C CA . SER A 1 583 ? 40.764 5.985 -4.906 1.00 86.44 583 SER A CA 1
ATOM 4704 C C . SER A 1 583 ? 41.017 5.110 -6.132 1.00 86.44 583 SER A C 1
ATOM 4706 O O . SER A 1 583 ? 42.006 4.387 -6.167 1.00 86.44 583 SER A O 1
ATOM 4708 N N . VAL A 1 584 ? 40.132 5.174 -7.128 1.00 85.12 584 VAL A N 1
ATOM 4709 C CA . VAL A 1 584 ? 40.277 4.464 -8.401 1.00 85.12 584 VAL A CA 1
ATOM 4710 C C . VAL A 1 584 ? 41.419 5.064 -9.226 1.00 85.12 584 VAL A C 1
ATOM 4712 O O . VAL A 1 584 ? 42.212 4.311 -9.790 1.00 85.12 584 VAL A O 1
ATOM 4715 N N . GLY A 1 585 ? 41.540 6.397 -9.265 1.00 79.62 585 GLY A N 1
ATOM 4716 C CA . GLY A 1 585 ? 42.586 7.086 -10.027 1.00 79.62 585 GLY A CA 1
ATOM 4717 C C . GLY A 1 585 ? 42.646 6.603 -11.481 1.00 79.62 585 GLY A C 1
ATOM 4718 O O . GLY A 1 585 ? 41.608 6.388 -12.102 1.00 79.62 585 GLY A O 1
ATOM 4719 N N . ASP A 1 586 ? 43.856 6.363 -11.990 1.00 78.62 586 ASP A N 1
ATOM 4720 C CA . ASP A 1 586 ? 44.086 5.850 -13.352 1.00 78.62 586 ASP A CA 1
ATOM 4721 C C . ASP A 1 586 ? 44.049 4.310 -13.445 1.00 78.62 586 ASP A C 1
ATOM 4723 O O . ASP A 1 586 ? 44.315 3.736 -14.501 1.00 78.62 586 ASP A O 1
ATOM 4727 N N . GLN A 1 587 ? 43.739 3.608 -12.348 1.00 80.06 587 GLN A N 1
ATOM 4728 C CA . GLN A 1 587 ? 43.781 2.139 -12.310 1.00 80.06 587 GLN A CA 1
ATOM 4729 C C . GLN A 1 587 ? 42.640 1.503 -13.115 1.00 80.06 587 GLN A C 1
ATOM 4731 O O . GLN A 1 587 ? 42.779 0.386 -13.618 1.00 80.06 587 GLN A O 1
ATOM 4736 N N . LEU A 1 588 ? 41.502 2.196 -13.231 1.00 85.56 588 LEU A N 1
ATOM 4737 C CA . LEU A 1 588 ? 40.313 1.715 -13.933 1.00 85.56 588 LEU A CA 1
ATOM 4738 C C . LEU A 1 588 ? 39.782 2.792 -14.874 1.00 85.56 588 LEU A C 1
ATOM 4740 O O . LEU A 1 588 ? 39.798 3.979 -14.564 1.00 85.56 588 LEU A O 1
ATOM 4744 N N . LYS A 1 589 ? 39.211 2.361 -15.997 1.00 88.81 589 LYS A N 1
ATOM 4745 C CA . LYS A 1 589 ? 38.440 3.239 -16.876 1.00 88.81 589 LYS A CA 1
ATOM 4746 C C . LYS A 1 589 ? 37.070 3.492 -16.242 1.00 88.81 589 LYS A C 1
ATOM 4748 O O . LYS A 1 589 ? 36.325 2.539 -16.006 1.00 88.81 589 LYS A O 1
ATOM 4753 N N . TYR A 1 590 ? 36.717 4.747 -15.975 1.00 91.75 590 TYR A N 1
ATOM 4754 C CA . TYR A 1 590 ? 35.434 5.100 -15.360 1.00 91.75 590 TYR A CA 1
ATOM 4755 C C . TYR A 1 590 ? 34.754 6.285 -16.052 1.00 91.75 590 TYR A C 1
ATOM 4757 O O . TYR A 1 590 ? 35.388 7.086 -16.733 1.00 91.75 590 TYR A O 1
ATOM 4765 N N . ILE A 1 591 ? 33.441 6.380 -15.862 1.00 92.94 591 ILE A N 1
ATOM 4766 C CA . ILE A 1 591 ? 32.621 7.551 -16.177 1.00 92.94 591 ILE A CA 1
ATOM 4767 C C . ILE A 1 591 ? 32.049 8.044 -14.850 1.00 92.94 591 ILE A C 1
ATOM 4769 O O . ILE A 1 591 ? 31.555 7.241 -14.061 1.00 92.94 591 ILE A O 1
ATOM 4773 N N . TYR A 1 592 ? 32.107 9.348 -14.600 1.00 92.75 592 TYR A N 1
ATOM 4774 C CA . TYR A 1 592 ? 31.589 9.956 -13.379 1.00 92.75 592 TYR A CA 1
ATOM 4775 C C . TYR A 1 592 ? 30.546 11.019 -13.705 1.00 92.75 592 TYR A C 1
ATOM 4777 O O . TYR A 1 592 ? 30.778 11.875 -14.554 1.00 92.75 592 TYR A O 1
ATOM 4785 N N . THR A 1 593 ? 29.416 10.984 -13.005 1.00 90.25 593 THR A N 1
ATOM 4786 C CA . THR A 1 593 ? 28.403 12.041 -13.072 1.00 90.25 593 THR A CA 1
ATOM 4787 C C . THR A 1 593 ? 27.690 12.187 -11.732 1.00 90.25 593 THR A C 1
ATOM 4789 O O . THR A 1 593 ? 27.468 11.206 -11.019 1.00 90.25 593 THR A O 1
ATOM 4792 N N . ASP A 1 594 ? 27.358 13.416 -11.346 1.00 88.44 594 ASP A N 1
ATOM 4793 C CA . ASP A 1 594 ? 26.721 13.709 -10.065 1.00 88.44 594 ASP A CA 1
ATOM 4794 C C . ASP A 1 594 ? 25.645 14.795 -10.199 1.00 88.44 594 ASP A C 1
ATOM 4796 O O . ASP A 1 594 ? 25.486 15.403 -11.249 1.00 88.44 594 ASP A O 1
ATOM 4800 N N . GLY A 1 595 ? 24.873 15.054 -9.140 1.00 76.31 595 GLY A N 1
ATOM 4801 C CA . GLY A 1 595 ? 23.780 16.035 -9.214 1.00 76.31 595 GLY A CA 1
ATOM 4802 C C . GLY A 1 595 ? 24.188 17.507 -9.402 1.00 76.31 595 GLY A C 1
ATOM 4803 O O . GLY A 1 595 ? 23.337 18.364 -9.204 1.00 76.31 595 GLY A O 1
ATOM 4804 N N . LYS A 1 596 ? 25.474 17.837 -9.575 1.00 81.00 596 LYS A N 1
ATOM 4805 C CA . LYS A 1 596 ? 25.999 19.165 -9.959 1.00 81.00 596 LYS A CA 1
ATOM 4806 C C . LYS A 1 596 ? 26.444 19.166 -11.436 1.00 81.00 596 LYS A C 1
ATOM 4808 O O . LYS A 1 596 ? 26.741 20.236 -11.953 1.00 81.00 596 LYS A O 1
ATOM 4813 N N . SER A 1 597 ? 26.493 18.004 -12.097 1.00 80.62 597 SER A N 1
ATOM 4814 C CA . SER A 1 597 ? 26.728 17.891 -13.539 1.00 80.62 597 SER A CA 1
ATOM 4815 C C . SER A 1 597 ? 25.619 18.596 -14.317 1.00 80.62 597 SER A C 1
ATOM 4817 O O . SER A 1 597 ? 24.440 18.458 -13.987 1.00 80.62 597 SER A O 1
ATOM 4819 N N . ILE A 1 598 ? 25.996 19.339 -15.355 1.00 84.12 598 ILE A N 1
ATOM 4820 C CA . ILE A 1 598 ? 25.031 19.933 -16.285 1.00 84.12 598 ILE A CA 1
ATOM 4821 C C . ILE A 1 598 ? 24.455 18.853 -17.210 1.00 84.12 598 ILE A C 1
ATOM 4823 O O . ILE A 1 598 ? 25.031 17.773 -17.358 1.00 84.12 598 ILE A O 1
ATOM 4827 N N . LEU A 1 599 ? 23.318 19.136 -17.853 1.00 78.62 599 LEU A N 1
ATOM 4828 C CA . LEU A 1 599 ? 22.645 18.174 -18.738 1.00 78.62 599 LEU A CA 1
ATOM 4829 C C . LEU A 1 599 ? 23.566 17.657 -19.855 1.00 78.62 599 LEU A C 1
ATOM 4831 O O . LEU A 1 599 ? 23.551 16.463 -20.150 1.00 78.62 599 LEU A O 1
ATOM 4835 N N . ASP A 1 600 ? 24.419 18.515 -20.416 1.00 81.81 600 ASP A N 1
ATOM 4836 C CA . ASP A 1 600 ? 25.366 18.131 -21.468 1.00 81.81 600 ASP A CA 1
ATOM 4837 C C . ASP A 1 600 ? 26.377 17.074 -20.994 1.00 81.81 600 ASP A C 1
ATOM 4839 O O . ASP A 1 600 ? 26.642 16.109 -21.715 1.00 81.81 600 ASP A O 1
ATOM 4843 N N . ASP A 1 601 ? 26.873 17.178 -19.756 1.00 85.31 601 ASP A N 1
ATOM 4844 C CA . ASP A 1 601 ? 27.779 16.184 -19.164 1.00 85.31 601 ASP A CA 1
ATOM 4845 C C . ASP A 1 601 ? 27.076 14.833 -18.979 1.00 85.31 601 ASP A C 1
ATOM 4847 O O . ASP A 1 601 ? 27.652 13.772 -19.235 1.00 85.31 601 ASP A O 1
ATOM 4851 N N . ILE A 1 602 ? 25.806 14.859 -18.559 1.00 86.44 602 ILE A N 1
ATOM 4852 C CA . ILE A 1 602 ? 24.981 13.656 -18.382 1.00 86.44 602 ILE A CA 1
ATOM 4853 C C . ILE A 1 602 ? 24.745 12.980 -19.741 1.00 86.44 602 ILE A C 1
ATOM 4855 O O . ILE A 1 602 ? 24.883 11.758 -19.872 1.00 86.44 602 ILE A O 1
ATOM 4859 N N . HIS A 1 603 ? 24.455 13.764 -20.782 1.00 87.06 603 HIS A N 1
ATOM 4860 C CA . HIS A 1 603 ? 24.318 13.269 -22.151 1.00 87.06 603 HIS A CA 1
ATOM 4861 C C . HIS A 1 603 ? 25.635 12.712 -22.707 1.00 87.06 603 HIS A C 1
ATOM 4863 O O . HIS A 1 603 ? 25.625 11.658 -23.357 1.00 87.06 603 HIS A O 1
ATOM 4869 N N . ALA A 1 604 ? 26.771 13.348 -22.419 1.00 87.94 604 ALA A N 1
ATOM 4870 C CA . ALA A 1 604 ? 28.093 12.854 -22.797 1.00 87.94 604 ALA A CA 1
ATOM 4871 C C . ALA A 1 604 ? 28.427 11.525 -22.097 1.00 87.94 604 ALA A C 1
ATOM 4873 O O . ALA A 1 604 ? 28.881 10.574 -22.744 1.00 87.94 604 ALA A O 1
ATOM 4874 N N . ALA A 1 605 ? 28.122 11.407 -20.801 1.00 90.31 605 ALA A N 1
ATOM 4875 C CA . ALA A 1 605 ? 28.267 10.170 -20.035 1.00 90.31 605 ALA A CA 1
ATOM 4876 C C . ALA A 1 605 ? 27.415 9.035 -20.628 1.00 90.31 605 ALA A C 1
ATOM 4878 O O . ALA A 1 605 ? 27.924 7.938 -20.875 1.00 90.31 605 ALA A O 1
ATOM 4879 N N . LYS A 1 606 ? 26.139 9.306 -20.941 1.00 90.19 606 LYS A N 1
ATOM 4880 C CA . LYS A 1 606 ? 25.229 8.347 -21.592 1.00 90.19 606 LYS A CA 1
ATOM 4881 C C . LYS A 1 606 ? 25.730 7.916 -22.971 1.00 90.19 606 LYS A C 1
ATOM 4883 O O . LYS A 1 606 ? 25.667 6.734 -23.315 1.00 90.19 606 LYS A O 1
ATOM 4888 N N . SER A 1 607 ? 26.244 8.857 -23.757 1.00 89.56 607 SER A N 1
ATOM 4889 C CA . SER A 1 607 ? 26.789 8.584 -25.090 1.00 89.56 607 SER A CA 1
ATOM 4890 C C . SER A 1 607 ? 28.019 7.682 -25.000 1.00 89.56 607 SER A C 1
ATOM 4892 O O . SER A 1 607 ? 28.076 6.649 -25.665 1.00 89.56 607 SER A O 1
ATOM 4894 N N . THR A 1 608 ? 28.944 7.994 -24.091 1.00 90.88 608 THR A N 1
ATOM 4895 C CA . THR A 1 608 ? 30.143 7.182 -23.827 1.00 90.88 608 THR A CA 1
ATOM 4896 C C . THR A 1 608 ? 29.774 5.771 -23.361 1.00 90.88 608 THR A C 1
ATOM 4898 O O . THR A 1 608 ? 30.318 4.787 -23.857 1.00 90.88 608 THR A O 1
ATOM 4901 N N . TRP A 1 609 ? 28.793 5.648 -22.463 1.00 92.75 609 TRP A N 1
ATOM 4902 C CA . TRP A 1 609 ? 28.257 4.362 -22.007 1.00 92.75 609 TRP A CA 1
ATOM 4903 C C . TRP A 1 609 ? 27.644 3.522 -23.140 1.00 92.75 609 TRP A C 1
ATOM 4905 O O . TRP A 1 609 ? 27.772 2.293 -23.164 1.00 92.75 609 TRP A O 1
ATOM 4915 N N . THR A 1 610 ? 26.961 4.180 -24.077 1.00 89.94 610 THR A N 1
ATOM 4916 C CA . THR A 1 610 ? 26.288 3.525 -25.207 1.00 89.94 610 THR A CA 1
ATOM 4917 C C . THR A 1 610 ? 27.293 3.045 -26.252 1.00 89.94 610 THR A C 1
ATOM 4919 O O . THR A 1 610 ? 27.143 1.939 -26.765 1.00 89.94 610 THR A O 1
ATOM 4922 N N . LEU A 1 611 ? 28.331 3.842 -26.524 1.00 90.12 611 LEU A N 1
ATOM 4923 C CA . LEU A 1 611 ? 29.389 3.536 -27.494 1.00 90.12 611 LEU A CA 1
ATOM 4924 C C . LEU A 1 611 ? 30.411 2.506 -26.993 1.00 90.12 611 LEU A C 1
ATOM 4926 O O . LEU A 1 611 ? 31.147 1.940 -27.798 1.00 90.12 611 LEU A O 1
ATOM 4930 N N . ALA A 1 612 ? 30.483 2.266 -25.682 1.00 89.31 612 ALA A N 1
ATOM 4931 C CA . ALA A 1 612 ? 31.442 1.329 -25.114 1.00 89.31 612 ALA A CA 1
ATOM 4932 C C . ALA A 1 612 ? 31.224 -0.109 -25.627 1.00 89.31 612 ALA A C 1
ATOM 4934 O O . ALA A 1 612 ? 30.091 -0.584 -25.745 1.00 89.31 612 ALA A O 1
ATOM 4935 N N . THR A 1 613 ? 32.324 -0.818 -25.886 1.00 85.62 613 THR A N 1
ATOM 4936 C CA . THR A 1 613 ? 32.338 -2.187 -26.420 1.00 85.62 613 THR A CA 1
ATOM 4937 C C . THR A 1 613 ? 32.812 -3.203 -25.385 1.00 85.62 613 THR A C 1
ATOM 4939 O O . THR A 1 613 ? 33.608 -2.894 -24.499 1.00 85.62 613 THR A O 1
ATOM 4942 N N . SER A 1 614 ? 32.351 -4.448 -25.528 1.00 82.25 614 SER A N 1
ATOM 4943 C CA . SER A 1 614 ? 32.762 -5.551 -24.655 1.00 82.25 614 SER A CA 1
ATOM 4944 C C . SER A 1 614 ? 34.275 -5.763 -24.691 1.00 82.25 614 SER A C 1
ATOM 4946 O O . SER A 1 614 ? 34.854 -5.847 -25.770 1.00 82.25 614 SER A O 1
ATOM 4948 N N . GLY A 1 615 ? 34.900 -5.870 -23.516 1.00 82.25 615 GLY A N 1
ATOM 4949 C CA . GLY A 1 615 ? 36.354 -5.968 -23.340 1.00 82.25 615 GLY A CA 1
ATOM 4950 C C . GLY A 1 615 ? 37.017 -4.657 -22.903 1.00 82.25 615 GLY A C 1
ATOM 4951 O O . GLY A 1 615 ? 38.118 -4.699 -22.363 1.00 82.25 615 GLY A O 1
ATOM 4952 N N . ASP A 1 616 ? 36.337 -3.517 -23.068 1.00 87.50 616 ASP A N 1
ATOM 4953 C CA . ASP A 1 616 ? 36.832 -2.184 -22.688 1.00 87.50 616 ASP A CA 1
ATOM 4954 C C . ASP A 1 616 ? 35.711 -1.296 -22.100 1.00 87.50 616 ASP A C 1
ATOM 4956 O O . ASP A 1 616 ? 35.633 -0.076 -22.315 1.00 87.50 616 ASP A O 1
ATOM 4960 N N . PHE A 1 617 ? 34.784 -1.926 -21.369 1.00 91.88 617 PHE A N 1
ATOM 4961 C CA . PHE A 1 617 ? 33.709 -1.206 -20.694 1.00 91.88 617 PHE A CA 1
ATOM 4962 C C . PHE A 1 617 ? 34.248 -0.340 -19.543 1.00 91.88 617 PHE A C 1
ATOM 4964 O O . PHE A 1 617 ? 35.026 -0.832 -18.721 1.00 91.88 617 PHE A O 1
ATOM 4971 N N . PRO A 1 618 ? 33.806 0.926 -19.429 1.00 92.62 618 PRO A N 1
ATOM 4972 C CA . PRO A 1 618 ? 34.070 1.742 -18.254 1.00 92.62 618 PRO A CA 1
ATOM 4973 C C . PRO A 1 618 ? 33.126 1.387 -17.096 1.00 92.62 618 PRO A C 1
ATOM 4975 O O . PRO A 1 618 ? 31.995 0.940 -17.304 1.00 92.62 618 PRO A O 1
ATOM 4978 N N . VAL A 1 619 ? 33.558 1.663 -15.865 1.00 94.56 619 VAL A N 1
ATOM 4979 C CA . VAL A 1 619 ? 32.679 1.663 -14.685 1.00 94.56 619 VAL A CA 1
ATOM 4980 C C . VAL A 1 619 ? 31.945 2.998 -14.608 1.00 94.56 619 VAL A C 1
ATOM 4982 O O . VAL A 1 619 ? 32.580 4.042 -14.494 1.00 94.56 619 VAL A O 1
ATOM 4985 N N . LEU A 1 620 ? 30.614 2.989 -14.639 1.00 95.50 620 LEU A N 1
ATOM 4986 C CA . LEU A 1 620 ? 29.830 4.208 -14.435 1.00 95.50 620 LEU A CA 1
ATOM 4987 C C . LEU A 1 620 ? 29.591 4.424 -12.939 1.00 95.50 620 LEU A C 1
ATOM 4989 O O . LEU A 1 620 ? 28.987 3.580 -12.284 1.00 95.50 620 LEU A O 1
ATOM 4993 N N . ILE A 1 621 ? 30.058 5.546 -12.401 1.00 95.44 621 ILE A N 1
ATOM 4994 C CA . ILE A 1 621 ? 29.895 5.947 -11.003 1.00 95.44 621 ILE A CA 1
ATOM 4995 C C . ILE A 1 621 ? 28.955 7.149 -10.970 1.00 95.44 621 ILE A C 1
ATOM 4997 O O . ILE A 1 621 ? 29.261 8.188 -11.558 1.00 95.44 621 ILE A O 1
ATOM 5001 N N . CYS A 1 622 ? 27.824 7.031 -10.275 1.00 94.00 622 CYS A N 1
ATOM 5002 C CA . CYS A 1 622 ? 26.868 8.132 -10.184 1.00 94.00 622 CYS A CA 1
ATOM 5003 C C . CYS A 1 622 ? 26.171 8.251 -8.827 1.00 94.00 622 CYS A C 1
ATOM 5005 O O . CYS A 1 622 ? 26.194 7.332 -8.003 1.00 94.00 622 CYS A O 1
ATOM 5007 N N . THR A 1 623 ? 25.526 9.399 -8.604 1.00 91.44 623 THR A N 1
ATOM 5008 C CA . THR A 1 623 ? 24.617 9.615 -7.471 1.00 91.44 623 THR A CA 1
ATOM 5009 C C . THR A 1 623 ? 23.166 9.309 -7.837 1.00 91.44 623 THR A C 1
ATOM 5011 O O . THR A 1 623 ? 22.789 9.373 -9.008 1.00 91.44 623 THR A O 1
ATOM 5014 N N . ASP A 1 624 ? 22.329 9.022 -6.834 1.00 86.69 624 ASP A N 1
ATOM 5015 C CA . ASP A 1 624 ? 20.889 8.763 -7.024 1.00 86.69 624 ASP A CA 1
ATOM 5016 C C . ASP A 1 624 ? 20.171 9.859 -7.831 1.00 86.69 624 ASP A C 1
ATOM 5018 O O . ASP A 1 624 ? 19.287 9.558 -8.630 1.00 86.69 624 ASP A O 1
ATOM 5022 N N . SER A 1 625 ? 20.581 11.119 -7.656 1.00 83.25 625 SER A N 1
ATOM 5023 C CA . SER A 1 625 ? 19.977 12.292 -8.298 1.00 83.25 625 SER A CA 1
ATOM 5024 C C . SER A 1 625 ? 20.034 12.283 -9.828 1.00 83.25 625 SER A C 1
ATOM 5026 O O . SER A 1 625 ? 19.204 12.928 -10.444 1.00 83.25 625 SER A O 1
ATOM 5028 N N . VAL A 1 626 ? 20.998 11.579 -10.433 1.00 87.06 626 VAL A N 1
ATOM 5029 C CA . VAL A 1 626 ? 21.25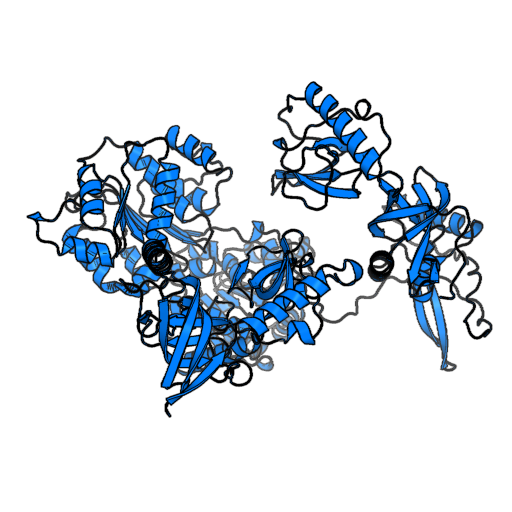7 11.632 -11.888 1.00 87.06 626 VAL A CA 1
ATOM 5030 C C . VAL A 1 626 ? 20.685 10.417 -12.624 1.00 87.06 626 VAL A C 1
ATOM 5032 O O . VAL A 1 626 ? 20.606 10.393 -13.849 1.00 87.06 626 VAL A O 1
ATOM 5035 N N . LEU A 1 627 ? 20.272 9.371 -11.900 1.00 85.75 627 LEU A N 1
ATOM 5036 C CA . LEU A 1 627 ? 19.815 8.121 -12.517 1.00 85.75 627 LEU A CA 1
ATOM 5037 C C . LEU A 1 627 ? 18.604 8.315 -13.439 1.00 85.75 627 LEU A C 1
ATOM 5039 O O . LEU A 1 627 ? 18.510 7.637 -14.462 1.00 85.75 627 LEU A O 1
ATOM 5043 N N . ALA A 1 628 ? 17.699 9.230 -13.081 1.00 83.06 628 ALA A N 1
ATOM 5044 C CA . ALA A 1 628 ? 16.521 9.540 -13.885 1.00 83.06 628 ALA A CA 1
ATOM 5045 C C . ALA A 1 628 ? 16.900 10.218 -15.212 1.00 83.06 628 ALA A C 1
ATOM 5047 O O . ALA A 1 628 ? 16.355 9.846 -16.249 1.00 83.06 628 ALA A O 1
ATOM 5048 N N . ASP A 1 629 ? 17.882 11.123 -15.192 1.00 84.81 629 ASP A N 1
ATOM 5049 C CA . ASP A 1 629 ? 18.345 11.865 -16.372 1.00 84.81 629 ASP A CA 1
ATOM 5050 C C . ASP A 1 629 ? 19.228 11.005 -17.291 1.00 84.81 629 ASP A C 1
ATOM 5052 O O . ASP A 1 629 ? 19.127 11.073 -18.518 1.00 84.81 629 ASP A O 1
ATOM 5056 N N . LEU A 1 630 ? 20.053 10.120 -16.714 1.00 85.88 630 LEU A N 1
ATOM 5057 C CA . LEU A 1 630 ? 20.881 9.173 -17.473 1.00 85.88 630 LEU A CA 1
ATOM 5058 C C . LEU A 1 630 ? 20.038 8.242 -18.355 1.00 85.88 630 LEU A C 1
ATOM 5060 O O . LEU A 1 630 ? 20.438 7.926 -19.478 1.00 85.88 630 LEU A O 1
ATOM 5064 N N . GLN A 1 631 ? 18.886 7.778 -17.854 1.00 84.75 631 GLN A N 1
ATOM 5065 C CA . GLN A 1 631 ? 17.981 6.840 -18.541 1.00 84.75 631 GLN A CA 1
ATOM 5066 C C . GLN A 1 631 ? 18.694 5.612 -19.148 1.00 84.75 631 GLN A C 1
ATOM 5068 O O . GLN A 1 631 ? 18.350 5.136 -20.234 1.00 84.75 631 GLN A O 1
ATOM 5073 N N . ILE A 1 632 ? 19.726 5.105 -18.476 1.00 90.19 632 ILE A N 1
ATOM 5074 C CA . ILE A 1 632 ? 20.396 3.855 -18.852 1.00 90.19 632 ILE A CA 1
ATOM 5075 C C . ILE A 1 632 ? 19.551 2.665 -18.394 1.00 90.19 632 ILE A C 1
ATOM 5077 O O . ILE A 1 632 ? 18.916 2.727 -17.348 1.00 90.19 632 ILE A O 1
ATOM 5081 N N . SER A 1 633 ? 19.523 1.584 -19.174 1.00 90.38 633 SER A N 1
ATOM 5082 C CA . SER A 1 633 ? 18.701 0.399 -18.862 1.00 90.38 633 SER A CA 1
ATOM 5083 C C . SER A 1 633 ? 19.368 -0.942 -19.192 1.00 90.38 633 SER A C 1
ATOM 5085 O O . SER A 1 633 ? 18.792 -2.001 -18.944 1.00 90.38 633 SER A O 1
ATOM 5087 N N . ASP A 1 634 ? 20.577 -0.928 -19.750 1.00 92.00 634 ASP A N 1
ATOM 5088 C CA . ASP A 1 634 ? 21.341 -2.098 -20.189 1.00 92.00 634 ASP A CA 1
ATOM 5089 C C . ASP A 1 634 ? 22.497 -2.461 -19.237 1.00 92.00 634 ASP A C 1
ATOM 5091 O O . ASP A 1 634 ? 23.430 -3.162 -19.635 1.00 92.00 634 ASP A O 1
ATOM 5095 N N . VAL A 1 635 ? 22.434 -2.015 -17.975 1.00 94.62 635 VAL A N 1
ATOM 5096 C CA . VAL A 1 635 ? 23.393 -2.400 -16.929 1.00 94.62 635 VAL A CA 1
ATOM 5097 C C . VAL A 1 635 ? 23.292 -3.898 -16.663 1.00 94.62 635 VAL A C 1
ATOM 5099 O O . VAL A 1 635 ? 22.212 -4.435 -16.416 1.00 94.62 635 VAL A O 1
ATOM 5102 N N . GLN A 1 636 ? 24.443 -4.566 -16.655 1.00 95.00 636 GLN A N 1
ATOM 5103 C CA . GLN A 1 636 ? 24.548 -5.991 -16.349 1.00 95.00 636 GLN A CA 1
ATOM 5104 C C . GLN A 1 636 ? 24.976 -6.232 -14.900 1.00 95.00 636 GLN A C 1
ATOM 5106 O O . GLN A 1 636 ? 24.536 -7.199 -14.279 1.00 95.00 636 GLN A O 1
ATOM 5111 N N . TRP A 1 637 ? 25.804 -5.355 -14.329 1.00 96.19 637 TRP A N 1
ATOM 5112 C CA . TRP A 1 637 ? 26.218 -5.445 -12.933 1.00 96.19 637 TRP A CA 1
ATOM 5113 C C . TRP A 1 637 ? 25.921 -4.153 -12.177 1.00 96.19 637 TRP A C 1
ATOM 5115 O O . TRP A 1 637 ? 26.578 -3.135 -12.379 1.00 96.19 637 TRP A O 1
ATOM 5125 N N . LEU A 1 638 ? 24.926 -4.206 -11.291 1.00 97.00 638 LEU A N 1
ATOM 5126 C CA . LEU A 1 638 ? 24.573 -3.098 -10.407 1.00 97.00 638 LEU A CA 1
ATOM 5127 C C . LEU A 1 638 ? 25.244 -3.275 -9.041 1.00 97.00 638 LEU A C 1
ATOM 5129 O O . LEU A 1 638 ? 24.986 -4.252 -8.332 1.00 97.00 638 LEU A O 1
ATOM 5133 N N . ILE A 1 639 ? 26.061 -2.304 -8.650 1.00 97.06 639 ILE A N 1
ATOM 5134 C CA . ILE A 1 639 ? 26.710 -2.230 -7.343 1.00 97.06 639 ILE A CA 1
ATOM 5135 C C . ILE A 1 639 ? 26.083 -1.078 -6.557 1.00 97.06 639 ILE A C 1
ATOM 5137 O O . ILE A 1 639 ? 26.268 0.101 -6.856 1.00 97.06 639 ILE A O 1
ATOM 5141 N N . ASN A 1 640 ? 25.338 -1.432 -5.516 1.00 95.69 640 ASN A N 1
ATOM 5142 C CA . ASN A 1 640 ? 24.805 -0.484 -4.550 1.00 95.69 640 ASN A CA 1
ATOM 5143 C C . ASN A 1 640 ? 25.876 -0.210 -3.492 1.00 95.69 640 ASN A C 1
ATOM 5145 O O . ASN A 1 640 ? 25.994 -0.966 -2.526 1.00 95.69 640 ASN A O 1
ATOM 5149 N N . TYR A 1 641 ? 26.658 0.851 -3.693 1.00 93.94 641 TYR A N 1
ATOM 5150 C CA . TYR A 1 641 ? 27.783 1.203 -2.822 1.00 93.94 641 TYR A CA 1
ATOM 5151 C C . TYR A 1 641 ? 27.331 1.704 -1.442 1.00 93.94 641 TYR A C 1
ATOM 5153 O O . TYR A 1 641 ? 27.943 1.403 -0.414 1.00 93.94 641 TYR A O 1
ATOM 5161 N N . SER A 1 642 ? 26.228 2.449 -1.412 1.00 88.81 642 SER A N 1
ATOM 5162 C CA . SER A 1 642 ? 25.557 2.890 -0.189 1.00 88.81 642 SER A CA 1
ATOM 5163 C C . SER A 1 642 ? 24.047 2.828 -0.370 1.00 88.81 642 SER A C 1
ATOM 5165 O O . SER A 1 642 ? 23.524 3.247 -1.402 1.00 88.81 642 SER A O 1
ATOM 5167 N N . ILE A 1 643 ? 23.332 2.278 0.613 1.00 85.12 643 ILE A N 1
ATOM 5168 C CA . ILE A 1 643 ? 21.877 2.049 0.535 1.00 85.12 643 ILE A CA 1
ATOM 5169 C C . ILE A 1 643 ? 21.053 2.934 1.468 1.00 85.12 643 ILE A C 1
ATOM 5171 O O . ILE A 1 643 ? 19.828 2.876 1.419 1.00 85.12 643 ILE A O 1
ATOM 5175 N N . ALA A 1 644 ? 21.695 3.754 2.302 1.00 74.50 644 ALA A N 1
ATOM 5176 C CA . ALA A 1 644 ? 21.021 4.687 3.195 1.00 74.50 644 ALA A CA 1
ATOM 5177 C C . ALA A 1 644 ? 20.384 5.846 2.404 1.00 74.50 644 ALA A C 1
ATOM 5179 O O . ALA A 1 644 ? 20.915 6.952 2.375 1.00 74.50 644 ALA A O 1
ATOM 5180 N N . THR A 1 645 ? 19.270 5.596 1.720 1.00 67.38 645 THR A N 1
ATOM 5181 C CA . THR A 1 645 ? 18.523 6.589 0.935 1.00 67.38 645 THR A CA 1
ATOM 5182 C C . THR A 1 645 ? 17.381 7.197 1.748 1.00 67.38 645 THR A C 1
ATOM 5184 O O . THR A 1 645 ? 16.884 6.585 2.692 1.00 67.38 645 THR A O 1
ATOM 5187 N N . ALA A 1 646 ? 16.922 8.391 1.354 1.00 58.81 646 ALA A N 1
ATOM 5188 C CA . ALA A 1 646 ? 15.802 9.074 2.012 1.00 58.81 646 ALA A CA 1
ATOM 5189 C C . ALA A 1 646 ? 14.491 8.266 1.959 1.00 58.81 646 ALA A C 1
ATOM 5191 O O . ALA A 1 646 ? 13.691 8.306 2.888 1.00 58.81 646 ALA A O 1
ATOM 5192 N N . THR A 1 647 ? 14.266 7.511 0.877 1.00 64.38 647 THR A N 1
ATOM 5193 C CA . THR A 1 647 ? 13.111 6.615 0.743 1.00 64.38 647 THR A CA 1
ATOM 5194 C C . THR A 1 647 ? 13.505 5.281 0.117 1.00 64.38 647 THR A C 1
ATOM 5196 O O . THR A 1 647 ? 14.470 5.188 -0.649 1.00 64.38 647 THR A O 1
ATOM 5199 N N . LYS A 1 648 ? 12.706 4.244 0.396 1.00 72.69 648 LYS A N 1
ATOM 5200 C CA . LYS A 1 648 ? 12.823 2.914 -0.225 1.00 72.69 648 LYS A CA 1
ATOM 5201 C C . LYS A 1 648 ? 12.660 2.968 -1.751 1.00 72.69 648 LYS A C 1
ATOM 5203 O O . LYS A 1 648 ? 13.294 2.192 -2.459 1.00 72.69 648 LYS A O 1
ATOM 5208 N N . SER A 1 649 ? 11.851 3.904 -2.254 1.00 74.12 649 SER A N 1
ATOM 5209 C CA . SER A 1 649 ? 11.602 4.091 -3.687 1.00 74.12 649 SER A CA 1
ATOM 5210 C C . SER A 1 649 ? 12.858 4.503 -4.454 1.00 74.12 649 SER A C 1
ATOM 5212 O O . SER A 1 649 ? 13.094 3.964 -5.531 1.00 74.12 649 SER A O 1
ATOM 5214 N N . VAL A 1 650 ? 13.696 5.379 -3.882 1.00 81.06 650 VAL A N 1
ATOM 5215 C CA . VAL A 1 650 ? 14.974 5.791 -4.497 1.00 81.06 650 VAL A CA 1
ATOM 5216 C C . VAL A 1 650 ? 15.905 4.588 -4.655 1.00 81.06 650 VAL A C 1
ATOM 5218 O O . VAL A 1 650 ? 16.384 4.313 -5.750 1.00 81.06 650 VAL A O 1
ATOM 5221 N N . PHE A 1 651 ? 16.079 3.794 -3.594 1.00 85.81 651 PHE A N 1
ATOM 5222 C CA . PHE A 1 651 ? 16.867 2.562 -3.662 1.00 85.81 651 PHE A CA 1
ATOM 5223 C C . PHE A 1 651 ? 16.306 1.571 -4.698 1.00 85.81 651 PHE A C 1
ATOM 5225 O O . PHE A 1 651 ? 17.058 0.992 -5.481 1.00 85.81 651 PHE A O 1
ATOM 5232 N N . TYR A 1 652 ? 14.982 1.394 -4.748 1.00 87.38 652 TYR A N 1
ATOM 5233 C CA . TYR A 1 652 ? 14.331 0.488 -5.702 1.00 87.38 652 TYR A CA 1
ATOM 5234 C C . TYR A 1 652 ? 14.468 0.956 -7.150 1.00 87.38 652 TYR A C 1
ATOM 5236 O O . TYR A 1 652 ? 14.584 0.123 -8.049 1.00 87.38 652 TYR A O 1
ATOM 5244 N N . PHE A 1 653 ? 14.515 2.264 -7.389 1.00 87.81 653 PHE A N 1
ATOM 5245 C CA . PHE A 1 653 ? 14.700 2.822 -8.722 1.00 87.81 653 PHE A CA 1
ATOM 5246 C C . PHE A 1 653 ? 16.051 2.483 -9.337 1.00 87.81 653 PHE A C 1
ATOM 5248 O O . PHE A 1 653 ? 16.131 2.329 -10.550 1.00 87.81 653 PHE A O 1
ATOM 5255 N N . ARG A 1 654 ? 17.100 2.269 -8.537 1.00 92.12 654 ARG A N 1
ATOM 5256 C CA . ARG A 1 654 ? 18.426 1.874 -9.048 1.00 92.12 654 ARG A CA 1
ATOM 5257 C C . ARG A 1 654 ? 18.377 0.612 -9.912 1.00 92.12 654 ARG A C 1
ATOM 5259 O O . ARG A 1 654 ? 19.118 0.499 -10.884 1.00 92.12 654 ARG A O 1
ATOM 5266 N N . PHE A 1 655 ? 17.462 -0.310 -9.605 1.00 93.25 655 PHE A N 1
ATOM 5267 C CA . PHE A 1 655 ? 17.248 -1.551 -10.355 1.00 93.25 655 PHE A CA 1
ATOM 5268 C C . PHE A 1 655 ? 16.624 -1.316 -11.747 1.00 93.25 655 PHE A C 1
ATOM 5270 O O . PHE A 1 655 ? 16.715 -2.196 -12.602 1.00 93.25 655 PHE A O 1
ATOM 5277 N N . SER A 1 656 ? 16.037 -0.137 -12.010 1.00 91.81 656 SER A N 1
ATOM 5278 C CA . SER A 1 656 ? 15.538 0.249 -13.345 1.00 91.81 656 SER A CA 1
ATOM 5279 C C . SER A 1 656 ? 16.642 0.230 -14.404 1.00 91.81 656 SER A C 1
ATOM 5281 O O . SER A 1 656 ? 16.395 -0.131 -15.556 1.00 91.81 656 SER A O 1
ATOM 5283 N N . SER A 1 657 ? 17.880 0.501 -13.979 1.00 92.12 657 SER A N 1
ATOM 5284 C CA . SER A 1 657 ? 19.062 0.525 -14.837 1.00 92.12 657 SER A CA 1
ATOM 5285 C C . SER A 1 657 ? 19.392 -0.815 -15.498 1.00 92.12 657 SER A C 1
ATOM 5287 O O . SER A 1 657 ? 20.178 -0.850 -16.441 1.00 92.12 657 SER A O 1
ATOM 5289 N N . MET A 1 658 ? 18.783 -1.916 -15.044 1.00 93.06 658 MET A N 1
ATOM 529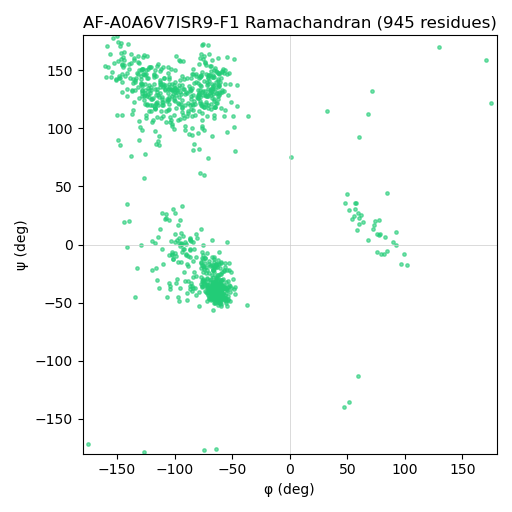0 C CA . MET A 1 658 ? 19.040 -3.268 -15.547 1.00 93.06 658 MET A CA 1
ATOM 5291 C C . MET A 1 658 ? 17.962 -3.787 -16.510 1.00 93.06 658 MET A C 1
ATOM 5293 O O . MET A 1 658 ? 18.123 -4.857 -17.094 1.00 93.06 658 MET A O 1
ATOM 5297 N N . ILE A 1 659 ? 16.842 -3.079 -16.676 1.00 90.38 659 ILE A N 1
ATOM 5298 C CA . ILE A 1 659 ? 15.605 -3.637 -17.250 1.00 90.38 659 ILE A CA 1
ATOM 5299 C C . ILE A 1 659 ? 15.750 -4.172 -18.678 1.00 90.38 659 ILE A C 1
ATOM 5301 O O . ILE A 1 659 ? 15.191 -5.225 -18.997 1.00 90.38 659 ILE A O 1
ATOM 5305 N N . SER A 1 660 ? 16.511 -3.494 -19.533 1.00 88.25 660 SER A N 1
ATOM 5306 C CA . SER A 1 660 ? 16.789 -3.955 -20.897 1.00 88.25 660 SER A CA 1
ATOM 5307 C C . SER A 1 660 ? 17.750 -5.144 -20.903 1.00 88.25 660 SER A C 1
ATOM 5309 O O . SER A 1 660 ? 17.572 -6.060 -21.703 1.00 88.25 660 SER A O 1
ATOM 5311 N N . SER A 1 661 ? 18.714 -5.187 -19.976 1.00 89.19 661 SER A N 1
ATOM 5312 C CA . SER A 1 661 ? 19.634 -6.325 -19.826 1.00 89.19 661 SER A CA 1
ATOM 5313 C C . SER A 1 661 ? 18.924 -7.606 -19.374 1.00 89.19 661 SER A C 1
ATOM 5315 O O . SER A 1 661 ? 19.282 -8.699 -19.805 1.00 89.19 661 SER A O 1
ATOM 5317 N N . LEU A 1 662 ? 17.871 -7.495 -18.555 1.00 87.88 662 LEU A N 1
ATOM 5318 C CA . LEU A 1 662 ? 17.091 -8.651 -18.086 1.00 87.88 662 LEU A CA 1
ATOM 5319 C C . LEU A 1 662 ? 16.302 -9.361 -19.198 1.00 87.88 662 LEU A C 1
ATOM 5321 O O . LEU A 1 662 ? 15.922 -10.521 -19.035 1.00 87.88 662 LEU A O 1
ATOM 5325 N N . LYS A 1 663 ? 16.015 -8.672 -20.311 1.00 82.69 663 LYS A N 1
ATOM 5326 C CA . LYS A 1 663 ? 15.296 -9.259 -21.455 1.00 82.69 663 LYS A CA 1
ATOM 5327 C C . LYS A 1 663 ? 16.186 -10.190 -22.283 1.00 82.69 663 LYS A C 1
ATOM 5329 O O . LYS A 1 663 ? 15.666 -11.077 -22.956 1.00 82.69 663 LYS A O 1
ATOM 5334 N N . ASP A 1 664 ? 17.502 -10.007 -22.220 1.00 80.56 664 ASP A N 1
ATOM 5335 C CA . ASP A 1 664 ? 18.476 -10.818 -22.943 1.00 80.56 664 ASP A CA 1
ATOM 5336 C C . ASP A 1 664 ? 18.951 -11.993 -22.076 1.00 80.56 664 ASP A C 1
ATOM 5338 O O . ASP A 1 664 ? 19.697 -11.825 -21.110 1.00 80.56 664 ASP A O 1
ATOM 5342 N N . LYS A 1 665 ? 18.522 -13.209 -22.434 1.00 70.38 665 LYS A N 1
ATOM 5343 C CA . LYS A 1 665 ? 18.862 -14.437 -21.695 1.00 70.38 665 LYS A CA 1
ATOM 5344 C C . LYS A 1 665 ? 20.350 -14.800 -21.773 1.00 70.38 665 LYS A C 1
ATOM 5346 O O . LYS A 1 665 ? 20.805 -15.587 -20.948 1.00 70.38 665 LYS A O 1
ATOM 5351 N N . ASN A 1 666 ? 21.099 -14.246 -22.729 1.00 74.62 666 ASN A N 1
ATOM 5352 C CA . ASN A 1 666 ? 22.515 -14.565 -22.928 1.00 74.62 666 ASN A CA 1
ATOM 5353 C C . ASN A 1 666 ? 23.446 -13.706 -22.061 1.00 74.62 666 ASN A C 1
ATOM 5355 O O . ASN A 1 666 ? 24.640 -13.988 -21.970 1.00 74.62 666 ASN A O 1
ATOM 5359 N N . LYS A 1 667 ? 22.926 -12.655 -21.416 1.00 80.19 667 LYS A N 1
ATOM 5360 C CA . LYS A 1 667 ? 23.720 -11.743 -20.589 1.00 80.19 667 LYS A CA 1
ATOM 5361 C C . LYS A 1 667 ? 23.771 -12.201 -19.136 1.00 80.19 667 LYS A C 1
ATOM 5363 O O . LYS A 1 667 ? 22.753 -12.452 -18.495 1.00 80.19 667 LYS A O 1
ATOM 5368 N N . THR A 1 668 ? 24.978 -12.230 -18.576 1.00 85.44 668 THR A N 1
ATOM 5369 C CA . THR A 1 668 ? 25.180 -12.465 -17.144 1.00 85.44 668 THR A CA 1
ATOM 5370 C C . THR A 1 668 ? 24.833 -11.207 -16.356 1.00 85.44 668 THR A C 1
ATOM 5372 O O . THR A 1 668 ? 25.536 -10.203 -16.459 1.00 85.44 668 THR A O 1
ATOM 5375 N N . ASN A 1 669 ? 23.773 -11.277 -15.552 1.00 92.75 669 ASN A N 1
ATOM 5376 C CA . ASN A 1 669 ? 23.321 -10.176 -14.706 1.00 92.75 669 ASN A CA 1
ATOM 5377 C C . ASN A 1 669 ? 23.686 -10.425 -13.235 1.00 92.75 669 ASN A C 1
ATOM 5379 O O . ASN A 1 669 ? 23.530 -11.538 -12.731 1.00 92.75 669 ASN A O 1
ATOM 5383 N N . ALA A 1 670 ? 24.154 -9.394 -12.531 1.00 94.50 670 ALA A N 1
ATOM 5384 C CA . ALA A 1 670 ? 24.542 -9.473 -11.126 1.00 94.50 670 ALA A CA 1
ATOM 5385 C C . ALA A 1 670 ? 24.133 -8.216 -10.348 1.00 94.50 670 ALA A C 1
ATOM 5387 O O . ALA A 1 670 ? 24.152 -7.106 -10.875 1.00 94.50 670 ALA A O 1
ATOM 5388 N N . VAL A 1 671 ? 23.812 -8.393 -9.065 1.00 96.38 671 VAL A N 1
ATOM 5389 C CA . VAL A 1 671 ? 23.583 -7.290 -8.124 1.00 96.38 671 VAL A CA 1
ATOM 5390 C C . VAL A 1 671 ? 24.435 -7.510 -6.882 1.00 96.38 671 VAL A C 1
ATOM 5392 O O . VAL A 1 671 ? 24.410 -8.590 -6.283 1.00 96.38 671 VAL A O 1
ATOM 5395 N N . THR A 1 672 ? 25.166 -6.476 -6.479 1.00 95.12 672 THR A N 1
ATOM 5396 C CA . THR A 1 672 ? 25.921 -6.445 -5.223 1.00 95.12 672 THR A CA 1
ATOM 5397 C C . THR A 1 672 ? 25.430 -5.287 -4.365 1.00 95.12 672 THR A C 1
ATOM 5399 O O . THR A 1 672 ? 25.207 -4.186 -4.866 1.00 95.12 672 THR A O 1
ATOM 5402 N N . ILE A 1 673 ? 25.235 -5.537 -3.075 1.00 94.25 673 ILE A N 1
ATOM 5403 C CA . ILE A 1 673 ? 24.779 -4.557 -2.091 1.00 94.25 673 ILE A CA 1
ATOM 5404 C C . ILE A 1 673 ? 25.802 -4.503 -0.962 1.00 94.25 673 ILE A C 1
ATOM 5406 O O . ILE A 1 673 ? 26.070 -5.523 -0.327 1.00 94.25 673 ILE A O 1
ATOM 5410 N N . PHE A 1 674 ? 26.372 -3.325 -0.725 1.00 92.12 674 PHE A N 1
ATOM 5411 C CA . PHE A 1 674 ? 27.239 -3.088 0.424 1.00 92.12 674 PHE A CA 1
ATOM 5412 C C . PHE A 1 674 ? 26.403 -2.690 1.634 1.00 92.12 674 PHE A C 1
ATOM 5414 O O . PHE A 1 674 ? 25.529 -1.827 1.532 1.00 92.12 674 PHE A O 1
ATOM 5421 N N . LEU A 1 675 ? 26.693 -3.331 2.762 1.00 87.38 675 LEU A N 1
ATOM 5422 C CA . LEU A 1 675 ? 26.164 -2.993 4.072 1.00 87.38 675 LEU A CA 1
ATOM 5423 C C . LEU A 1 675 ? 27.288 -2.467 4.946 1.00 87.38 675 LEU A C 1
ATOM 5425 O O . LEU A 1 675 ? 28.335 -3.098 5.053 1.00 87.38 675 LEU A O 1
ATOM 5429 N N . ASP A 1 676 ? 27.037 -1.329 5.570 1.00 84.94 676 ASP A N 1
ATOM 5430 C CA . ASP A 1 676 ? 27.929 -0.688 6.526 1.00 84.94 676 ASP A CA 1
ATOM 5431 C C . ASP A 1 676 ? 27.206 -0.395 7.845 1.00 84.94 676 ASP A C 1
ATOM 5433 O O . ASP A 1 676 ? 26.015 -0.680 8.019 1.00 84.94 676 ASP A O 1
ATOM 5437 N N . GLU A 1 677 ? 27.933 0.220 8.770 1.00 79.25 677 GLU A N 1
ATOM 5438 C CA . GLU A 1 677 ? 27.476 0.551 10.117 1.00 79.25 677 GLU A CA 1
ATOM 5439 C C . GLU A 1 677 ? 26.284 1.532 10.139 1.00 79.25 677 GLU A C 1
ATOM 5441 O O . GLU A 1 677 ? 25.583 1.636 11.143 1.00 79.25 677 GLU A O 1
ATOM 5446 N N . THR A 1 678 ? 26.006 2.235 9.037 1.00 77.62 678 THR A N 1
ATOM 5447 C CA . THR A 1 678 ? 24.923 3.227 8.908 1.00 77.62 678 THR A CA 1
ATOM 5448 C C . THR A 1 678 ? 23.622 2.647 8.348 1.00 77.62 678 THR A C 1
ATOM 5450 O O . THR A 1 678 ? 22.614 3.348 8.273 1.00 77.62 678 THR A O 1
ATOM 5453 N N . ASN A 1 679 ? 23.604 1.380 7.919 1.00 74.62 679 ASN A N 1
ATOM 5454 C CA . ASN A 1 679 ? 22.482 0.802 7.164 1.00 74.62 679 ASN A CA 1
ATOM 5455 C C . ASN A 1 679 ? 21.456 0.044 8.026 1.00 74.62 679 ASN A C 1
ATOM 5457 O O . ASN A 1 679 ? 20.702 -0.782 7.501 1.00 74.62 679 ASN A O 1
ATOM 5461 N N . SER A 1 680 ? 21.399 0.315 9.334 1.00 67.88 680 SER A N 1
ATOM 5462 C CA . SER A 1 680 ? 20.480 -0.355 10.267 1.00 67.88 680 SER A CA 1
ATOM 5463 C C . SER A 1 680 ? 19.021 -0.276 9.790 1.00 67.88 680 SER A C 1
ATOM 5465 O O . SER A 1 680 ? 18.344 -1.293 9.664 1.00 67.88 680 SER A O 1
ATOM 5467 N N . GLN A 1 681 ? 18.547 0.904 9.392 1.00 69.62 681 GLN A N 1
ATOM 5468 C CA . GLN A 1 681 ? 17.170 1.094 8.921 1.00 69.62 681 GLN A CA 1
ATOM 5469 C C . GLN A 1 681 ? 16.819 0.270 7.667 1.00 69.62 681 GLN A C 1
ATOM 5471 O O . GLN A 1 681 ? 15.714 -0.265 7.557 1.00 69.62 681 GLN A O 1
ATOM 5476 N N . GLN A 1 682 ? 17.740 0.149 6.708 1.00 77.38 682 GLN A N 1
ATOM 5477 C CA . GLN A 1 682 ? 17.479 -0.489 5.411 1.00 77.38 682 GLN A CA 1
ATOM 5478 C C . GLN A 1 682 ? 17.719 -2.003 5.425 1.00 77.38 682 GLN A C 1
ATOM 5480 O O . GLN A 1 682 ? 17.183 -2.709 4.563 1.00 77.38 682 GLN A O 1
ATOM 5485 N N . LEU A 1 683 ? 18.472 -2.512 6.406 1.00 77.56 683 LEU A N 1
ATOM 5486 C CA . LEU A 1 683 ? 18.879 -3.914 6.491 1.00 77.56 683 LEU A CA 1
ATOM 5487 C C . LEU A 1 683 ? 17.698 -4.881 6.370 1.00 77.56 683 LEU A C 1
ATOM 5489 O O . LEU A 1 683 ? 17.740 -5.809 5.565 1.00 77.56 683 LEU A O 1
ATOM 5493 N N . ALA A 1 684 ? 16.622 -4.650 7.125 1.00 74.12 684 ALA A N 1
ATOM 5494 C CA . ALA A 1 684 ? 15.460 -5.537 7.124 1.00 74.12 684 ALA A CA 1
ATOM 5495 C C . ALA A 1 684 ? 14.830 -5.680 5.726 1.00 74.12 684 ALA A C 1
ATOM 5497 O O . ALA A 1 684 ? 14.417 -6.774 5.346 1.00 74.12 684 ALA A O 1
ATOM 5498 N N . GLY A 1 685 ? 14.782 -4.591 4.952 1.00 78.81 685 GLY A N 1
ATOM 5499 C CA . GLY A 1 685 ? 14.248 -4.602 3.590 1.00 78.81 685 GLY A CA 1
ATOM 5500 C C . GLY A 1 685 ? 15.188 -5.251 2.572 1.00 78.81 685 GLY A C 1
ATOM 5501 O O . GLY A 1 685 ? 14.716 -5.870 1.619 1.00 78.81 685 GLY A O 1
ATOM 5502 N N . VAL A 1 686 ? 16.504 -5.130 2.767 1.00 85.25 686 VAL A N 1
ATOM 5503 C CA . VAL A 1 686 ? 17.506 -5.803 1.925 1.00 85.25 686 VAL A CA 1
ATOM 5504 C C . VAL A 1 686 ? 17.506 -7.305 2.175 1.00 85.25 686 VAL A C 1
ATOM 5506 O O . VAL A 1 686 ? 17.513 -8.074 1.218 1.00 85.25 686 VAL A O 1
ATOM 5509 N N . LEU A 1 687 ? 17.446 -7.734 3.434 1.00 82.94 687 LEU A N 1
ATOM 5510 C CA . LEU A 1 687 ? 17.392 -9.154 3.777 1.00 82.94 687 LEU A CA 1
ATOM 5511 C C . LEU A 1 687 ? 16.113 -9.817 3.262 1.00 82.94 687 LEU A C 1
ATOM 5513 O O . LEU A 1 687 ? 16.201 -10.895 2.685 1.00 82.94 687 LEU A O 1
ATOM 5517 N N . ASP A 1 688 ? 14.961 -9.144 3.362 1.00 82.25 688 ASP A N 1
ATOM 5518 C CA . ASP A 1 688 ? 13.712 -9.597 2.729 1.00 82.25 688 ASP A CA 1
ATOM 5519 C C . ASP A 1 688 ? 13.876 -9.785 1.208 1.00 82.25 688 ASP A C 1
ATOM 5521 O O . ASP A 1 688 ? 13.498 -10.817 0.654 1.00 82.25 688 ASP A O 1
ATOM 5525 N N . LEU A 1 689 ? 14.500 -8.822 0.517 1.00 87.12 689 LEU A N 1
ATOM 5526 C CA . LEU A 1 689 ? 14.767 -8.925 -0.923 1.00 87.12 689 LEU A CA 1
ATOM 5527 C C . LEU A 1 689 ? 15.668 -10.127 -1.262 1.00 87.12 689 LEU A C 1
ATOM 5529 O O . LEU A 1 689 ? 15.424 -10.831 -2.245 1.00 87.12 689 LEU A O 1
ATOM 5533 N N . VAL A 1 690 ? 16.702 -10.364 -0.454 1.00 88.25 690 VAL A N 1
ATOM 5534 C CA . VAL A 1 690 ? 17.656 -11.470 -0.625 1.00 88.25 690 VAL A CA 1
ATOM 5535 C C . VAL A 1 690 ? 16.985 -12.817 -0.367 1.00 88.25 690 VAL A C 1
ATOM 5537 O O . VAL A 1 690 ? 17.114 -13.726 -1.191 1.00 88.25 690 VAL A O 1
ATOM 5540 N N . GLU A 1 691 ? 16.211 -12.941 0.707 1.00 86.75 691 GLU A N 1
ATOM 5541 C CA . GLU A 1 691 ? 15.459 -14.152 1.041 1.00 86.75 691 GLU A CA 1
ATOM 5542 C C . GLU A 1 691 ? 14.465 -14.510 -0.073 1.00 86.75 691 GLU A C 1
ATOM 5544 O O . GLU A 1 691 ? 14.442 -15.643 -0.565 1.00 86.75 691 GLU A O 1
ATOM 5549 N N . ARG A 1 692 ? 13.713 -13.522 -0.578 1.00 88.62 692 ARG A N 1
ATOM 5550 C CA . ARG A 1 692 ? 12.759 -13.720 -1.685 1.00 88.62 692 ARG A CA 1
ATOM 5551 C C . ARG A 1 692 ? 13.421 -14.148 -2.994 1.00 88.62 692 ARG A C 1
ATOM 5553 O O . ARG A 1 692 ? 12.780 -14.843 -3.788 1.00 88.62 692 ARG A O 1
ATOM 5560 N N . SER A 1 693 ? 14.697 -13.809 -3.201 1.00 88.81 693 SER A N 1
ATOM 5561 C CA . SER A 1 693 ? 15.501 -14.294 -4.336 1.00 88.81 693 SER A CA 1
ATOM 5562 C C . SER A 1 693 ? 15.895 -15.780 -4.230 1.00 88.81 693 SER A C 1
ATOM 5564 O O . SER A 1 693 ? 16.415 -16.356 -5.187 1.00 88.81 693 SER A O 1
ATOM 5566 N N . GLY A 1 694 ? 15.607 -16.428 -3.094 1.00 84.50 694 GLY A N 1
ATOM 5567 C CA . GLY A 1 694 ? 15.881 -17.843 -2.834 1.00 84.50 694 GLY A CA 1
ATOM 5568 C C . GLY A 1 694 ? 17.226 -18.117 -2.165 1.00 84.50 694 GLY A C 1
ATOM 5569 O O . GLY A 1 694 ? 17.640 -19.275 -2.100 1.00 84.50 694 GLY A O 1
ATOM 5570 N N . ILE A 1 695 ? 17.921 -17.082 -1.686 1.00 86.62 695 ILE A N 1
ATOM 5571 C CA . ILE A 1 695 ? 19.123 -17.240 -0.864 1.00 86.62 695 ILE A CA 1
ATOM 5572 C C . ILE A 1 695 ? 18.687 -17.547 0.571 1.00 86.62 695 ILE A C 1
ATOM 5574 O O . ILE A 1 695 ? 17.890 -16.817 1.153 1.00 86.62 695 ILE A O 1
ATOM 5578 N N . LYS A 1 696 ? 19.234 -18.618 1.156 1.00 81.75 696 LYS A N 1
ATOM 5579 C CA . LYS A 1 696 ? 19.083 -18.886 2.590 1.00 81.75 696 LYS A CA 1
ATOM 5580 C C . LYS A 1 696 ? 20.023 -17.966 3.366 1.00 81.75 696 LYS A C 1
ATOM 5582 O O . LYS A 1 696 ? 21.232 -18.022 3.153 1.00 81.75 696 LYS A O 1
ATOM 5587 N N . LEU A 1 697 ? 19.460 -17.136 4.236 1.00 78.56 697 LEU A N 1
ATOM 5588 C CA . LEU A 1 697 ? 20.226 -16.268 5.129 1.00 78.56 697 LEU A CA 1
ATOM 5589 C C . LEU A 1 697 ? 20.917 -17.105 6.215 1.00 78.56 697 LEU A C 1
ATOM 5591 O O . LEU A 1 697 ? 20.379 -18.126 6.651 1.00 78.56 697 LEU A O 1
ATOM 5595 N N . SER A 1 698 ? 22.110 -16.688 6.646 1.00 80.25 698 SER A N 1
ATOM 5596 C CA . SER A 1 698 ? 22.779 -17.312 7.794 1.00 80.25 698 SER A CA 1
ATOM 5597 C C . SER A 1 698 ? 22.095 -16.905 9.104 1.00 80.25 698 SER A C 1
ATOM 5599 O O . SER A 1 698 ? 21.471 -15.846 9.181 1.00 80.25 698 SER A O 1
ATOM 5601 N N . GLN A 1 699 ? 22.240 -17.712 10.162 1.00 78.38 699 GLN A N 1
ATOM 5602 C CA . GLN A 1 699 ? 21.655 -17.380 11.469 1.00 78.38 699 GLN A CA 1
ATOM 5603 C C . GLN A 1 699 ? 22.164 -16.029 11.997 1.00 78.38 699 GLN A C 1
ATOM 5605 O O . GLN A 1 699 ? 21.384 -15.232 12.501 1.00 78.38 699 GLN A O 1
ATOM 5610 N N . VAL A 1 700 ? 23.447 -15.720 11.772 1.00 75.00 700 VAL A N 1
ATOM 5611 C CA . VAL A 1 700 ? 24.062 -14.438 12.151 1.00 75.00 700 VAL A CA 1
ATOM 5612 C C . VAL A 1 700 ? 23.347 -13.251 11.494 1.00 75.00 700 VAL A C 1
ATOM 5614 O O . VAL A 1 700 ? 23.079 -12.251 12.156 1.00 75.00 700 VAL A O 1
ATOM 5617 N N . GLN A 1 701 ? 22.989 -13.369 10.210 1.00 72.00 701 GLN A N 1
ATOM 5618 C CA . GLN A 1 701 ? 22.269 -12.321 9.479 1.00 72.00 701 GLN A CA 1
ATOM 5619 C C . GLN A 1 701 ? 20.836 -12.149 9.986 1.00 72.00 701 GLN A C 1
ATOM 5621 O O . GLN A 1 701 ? 20.346 -11.023 10.072 1.00 72.00 701 GLN A O 1
ATOM 5626 N N . ILE A 1 702 ? 20.171 -13.251 10.341 1.00 73.06 702 ILE A N 1
ATOM 5627 C CA . ILE A 1 702 ? 18.826 -13.227 10.924 1.00 73.06 702 ILE A CA 1
ATOM 5628 C C . ILE A 1 702 ? 18.867 -12.534 12.291 1.00 73.06 702 ILE A C 1
ATOM 5630 O O . ILE A 1 702 ? 18.130 -11.571 12.501 1.00 73.06 702 ILE A O 1
ATOM 5634 N N . ASP A 1 703 ? 19.776 -12.942 13.176 1.00 73.38 703 ASP A N 1
ATOM 5635 C CA . ASP A 1 703 ? 19.913 -12.381 14.524 1.00 73.38 703 ASP A CA 1
ATOM 5636 C C . ASP A 1 703 ? 20.274 -10.887 14.485 1.00 73.38 703 ASP A C 1
ATOM 5638 O O . ASP A 1 703 ? 19.731 -10.084 15.248 1.00 73.38 703 ASP A O 1
ATOM 5642 N N . ALA A 1 704 ? 21.164 -10.486 13.569 1.00 69.69 704 ALA A N 1
ATOM 5643 C CA . ALA A 1 704 ? 21.492 -9.080 13.336 1.00 69.69 704 ALA A CA 1
ATOM 5644 C C . ALA A 1 704 ? 20.258 -8.282 12.884 1.00 69.69 704 ALA A C 1
ATOM 5646 O O . ALA A 1 704 ? 19.990 -7.198 13.411 1.00 69.69 704 ALA A O 1
ATOM 5647 N N . ALA A 1 705 ? 19.458 -8.838 11.969 1.00 68.38 705 ALA A N 1
ATOM 5648 C CA . ALA A 1 705 ? 18.210 -8.227 11.524 1.00 68.38 705 ALA A CA 1
ATOM 5649 C C . ALA A 1 705 ? 17.204 -8.067 12.665 1.00 68.38 705 ALA A C 1
ATOM 5651 O O . ALA A 1 705 ? 16.515 -7.052 12.732 1.00 68.38 705 ALA A O 1
ATOM 5652 N N . GLU A 1 706 ? 17.086 -9.057 13.549 1.00 72.31 706 GLU A N 1
ATOM 5653 C CA . GLU A 1 706 ? 16.165 -9.003 14.685 1.00 72.31 706 GLU A CA 1
ATOM 5654 C C . GLU A 1 706 ? 16.585 -7.968 15.726 1.00 72.31 706 GLU A C 1
ATOM 5656 O O . GLU A 1 706 ? 15.735 -7.201 16.183 1.00 72.31 706 GLU A O 1
ATOM 5661 N N . LYS A 1 707 ? 17.884 -7.873 16.038 1.00 73.06 707 LYS A N 1
ATOM 5662 C CA . LYS A 1 707 ? 18.430 -6.831 16.926 1.00 73.06 707 LYS A CA 1
ATOM 5663 C C . LYS A 1 707 ? 18.146 -5.432 16.394 1.00 73.06 707 LYS A C 1
ATOM 5665 O O . LYS A 1 707 ? 17.676 -4.571 17.132 1.00 73.06 707 LYS A O 1
ATOM 5670 N N . ILE A 1 708 ? 18.379 -5.226 15.103 1.00 69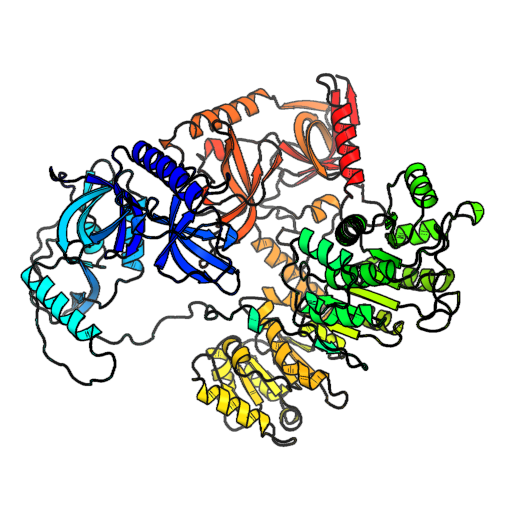.19 708 ILE A N 1
ATOM 5671 C CA . ILE A 1 708 ? 18.127 -3.948 14.441 1.00 69.19 708 ILE A CA 1
ATOM 5672 C C . ILE A 1 708 ? 16.631 -3.640 14.394 1.00 69.19 708 ILE A C 1
ATOM 5674 O O . ILE A 1 708 ? 16.232 -2.529 14.722 1.00 69.19 708 ILE A O 1
ATOM 5678 N N . LYS A 1 709 ? 15.777 -4.619 14.070 1.00 69.88 709 LYS A N 1
ATOM 5679 C CA . LYS A 1 709 ? 14.318 -4.440 14.137 1.00 69.88 709 LYS A CA 1
ATOM 5680 C C . LYS A 1 709 ? 13.871 -4.040 15.542 1.00 69.88 709 LYS A C 1
ATOM 5682 O O . LYS A 1 709 ? 13.039 -3.151 15.656 1.00 69.88 709 LYS A O 1
ATOM 5687 N N . ALA A 1 710 ? 14.431 -4.651 16.585 1.00 71.69 710 ALA A N 1
ATOM 5688 C CA . ALA A 1 710 ? 14.138 -4.283 17.966 1.00 71.69 710 ALA A CA 1
ATOM 5689 C C . ALA A 1 710 ? 14.615 -2.858 18.300 1.00 71.69 710 ALA A C 1
ATOM 5691 O O . ALA A 1 710 ? 13.895 -2.127 18.971 1.00 71.69 710 ALA A O 1
ATOM 5692 N N . GLN A 1 711 ? 15.783 -2.431 17.805 1.00 73.31 711 GLN A N 1
ATOM 5693 C CA . GLN A 1 711 ? 16.270 -1.054 17.960 1.00 73.31 711 GLN A CA 1
ATOM 5694 C C . GLN A 1 711 ? 15.362 -0.038 17.252 1.00 73.31 711 GLN A C 1
ATOM 5696 O O . GLN A 1 711 ? 14.961 0.944 17.864 1.00 73.31 711 GLN A O 1
ATOM 5701 N N . LEU A 1 712 ? 14.974 -0.300 16.003 1.00 72.12 712 LEU A N 1
ATOM 5702 C CA . LEU A 1 712 ? 14.037 0.550 15.259 1.00 72.12 712 LEU A CA 1
ATOM 5703 C C . LEU A 1 712 ? 12.656 0.600 15.919 1.00 72.12 712 LEU A C 1
ATOM 5705 O O . LEU A 1 712 ? 11.956 1.602 15.831 1.00 72.12 712 LEU A O 1
ATOM 5709 N N . ASP A 1 713 ? 12.238 -0.482 16.575 1.00 74.38 713 ASP A N 1
ATOM 5710 C CA . ASP A 1 713 ? 10.983 -0.497 17.322 1.00 74.38 713 ASP A CA 1
ATOM 5711 C C . ASP A 1 713 ? 11.063 0.332 18.613 1.00 74.38 713 ASP A C 1
ATOM 5713 O O . ASP A 1 713 ? 10.061 0.928 19.004 1.00 74.38 713 ASP A O 1
ATOM 5717 N N . ARG A 1 714 ? 12.252 0.450 19.227 1.00 75.88 714 ARG A N 1
ATOM 5718 C CA . ARG A 1 714 ? 12.492 1.387 20.340 1.00 75.88 714 ARG A CA 1
ATOM 5719 C C . ARG A 1 714 ? 12.357 2.839 19.903 1.00 75.88 714 ARG A C 1
ATOM 5721 O O . ARG A 1 714 ? 11.828 3.621 20.666 1.00 75.88 714 ARG A O 1
ATOM 5728 N N . GLU A 1 715 ? 12.726 3.194 18.672 1.00 76.00 715 GLU A N 1
ATOM 5729 C CA . GLU A 1 715 ? 12.530 4.558 18.139 1.00 76.00 715 GLU A CA 1
ATOM 5730 C C . GLU A 1 715 ? 11.040 4.938 17.986 1.00 76.00 715 GLU A C 1
ATOM 5732 O O . GLU A 1 715 ? 10.700 6.106 17.799 1.00 76.00 715 GLU A O 1
ATOM 5737 N N . LYS A 1 716 ? 10.118 3.970 18.092 1.00 77.56 716 LYS A N 1
ATOM 5738 C CA . LYS A 1 716 ? 8.666 4.174 17.978 1.00 77.56 716 LYS A CA 1
ATOM 5739 C C . LYS A 1 716 ? 7.975 4.399 19.330 1.00 77.56 716 LYS A C 1
ATOM 5741 O O . LYS A 1 716 ? 6.818 4.007 19.483 1.00 77.56 716 LYS A O 1
ATOM 5746 N N . GLU A 1 717 ? 8.627 5.027 20.305 1.00 77.62 717 GLU A N 1
ATOM 5747 C CA . GLU A 1 717 ? 8.081 5.235 21.664 1.00 77.62 717 GLU A CA 1
ATOM 5748 C C . GLU A 1 717 ? 6.671 5.861 21.672 1.00 77.62 717 GLU A C 1
ATOM 5750 O O . GLU A 1 717 ? 5.808 5.456 22.451 1.00 77.62 717 GLU A O 1
ATOM 5755 N N . GLY A 1 718 ? 6.393 6.789 20.745 1.00 76.50 718 GLY A N 1
ATOM 5756 C CA . GLY A 1 718 ? 5.081 7.437 20.599 1.00 76.50 718 GLY A CA 1
ATOM 5757 C C . GLY A 1 718 ? 3.974 6.560 19.989 1.00 76.50 718 GLY A C 1
ATOM 5758 O O . GLY A 1 718 ? 2.799 6.931 20.032 1.00 76.50 718 GLY A O 1
ATOM 5759 N N . TYR A 1 719 ? 4.306 5.395 19.425 1.00 83.94 719 TYR A N 1
ATOM 5760 C CA . TYR A 1 719 ? 3.338 4.475 18.826 1.00 83.94 719 TYR A CA 1
ATOM 5761 C C . TYR A 1 719 ? 2.877 3.420 19.837 1.00 83.94 719 TYR A C 1
ATOM 5763 O O . TYR A 1 719 ? 3.640 2.930 20.667 1.00 83.94 719 TYR A O 1
ATOM 5771 N N . GLY A 1 720 ? 1.608 3.020 19.749 1.00 83.75 720 GLY A N 1
ATOM 5772 C CA . GLY A 1 720 ? 1.107 1.862 20.494 1.00 83.75 720 GLY A CA 1
ATOM 5773 C C . GLY A 1 720 ? 1.663 0.539 19.956 1.00 83.75 720 GLY A C 1
ATOM 5774 O O . GLY A 1 720 ? 2.147 0.469 18.821 1.00 83.75 720 GLY A O 1
ATOM 5775 N N . ILE A 1 721 ? 1.534 -0.527 20.750 1.00 89.56 721 ILE A N 1
ATOM 5776 C CA . ILE A 1 721 ? 1.773 -1.895 20.273 1.00 89.56 721 ILE A CA 1
ATOM 5777 C C . ILE A 1 721 ? 0.761 -2.214 19.163 1.00 89.56 721 ILE A C 1
ATOM 5779 O O . ILE A 1 721 ? -0.424 -1.886 19.260 1.00 89.56 721 ILE A O 1
ATOM 5783 N N . CYS A 1 722 ? 1.230 -2.858 18.098 1.00 89.38 722 CYS A N 1
ATOM 5784 C CA . CYS A 1 722 ? 0.443 -3.279 16.951 1.00 89.38 722 CYS A CA 1
ATOM 5785 C C . CYS A 1 722 ? -0.767 -4.115 17.389 1.00 89.38 722 CYS A C 1
ATOM 5787 O O . CYS A 1 722 ? -0.619 -5.117 18.086 1.00 89.38 722 CYS A O 1
ATOM 5789 N N . ASN A 1 723 ? -1.965 -3.758 16.917 1.00 88.69 723 ASN A N 1
ATOM 5790 C CA . ASN A 1 723 ? -3.194 -4.483 17.257 1.00 88.69 723 ASN A CA 1
ATOM 5791 C C . ASN A 1 723 ? -3.164 -5.959 16.830 1.00 88.69 723 ASN A C 1
ATOM 5793 O O . ASN A 1 723 ? -3.767 -6.780 17.512 1.00 88.69 723 ASN A O 1
ATOM 5797 N N . LEU A 1 724 ? -2.453 -6.313 15.752 1.00 87.69 724 LEU A N 1
ATOM 5798 C CA . LEU A 1 724 ? -2.285 -7.714 15.344 1.00 87.69 724 LEU A CA 1
ATOM 5799 C C . LEU A 1 724 ? -1.396 -8.486 16.323 1.00 87.69 724 LEU A C 1
ATOM 5801 O O . LEU A 1 724 ? -1.727 -9.608 16.683 1.00 87.69 724 LEU A O 1
ATOM 5805 N N . VAL A 1 725 ? -0.327 -7.859 16.828 1.00 89.56 725 VAL A N 1
ATOM 5806 C CA . VAL A 1 725 ? 0.495 -8.451 17.898 1.00 89.56 725 VAL A CA 1
ATOM 5807 C C . VAL A 1 725 ? -0.334 -8.611 19.166 1.00 89.56 725 VAL A C 1
ATOM 5809 O O . VAL A 1 725 ? -0.330 -9.685 19.752 1.00 89.56 725 VAL A O 1
ATOM 5812 N N . LYS A 1 726 ? -1.110 -7.588 19.544 1.00 90.19 726 LYS A N 1
ATOM 5813 C CA . LYS A 1 726 ? -2.002 -7.661 20.709 1.00 90.19 726 LYS A CA 1
ATOM 5814 C C . LYS A 1 726 ? -3.078 -8.743 20.565 1.00 90.19 726 LYS A C 1
ATOM 5816 O O . LYS A 1 726 ? -3.382 -9.421 21.537 1.00 90.19 726 LYS A O 1
ATOM 5821 N N . SER A 1 727 ? -3.641 -8.923 19.371 1.00 88.56 727 SER A N 1
ATOM 5822 C CA . SER A 1 727 ? -4.749 -9.865 19.148 1.00 88.56 727 SER A CA 1
ATOM 5823 C C . SER A 1 727 ? -4.281 -11.305 18.922 1.00 88.56 727 SER A C 1
ATOM 5825 O O . SER A 1 727 ? -4.944 -12.233 19.370 1.00 88.56 727 SER A O 1
ATOM 5827 N N . PHE A 1 728 ? -3.165 -11.503 18.212 1.00 86.62 728 PHE A N 1
ATOM 5828 C CA . PHE A 1 728 ? -2.755 -12.813 17.683 1.00 86.62 728 PHE A CA 1
ATOM 5829 C C . PHE A 1 728 ? -1.307 -13.197 18.019 1.00 86.62 728 PHE A C 1
ATOM 5831 O O . PHE A 1 728 ? -0.842 -14.251 17.593 1.00 86.62 728 PHE A O 1
ATOM 5838 N N . GLY A 1 729 ? -0.563 -12.344 18.727 1.00 86.25 729 GLY A N 1
ATOM 5839 C CA . GLY A 1 729 ? 0.848 -12.564 19.066 1.00 86.25 729 GLY A CA 1
ATOM 5840 C C . GLY A 1 729 ? 1.831 -12.333 17.911 1.00 86.25 729 GLY A C 1
ATOM 5841 O O . GLY A 1 729 ? 3.039 -12.337 18.127 1.00 86.25 729 GLY A O 1
ATOM 5842 N N . ALA A 1 730 ? 1.348 -12.088 16.689 1.00 83.69 730 ALA A N 1
ATOM 5843 C CA . ALA A 1 730 ? 2.184 -11.866 15.514 1.00 83.69 730 ALA A CA 1
ATOM 5844 C C . ALA A 1 730 ? 1.571 -10.832 14.558 1.00 83.69 730 ALA A C 1
ATOM 5846 O O . ALA A 1 730 ? 0.357 -10.664 14.475 1.00 83.69 730 ALA A O 1
ATOM 5847 N N . CYS A 1 731 ? 2.427 -10.145 13.799 1.00 83.06 731 CYS A N 1
ATOM 5848 C CA . CYS A 1 731 ? 2.017 -9.209 12.754 1.00 83.06 731 CYS A CA 1
ATOM 5849 C C . CYS A 1 731 ? 2.499 -9.709 11.391 1.00 83.06 731 CYS A C 1
ATOM 5851 O O . CYS A 1 731 ? 3.703 -9.762 11.134 1.00 83.06 731 CYS A O 1
ATOM 5853 N N . SER A 1 732 ? 1.563 -10.007 10.487 1.00 73.56 732 SER A N 1
ATOM 5854 C CA . SER A 1 732 ? 1.865 -10.402 9.102 1.00 73.56 732 SER A CA 1
ATOM 5855 C C . SER A 1 732 ? 2.571 -9.298 8.300 1.00 73.56 732 SER A C 1
ATOM 5857 O O . SER A 1 732 ? 3.242 -9.581 7.313 1.00 73.56 732 SER A O 1
ATOM 5859 N N . LYS A 1 733 ? 2.476 -8.039 8.750 1.00 70.88 733 LYS A N 1
ATOM 5860 C CA . LYS A 1 733 ? 3.053 -6.844 8.113 1.00 70.88 733 LYS A CA 1
ATOM 5861 C C . LYS A 1 733 ? 4.270 -6.291 8.875 1.00 70.88 733 LYS A C 1
ATOM 5863 O O . LYS A 1 733 ? 4.545 -5.099 8.778 1.00 70.88 733 LYS A O 1
ATOM 5868 N N . ARG A 1 734 ? 5.011 -7.120 9.633 1.00 68.25 734 ARG A N 1
ATOM 5869 C CA . ARG A 1 734 ? 6.117 -6.699 10.537 1.00 68.25 734 ARG A CA 1
ATOM 5870 C C . ARG A 1 734 ? 7.116 -5.724 9.892 1.00 68.25 734 ARG A C 1
ATOM 5872 O O . ARG A 1 734 ? 7.578 -4.810 10.560 1.00 68.25 734 ARG A O 1
ATOM 5879 N N . VAL A 1 735 ? 7.427 -5.892 8.603 1.00 59.97 735 VAL A N 1
ATOM 5880 C CA . VAL A 1 735 ? 8.421 -5.075 7.873 1.00 59.97 735 VAL A CA 1
ATOM 5881 C C . VAL A 1 735 ? 7.911 -3.670 7.526 1.00 59.97 735 VAL A C 1
ATOM 5883 O O . VAL A 1 735 ? 8.700 -2.734 7.463 1.00 59.97 735 VAL A O 1
ATOM 5886 N N . SER A 1 736 ? 6.608 -3.503 7.301 1.00 63.09 736 SER A N 1
ATOM 5887 C CA . SER A 1 736 ? 6.001 -2.230 6.879 1.00 63.09 736 SER A CA 1
ATOM 5888 C C . SER A 1 736 ? 5.054 -1.639 7.924 1.00 63.09 736 SER A C 1
ATOM 5890 O O . SER A 1 736 ? 4.325 -0.695 7.632 1.00 63.09 736 SER A O 1
ATOM 5892 N N . CYS A 1 737 ? 4.985 -2.232 9.115 1.00 73.69 737 CYS A N 1
ATOM 5893 C CA . CYS A 1 737 ? 4.068 -1.811 10.160 1.00 73.69 737 CYS A CA 1
ATOM 5894 C C . CYS A 1 737 ? 4.685 -0.673 10.982 1.00 73.69 737 CYS A C 1
ATOM 5896 O O . CYS A 1 737 ? 5.778 -0.792 11.541 1.00 73.69 737 CYS A O 1
ATOM 5898 N N . GLN A 1 738 ? 3.944 0.429 11.056 1.00 75.50 738 GLN A N 1
ATOM 5899 C CA . GLN A 1 738 ? 4.318 1.646 11.776 1.00 75.50 738 GLN A CA 1
ATOM 5900 C C . GLN A 1 738 ? 4.212 1.522 13.301 1.00 75.50 738 GLN A C 1
ATOM 5902 O O . GLN A 1 738 ? 4.881 2.251 14.018 1.00 75.50 738 GLN A O 1
ATOM 5907 N N . TYR A 1 739 ? 3.421 0.570 13.800 1.00 84.38 739 TYR A N 1
ATOM 5908 C CA . TYR A 1 739 ? 3.249 0.328 15.233 1.00 84.38 739 TYR A CA 1
ATOM 5909 C C . TYR A 1 739 ? 4.432 -0.430 15.841 1.00 84.38 739 TYR A C 1
ATOM 5911 O O . TYR A 1 739 ? 5.230 -1.040 15.114 1.00 84.38 739 TYR A O 1
ATOM 5919 N N . ARG A 1 740 ? 4.518 -0.407 17.176 1.00 88.38 740 ARG A N 1
ATOM 5920 C CA . ARG A 1 740 ? 5.489 -1.202 17.932 1.00 88.38 740 ARG A CA 1
ATOM 5921 C C . ARG A 1 740 ? 5.141 -2.686 17.888 1.00 88.38 740 ARG A C 1
ATOM 5923 O O . ARG A 1 740 ? 3.967 -3.053 17.916 1.00 88.38 740 ARG A O 1
ATOM 5930 N N . HIS A 1 741 ? 6.142 -3.549 17.830 1.00 86.75 741 HIS A N 1
ATOM 5931 C CA . HIS A 1 741 ? 5.988 -5.001 17.983 1.00 86.75 741 HIS A CA 1
ATOM 5932 C C . HIS A 1 741 ? 6.731 -5.543 19.207 1.00 86.75 741 HIS A C 1
ATOM 5934 O O . HIS A 1 741 ? 6.687 -6.748 19.442 1.00 86.75 741 HIS A O 1
ATOM 5940 N N . TRP A 1 742 ? 7.384 -4.675 19.981 1.00 84.12 742 TRP A N 1
ATOM 5941 C CA . TRP A 1 742 ? 8.037 -5.014 21.237 1.00 84.12 742 TRP A CA 1
ATOM 5942 C C . TRP A 1 742 ? 7.413 -4.257 22.403 1.00 84.12 742 TRP A C 1
ATOM 5944 O O . TRP A 1 742 ? 6.981 -3.107 22.283 1.00 84.12 742 TRP A O 1
ATOM 5954 N N . VAL A 1 743 ? 7.396 -4.936 23.547 1.00 86.56 743 VAL A N 1
ATOM 5955 C CA . VAL A 1 743 ? 7.026 -4.347 24.830 1.00 86.56 743 VAL A CA 1
ATOM 5956 C C . VAL A 1 743 ? 8.228 -3.567 25.352 1.00 86.56 743 VAL A C 1
ATOM 5958 O O . VAL A 1 743 ? 9.331 -4.111 25.442 1.00 86.56 743 VAL A O 1
ATOM 5961 N N . LEU A 1 744 ? 8.011 -2.299 25.679 1.00 84.12 744 LEU A N 1
ATOM 5962 C CA . LEU A 1 744 ? 8.992 -1.407 26.283 1.00 84.12 744 LEU A CA 1
ATOM 5963 C C . LEU A 1 744 ? 8.635 -1.257 27.768 1.00 84.12 744 LEU A C 1
ATOM 5965 O O . LEU A 1 744 ? 7.604 -0.651 28.079 1.00 84.12 744 LEU A O 1
ATOM 5969 N N . PRO A 1 745 ? 9.433 -1.822 28.696 1.00 83.69 745 PRO A N 1
ATOM 5970 C CA . PRO A 1 745 ? 9.123 -1.814 30.124 1.00 83.69 745 PRO A CA 1
ATOM 5971 C C . PRO A 1 745 ? 8.936 -0.420 30.723 1.00 83.69 745 PRO A C 1
ATOM 5973 O O . PRO A 1 745 ? 8.312 -0.298 31.770 1.00 83.69 745 PRO A O 1
ATOM 5976 N N . GLU A 1 746 ? 9.478 0.627 30.108 1.00 81.75 746 GLU A N 1
ATOM 5977 C CA . GLU A 1 746 ? 9.353 2.013 30.560 1.00 81.75 746 GLU A CA 1
ATOM 5978 C C . GLU A 1 746 ? 7.965 2.597 30.253 1.00 81.75 746 GLU A C 1
ATOM 5980 O O . GLU A 1 746 ? 7.446 3.392 31.035 1.00 81.75 746 GLU A O 1
ATOM 5985 N N . ILE A 1 747 ? 7.346 2.174 29.144 1.00 81.94 747 ILE A N 1
ATOM 5986 C CA . ILE A 1 747 ? 6.110 2.755 28.587 1.00 81.94 747 ILE A CA 1
ATOM 5987 C C . ILE A 1 747 ? 4.890 1.872 28.873 1.00 81.94 747 ILE A C 1
ATOM 5989 O O . ILE A 1 747 ? 3.792 2.378 29.120 1.00 81.94 747 ILE A O 1
ATOM 5993 N N . ASP A 1 748 ? 5.077 0.552 28.853 1.00 86.25 748 ASP A N 1
ATOM 5994 C CA . ASP A 1 748 ? 3.995 -0.437 28.880 1.00 86.25 748 ASP A CA 1
ATOM 5995 C C . ASP A 1 748 ? 3.712 -0.988 30.291 1.00 86.25 748 ASP A C 1
ATOM 5997 O O . ASP A 1 748 ? 3.033 -2.008 30.439 1.00 86.25 748 ASP A O 1
ATOM 6001 N N . LYS A 1 749 ? 4.191 -0.313 31.348 1.00 86.94 749 LYS A N 1
ATOM 6002 C CA . LYS A 1 749 ? 3.799 -0.651 32.727 1.00 86.94 749 LYS A CA 1
ATOM 6003 C C . LYS A 1 749 ? 2.283 -0.487 32.892 1.00 86.94 749 LYS A C 1
ATOM 6005 O O . LYS A 1 749 ? 1.735 0.493 32.377 1.00 86.94 749 LYS A O 1
ATOM 6010 N N . PRO A 1 750 ? 1.605 -1.394 33.617 1.00 85.88 750 PRO A N 1
ATOM 6011 C CA . PRO A 1 750 ? 0.187 -1.251 33.926 1.00 85.88 750 PRO A CA 1
ATOM 6012 C C . PRO A 1 750 ? -0.117 0.132 34.511 1.00 85.88 750 PRO A C 1
ATOM 6014 O O . PRO A 1 750 ? 0.464 0.533 35.518 1.00 85.88 750 PRO A O 1
ATOM 6017 N N . LYS A 1 751 ? -1.019 0.875 33.863 1.00 81.25 751 LYS A N 1
ATOM 6018 C CA . LYS A 1 751 ? -1.426 2.224 34.309 1.00 81.25 751 LYS A CA 1
ATOM 6019 C C . LYS A 1 751 ? -2.585 2.199 35.301 1.00 81.25 751 LYS A C 1
ATOM 6021 O O . LYS A 1 751 ? -2.950 3.222 35.869 1.00 81.25 751 LYS A O 1
ATOM 6026 N N . ILE A 1 752 ? -3.192 1.031 35.462 1.00 78.75 752 ILE A N 1
ATOM 6027 C CA . ILE A 1 752 ? -4.407 0.796 36.232 1.00 78.75 752 ILE A CA 1
ATOM 6028 C C . ILE A 1 752 ? -4.058 -0.261 37.283 1.00 78.75 752 ILE A C 1
ATOM 6030 O O . ILE A 1 752 ? -3.280 -1.164 36.969 1.00 78.75 752 ILE A O 1
ATOM 6034 N N . PRO A 1 753 ? -4.603 -0.183 38.512 1.00 85.00 753 PRO A N 1
ATOM 6035 C CA . PRO A 1 753 ? -4.300 -1.128 39.587 1.00 85.00 753 PRO A CA 1
ATOM 6036 C C . PRO A 1 753 ? -4.990 -2.490 39.370 1.00 85.00 753 PRO A C 1
ATOM 6038 O O . PRO A 1 753 ? -5.804 -2.921 40.187 1.00 85.00 753 PRO A O 1
ATOM 6041 N N . ILE A 1 754 ? -4.693 -3.157 38.255 1.00 87.00 754 ILE A N 1
ATOM 6042 C CA . ILE A 1 754 ? -5.174 -4.487 37.865 1.00 87.00 754 ILE A CA 1
ATOM 6043 C C . ILE A 1 754 ? -3.962 -5.364 37.566 1.00 87.00 754 ILE A C 1
ATOM 6045 O O . ILE A 1 754 ? -3.014 -4.928 36.913 1.00 87.00 754 ILE A O 1
ATOM 6049 N N . GLU A 1 755 ? -4.023 -6.604 38.027 1.00 90.12 755 GLU A N 1
ATOM 6050 C CA . GLU A 1 755 ? -2.987 -7.615 37.883 1.00 90.12 755 GLU A CA 1
ATOM 6051 C C . GLU A 1 755 ? -3.570 -8.891 37.264 1.00 90.12 755 GLU A C 1
ATOM 6053 O O . GLU A 1 755 ? -4.785 -9.105 37.224 1.00 90.12 755 GLU A O 1
ATOM 6058 N N . ALA A 1 756 ? -2.689 -9.750 36.753 1.00 91.00 756 ALA A N 1
ATOM 6059 C CA . ALA A 1 756 ? -3.090 -11.063 36.269 1.00 91.00 756 ALA A CA 1
ATOM 6060 C C . ALA A 1 756 ? -3.684 -11.896 37.419 1.00 91.00 756 ALA A C 1
ATOM 6062 O O . ALA A 1 756 ? -3.139 -11.940 38.520 1.00 91.00 756 ALA A O 1
ATOM 6063 N N . GLY A 1 757 ? -4.802 -12.569 37.155 1.00 90.06 757 GLY A N 1
ATOM 6064 C CA . GLY A 1 757 ? -5.571 -13.329 38.139 1.00 90.06 757 GLY A CA 1
ATOM 6065 C C . GLY A 1 757 ? -6.760 -12.578 38.740 1.00 90.06 757 GLY A C 1
ATOM 6066 O O . GLY A 1 757 ? -7.656 -13.238 39.266 1.00 90.06 757 GLY A O 1
ATOM 6067 N N . ASP A 1 758 ? -6.815 -11.248 38.617 1.00 92.94 758 ASP A N 1
ATOM 6068 C CA . ASP A 1 758 ? -7.971 -10.456 39.047 1.00 92.94 758 ASP A CA 1
ATOM 6069 C C . ASP A 1 758 ? -9.224 -10.786 38.222 1.00 92.94 758 ASP A C 1
ATOM 6071 O O . ASP A 1 758 ? -9.147 -11.119 37.036 1.00 92.94 758 ASP A O 1
ATOM 6075 N N . VAL A 1 759 ? -10.401 -10.612 38.824 1.00 93.38 759 VAL A N 1
ATOM 6076 C CA . VAL A 1 759 ? -11.687 -10.630 38.116 1.00 93.38 759 VAL A CA 1
ATOM 6077 C C . VAL A 1 759 ? -12.196 -9.201 37.988 1.00 93.38 759 VAL A C 1
ATOM 6079 O O . VAL A 1 759 ? -12.333 -8.483 38.981 1.00 93.38 759 VAL A O 1
ATOM 6082 N N . ILE A 1 760 ? -12.481 -8.770 36.762 1.00 92.94 760 ILE A N 1
ATOM 6083 C CA . ILE A 1 760 ? -12.953 -7.413 36.477 1.00 92.94 760 ILE A CA 1
ATOM 6084 C C . ILE A 1 760 ? -14.391 -7.427 35.977 1.00 92.94 760 ILE A C 1
ATOM 6086 O O . ILE A 1 760 ? -14.766 -8.235 35.129 1.00 92.94 760 ILE A O 1
ATOM 6090 N N . LYS A 1 761 ? -15.186 -6.478 36.470 1.00 91.62 761 LYS A N 1
ATOM 6091 C CA . LYS A 1 761 ? -16.515 -6.163 35.947 1.00 91.62 761 LYS A CA 1
ATOM 6092 C C . LYS A 1 761 ? -16.431 -4.941 35.065 1.00 91.62 761 LYS A C 1
ATOM 6094 O O . LYS A 1 761 ? -15.976 -3.877 35.504 1.00 91.62 761 LYS A O 1
ATOM 6099 N N . VAL A 1 762 ? -16.915 -5.067 33.841 1.00 90.81 762 VAL A N 1
ATOM 6100 C CA . VAL A 1 762 ? -16.767 -4.045 32.812 1.00 90.81 762 VAL A CA 1
ATOM 6101 C C . VAL A 1 762 ? -18.085 -3.721 32.121 1.00 90.81 762 VAL A C 1
ATOM 6103 O O . VAL A 1 762 ? -18.970 -4.561 31.948 1.00 90.81 762 VAL A O 1
ATOM 6106 N N . THR A 1 763 ? -18.181 -2.476 31.671 1.00 88.00 763 THR A N 1
ATOM 6107 C CA . THR A 1 763 ? -19.196 -2.015 30.728 1.00 88.00 763 THR A CA 1
ATOM 6108 C C . THR A 1 763 ? -18.533 -1.844 29.370 1.00 88.00 763 THR A C 1
ATOM 6110 O O . THR A 1 763 ? -17.641 -1.010 29.212 1.00 88.00 763 THR A O 1
ATOM 6113 N N . LEU A 1 764 ? -18.965 -2.618 28.376 1.00 88.88 764 LEU A N 1
ATOM 6114 C CA . LEU A 1 764 ? -18.485 -2.470 27.005 1.00 88.88 764 LEU A CA 1
ATOM 6115 C C . LEU A 1 764 ? -19.007 -1.158 26.398 1.00 88.88 764 LEU A C 1
ATOM 6117 O O . LEU A 1 764 ? -20.205 -0.874 26.452 1.00 88.88 764 LEU A O 1
ATOM 6121 N N . LEU A 1 765 ? -18.112 -0.368 25.804 1.00 85.81 765 LEU A N 1
ATOM 6122 C CA . LEU A 1 765 ? -18.431 0.926 25.192 1.00 85.81 765 LEU A CA 1
ATOM 6123 C C . LEU A 1 765 ? -18.400 0.860 23.666 1.00 85.81 765 LEU A C 1
ATOM 6125 O O . LEU A 1 765 ? -19.302 1.378 23.009 1.00 85.81 765 LEU A O 1
ATOM 6129 N N . TYR A 1 766 ? -17.372 0.220 23.108 1.00 86.31 766 TYR A N 1
ATOM 6130 C CA . TYR A 1 766 ? -17.159 0.162 21.665 1.00 86.31 766 TYR A CA 1
ATOM 6131 C C . TYR A 1 766 ? -16.514 -1.160 21.241 1.00 86.31 766 TYR A C 1
ATOM 6133 O O . TYR A 1 766 ? -15.641 -1.679 21.935 1.00 86.31 766 TYR A O 1
ATOM 6141 N N . LEU A 1 767 ? -16.926 -1.679 20.084 1.00 88.88 767 LEU A N 1
ATOM 6142 C CA . LEU A 1 767 ? -16.366 -2.875 19.458 1.00 88.88 767 LEU A CA 1
ATOM 6143 C C . LEU A 1 767 ? -15.374 -2.466 18.363 1.00 88.88 767 LEU A C 1
ATOM 6145 O O . LEU A 1 767 ? -15.777 -1.862 17.368 1.00 88.88 767 LEU A O 1
ATOM 6149 N N . HIS A 1 768 ? -14.098 -2.823 18.518 1.00 88.06 768 HIS A N 1
ATOM 6150 C CA . HIS A 1 768 ? -13.074 -2.614 17.485 1.00 88.06 768 HIS A CA 1
ATOM 6151 C C . HIS A 1 768 ? -12.994 -3.801 16.528 1.00 88.06 768 HIS A C 1
ATOM 6153 O O . HIS A 1 768 ? -12.982 -3.617 15.314 1.00 88.06 768 HIS A O 1
ATOM 6159 N N . THR A 1 769 ? -12.942 -5.013 17.078 1.00 89.12 769 THR A N 1
ATOM 6160 C CA . THR A 1 769 ? -13.013 -6.292 16.355 1.00 89.12 769 THR A CA 1
ATOM 6161 C C . THR A 1 769 ? -13.719 -7.318 17.240 1.00 89.12 769 THR A C 1
ATOM 6163 O O . THR A 1 769 ? -13.920 -7.061 18.423 1.00 89.12 769 THR A O 1
ATOM 6166 N N . ALA A 1 770 ? -14.054 -8.497 16.715 1.00 90.00 770 ALA A N 1
ATOM 6167 C CA . ALA A 1 770 ? -14.763 -9.545 17.454 1.00 90.00 770 ALA A CA 1
ATOM 6168 C C . ALA A 1 770 ? -14.120 -9.949 18.800 1.00 90.00 770 ALA A C 1
ATOM 6170 O O . ALA A 1 770 ? -14.819 -10.474 19.661 1.00 90.00 770 ALA A O 1
ATOM 6171 N N . THR A 1 771 ? -12.821 -9.697 18.996 1.00 91.69 771 THR A N 1
ATOM 6172 C CA . THR A 1 771 ? -12.107 -9.962 20.257 1.00 91.69 771 THR A CA 1
ATOM 6173 C C . THR A 1 771 ? -11.494 -8.721 20.901 1.00 91.69 771 THR A C 1
ATOM 6175 O O . THR A 1 771 ? -10.836 -8.861 21.924 1.00 91.69 771 THR A O 1
ATOM 6178 N N . HIS A 1 772 ? -11.686 -7.523 20.343 1.00 92.88 772 HIS A N 1
ATOM 6179 C CA . HIS A 1 772 ? -11.095 -6.281 20.844 1.00 92.88 772 HIS A CA 1
ATOM 6180 C C . HIS A 1 772 ? -12.180 -5.234 21.101 1.00 92.88 772 HIS A C 1
ATOM 6182 O O . HIS A 1 772 ? -12.887 -4.798 20.188 1.00 92.88 772 HIS A O 1
ATOM 6188 N N . PHE A 1 773 ? -12.265 -4.782 22.346 1.00 92.12 773 PHE A N 1
ATOM 6189 C CA . PHE A 1 773 ? -13.288 -3.869 22.833 1.00 92.12 773 PHE A CA 1
ATOM 6190 C C . PHE A 1 773 ? -12.643 -2.671 23.527 1.00 92.12 773 PHE A C 1
ATOM 6192 O O . PHE A 1 773 ? -11.583 -2.782 24.134 1.00 92.12 773 PHE A O 1
ATOM 6199 N N . SER A 1 774 ? -13.307 -1.521 23.499 1.00 91.75 774 SER A N 1
ATOM 6200 C CA . SER A 1 774 ? -13.095 -0.497 24.519 1.00 91.75 774 SER A CA 1
ATOM 6201 C C . SER A 1 774 ? -14.128 -0.684 25.612 1.00 91.75 774 SER A C 1
ATOM 6203 O O . SER A 1 774 ? -15.331 -0.706 25.341 1.00 91.75 774 SER A O 1
ATOM 6205 N N . ALA A 1 775 ? -13.651 -0.832 26.841 1.00 90.62 775 ALA A N 1
ATOM 6206 C CA . ALA A 1 775 ? -14.484 -1.143 27.989 1.00 90.62 775 ALA A CA 1
ATOM 6207 C C . ALA A 1 775 ? -14.140 -0.227 29.161 1.00 90.62 775 ALA A C 1
ATOM 6209 O O . ALA A 1 775 ? -12.993 0.180 29.324 1.00 90.62 775 ALA A O 1
ATOM 6210 N N . ARG A 1 776 ? -15.141 0.095 29.978 1.00 88.56 776 ARG A N 1
ATOM 6211 C CA . ARG A 1 776 ? -14.965 0.823 31.235 1.00 88.56 776 ARG A CA 1
ATOM 6212 C C . ARG A 1 776 ? -15.011 -0.153 32.395 1.00 88.56 776 ARG A C 1
ATOM 6214 O O . ARG A 1 776 ? -15.962 -0.924 32.498 1.00 88.56 776 ARG A O 1
ATOM 6221 N N . ILE A 1 777 ? -14.028 -0.090 33.282 1.00 88.50 777 ILE A N 1
ATOM 6222 C CA . ILE A 1 777 ? -14.024 -0.909 34.497 1.00 88.50 777 ILE A CA 1
ATOM 6223 C C . ILE A 1 777 ? -14.989 -0.298 35.515 1.00 88.50 777 ILE A C 1
ATOM 6225 O O . ILE A 1 777 ? -15.025 0.915 35.702 1.00 88.50 777 ILE A O 1
ATOM 6229 N N . THR A 1 778 ? -15.776 -1.150 36.164 1.00 88.31 778 THR A N 1
ATOM 6230 C CA . THR A 1 778 ? -16.748 -0.768 37.203 1.00 88.31 778 THR A CA 1
ATOM 6231 C C . THR A 1 778 ? -16.356 -1.306 38.575 1.00 88.31 778 THR A C 1
ATOM 6233 O O . THR A 1 778 ? -16.511 -0.622 39.587 1.00 88.31 778 THR A O 1
ATOM 6236 N N . GLU A 1 779 ? -15.801 -2.515 38.621 1.00 89.75 779 GLU A N 1
ATOM 6237 C CA . GLU A 1 779 ? -15.348 -3.171 39.844 1.00 89.75 779 GLU A CA 1
ATOM 6238 C C . GLU A 1 779 ? -14.188 -4.118 39.508 1.00 89.75 779 GLU A C 1
ATOM 6240 O O . GLU A 1 779 ? -14.201 -4.769 38.464 1.00 89.75 779 GLU A O 1
ATOM 6245 N N . LYS A 1 780 ? -13.195 -4.192 40.391 1.00 91.50 780 LYS A N 1
ATOM 6246 C CA . LYS A 1 780 ? -12.146 -5.217 40.417 1.00 91.50 780 LYS A CA 1
ATOM 6247 C C . LYS A 1 780 ? -12.343 -6.073 41.662 1.00 91.50 780 LYS A C 1
ATOM 6249 O O . LYS A 1 780 ? -12.639 -5.537 42.730 1.00 91.50 780 LYS A O 1
ATOM 6254 N N . ILE A 1 781 ? -12.122 -7.371 41.529 1.00 92.44 781 ILE A N 1
ATOM 6255 C CA . ILE A 1 781 ? -12.044 -8.339 42.618 1.00 92.44 781 ILE A CA 1
ATOM 6256 C C . ILE A 1 781 ? -10.653 -8.961 42.538 1.00 92.44 781 ILE A C 1
ATOM 6258 O O . ILE A 1 781 ? -10.323 -9.586 41.530 1.00 92.44 781 ILE A O 1
ATOM 6262 N N . ASP A 1 782 ? -9.826 -8.735 43.558 1.00 89.94 782 ASP A N 1
ATOM 6263 C CA . ASP A 1 782 ? -8.486 -9.322 43.592 1.00 89.94 782 ASP A CA 1
ATOM 6264 C C . ASP A 1 782 ? -8.513 -10.817 43.946 1.00 89.94 782 ASP A C 1
ATOM 6266 O O . ASP A 1 782 ? -9.549 -11.381 44.314 1.00 89.94 782 ASP A O 1
ATOM 6270 N N . SER A 1 783 ? -7.356 -11.470 43.845 1.00 82.38 783 SER A N 1
ATOM 6271 C CA . SER A 1 783 ? -7.186 -12.890 44.183 1.00 82.38 783 SER A CA 1
ATOM 6272 C C . SER A 1 783 ? -7.504 -13.226 45.648 1.00 82.38 783 SER A C 1
ATOM 6274 O O . SER A 1 783 ? -7.812 -14.377 45.956 1.00 82.38 783 SER A O 1
ATOM 6276 N N . ALA A 1 784 ? -7.488 -12.233 46.544 1.00 84.00 784 ALA A N 1
ATOM 6277 C CA . ALA A 1 784 ? -7.888 -12.356 47.945 1.00 84.00 784 ALA A CA 1
ATOM 6278 C C . ALA A 1 784 ? -9.388 -12.063 48.175 1.00 84.00 784 ALA A C 1
ATOM 6280 O O . ALA A 1 784 ? -9.866 -12.131 49.309 1.00 84.00 784 ALA A O 1
ATOM 6281 N N . GLY A 1 785 ? -10.147 -11.741 47.121 1.00 83.62 785 GLY A N 1
ATOM 6282 C CA . GLY A 1 785 ? -11.578 -11.437 47.168 1.00 83.62 785 GLY A CA 1
ATOM 6283 C C . GLY A 1 785 ? -11.919 -9.995 47.562 1.00 83.62 785 GLY A C 1
ATOM 6284 O O . GLY A 1 785 ? -13.099 -9.667 47.733 1.00 83.62 785 GLY A O 1
ATOM 6285 N N . LYS A 1 786 ? -10.930 -9.105 47.701 1.00 89.50 786 LYS A N 1
ATOM 6286 C CA . LYS A 1 786 ? -11.148 -7.689 48.013 1.00 89.50 786 LYS A CA 1
ATOM 6287 C C . LYS A 1 786 ? -11.692 -6.969 46.786 1.00 89.50 786 LYS A C 1
ATOM 6289 O O . LYS A 1 786 ? -11.157 -7.066 45.682 1.00 89.50 786 LYS A O 1
ATOM 6294 N N . ARG A 1 787 ? -12.755 -6.194 47.002 1.00 90.50 787 ARG A N 1
ATOM 6295 C CA . ARG A 1 787 ? -13.442 -5.453 45.941 1.00 90.50 787 ARG A CA 1
ATOM 6296 C C . ARG A 1 787 ? -12.990 -3.999 45.899 1.00 90.50 787 ARG A C 1
ATOM 6298 O O . ARG A 1 787 ? -13.043 -3.303 46.913 1.00 90.50 787 ARG A O 1
ATOM 6305 N N . LEU A 1 788 ? -12.596 -3.531 44.721 1.00 89.50 788 LEU A N 1
ATOM 6306 C CA . LEU A 1 788 ? -12.271 -2.136 44.434 1.00 89.50 788 LEU A CA 1
ATOM 6307 C C . LEU A 1 788 ? -13.260 -1.603 43.394 1.00 89.50 788 LEU A C 1
ATOM 6309 O O . LEU A 1 788 ? -13.319 -2.109 42.276 1.00 89.50 788 LEU A O 1
ATOM 6313 N N . LYS A 1 789 ? -14.049 -0.587 43.755 1.00 86.19 789 LYS A N 1
ATOM 6314 C CA . LYS A 1 789 ? -15.029 0.031 42.850 1.00 86.19 789 LYS A CA 1
ATOM 6315 C C . LYS A 1 789 ? -14.422 1.215 42.106 1.00 86.19 789 LYS A C 1
ATOM 6317 O O . LYS A 1 789 ? -13.699 2.008 42.700 1.00 86.19 789 LYS A O 1
ATOM 6322 N N . PHE A 1 790 ? -14.799 1.359 40.840 1.00 82.62 790 PHE A N 1
ATOM 6323 C CA . PHE A 1 790 ? -14.418 2.468 39.967 1.00 82.62 790 PHE A CA 1
ATOM 6324 C C . PHE A 1 790 ? -15.680 3.284 39.638 1.00 82.62 790 PHE A C 1
ATOM 6326 O O . PHE A 1 790 ? -16.444 2.908 38.745 1.00 82.62 790 PHE A O 1
ATOM 6333 N N . PRO A 1 791 ? -15.983 4.345 40.408 1.00 75.94 791 PRO A N 1
ATOM 6334 C CA . PRO A 1 791 ? -17.237 5.077 40.271 1.00 75.94 791 PRO A CA 1
ATOM 6335 C C . PRO A 1 791 ? -17.295 5.907 38.980 1.00 75.94 791 PRO A C 1
ATOM 6337 O O . PRO A 1 791 ? -16.362 6.615 38.618 1.00 75.94 791 PRO A O 1
ATOM 6340 N N . GLU A 1 792 ? -18.454 5.893 38.314 1.00 74.94 792 GLU A N 1
ATOM 6341 C CA . GLU A 1 792 ? -18.686 6.653 37.073 1.00 74.94 792 GLU A CA 1
ATOM 6342 C C . GLU A 1 792 ? -18.642 8.180 37.277 1.00 74.94 792 GLU A C 1
ATOM 6344 O O . GLU A 1 792 ? -18.339 8.930 36.347 1.00 74.94 792 GLU A O 1
ATOM 6349 N N . LYS A 1 793 ? -18.889 8.643 38.509 1.00 79.31 793 LYS A N 1
ATOM 6350 C CA . LYS A 1 793 ? -18.898 10.066 38.871 1.00 79.31 793 LYS A CA 1
ATOM 6351 C C . LYS A 1 793 ? -17.586 10.769 38.505 1.00 79.31 793 LYS A C 1
ATOM 6353 O O . LYS A 1 793 ? -17.632 11.867 37.962 1.00 79.31 793 LYS A O 1
ATOM 6358 N N . ASP A 1 794 ? -16.441 10.136 38.741 1.00 75.75 794 ASP A N 1
ATOM 6359 C CA . ASP A 1 794 ? -15.126 10.758 38.525 1.00 75.75 794 ASP A CA 1
ATOM 6360 C C . ASP A 1 794 ? -14.850 11.008 37.034 1.00 75.75 794 ASP A C 1
ATOM 6362 O O . ASP A 1 794 ? -14.289 12.036 36.638 1.00 75.75 794 ASP A O 1
ATOM 6366 N N . HIS A 1 795 ? -15.331 10.101 36.181 1.00 76.88 795 HIS A N 1
ATOM 6367 C CA . HIS A 1 795 ? -15.273 10.260 34.734 1.00 76.88 795 HIS A CA 1
ATOM 6368 C C . HIS A 1 795 ? -16.188 11.393 34.254 1.00 76.88 795 HIS A C 1
ATOM 6370 O O . HIS A 1 795 ? -15.743 12.260 33.502 1.00 76.88 795 HIS A O 1
ATOM 6376 N N . LEU A 1 796 ? -17.442 11.427 34.721 1.00 80.75 796 LEU A N 1
ATOM 6377 C CA . LEU A 1 796 ? -18.387 12.494 34.369 1.00 80.75 796 LEU A CA 1
ATOM 6378 C C . LEU A 1 796 ? -17.868 13.873 34.795 1.00 80.75 796 LEU A C 1
ATOM 6380 O O . LEU A 1 796 ? -17.988 14.836 34.038 1.00 80.75 796 LEU A O 1
ATOM 6384 N N . MET A 1 797 ? -17.224 13.959 35.960 1.00 82.62 797 MET A N 1
ATOM 6385 C CA . MET A 1 797 ? -16.568 15.183 36.426 1.00 82.62 797 MET A CA 1
ATOM 6386 C C . MET A 1 797 ? -15.428 15.612 35.498 1.00 82.62 797 MET A C 1
ATOM 6388 O O . MET A 1 797 ? -15.341 16.786 35.144 1.00 82.62 797 MET A O 1
ATOM 6392 N N . THR A 1 798 ? -14.579 14.678 35.064 1.00 82.75 798 THR A N 1
ATOM 6393 C CA . THR A 1 798 ? -13.488 14.965 34.116 1.00 82.75 798 THR A CA 1
ATOM 6394 C C . THR A 1 798 ? -14.035 15.475 32.779 1.00 82.75 798 THR A C 1
ATOM 6396 O O . THR A 1 798 ? -13.615 16.532 32.312 1.00 82.75 798 THR A O 1
ATOM 6399 N N . VAL A 1 799 ? -15.039 14.799 32.205 1.00 83.38 799 VAL A N 1
ATOM 6400 C CA . VAL A 1 799 ? -15.704 15.226 30.956 1.00 83.38 799 VAL A CA 1
ATOM 6401 C C . VAL A 1 799 ? -16.335 16.612 31.105 1.00 83.38 799 VAL A C 1
ATOM 6403 O O . VAL A 1 799 ? -16.190 17.453 30.215 1.00 83.38 799 VAL A O 1
ATOM 6406 N N . SER A 1 800 ? -16.990 16.887 32.236 1.00 84.75 800 SER A N 1
ATOM 6407 C CA . SER A 1 800 ? -17.573 18.201 32.524 1.00 84.75 800 SER A CA 1
ATOM 6408 C C . SER A 1 800 ? -16.510 19.295 32.608 1.00 84.75 800 SER A C 1
ATOM 6410 O O . SER A 1 800 ? -16.719 20.382 32.076 1.00 84.75 800 SER A O 1
ATOM 6412 N N . ARG A 1 801 ? -15.363 19.027 33.244 1.00 88.31 801 ARG A N 1
ATOM 6413 C CA . ARG A 1 801 ? -14.253 19.988 33.349 1.00 88.31 801 ARG A CA 1
ATOM 6414 C C . ARG A 1 801 ? -13.640 20.299 31.986 1.00 88.31 801 ARG A C 1
ATOM 6416 O O . ARG A 1 801 ? -13.413 21.466 31.689 1.00 88.31 801 ARG A O 1
ATOM 6423 N N . ILE A 1 802 ? -13.440 19.283 31.144 1.00 86.25 802 ILE A N 1
ATOM 6424 C CA . ILE A 1 802 ? -12.929 19.455 29.773 1.00 86.25 802 ILE A CA 1
ATOM 6425 C C . ILE A 1 802 ? -13.878 20.323 28.952 1.00 86.25 802 ILE A C 1
ATOM 6427 O O . ILE A 1 802 ? -13.446 21.286 28.322 1.00 86.25 802 ILE A O 1
ATOM 6431 N N . ASN A 1 803 ? -15.174 20.005 28.980 1.00 86.00 803 ASN A N 1
ATOM 6432 C CA . ASN A 1 803 ? -16.167 20.773 28.240 1.00 86.00 803 ASN A CA 1
ATOM 6433 C C . ASN A 1 803 ? -16.287 22.196 28.783 1.00 86.00 803 ASN A C 1
ATOM 6435 O O . ASN A 1 803 ? -16.361 23.122 27.987 1.00 86.00 803 ASN A O 1
ATOM 6439 N N . SER A 1 804 ? -16.232 22.398 30.101 1.00 86.50 804 SER A N 1
ATOM 6440 C CA . SER A 1 804 ? -16.230 23.738 30.697 1.00 86.50 804 SER A CA 1
ATOM 6441 C C . SER A 1 804 ? -15.013 24.561 30.268 1.00 86.50 804 SER A C 1
ATOM 6443 O O . SER A 1 804 ? -15.170 25.735 29.949 1.00 86.50 804 SER A O 1
ATOM 6445 N N . PHE A 1 805 ? -13.823 23.955 30.235 1.00 86.44 805 PHE A N 1
ATOM 6446 C CA . PHE A 1 805 ? -12.583 24.612 29.815 1.00 86.44 805 PHE A CA 1
ATOM 6447 C C . PHE A 1 805 ? -12.630 24.976 28.323 1.00 86.44 805 PHE A C 1
ATOM 6449 O O . PHE A 1 805 ? -12.560 26.140 27.942 1.00 86.44 805 PHE A O 1
ATOM 6456 N N . LEU A 1 806 ? -12.871 23.995 27.451 1.00 85.81 806 LEU A N 1
ATOM 6457 C CA . LEU A 1 806 ? -12.863 24.213 26.001 1.00 85.81 806 LEU A CA 1
ATOM 6458 C C . LEU A 1 806 ? -14.106 24.949 25.475 1.00 85.81 806 LEU A C 1
ATOM 6460 O O . LEU A 1 806 ? -14.101 25.424 24.338 1.00 85.81 806 LEU A O 1
ATOM 6464 N N . SER A 1 807 ? -15.162 25.103 26.279 1.00 81.75 807 SER A N 1
ATOM 6465 C CA . SER A 1 807 ? -16.292 25.976 25.932 1.00 81.75 807 SER A CA 1
ATOM 6466 C C . SER A 1 807 ? -15.894 27.451 25.913 1.00 81.75 807 SER A C 1
ATOM 6468 O O . SER A 1 807 ? -16.483 28.206 25.142 1.00 81.75 807 SER A O 1
ATOM 6470 N N . ASN A 1 808 ? -14.869 27.856 26.666 1.00 80.50 808 ASN A N 1
ATOM 6471 C CA . ASN A 1 808 ? -14.342 29.213 26.609 1.00 80.50 808 ASN A CA 1
ATOM 6472 C C . ASN A 1 808 ? -13.486 29.408 25.346 1.00 80.50 808 ASN A C 1
ATOM 6474 O O . ASN A 1 808 ? -12.476 28.733 25.156 1.00 80.50 808 ASN A O 1
ATOM 6478 N N . SER A 1 809 ? -13.872 30.341 24.473 1.00 77.88 809 SER A N 1
ATOM 6479 C CA . SER A 1 809 ? -13.177 30.585 23.204 1.00 77.88 809 SER A CA 1
ATOM 6480 C C . SER A 1 809 ? -11.736 31.061 23.378 1.00 77.88 809 SER A C 1
ATOM 6482 O O . SER A 1 809 ? -10.912 30.752 22.525 1.00 77.88 809 SER A O 1
ATOM 6484 N N . THR A 1 810 ? -11.408 31.754 24.474 1.00 77.25 810 THR A N 1
ATOM 6485 C CA . THR A 1 810 ? -10.042 32.247 24.734 1.00 77.25 810 THR A CA 1
ATOM 6486 C C . THR A 1 810 ? -9.073 31.142 25.152 1.00 77.25 810 THR A C 1
ATOM 6488 O O . THR A 1 810 ? -7.866 31.303 25.019 1.00 77.25 810 THR A O 1
ATOM 6491 N N . GLN A 1 811 ? -9.589 30.001 25.615 1.00 77.88 811 GLN A N 1
ATOM 6492 C CA . GLN A 1 811 ? -8.794 28.842 26.034 1.00 77.88 811 GLN A CA 1
ATOM 6493 C C . GLN A 1 811 ? -8.561 27.840 24.889 1.00 77.88 811 GLN A C 1
ATOM 6495 O O . GLN A 1 811 ? -7.837 26.859 25.055 1.00 77.88 811 GLN A O 1
ATOM 6500 N N . ARG A 1 812 ? -9.151 28.074 23.708 1.00 82.12 812 ARG A N 1
ATOM 6501 C CA . ARG A 1 812 ? -9.002 27.214 22.524 1.00 82.12 812 ARG A CA 1
ATOM 6502 C C . ARG A 1 812 ? -7.730 27.567 21.763 1.00 82.12 812 ARG A C 1
ATOM 6504 O O . ARG A 1 812 ? -7.768 28.270 20.758 1.00 82.12 812 ARG A O 1
ATOM 6511 N N . ILE A 1 813 ? -6.608 27.049 22.239 1.00 83.38 813 ILE A N 1
ATOM 6512 C CA . ILE A 1 813 ? -5.317 27.210 21.572 1.00 83.38 813 ILE A CA 1
ATOM 6513 C C . ILE A 1 813 ? -5.074 25.992 20.682 1.00 83.38 813 ILE A C 1
ATOM 6515 O O . ILE A 1 813 ? -5.052 24.861 21.165 1.00 83.38 813 ILE A O 1
ATOM 6519 N N . THR A 1 814 ? -4.909 26.214 19.379 1.00 83.75 814 THR A N 1
ATOM 6520 C CA . THR A 1 814 ? -4.554 25.154 18.429 1.00 83.75 814 THR A CA 1
ATOM 6521 C C . THR A 1 814 ? -3.108 24.715 18.629 1.00 83.75 814 THR A C 1
ATOM 6523 O O . THR A 1 814 ? -2.206 25.553 18.690 1.00 83.75 814 THR A O 1
ATOM 6526 N N . GLU A 1 815 ? -2.872 23.403 18.662 1.00 78.25 815 GLU A N 1
ATOM 6527 C CA . GLU A 1 815 ? -1.511 22.871 18.705 1.00 78.25 815 GLU A CA 1
ATOM 6528 C C . GLU A 1 815 ? -0.814 23.036 17.346 1.00 78.25 815 GLU A C 1
ATOM 6530 O O . GLU A 1 815 ? -1.329 22.616 16.308 1.00 78.25 815 GLU A O 1
ATOM 6535 N N . LYS A 1 816 ? 0.384 23.629 17.350 1.00 73.19 816 LYS A N 1
ATOM 6536 C CA . LYS A 1 816 ? 1.207 23.798 16.141 1.00 73.19 816 LYS A CA 1
ATOM 6537 C C . LYS A 1 816 ? 2.105 22.589 15.899 1.00 73.19 816 LYS A C 1
ATOM 6539 O O . LYS A 1 816 ? 2.377 22.257 14.747 1.00 73.19 816 LYS A O 1
ATOM 6544 N N . ASN A 1 817 ? 2.536 21.929 16.972 1.00 80.88 817 ASN A N 1
ATOM 6545 C CA . ASN A 1 817 ? 3.441 20.790 16.929 1.00 80.88 817 ASN A CA 1
ATOM 6546 C C . ASN A 1 817 ? 2.719 19.534 17.416 1.00 80.88 817 ASN A C 1
ATOM 6548 O O . ASN A 1 817 ? 2.723 19.197 18.599 1.00 80.88 817 ASN A O 1
ATOM 6552 N N . VAL A 1 818 ? 2.079 18.836 16.480 1.00 84.75 818 VAL A N 1
ATOM 6553 C CA . VAL A 1 818 ? 1.377 17.585 16.775 1.00 84.75 818 VAL A CA 1
ATOM 6554 C C . VAL A 1 818 ? 2.380 16.443 16.902 1.00 84.75 818 VAL A C 1
ATOM 6556 O O . VAL A 1 818 ? 3.119 16.146 15.963 1.00 84.75 818 VAL A O 1
ATOM 6559 N N . ILE A 1 819 ? 2.379 15.785 18.059 1.00 86.69 819 ILE A N 1
ATOM 6560 C CA . ILE A 1 819 ? 3.311 14.708 18.399 1.00 86.69 819 ILE A CA 1
ATOM 6561 C C . ILE A 1 819 ? 2.557 13.373 18.443 1.00 86.69 819 ILE A C 1
ATOM 6563 O O . ILE A 1 819 ? 1.449 13.277 18.980 1.00 86.69 819 ILE A O 1
ATOM 6567 N N . MET A 1 820 ? 3.164 12.317 17.892 1.00 86.25 820 MET A N 1
ATOM 6568 C CA . MET A 1 820 ? 2.632 10.953 17.990 1.00 86.25 820 MET A CA 1
ATOM 6569 C C . MET A 1 820 ? 2.446 10.529 19.448 1.00 86.25 820 MET A C 1
ATOM 6571 O O . MET A 1 820 ? 3.351 10.675 20.263 1.00 86.25 820 MET A O 1
ATOM 6575 N N . GLY A 1 821 ? 1.277 9.972 19.771 1.00 84.00 821 GLY A N 1
ATOM 6576 C CA . GLY A 1 821 ? 0.970 9.468 21.109 1.00 84.00 821 GLY A CA 1
ATOM 6577 C C . GLY A 1 821 ? 0.589 10.529 22.146 1.00 84.00 821 GLY A C 1
ATOM 6578 O O . GLY A 1 821 ? 0.127 10.145 23.223 1.00 84.00 821 GLY A O 1
ATOM 6579 N N . ALA A 1 822 ? 0.711 11.824 21.838 1.00 88.00 822 ALA A N 1
ATOM 6580 C CA . ALA A 1 822 ? 0.272 12.904 22.720 1.00 88.00 822 ALA A CA 1
ATOM 6581 C C . ALA A 1 822 ? -1.264 13.034 22.759 1.00 88.00 822 ALA A C 1
ATOM 6583 O O . ALA A 1 822 ? -1.969 12.576 21.850 1.00 88.00 822 ALA A O 1
ATOM 6584 N N . ILE A 1 823 ? -1.773 13.629 23.844 1.00 91.06 823 ILE A N 1
ATOM 6585 C CA . ILE A 1 823 ? -3.205 13.808 24.121 1.00 91.06 823 ILE A CA 1
ATOM 6586 C C . ILE A 1 823 ? -3.591 15.272 23.891 1.00 91.06 823 ILE A C 1
ATOM 6588 O O . ILE A 1 823 ? -2.965 16.175 24.440 1.00 91.06 823 ILE A O 1
ATOM 6592 N N . TYR A 1 824 ? -4.664 15.480 23.132 1.00 92.56 824 TYR A N 1
ATOM 6593 C CA . TYR A 1 824 ? -5.198 16.786 22.750 1.00 92.56 824 TYR A CA 1
ATOM 6594 C C . TYR A 1 824 ? -6.709 16.855 22.978 1.00 92.56 824 TYR A C 1
ATOM 6596 O O . TYR A 1 824 ? -7.384 15.831 23.091 1.00 92.56 824 TYR A O 1
ATOM 6604 N N . GLY A 1 825 ? -7.256 18.066 23.021 1.00 91.25 825 GLY A N 1
ATOM 6605 C CA . GLY A 1 825 ? -8.691 18.309 22.944 1.00 91.25 825 GLY A CA 1
ATOM 6606 C C . GLY A 1 825 ? -9.164 18.271 21.492 1.00 91.25 825 GLY A C 1
ATOM 6607 O O . GLY A 1 825 ? -8.497 18.788 20.600 1.00 91.25 825 GLY A O 1
ATOM 6608 N N . TYR A 1 826 ? -10.325 17.678 21.240 1.00 90.50 826 TYR A N 1
ATOM 6609 C CA . TYR A 1 826 ? -10.935 17.631 19.914 1.00 90.50 826 TYR A CA 1
ATOM 6610 C C . TYR A 1 826 ? -12.433 17.903 20.000 1.00 90.50 826 TYR A C 1
ATOM 6612 O O . TYR A 1 826 ? -13.132 17.345 20.850 1.00 90.50 826 TYR A O 1
ATOM 6620 N N . ARG A 1 827 ? -12.920 18.781 19.119 1.00 86.25 827 ARG A N 1
ATOM 6621 C CA . ARG A 1 827 ? -14.330 19.167 19.040 1.00 86.25 827 ARG A CA 1
ATOM 6622 C C . ARG A 1 827 ? -15.088 18.164 18.174 1.00 86.25 827 ARG A C 1
ATOM 6624 O O . ARG A 1 827 ? -14.899 18.136 16.963 1.00 86.25 827 ARG A O 1
ATOM 6631 N N . VAL A 1 828 ? -15.963 17.377 18.792 1.00 77.94 828 VAL A N 1
ATOM 6632 C CA . VAL A 1 828 ? -16.819 16.397 18.099 1.00 77.94 828 VAL A CA 1
ATOM 6633 C C . VAL A 1 828 ? -18.115 17.047 17.607 1.00 77.94 828 VAL A C 1
ATOM 6635 O O . VAL A 1 828 ? -18.616 16.711 16.540 1.00 77.94 828 VAL A O 1
ATOM 6638 N N . SER A 1 829 ? -18.660 17.994 18.372 1.00 75.31 829 SER A N 1
ATOM 6639 C CA . SER A 1 829 ? -19.815 18.814 17.985 1.00 75.31 829 SER A CA 1
ATOM 6640 C C . SER A 1 829 ? -19.733 20.198 18.639 1.00 75.31 829 SER A C 1
ATOM 6642 O O . SER A 1 829 ? -18.843 20.436 19.457 1.00 75.31 829 SER A O 1
ATOM 6644 N N . ASN A 1 830 ? -20.652 21.115 18.302 1.00 66.25 830 ASN A N 1
ATOM 6645 C CA . ASN A 1 830 ? -20.630 22.530 18.719 1.00 66.25 830 ASN A CA 1
ATOM 6646 C C . ASN A 1 830 ? -20.490 22.777 20.238 1.00 66.25 830 ASN A C 1
ATOM 6648 O O . ASN A 1 830 ? -20.153 23.889 20.638 1.00 66.25 830 ASN A O 1
ATOM 6652 N N . SER A 1 831 ? -20.712 21.766 21.083 1.00 68.25 831 SER A N 1
ATOM 6653 C CA . SER A 1 831 ? -20.536 21.860 22.541 1.00 68.25 831 SER A CA 1
ATOM 6654 C C . SER A 1 831 ? -19.999 20.573 23.177 1.00 68.25 831 SER A C 1
ATOM 6656 O O . SER A 1 831 ? -20.175 20.369 24.373 1.00 68.25 831 SER A O 1
ATOM 6658 N N . ASN A 1 832 ? -19.387 19.684 22.387 1.00 81.12 832 ASN A N 1
ATOM 6659 C CA . ASN A 1 832 ? -18.838 18.426 22.887 1.00 81.12 832 ASN A CA 1
ATOM 6660 C C . ASN A 1 832 ? -17.363 18.302 22.518 1.00 81.12 832 ASN A C 1
ATOM 6662 O O . ASN A 1 832 ? -17.008 18.129 21.346 1.00 81.12 832 ASN A O 1
ATOM 6666 N N . TYR A 1 833 ? -16.523 18.364 23.541 1.00 87.31 833 TYR A N 1
ATOM 6667 C CA . TYR A 1 833 ? -15.085 18.215 23.455 1.00 87.31 833 TYR A CA 1
ATOM 6668 C C . TYR A 1 833 ? -14.645 16.928 24.136 1.00 87.31 833 TYR A C 1
ATOM 6670 O O . TYR A 1 833 ? -15.107 16.579 25.224 1.00 87.31 833 TYR A O 1
ATOM 6678 N N . GLN A 1 834 ? -13.718 16.233 23.490 1.00 88.56 834 GLN A N 1
ATOM 6679 C CA . GLN A 1 834 ? -13.174 14.971 23.968 1.00 88.56 834 GLN A CA 1
ATOM 6680 C C . GLN A 1 834 ? -11.655 15.009 23.974 1.00 88.56 834 GLN A C 1
ATOM 6682 O O . GLN A 1 834 ? -11.041 15.673 23.137 1.00 88.56 834 GLN A O 1
ATOM 6687 N N . ARG A 1 835 ? -11.044 14.254 24.891 1.00 92.00 835 ARG A N 1
ATOM 6688 C CA . ARG A 1 835 ? -9.606 14.006 24.844 1.00 92.00 835 ARG A CA 1
ATOM 6689 C C . ARG A 1 835 ? -9.327 12.934 23.815 1.00 92.00 835 ARG A C 1
ATOM 6691 O O . ARG A 1 835 ? -9.943 11.862 23.826 1.00 92.00 835 ARG A O 1
ATOM 6698 N N . VAL A 1 836 ? -8.387 13.218 22.934 1.00 91.25 836 VAL A N 1
ATOM 6699 C CA . VAL A 1 836 ? -7.991 12.321 21.863 1.00 91.25 836 VAL A CA 1
ATOM 6700 C C . VAL A 1 836 ? -6.484 12.140 21.861 1.00 91.25 836 VAL A C 1
ATOM 6702 O O . VAL A 1 836 ? -5.729 13.087 22.045 1.00 91.25 836 VAL A O 1
ATOM 6705 N N . LYS A 1 837 ? -6.047 10.903 21.654 1.00 90.94 837 LYS A N 1
ATOM 6706 C CA . LYS A 1 837 ? -4.649 10.524 21.496 1.00 90.94 837 LYS A CA 1
ATOM 6707 C C . LYS A 1 837 ? -4.337 10.350 20.018 1.00 90.94 837 LYS A C 1
ATOM 6709 O O . LYS A 1 837 ? -5.101 9.689 19.311 1.00 90.94 837 LYS A O 1
ATOM 6714 N N . ILE A 1 838 ? -3.214 10.886 19.553 1.00 90.12 838 ILE A N 1
ATOM 6715 C CA . ILE A 1 838 ? -2.747 10.648 18.180 1.00 90.12 838 ILE A CA 1
ATOM 6716 C C . ILE A 1 838 ? -2.313 9.186 18.038 1.00 90.12 838 ILE A C 1
ATOM 6718 O O . ILE A 1 838 ? -1.418 8.732 18.753 1.00 90.12 838 ILE A O 1
ATOM 6722 N N . ILE A 1 839 ? -2.941 8.454 17.115 1.00 85.44 839 ILE A N 1
ATOM 6723 C CA . ILE A 1 839 ? -2.649 7.033 16.850 1.00 85.44 839 ILE A CA 1
ATOM 6724 C C . ILE A 1 839 ? -1.959 6.794 15.504 1.00 85.44 839 ILE A C 1
ATOM 6726 O O . ILE A 1 839 ? -1.406 5.712 15.302 1.00 85.44 839 ILE A O 1
ATOM 6730 N N . ASP A 1 840 ? -2.009 7.765 14.591 1.00 83.38 840 ASP A N 1
ATOM 6731 C CA . ASP A 1 840 ? -1.387 7.704 13.266 1.00 83.38 840 ASP A CA 1
ATOM 6732 C C . ASP A 1 840 ? -1.194 9.113 12.682 1.00 83.38 840 ASP A C 1
ATOM 6734 O O . ASP A 1 840 ? -2.070 9.967 12.841 1.00 83.38 840 ASP A O 1
ATOM 6738 N N . ILE A 1 841 ? -0.097 9.336 11.953 1.00 82.81 841 ILE A N 1
ATOM 6739 C CA . ILE A 1 841 ? 0.084 10.514 11.094 1.00 82.81 841 ILE A CA 1
ATOM 6740 C C . ILE A 1 841 ? -0.140 10.071 9.657 1.00 82.81 841 ILE A C 1
ATOM 6742 O O . ILE A 1 841 ? 0.695 9.406 9.050 1.00 82.81 841 ILE A O 1
ATOM 6746 N N . SER A 1 842 ? -1.278 10.471 9.102 1.00 76.69 842 SER A N 1
ATOM 6747 C CA . SER A 1 842 ? -1.696 10.013 7.784 1.00 76.69 842 SER A CA 1
ATOM 6748 C C . SER A 1 842 ? -1.097 10.866 6.663 1.00 76.69 842 SER A C 1
ATOM 6750 O O . SER A 1 842 ? -0.804 10.333 5.591 1.00 76.69 842 SER A O 1
ATOM 6752 N N . LYS A 1 843 ? -0.894 12.177 6.879 1.00 72.19 843 LYS A N 1
ATOM 6753 C CA . LYS A 1 843 ? -0.212 13.063 5.917 1.00 72.19 843 LYS A CA 1
ATOM 6754 C C . LYS A 1 843 ? 0.621 14.147 6.603 1.00 72.19 843 LYS A C 1
ATOM 6756 O O . LYS A 1 843 ? 0.166 14.779 7.559 1.00 72.19 843 LYS A O 1
ATOM 6761 N N . THR A 1 844 ? 1.798 14.403 6.039 1.00 70.88 844 THR A N 1
ATOM 6762 C CA . THR A 1 844 ? 2.731 15.459 6.451 1.00 70.88 844 THR A CA 1
ATOM 6763 C C . THR A 1 844 ? 2.943 16.479 5.339 1.00 70.88 844 THR A C 1
ATOM 6765 O O . THR A 1 844 ? 2.852 16.141 4.157 1.00 70.88 844 THR A O 1
ATOM 6768 N N . ASP A 1 845 ? 3.217 17.724 5.713 1.00 64.19 845 ASP A N 1
ATOM 6769 C CA . ASP A 1 845 ? 3.585 18.783 4.779 1.00 64.19 845 ASP A CA 1
ATOM 6770 C C . ASP A 1 845 ? 5.027 18.611 4.256 1.00 64.19 845 ASP A C 1
ATOM 6772 O O . ASP A 1 845 ? 5.717 17.632 4.559 1.00 64.19 845 ASP A O 1
ATOM 6776 N N . ILE A 1 846 ? 5.480 19.572 3.450 1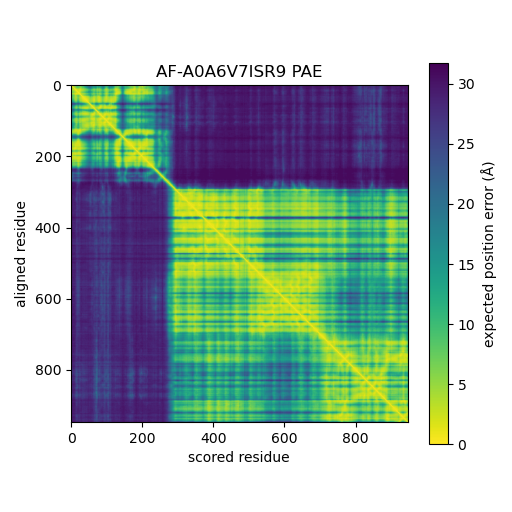.00 43.66 846 ILE A N 1
ATOM 6777 C CA . ILE A 1 846 ? 6.826 19.591 2.854 1.00 43.66 846 ILE A CA 1
ATOM 6778 C C . ILE A 1 846 ? 7.959 19.702 3.891 1.00 43.66 846 ILE A C 1
ATOM 6780 O O . ILE A 1 846 ? 9.099 19.358 3.587 1.00 43.66 846 ILE A O 1
ATOM 6784 N N . HIS A 1 847 ? 7.648 20.147 5.110 1.00 51.53 847 HIS A N 1
ATOM 6785 C CA . HIS A 1 847 ? 8.576 20.250 6.235 1.00 51.53 847 HIS A CA 1
ATOM 6786 C C . HIS A 1 847 ? 8.432 19.066 7.206 1.00 51.53 847 HIS A C 1
ATOM 6788 O O . HIS A 1 847 ? 9.013 19.084 8.289 1.00 51.53 847 HIS A O 1
ATOM 6794 N N . GLY A 1 848 ? 7.654 18.040 6.841 1.00 57.22 848 GLY A N 1
ATOM 6795 C CA . GLY A 1 848 ? 7.417 16.859 7.668 1.00 57.22 848 GLY A CA 1
ATOM 6796 C C . GLY A 1 848 ? 6.422 17.076 8.811 1.00 57.22 848 GLY A C 1
ATOM 6797 O O . GLY A 1 848 ? 6.250 16.177 9.634 1.00 57.22 848 GLY A O 1
ATOM 6798 N N . ARG A 1 849 ? 5.734 18.222 8.880 1.00 73.81 849 ARG A N 1
ATOM 6799 C CA . ARG A 1 849 ? 4.760 18.504 9.943 1.00 73.81 849 ARG A CA 1
ATOM 6800 C C . ARG A 1 849 ? 3.434 17.805 9.642 1.00 73.81 849 ARG A C 1
ATOM 6802 O O . ARG A 1 849 ? 2.942 17.899 8.513 1.00 73.81 849 ARG A O 1
ATOM 6809 N N . PRO A 1 850 ? 2.817 17.115 10.612 1.00 77.44 850 PRO A N 1
ATOM 6810 C CA . PRO A 1 850 ? 1.524 16.474 10.403 1.00 77.44 850 PRO A CA 1
ATOM 6811 C C . PRO A 1 850 ? 0.433 17.501 10.097 1.00 77.44 850 PRO A C 1
ATOM 6813 O O . PRO A 1 850 ? 0.256 18.449 10.857 1.00 77.44 850 PRO A O 1
ATOM 6816 N N . TYR A 1 851 ? -0.345 17.287 9.033 1.00 82.00 851 TYR A N 1
ATOM 6817 C CA . TYR A 1 851 ? -1.557 18.080 8.770 1.00 82.00 851 TYR A CA 1
ATOM 6818 C C . TYR A 1 851 ? -2.833 17.234 8.727 1.00 82.00 851 TYR A C 1
ATOM 6820 O O . TYR A 1 851 ? -3.915 17.765 8.980 1.00 82.00 851 TYR A O 1
ATOM 6828 N N . ILE A 1 852 ? -2.718 15.923 8.477 1.00 83.81 852 ILE A N 1
ATOM 6829 C CA . ILE A 1 852 ? -3.806 14.955 8.669 1.00 83.81 852 ILE A CA 1
ATOM 6830 C C . ILE A 1 852 ? -3.320 13.827 9.571 1.00 83.81 852 ILE A C 1
ATOM 6832 O O . ILE A 1 852 ? -2.292 13.203 9.303 1.00 83.81 852 ILE A O 1
ATOM 6836 N N . VAL A 1 853 ? -4.094 13.547 10.612 1.00 86.94 853 VAL A N 1
ATOM 6837 C CA . VAL A 1 853 ? -3.816 12.529 11.624 1.00 86.94 853 VAL A CA 1
ATOM 6838 C C . VAL A 1 853 ? -5.047 11.662 11.869 1.00 86.94 853 VAL A C 1
ATOM 6840 O O . VAL A 1 853 ? -6.181 12.084 11.639 1.00 86.94 853 VAL A O 1
ATOM 6843 N N . SER A 1 854 ? -4.838 10.449 12.372 1.00 87.75 854 SER A N 1
ATOM 6844 C CA . SER A 1 854 ? -5.913 9.674 12.992 1.00 87.75 854 SER A CA 1
ATOM 6845 C C . SER A 1 854 ? -5.783 9.746 14.505 1.00 87.75 854 SER A C 1
ATOM 6847 O O . SER A 1 854 ? -4.687 9.642 15.066 1.00 87.75 854 SER A O 1
ATOM 6849 N N . VAL A 1 855 ? -6.918 9.900 15.175 1.00 90.06 855 VAL A N 1
ATOM 6850 C CA . VAL A 1 855 ? -6.989 10.091 16.622 1.00 90.06 855 VAL A CA 1
ATOM 6851 C C . VAL A 1 855 ? -7.920 9.076 17.264 1.00 90.06 855 VAL A C 1
ATOM 6853 O O . VAL A 1 855 ? -8.923 8.679 16.674 1.00 90.06 855 VAL A O 1
ATOM 6856 N N . LYS A 1 856 ? -7.608 8.667 18.492 1.00 89.06 856 LYS A N 1
ATOM 6857 C CA . LYS A 1 856 ? -8.462 7.815 19.323 1.00 89.06 856 LYS A CA 1
ATOM 6858 C C . LYS A 1 856 ? -8.903 8.578 20.559 1.00 89.06 856 LYS A C 1
ATOM 6860 O O . LYS A 1 856 ? -8.068 9.023 21.340 1.00 89.06 856 LYS A O 1
ATOM 6865 N N . CYS A 1 857 ? -10.205 8.707 20.762 1.00 88.62 857 CYS A N 1
ATOM 6866 C CA . CYS A 1 857 ? -10.767 9.246 21.984 1.00 88.62 857 CYS A CA 1
ATOM 6867 C C . CYS A 1 857 ? -10.464 8.311 23.157 1.00 88.62 857 CYS A C 1
ATOM 6869 O O . CYS A 1 857 ? -10.905 7.161 23.182 1.00 88.62 857 CYS A O 1
ATOM 6871 N N . ILE A 1 858 ? -9.734 8.817 24.146 1.00 86.25 858 ILE A N 1
ATOM 6872 C CA . ILE A 1 858 ? -9.359 8.042 25.338 1.00 86.25 858 ILE A CA 1
ATOM 6873 C C . ILE A 1 858 ? -10.520 7.898 26.330 1.00 86.25 858 ILE A C 1
ATOM 6875 O O . ILE A 1 858 ? -10.473 7.033 27.196 1.00 86.25 858 ILE A O 1
ATOM 6879 N N . ASP A 1 859 ? -11.562 8.722 26.181 1.00 83.19 859 ASP A N 1
ATOM 6880 C CA . ASP A 1 859 ? -12.745 8.788 27.051 1.00 83.19 859 ASP A CA 1
ATOM 6881 C C . ASP A 1 859 ? -13.969 8.048 26.498 1.00 83.19 859 ASP A C 1
ATOM 6883 O O . ASP A 1 859 ? -14.962 7.883 27.204 1.00 83.19 859 ASP A O 1
ATOM 6887 N N . THR A 1 860 ? -13.907 7.562 25.257 1.00 80.06 860 THR A N 1
ATOM 6888 C CA . THR A 1 860 ? -14.969 6.730 24.659 1.00 80.06 860 THR A CA 1
ATOM 6889 C C . THR A 1 860 ? -14.436 5.482 23.958 1.00 80.06 860 THR A C 1
ATOM 6891 O O . THR A 1 860 ? -15.185 4.534 23.735 1.00 80.06 860 THR A O 1
ATOM 6894 N N . GLY A 1 861 ? -13.150 5.466 23.599 1.00 80.88 861 GLY A N 1
ATOM 6895 C CA . GLY A 1 861 ? -12.542 4.439 22.760 1.00 80.88 861 GLY A CA 1
ATOM 6896 C C . GLY A 1 861 ? -12.761 4.643 21.258 1.00 80.88 861 GLY A C 1
ATOM 6897 O O . GLY A 1 861 ? -12.141 3.929 20.470 1.00 80.88 861 GLY A O 1
ATOM 6898 N N . LEU A 1 862 ? -13.591 5.607 20.839 1.00 83.81 862 LEU A N 1
ATOM 6899 C CA . LEU A 1 862 ? -13.873 5.886 19.427 1.00 83.81 862 LEU A CA 1
ATOM 6900 C C . LEU A 1 862 ? -12.632 6.390 18.695 1.00 83.81 862 LEU A C 1
ATOM 6902 O O . LEU A 1 862 ? -11.834 7.134 19.252 1.00 83.81 862 LEU A O 1
ATOM 6906 N N . SER A 1 863 ? -12.474 6.008 17.431 1.00 84.69 863 SER A N 1
ATOM 6907 C CA . SER A 1 863 ? -11.371 6.484 16.591 1.00 84.69 863 SER A CA 1
ATOM 6908 C C . SER A 1 863 ? -11.907 7.316 15.432 1.00 84.69 863 SER A C 1
ATOM 6910 O O . SER A 1 863 ? -12.834 6.892 14.745 1.00 84.69 863 SER A O 1
ATOM 6912 N N . HIS A 1 864 ? -11.294 8.472 15.193 1.00 83.81 864 HIS A N 1
ATOM 6913 C CA . HIS A 1 864 ? -11.579 9.351 14.065 1.00 83.81 864 HIS A CA 1
ATOM 6914 C C . HIS A 1 864 ? -10.388 9.328 13.111 1.00 83.81 864 HIS A C 1
ATOM 6916 O O . HIS A 1 864 ? -9.242 9.524 13.522 1.00 83.81 864 HIS A O 1
ATOM 6922 N N . LYS A 1 865 ? -10.661 9.056 11.837 1.00 85.00 865 LYS A N 1
ATOM 6923 C CA . LYS A 1 865 ? -9.661 9.091 10.766 1.00 85.00 865 LYS A CA 1
ATOM 6924 C C . LYS A 1 865 ? -9.716 10.438 10.059 1.00 85.00 865 LYS A C 1
ATOM 6926 O O . LYS A 1 865 ? -10.737 11.117 10.116 1.00 85.00 865 LYS A O 1
ATOM 6931 N N . ASP A 1 866 ? -8.622 10.784 9.392 1.00 82.75 866 ASP A N 1
ATOM 6932 C CA . ASP A 1 866 ? -8.516 11.971 8.543 1.00 82.75 866 ASP A CA 1
ATOM 6933 C C . ASP A 1 866 ? -8.823 13.306 9.260 1.00 82.75 866 ASP A C 1
ATOM 6935 O O . ASP A 1 866 ? -9.368 14.243 8.676 1.00 82.75 866 ASP A O 1
ATOM 6939 N N . VAL A 1 867 ? -8.444 13.414 10.537 1.00 84.00 867 VAL A N 1
ATOM 6940 C CA . VAL A 1 867 ? -8.607 14.633 11.339 1.00 84.00 867 VAL A CA 1
ATOM 6941 C C . VAL A 1 867 ? -7.518 15.641 10.981 1.00 84.00 867 VAL A C 1
ATOM 6943 O O . VAL A 1 867 ? -6.336 15.299 10.914 1.00 84.00 867 VAL A O 1
ATOM 6946 N N . ARG A 1 868 ? -7.900 16.905 10.768 1.00 84.12 868 ARG A N 1
ATOM 6947 C CA . ARG A 1 868 ? -6.936 17.988 10.538 1.00 84.12 868 ARG A CA 1
ATOM 6948 C C . ARG A 1 868 ? -6.155 18.271 11.818 1.00 84.12 868 ARG A C 1
ATOM 6950 O O . ARG A 1 868 ? -6.751 18.483 12.871 1.00 84.12 868 ARG A O 1
ATOM 6957 N N . ALA A 1 869 ? -4.831 18.347 11.713 1.00 84.62 869 ALA A N 1
ATOM 6958 C CA . ALA A 1 869 ? -3.956 18.693 12.836 1.00 84.62 869 ALA A CA 1
ATOM 6959 C C . ALA A 1 869 ? -4.330 20.047 13.468 1.00 84.62 869 ALA A C 1
ATOM 6961 O O . ALA A 1 869 ? -4.330 20.183 14.685 1.00 84.62 869 ALA A O 1
ATOM 6962 N N . SER A 1 870 ? -4.755 21.013 12.645 1.00 82.81 870 SER A N 1
ATOM 6963 C CA . SER A 1 870 ? -5.213 22.337 13.087 1.00 82.81 870 SER A CA 1
ATOM 6964 C C . SER A 1 870 ? -6.502 22.318 13.920 1.00 82.81 870 SER A C 1
ATOM 6966 O O . SER A 1 870 ? -6.837 23.314 14.553 1.00 82.81 870 SER A O 1
ATOM 6968 N N . SER A 1 871 ? -7.244 21.209 13.918 1.00 86.75 871 SER A N 1
ATOM 6969 C CA . SER A 1 871 ? -8.453 21.036 14.731 1.00 86.75 871 SER A CA 1
ATOM 6970 C C . SER A 1 871 ? -8.153 20.513 16.142 1.00 86.75 871 SER A C 1
ATOM 6972 O O . SER A 1 871 ? -9.082 20.356 16.936 1.00 86.75 871 SER A O 1
ATOM 6974 N N . LEU A 1 872 ? -6.888 20.210 16.453 1.00 90.25 872 LEU A N 1
ATOM 6975 C CA . LEU A 1 872 ? -6.460 19.742 17.768 1.00 90.25 872 LEU A CA 1
ATOM 6976 C C . LEU A 1 872 ? -6.161 20.921 18.689 1.00 90.25 872 LEU A C 1
ATOM 6978 O O . LEU A 1 872 ? -5.474 21.871 18.314 1.00 90.25 872 LEU A O 1
ATOM 6982 N N . LEU A 1 873 ? -6.680 20.832 19.907 1.00 91.25 873 LEU A N 1
ATOM 6983 C CA . LEU A 1 873 ? -6.609 21.873 20.920 1.00 91.25 873 LEU A CA 1
ATOM 6984 C C . LEU A 1 873 ? -5.670 21.450 22.047 1.00 91.25 873 LEU A C 1
ATOM 6986 O O . LEU A 1 873 ? -5.642 20.283 22.447 1.00 91.25 873 LEU A O 1
ATOM 6990 N N . GLN A 1 874 ? -4.928 22.407 22.587 1.00 91.56 874 GLN A N 1
ATOM 6991 C CA . GLN A 1 874 ? -4.116 22.194 23.775 1.00 91.56 874 GLN A CA 1
ATOM 6992 C C . GLN A 1 874 ? -5.002 21.932 24.995 1.00 91.56 874 GLN A C 1
ATOM 6994 O O . GLN A 1 874 ? -6.106 22.467 25.126 1.00 91.56 874 GLN A O 1
ATOM 6999 N N . LEU A 1 875 ? -4.505 21.080 25.888 1.00 89.12 875 LEU A N 1
ATOM 7000 C CA . LEU A 1 875 ? -5.129 20.785 27.169 1.00 89.12 875 LEU A CA 1
ATOM 7001 C C . LEU A 1 875 ? -4.137 21.100 28.291 1.00 89.12 875 LEU A C 1
ATOM 7003 O O . LEU A 1 875 ? -2.971 20.713 28.171 1.00 89.12 875 LEU A O 1
ATOM 7007 N N . PRO A 1 876 ? -4.594 21.737 29.381 1.00 89.62 876 PRO A N 1
ATOM 7008 C CA . PRO A 1 876 ? -3.845 21.829 30.626 1.00 89.62 876 PRO A CA 1
ATOM 7009 C C . PRO A 1 876 ? -3.397 20.454 31.122 1.00 89.62 876 PRO A C 1
ATOM 7011 O O . PRO A 1 876 ? -4.118 19.467 30.940 1.00 89.62 876 PRO A O 1
ATOM 7014 N N . ASP A 1 877 ? -2.241 20.401 31.784 1.00 88.06 877 ASP A N 1
ATOM 7015 C CA . ASP A 1 877 ? -1.649 19.156 32.285 1.00 88.06 877 ASP A CA 1
ATOM 7016 C C . ASP A 1 877 ? -2.625 18.375 33.185 1.00 88.06 877 ASP A C 1
ATOM 7018 O O . ASP A 1 877 ? -2.771 17.164 33.039 1.00 88.06 877 ASP A O 1
ATOM 7022 N N . ASP A 1 878 ? -3.403 19.060 34.033 1.00 88.88 878 ASP A N 1
ATOM 7023 C CA . ASP A 1 878 ? -4.379 18.425 34.928 1.00 88.88 878 ASP A CA 1
ATOM 7024 C C . ASP A 1 878 ? -5.528 17.721 34.187 1.00 88.88 878 ASP A C 1
ATOM 7026 O O . ASP A 1 878 ? -6.004 16.678 34.636 1.00 88.88 878 ASP A O 1
ATOM 7030 N N . LEU A 1 879 ? -5.982 18.265 33.053 1.00 87.31 879 LEU A N 1
ATOM 7031 C CA . LEU A 1 879 ? -7.043 17.665 32.233 1.00 87.31 879 LEU A CA 1
ATOM 7032 C C . LEU A 1 879 ? -6.492 16.622 31.262 1.00 87.31 879 LEU A C 1
ATOM 7034 O O . LEU A 1 879 ? -7.143 15.604 30.995 1.00 87.31 879 LEU A O 1
ATOM 7038 N N . ARG A 1 880 ? -5.295 16.869 30.730 1.00 87.19 880 ARG A N 1
ATOM 7039 C CA . ARG A 1 880 ? -4.598 15.955 29.829 1.00 87.19 880 ARG A CA 1
ATOM 7040 C C . ARG A 1 880 ? -4.255 14.649 30.540 1.00 87.19 880 ARG A C 1
ATOM 7042 O O . ARG A 1 880 ? -4.561 13.582 30.010 1.00 87.19 880 ARG A O 1
ATOM 7049 N N . ASP A 1 881 ? -3.721 14.749 31.754 1.00 84.94 881 ASP A N 1
ATOM 7050 C CA . ASP A 1 881 ? -3.174 13.620 32.510 1.00 84.94 881 ASP A CA 1
ATOM 7051 C C . ASP A 1 881 ? -4.202 13.005 33.483 1.00 84.94 881 ASP A C 1
ATOM 7053 O O . ASP A 1 881 ? -3.912 12.023 34.170 1.00 84.94 881 ASP A O 1
ATOM 7057 N N . ALA A 1 882 ? -5.438 13.525 33.512 1.00 83.62 882 ALA A N 1
ATOM 7058 C CA . ALA A 1 882 ? -6.524 12.939 34.295 1.00 83.62 882 ALA A CA 1
ATOM 7059 C C . ALA A 1 882 ? -6.762 11.460 33.908 1.00 83.62 882 ALA A C 1
ATOM 7061 O O . ALA A 1 882 ? -6.785 11.121 32.717 1.00 83.62 882 ALA A O 1
ATOM 7062 N N . PRO A 1 883 ? -6.992 10.560 34.879 1.00 77.69 883 PRO A N 1
ATOM 7063 C CA . PRO A 1 883 ? -7.123 9.134 34.608 1.00 77.69 883 PRO A CA 1
ATOM 7064 C C . PRO A 1 883 ? -8.306 8.846 33.675 1.00 77.69 883 PRO A C 1
ATOM 7066 O O . PRO A 1 883 ? -9.399 9.391 33.837 1.00 77.69 883 PRO A O 1
ATOM 7069 N N . SER A 1 884 ? -8.098 7.968 32.692 1.00 73.38 884 SER A N 1
ATOM 7070 C CA . SER A 1 884 ? -9.197 7.371 31.931 1.00 73.38 884 SER A CA 1
ATOM 7071 C C . SER A 1 884 ? -9.561 6.029 32.556 1.00 73.38 884 SER A C 1
ATOM 7073 O O . SER A 1 884 ? -8.697 5.186 32.778 1.00 73.38 884 SER A O 1
ATOM 7075 N N . ALA A 1 885 ? -10.849 5.816 32.823 1.00 72.88 885 ALA A N 1
ATOM 7076 C CA . ALA A 1 885 ? -11.369 4.531 33.291 1.00 72.88 885 ALA A CA 1
ATOM 7077 C C . ALA A 1 885 ? -11.589 3.523 32.142 1.00 72.88 885 ALA A C 1
ATOM 7079 O O . ALA A 1 885 ? -12.230 2.489 32.347 1.00 72.88 885 ALA A O 1
ATOM 7080 N N . ILE A 1 886 ? -11.131 3.847 30.925 1.00 84.88 886 ILE A N 1
ATOM 7081 C CA . ILE A 1 886 ? -11.304 3.017 29.733 1.00 84.88 886 ILE A CA 1
ATOM 7082 C C . ILE A 1 886 ? -10.035 2.241 29.438 1.00 84.88 886 ILE A C 1
ATOM 7084 O O . ILE A 1 886 ? -8.943 2.800 29.378 1.00 84.88 886 ILE A O 1
ATOM 7088 N N . ILE A 1 887 ? -10.233 0.957 29.179 1.00 89.81 887 ILE A N 1
ATOM 7089 C CA . ILE A 1 887 ? -9.208 0.011 28.762 1.00 89.81 887 ILE A CA 1
ATOM 7090 C C . ILE A 1 887 ? -9.464 -0.490 27.348 1.00 89.81 887 ILE A C 1
ATOM 7092 O O . ILE A 1 887 ? -10.605 -0.518 26.867 1.00 89.81 887 ILE A O 1
ATOM 7096 N N . GLU A 1 888 ? -8.393 -0.924 26.693 1.00 91.81 888 GLU A N 1
ATOM 7097 C CA . GLU A 1 888 ? -8.485 -1.849 25.567 1.00 91.81 888 GLU A CA 1
ATOM 7098 C C . GLU A 1 888 ? -8.603 -3.270 26.117 1.00 91.81 888 GLU A C 1
ATOM 7100 O O . GLU A 1 888 ? -7.669 -3.798 26.708 1.00 91.81 888 GLU A O 1
ATOM 7105 N N . LEU A 1 889 ? -9.766 -3.886 25.948 1.00 93.62 889 LEU A N 1
ATOM 7106 C CA . LEU A 1 889 ? -10.054 -5.227 26.430 1.00 93.62 889 LEU A CA 1
ATOM 7107 C C . LEU A 1 889 ? -9.943 -6.227 25.277 1.00 93.62 889 LEU A C 1
ATOM 7109 O O . LEU A 1 889 ? -10.625 -6.078 24.261 1.00 93.62 889 LEU A O 1
ATOM 7113 N N . PHE A 1 890 ? -9.112 -7.251 25.447 1.00 94.69 890 PHE A N 1
ATOM 7114 C CA . PHE A 1 890 ? -8.888 -8.319 24.477 1.00 94.69 890 PHE A CA 1
ATOM 7115 C C . PHE A 1 890 ? -9.350 -9.668 25.032 1.00 94.69 890 PHE A C 1
ATOM 7117 O O . PHE A 1 890 ? -8.971 -10.049 26.136 1.00 94.69 890 PHE A O 1
ATOM 7124 N N . VAL A 1 891 ? -10.122 -10.429 24.257 1.00 93.31 891 VAL A N 1
ATOM 7125 C CA . VAL A 1 891 ? -10.414 -11.837 24.573 1.00 93.31 891 VAL A CA 1
ATOM 7126 C C . VAL A 1 891 ? -9.262 -12.697 24.053 1.00 93.31 891 VAL A C 1
ATOM 7128 O O . VAL A 1 891 ? -9.000 -12.729 22.848 1.00 93.31 891 VAL A O 1
ATOM 7131 N N . ALA A 1 892 ? -8.548 -13.355 24.964 1.00 91.19 892 ALA A N 1
ATOM 7132 C CA . ALA A 1 892 ? -7.363 -14.151 24.670 1.00 91.19 892 ALA A CA 1
ATOM 7133 C C . ALA A 1 892 ? -7.713 -15.528 24.083 1.00 91.19 892 ALA A C 1
ATOM 7135 O O . ALA A 1 892 ? -8.814 -16.038 24.256 1.00 91.19 892 ALA A O 1
ATOM 7136 N N . ASN A 1 893 ? -6.740 -16.158 23.416 1.00 87.31 893 ASN A N 1
ATOM 7137 C CA . ASN A 1 893 ? -6.828 -17.532 22.894 1.00 87.31 893 ASN A CA 1
ATOM 7138 C C . ASN A 1 893 ? -7.945 -17.784 21.863 1.00 87.31 893 ASN A C 1
ATOM 7140 O O . ASN A 1 893 ? -8.335 -18.928 21.631 1.00 87.31 893 ASN A O 1
ATOM 7144 N N . VAL A 1 894 ? -8.417 -16.732 21.188 1.00 87.19 894 VAL A N 1
ATOM 7145 C CA . VAL A 1 894 ? -9.407 -16.822 20.109 1.00 87.19 894 VAL A CA 1
ATOM 7146 C C . VAL A 1 894 ? -8.812 -16.247 18.822 1.00 87.19 894 VAL A C 1
ATOM 7148 O O . VAL A 1 894 ? -8.368 -15.100 18.792 1.00 87.19 894 VAL A O 1
ATOM 7151 N N . LYS A 1 895 ? -8.822 -17.033 17.737 1.00 85.06 895 LYS A N 1
ATOM 7152 C CA . LYS A 1 895 ? -8.346 -16.615 16.407 1.00 85.06 895 LYS A CA 1
ATOM 7153 C C . LYS A 1 895 ? -9.449 -16.717 15.347 1.00 85.06 895 LYS A C 1
ATOM 7155 O O . LYS A 1 895 ? -10.328 -17.573 15.483 1.00 85.06 895 LYS A O 1
ATOM 7160 N N . PRO A 1 896 ? -9.399 -15.904 14.276 1.00 84.75 896 PRO A N 1
ATOM 7161 C CA . PRO A 1 896 ? -10.248 -16.092 13.112 1.00 84.75 896 PRO A CA 1
ATOM 7162 C C . PRO A 1 896 ? -10.109 -17.506 12.540 1.00 84.75 896 PRO A C 1
ATOM 7164 O O . PRO A 1 896 ? -9.038 -18.121 12.569 1.00 84.75 896 PRO A O 1
ATOM 7167 N N . PHE A 1 897 ? -11.206 -18.020 11.991 1.00 79.25 897 PHE A N 1
ATOM 7168 C CA . PHE A 1 897 ? -11.166 -19.255 11.216 1.00 79.25 897 PHE A CA 1
ATOM 7169 C C . PHE A 1 897 ? -10.277 -19.108 9.976 1.00 79.25 897 PHE A C 1
ATOM 7171 O O . PHE A 1 897 ? -10.010 -18.002 9.516 1.00 79.25 897 PHE A O 1
ATOM 7178 N N . ASP A 1 898 ? -9.842 -20.244 9.428 1.00 75.88 898 ASP A N 1
ATOM 7179 C CA . ASP A 1 898 ? -9.025 -20.326 8.207 1.00 75.88 898 ASP A CA 1
ATOM 7180 C C . ASP A 1 898 ? -7.668 -19.605 8.287 1.00 75.88 898 ASP A C 1
ATOM 7182 O O . ASP A 1 898 ? -7.033 -19.372 7.262 1.00 75.88 898 ASP A O 1
ATOM 7186 N N . GLU A 1 899 ? -7.206 -19.302 9.508 1.00 73.50 899 GLU A N 1
ATOM 7187 C CA . GLU A 1 899 ? -5.959 -18.565 9.756 1.00 73.50 899 GLU A CA 1
ATOM 7188 C C . GLU A 1 899 ? -5.948 -17.196 9.058 1.00 73.50 899 GLU A C 1
ATOM 7190 O O . GLU A 1 899 ? -4.924 -16.720 8.552 1.00 73.50 899 GLU A O 1
ATOM 7195 N N . ASP A 1 900 ? -7.118 -16.555 9.011 1.00 79.00 900 ASP A N 1
ATOM 7196 C CA . ASP A 1 900 ? -7.233 -15.159 8.614 1.00 79.00 900 ASP A CA 1
ATOM 7197 C C . ASP A 1 900 ? -6.501 -14.264 9.623 1.00 79.00 900 ASP A C 1
ATOM 7199 O O . ASP A 1 900 ? -6.550 -14.471 10.835 1.00 79.00 900 ASP A O 1
ATOM 7203 N N . ASP A 1 901 ? -5.814 -13.247 9.102 1.00 77.00 901 ASP A N 1
ATOM 7204 C CA . ASP A 1 901 ? -5.048 -12.298 9.917 1.00 77.00 901 ASP A CA 1
ATOM 7205 C C . ASP A 1 901 ? -5.945 -11.182 10.496 1.00 77.00 901 ASP A C 1
ATOM 7207 O O . ASP A 1 901 ? -5.468 -10.316 11.222 1.00 77.00 901 ASP A O 1
ATOM 7211 N N . GLU A 1 902 ? -7.237 -11.163 10.147 1.00 82.56 902 GLU A N 1
ATOM 7212 C CA . GLU A 1 902 ? -8.221 -10.155 10.552 1.00 82.56 902 GLU A CA 1
ATOM 7213 C C . GLU A 1 902 ? -9.606 -10.807 10.727 1.00 82.56 902 GLU A C 1
ATOM 7215 O O . GLU A 1 902 ? -9.971 -11.742 10.012 1.00 82.56 902 GLU A O 1
ATOM 7220 N N . TRP A 1 903 ? -10.408 -10.300 11.668 1.00 85.38 903 TRP A N 1
ATOM 7221 C CA . TRP A 1 903 ? -11.800 -10.726 11.828 1.00 85.38 903 TRP A CA 1
ATOM 7222 C C . TRP A 1 903 ? -12.657 -10.220 10.669 1.00 85.38 903 TRP A C 1
ATOM 7224 O O . TRP A 1 903 ? -12.679 -9.020 10.390 1.00 85.38 903 TRP A O 1
ATOM 7234 N N . ASN A 1 904 ? -13.399 -11.120 10.021 1.00 81.31 904 ASN A N 1
ATOM 7235 C CA . ASN A 1 904 ? -14.279 -10.741 8.921 1.00 81.31 904 ASN A CA 1
ATOM 7236 C C . ASN A 1 904 ? -15.466 -9.874 9.398 1.00 81.31 904 ASN A C 1
ATOM 7238 O O . ASN A 1 904 ? -15.850 -9.877 10.573 1.00 81.31 904 ASN A O 1
ATOM 7242 N N . THR A 1 905 ? -16.062 -9.128 8.465 1.00 79.81 905 THR A N 1
ATOM 7243 C CA . THR A 1 905 ? -17.152 -8.178 8.745 1.00 79.81 905 THR A CA 1
ATOM 7244 C C . THR A 1 905 ? -18.371 -8.844 9.379 1.00 79.81 905 THR A C 1
ATOM 7246 O O . THR A 1 905 ? -19.002 -8.246 10.245 1.00 79.81 905 THR A O 1
ATOM 7249 N N . PHE A 1 906 ? -18.679 -10.087 9.001 1.00 79.00 906 PHE A N 1
ATOM 7250 C CA . PHE A 1 906 ? -19.820 -10.833 9.533 1.00 79.00 906 PHE A CA 1
ATOM 7251 C C . PHE A 1 906 ? -19.628 -11.185 11.007 1.00 79.00 906 PHE A C 1
ATOM 7253 O O . PHE A 1 906 ? -20.533 -10.957 11.802 1.00 79.00 906 PHE A O 1
ATOM 7260 N N . THR A 1 907 ? -18.445 -11.664 11.399 1.00 85.06 907 THR A N 1
ATOM 7261 C CA . THR A 1 907 ? -18.130 -11.944 12.805 1.00 85.06 907 THR A CA 1
ATOM 7262 C C . THR A 1 907 ? -18.182 -10.663 13.635 1.00 85.06 907 THR A C 1
ATOM 7264 O O . THR A 1 907 ? -18.777 -10.650 14.709 1.00 85.06 907 THR A O 1
ATOM 7267 N N . ASN A 1 908 ? -17.625 -9.559 13.123 1.00 87.94 908 ASN A N 1
ATOM 7268 C CA . ASN A 1 908 ? -17.704 -8.267 13.809 1.00 87.94 908 ASN A CA 1
ATOM 7269 C C . ASN A 1 908 ? -19.163 -7.792 13.955 1.00 87.94 908 ASN A C 1
ATOM 7271 O O . ASN A 1 908 ? -19.541 -7.299 15.015 1.00 87.94 908 ASN A O 1
ATOM 7275 N N . HIS A 1 909 ? -19.994 -7.963 12.922 1.00 85.69 909 HIS A N 1
ATOM 7276 C CA . HIS A 1 909 ? -21.418 -7.627 12.973 1.00 85.69 909 HIS A CA 1
ATOM 7277 C C . HIS A 1 909 ? -22.173 -8.480 13.993 1.00 85.69 909 HIS A C 1
ATOM 7279 O O . HIS A 1 909 ? -22.905 -7.938 14.811 1.00 85.69 909 HIS A O 1
ATOM 7285 N N . PHE A 1 910 ? -21.934 -9.791 13.997 1.00 87.00 910 PHE A N 1
ATOM 7286 C CA . PHE A 1 910 ? -22.552 -10.722 14.936 1.00 87.00 910 PHE A CA 1
ATOM 7287 C C . PHE A 1 910 ? -22.244 -10.350 16.392 1.00 87.00 910 PHE A C 1
ATOM 7289 O O . PHE A 1 910 ? -23.150 -10.261 17.214 1.00 87.00 910 PHE A O 1
ATOM 7296 N N . VAL A 1 911 ? -20.978 -10.057 16.715 1.00 89.56 911 VAL A N 1
ATOM 7297 C CA . VAL A 1 911 ? -20.599 -9.624 18.072 1.00 89.56 911 VAL A CA 1
ATOM 7298 C C . VAL A 1 911 ? -21.219 -8.267 18.416 1.00 89.56 911 VAL A C 1
ATOM 7300 O O . VAL A 1 911 ? -21.600 -8.035 19.562 1.00 89.56 911 VAL A O 1
ATOM 7303 N N . LYS A 1 912 ? -21.369 -7.369 17.435 1.00 88.69 912 LYS A N 1
ATOM 7304 C CA . LYS A 1 912 ? -22.042 -6.078 17.625 1.00 88.69 912 LYS A CA 1
ATOM 7305 C C . LYS A 1 912 ? -23.532 -6.247 17.934 1.00 88.69 912 LYS A C 1
ATOM 7307 O O . LYS A 1 912 ? -24.028 -5.585 18.844 1.00 88.69 912 LYS A O 1
ATOM 7312 N N . GLU A 1 913 ? -24.228 -7.120 17.207 1.00 88.56 913 GLU A N 1
ATOM 7313 C CA . GLU A 1 913 ? -25.629 -7.471 17.471 1.00 88.56 913 GLU A CA 1
ATOM 7314 C C . GLU A 1 913 ? -25.770 -8.109 18.851 1.00 88.56 913 GLU A C 1
ATOM 7316 O O . GLU A 1 913 ? -26.531 -7.603 19.674 1.00 88.56 913 GLU A O 1
ATOM 7321 N N . TRP A 1 914 ? -24.939 -9.107 19.160 1.00 88.81 914 TRP A N 1
ATOM 7322 C CA . TRP A 1 914 ? -24.882 -9.740 20.476 1.00 88.81 914 TRP A CA 1
ATOM 7323 C C . TRP A 1 914 ? -24.681 -8.715 21.602 1.00 88.81 914 TRP A C 1
ATOM 7325 O O . TRP A 1 914 ? -25.426 -8.712 22.581 1.00 88.81 914 TRP A O 1
ATOM 7335 N N . MET A 1 915 ? -23.742 -7.778 21.446 1.00 86.50 915 MET A N 1
ATOM 7336 C CA . MET A 1 915 ? -23.512 -6.703 22.417 1.00 86.50 915 MET A CA 1
ATOM 7337 C C . MET A 1 915 ? -24.739 -5.790 22.570 1.00 86.50 915 MET A C 1
ATOM 7339 O O . MET A 1 915 ? -25.020 -5.321 23.674 1.00 86.50 915 MET A O 1
ATOM 7343 N N . SER A 1 916 ? -25.471 -5.527 21.482 1.00 85.44 916 SER A N 1
ATOM 7344 C CA . SER A 1 916 ? -26.674 -4.688 21.502 1.00 85.44 916 SER A CA 1
ATOM 7345 C C . SER A 1 916 ? -27.864 -5.368 22.186 1.00 85.44 916 SER A C 1
ATOM 7347 O O . SER A 1 916 ? -28.519 -4.735 23.012 1.00 85.44 916 SER A O 1
ATOM 7349 N N . GLU A 1 917 ? -28.083 -6.662 21.937 1.00 84.69 917 GLU A N 1
ATOM 7350 C CA . GLU A 1 917 ? -29.147 -7.469 22.554 1.00 84.69 917 GLU A CA 1
ATOM 7351 C C . GLU A 1 917 ? -28.961 -7.620 24.069 1.00 84.69 917 GLU A C 1
ATOM 7353 O O . GLU A 1 917 ? -29.924 -7.712 24.832 1.00 84.69 917 GLU A O 1
ATOM 7358 N N . HIS A 1 918 ? -27.708 -7.623 24.524 1.00 81.44 918 HIS A N 1
ATOM 7359 C CA . HIS A 1 918 ? -27.360 -7.826 25.929 1.00 81.44 918 HIS A CA 1
ATOM 7360 C C . HIS A 1 918 ? -27.100 -6.518 26.686 1.00 81.44 918 HIS A C 1
ATOM 7362 O O . HIS A 1 918 ? -26.789 -6.546 27.880 1.00 81.44 918 HIS A O 1
ATOM 7368 N N . ARG A 1 919 ? -27.286 -5.360 26.040 1.00 77.38 919 ARG A N 1
ATOM 7369 C CA . ARG A 1 919 ? -27.138 -4.050 26.677 1.00 77.38 919 ARG A CA 1
ATOM 7370 C C . ARG A 1 919 ? -28.336 -3.764 27.586 1.00 77.38 919 ARG A C 1
ATOM 7372 O O . ARG A 1 919 ? -29.383 -3.316 27.138 1.00 77.38 919 ARG A O 1
ATOM 7379 N N . SER A 1 920 ? -28.170 -4.001 28.885 1.00 74.56 920 SER A N 1
ATOM 7380 C CA . SER A 1 920 ? -29.188 -3.723 29.905 1.00 74.56 920 SER A CA 1
ATOM 7381 C C . SER A 1 920 ? -28.553 -3.124 31.160 1.00 74.56 920 SER A C 1
ATOM 7383 O O . SER A 1 920 ? -27.473 -3.567 31.550 1.00 74.56 920 SER A O 1
ATOM 7385 N N . PRO A 1 921 ? -29.212 -2.173 31.852 1.00 69.56 921 PRO A N 1
ATOM 7386 C CA . PRO A 1 921 ? -28.733 -1.661 33.138 1.00 69.56 921 PRO A CA 1
ATOM 7387 C C . PRO A 1 921 ? -28.649 -2.743 34.229 1.00 69.56 921 PRO A C 1
ATOM 7389 O O . PRO A 1 921 ? -27.958 -2.533 35.229 1.00 69.56 921 PRO A O 1
ATOM 7392 N N . HIS A 1 922 ? -29.314 -3.889 34.036 1.00 73.62 922 HIS A N 1
ATOM 7393 C CA . HIS A 1 922 ? -29.304 -5.046 34.937 1.00 73.62 922 HIS A CA 1
ATOM 7394 C C . HIS A 1 922 ? -28.277 -6.118 34.560 1.00 73.62 922 HIS A C 1
ATOM 7396 O O . HIS A 1 922 ? -28.191 -7.125 35.251 1.00 73.62 922 HIS A O 1
ATOM 7402 N N . LYS A 1 923 ? -27.514 -5.938 33.479 1.00 80.31 923 LYS A N 1
ATOM 7403 C CA . LYS A 1 923 ? -26.468 -6.877 33.062 1.00 80.31 923 LYS A CA 1
ATOM 7404 C C . LYS A 1 923 ? -25.105 -6.198 33.135 1.00 80.31 923 LYS A C 1
ATOM 7406 O O . LYS A 1 923 ? -24.990 -5.000 32.880 1.00 80.31 923 LYS A O 1
ATOM 7411 N N . PHE A 1 924 ? -24.078 -6.953 33.494 1.00 82.75 924 PHE A N 1
ATOM 7412 C CA . PHE A 1 924 ? -22.685 -6.522 33.400 1.00 82.75 924 PHE A CA 1
ATOM 7413 C C . PHE A 1 924 ? -21.846 -7.642 32.798 1.00 82.75 924 PHE A C 1
ATOM 7415 O O . PHE A 1 924 ? -22.263 -8.800 32.786 1.00 82.75 924 PHE A O 1
ATOM 7422 N N . TYR A 1 925 ? -20.680 -7.280 32.276 1.00 90.75 925 TYR A N 1
ATOM 7423 C CA . TYR A 1 925 ? -19.735 -8.252 31.750 1.00 90.75 925 TYR A CA 1
ATOM 7424 C C . TYR A 1 925 ? -18.646 -8.493 32.786 1.00 90.75 925 TYR A C 1
ATOM 7426 O O . TYR A 1 925 ? -18.159 -7.544 33.402 1.00 90.75 925 TYR A O 1
ATOM 7434 N N . GLU A 1 926 ? -18.272 -9.746 32.978 1.00 92.88 926 GLU A N 1
ATOM 7435 C CA . GLU A 1 926 ? -17.225 -10.167 33.900 1.00 92.88 926 GLU A CA 1
ATOM 7436 C C . GLU A 1 926 ? -16.168 -10.970 33.143 1.00 92.88 926 GLU A C 1
ATOM 7438 O O . GLU A 1 926 ? -16.489 -11.702 32.208 1.00 92.88 926 GLU A O 1
ATOM 7443 N N . GLY A 1 927 ? -14.901 -10.813 33.514 1.00 93.44 927 GLY A N 1
ATOM 7444 C CA . GLY A 1 927 ? -13.815 -11.588 32.925 1.00 93.44 927 GLY A CA 1
ATOM 7445 C C . GLY A 1 927 ? -12.617 -11.686 33.856 1.00 93.44 927 GLY A C 1
ATOM 7446 O O . GLY A 1 927 ? -12.298 -10.739 34.582 1.00 93.44 927 GLY A O 1
ATOM 7447 N N . LYS A 1 928 ? -11.947 -12.840 33.828 1.00 94.38 928 LYS A N 1
ATOM 7448 C CA . LYS A 1 928 ? -10.689 -13.068 34.545 1.00 94.38 928 LYS A CA 1
ATOM 7449 C C . LYS A 1 928 ? -9.513 -12.560 33.716 1.00 94.38 928 LYS A C 1
ATOM 7451 O O . LYS A 1 928 ? -9.393 -12.915 32.543 1.00 94.38 928 LYS A O 1
ATOM 7456 N N . VAL A 1 929 ? -8.663 -11.745 34.329 1.00 94.75 929 VAL A N 1
ATOM 7457 C CA . VAL A 1 929 ? -7.502 -11.107 33.701 1.00 94.75 929 VAL A CA 1
ATOM 7458 C C . VAL A 1 929 ? -6.341 -12.092 33.589 1.00 94.75 929 VAL A C 1
ATOM 7460 O O . VAL A 1 929 ? -5.932 -12.697 34.575 1.00 94.75 929 VAL A O 1
ATOM 7463 N N . GLU A 1 930 ? -5.781 -12.209 32.390 1.00 94.19 930 GLU A N 1
ATOM 7464 C CA . GLU A 1 930 ? -4.620 -13.052 32.071 1.00 94.19 930 GLU A CA 1
ATOM 7465 C C . GLU A 1 930 ? -3.339 -12.222 31.911 1.00 94.19 930 GLU A C 1
ATOM 7467 O O . GLU A 1 930 ? -2.262 -12.629 32.338 1.00 94.19 930 GLU A O 1
ATOM 7472 N N . LEU A 1 931 ? -3.447 -11.034 31.308 1.00 92.81 931 LEU A N 1
ATOM 7473 C CA . LEU A 1 931 ? -2.312 -10.151 31.049 1.00 92.81 931 LEU A CA 1
ATOM 7474 C C . LEU A 1 931 ? -2.755 -8.689 31.096 1.00 92.81 931 LEU A C 1
ATOM 7476 O O . LEU A 1 931 ? -3.852 -8.348 30.652 1.00 92.81 931 LEU A O 1
ATOM 7480 N N . VAL A 1 932 ? -1.871 -7.819 31.583 1.00 92.06 932 VAL A N 1
ATOM 7481 C CA . VAL A 1 932 ? -2.038 -6.363 31.542 1.00 92.06 932 VAL A CA 1
ATOM 7482 C C . VAL A 1 932 ? -0.759 -5.740 30.994 1.00 92.06 932 VAL A C 1
ATOM 7484 O O . VAL A 1 932 ? 0.324 -5.995 31.517 1.00 92.06 932 VAL A O 1
ATOM 7487 N N . LEU A 1 933 ? -0.883 -4.922 29.949 1.00 90.25 933 LEU A N 1
ATOM 7488 C CA . LEU A 1 933 ? 0.210 -4.135 29.369 1.00 90.25 933 LEU A CA 1
ATOM 7489 C C . LEU A 1 933 ? -0.301 -2.724 29.080 1.00 90.25 933 LEU A C 1
ATOM 7491 O O . LEU A 1 933 ? -1.186 -2.540 28.244 1.00 90.25 933 LEU A O 1
ATOM 7495 N N . GLY A 1 934 ? 0.248 -1.721 29.763 1.00 87.50 934 GLY A N 1
ATOM 7496 C CA . GLY A 1 934 ? -0.206 -0.335 29.645 1.00 87.50 934 GLY A CA 1
ATOM 7497 C C . GLY A 1 934 ? -1.686 -0.165 30.015 1.00 87.50 934 GLY A C 1
ATOM 7498 O O . GLY A 1 934 ? -2.064 -0.301 31.178 1.00 87.50 934 GLY A O 1
ATOM 7499 N N . ASP A 1 935 ? -2.500 0.178 29.016 1.00 86.62 935 ASP A N 1
ATOM 7500 C CA . ASP A 1 935 ? -3.966 0.310 29.054 1.00 86.62 935 ASP A CA 1
ATOM 7501 C C . ASP A 1 935 ? -4.704 -0.878 28.401 1.00 86.62 935 ASP A C 1
ATOM 7503 O O . ASP A 1 935 ? -5.935 -0.876 28.311 1.00 86.62 935 ASP A O 1
ATOM 7507 N N . SER A 1 936 ? -3.962 -1.888 27.940 1.00 91.88 936 SER A N 1
ATOM 7508 C CA . SER A 1 936 ? -4.490 -3.114 27.343 1.00 91.88 936 SER A CA 1
ATOM 7509 C C . SER A 1 936 ? -4.606 -4.226 28.387 1.00 91.88 936 SER A C 1
ATOM 7511 O O . SER A 1 936 ? -3.658 -4.510 29.122 1.00 91.88 936 SER A O 1
ATOM 7513 N N . VAL A 1 937 ? -5.765 -4.878 28.433 1.00 94.06 937 VAL A N 1
ATOM 7514 C CA . VAL A 1 937 ? -6.097 -5.971 29.351 1.00 94.06 937 VAL A CA 1
ATOM 7515 C C . VAL A 1 937 ? -6.581 -7.163 28.537 1.00 94.06 937 VAL A C 1
ATOM 7517 O O . VAL A 1 937 ? -7.506 -7.033 27.737 1.00 94.06 937 VAL A O 1
ATOM 7520 N N . TRP A 1 938 ? -5.991 -8.331 28.761 1.00 95.06 938 TRP A N 1
ATOM 7521 C CA . TRP A 1 938 ? -6.424 -9.586 28.155 1.00 95.06 938 TRP A CA 1
ATOM 7522 C C . TRP A 1 938 ? -7.190 -10.414 29.173 1.00 95.06 938 TRP A C 1
ATOM 7524 O O . TRP A 1 938 ? -6.740 -10.571 30.308 1.00 95.06 938 TRP A O 1
ATOM 7534 N N . ILE A 1 939 ? -8.326 -10.959 28.753 1.00 95.12 939 ILE A N 1
ATOM 7535 C CA . ILE A 1 939 ? -9.198 -11.807 29.566 1.00 95.12 939 ILE A CA 1
ATOM 7536 C C . ILE A 1 939 ? -9.414 -13.164 28.903 1.00 95.12 939 ILE A C 1
ATOM 7538 O O . ILE A 1 939 ? -9.389 -13.276 27.676 1.00 95.12 939 ILE A O 1
ATOM 7542 N N . GLN A 1 940 ? -9.646 -14.194 29.713 1.00 91.06 940 GLN A N 1
ATOM 7543 C CA . GLN A 1 940 ? -9.893 -15.553 29.223 1.00 91.06 940 GLN A CA 1
ATOM 7544 C C . GLN A 1 940 ? -11.273 -15.695 28.559 1.00 91.06 940 GLN A C 1
ATOM 7546 O O . GLN A 1 940 ? -11.390 -16.232 27.459 1.00 91.06 940 GLN A O 1
ATOM 7551 N N . SER A 1 941 ? -12.312 -15.211 29.233 1.00 90.44 941 SER A N 1
ATOM 7552 C CA . SER A 1 941 ? -13.707 -15.218 28.790 1.00 90.44 941 SER A CA 1
ATOM 7553 C C . SER A 1 941 ? -14.364 -13.896 29.161 1.00 90.44 941 SER A C 1
ATOM 7555 O O . SER A 1 941 ? -13.917 -13.207 30.081 1.00 90.44 941 SER A O 1
ATOM 7557 N N . LEU A 1 942 ? -15.414 -13.543 28.419 1.00 89.62 942 LEU A N 1
ATOM 7558 C CA . LEU A 1 942 ? -16.272 -12.408 28.724 1.00 89.62 942 LEU A CA 1
ATOM 7559 C C . LEU A 1 942 ? -17.685 -12.924 28.996 1.00 89.62 942 LEU A C 1
ATOM 7561 O O . LEU A 1 942 ? -18.457 -13.177 28.070 1.00 89.62 942 LEU A O 1
ATOM 7565 N N . ASP A 1 943 ? -18.000 -13.085 30.271 1.00 90.31 943 ASP A N 1
ATOM 7566 C CA . ASP A 1 943 ? -19.228 -13.707 30.742 1.00 90.31 943 ASP A CA 1
ATOM 7567 C C . ASP A 1 943 ? -20.279 -12.643 31.071 1.00 90.31 943 ASP A C 1
ATOM 7569 O O . ASP A 1 943 ? -19.981 -11.605 31.665 1.00 90.31 943 ASP A O 1
ATOM 7573 N N . ILE A 1 944 ? -21.531 -12.884 30.674 1.00 87.69 944 ILE A N 1
ATOM 7574 C CA . ILE A 1 944 ? -22.646 -11.986 30.991 1.00 87.69 944 ILE A CA 1
ATOM 7575 C C . ILE A 1 944 ? -23.236 -12.401 32.330 1.00 87.69 944 ILE A C 1
ATOM 7577 O O . ILE A 1 944 ? -23.751 -13.507 32.473 1.00 87.69 944 ILE A O 1
ATOM 7581 N N . GLN A 1 945 ? -23.237 -11.472 33.277 1.00 82.50 945 GLN A N 1
ATOM 7582 C CA . GLN A 1 945 ? -23.843 -11.647 34.588 1.00 82.50 945 GLN A CA 1
ATOM 7583 C C . GLN A 1 945 ? -25.058 -10.730 34.743 1.00 82.50 945 GLN A C 1
ATOM 7585 O O . GLN A 1 945 ? -25.128 -9.644 34.157 1.00 82.50 945 GLN A O 1
ATOM 7590 N N . ILE A 1 946 ? -26.032 -11.175 35.533 1.00 76.50 946 ILE A N 1
ATOM 7591 C CA . ILE A 1 946 ? -27.210 -10.389 35.917 1.00 76.50 946 ILE A CA 1
ATOM 7592 C C . ILE A 1 946 ? -26.934 -9.807 37.310 1.00 76.50 946 ILE A C 1
ATOM 7594 O O . ILE A 1 946 ? -26.413 -10.512 38.172 1.00 76.50 946 ILE A O 1
ATOM 7598 N N . LYS A 1 947 ? -27.204 -8.509 37.482 1.00 63.03 947 LYS A N 1
ATOM 7599 C CA . LYS A 1 947 ? -26.954 -7.743 38.713 1.00 63.03 947 LYS A CA 1
ATOM 7600 C C . LYS A 1 947 ? -27.682 -8.282 39.932 1.00 63.03 947 LYS A C 1
ATOM 7602 O O . LYS A 1 947 ? -28.861 -8.672 39.783 1.00 63.03 947 LYS A O 1
#

Mean predicted aligned error: 17.73 Å

Secondary structure (DSSP, 8-state):
---BPPPTTEEEEEEEEEEETTEEEEEE-TTHHHHHHHHHHHHHHHHHHT-S---SPPPTT-EEEE---TT-TT---SSEEEEEEEEETTTTEEEEEETTTTEEEEEEGGGEEEE-GGG--SPPSEEEEEETTEEEEEEEEEE-TT--EEEEEEE-SS--HHHHHHHHHHHHH-SSEEEEEEEEETTEEEEEEEEEETTEEEEHHHHHHHTTSEEE--HHHHHHHHHHHHHHTT--S------------------TT-PPPPP------PPPP----------S---GGGG---EEE-SS--PPPSSGGGS---HHHHHHHHHTT--S--HHHHHHHHHHHTT-EEEEE--TTSSTTHHHHHHHHHHHHTS----TTS-SEEEEESSHHHHHHHHHHHHHHTTT-TTS-EEEE-TT--HHHHHHHHHH--SEEEE-HHHHHHHHTS-GGG----GGG-SEEEEETHHHHHHHHHHHHHHHHHHHTB-SSTTBBTTS-B-EEEEEESS--HHHHHHHTT-SSEEEEE--HHHHHHHTT---EEEE--TTTHHHHHHHHHTTGGGTS-EEEEES-HHHHHHHHHHHGGGS-EEEE-TTS-HHHHHHHHHHHHH--TTSPPEEEEEGGGHHHH-----SEEEES----SSHHHHHHGGGGGTTGGG-TTS--EEEEEE-TT-HHHHHHHHHHHHHTTPPPPHHHHHHHHHHHHHHHHTTTTSPBPHHHHHHS--TTTTT--SB-S--TTT-S-SSS--TT-EEEEEEEEEEETTEEEEEEEEEE-TT--EEE--HHHHHHHHHHHHHHHHSGGG-PBPSS--TT-EEEEEEETTEEEEEEEEEEEEE-TTS-EEEEEEEETTT--EEEEEEGGGEE---HHHHSSPP-EEEEEETT---GGG-SS--HHHHHHHHHHHHHT--TTEEEEEEEEEEETTEEEES--EEEE-

Foldseek 3Di:
DDFDDDDPQKAWWDFLDFPALFWTKIFHPPCLVVVLAVQLVLLVVVCVVQVDQDPDDDDFFFKKKFQDPPPDPQRPGRIFIWTFHDQDPVVCWTFTQGQQRRDTDTHHSVRIHTDDPVSRPDDHRMDIAHEPQKFFKAWDWDADPVRDIDIDIATDLDQDPVNRVLLVVQSVVAPIKIWRFDDADPNHTYTWIWGDDPNGTDTSQVSCVVVRGIAGDDPVVSVVVVVVSVVVVVPPDDDDDDPDFPDDDRPDDCDPVRDDDDDDDTYDDDDDDDDDDDPPPDQDCPDPVLLFDKFKDFPDDFDFDPAPVPQPADPLLVVLCVVVVVHDQQRLLRRQRRCVLVLAAEEAAAAPPRCVLVSNLSNVLRVLVPDPDDDQQEAQEEEAELFLQRLVVSQVVNCSSCVVVVLAQEAEFEPPDDPVVRLVSLVSGHHYYYYHLVRLVVLVPDDPVSNSHQHQNYQEYEYHAVVSNCVQQVPPRVVSCPVRFPDPDQQAGPVRDGHHHYYYHHAFFVSVVVVCVSGDIYTYIHRFLLRLCLSLLAFEAEDEDAPVCLLVVVCVVPDQVCLQFQAEEEDADPVVLVVNCVSCDPVFAAQEDEPVDDLVSLVVSLVLQVPRDGRGHHYYYYYLSCCSSNQAACGQEYEHSDQPHPDPSSSRCSSNNPSVNSNDPVGHHHYYYYDYPPCLLCLLVVVVSNVRSVDDDDPVSVVSNVVSLQVVLVVLLLAAADVLCVAPVDDPCSSPDSHHPDADCVFWPAPDPDDAQKKWWWDFQAFPALFKTKIFTAWIQHPVRDIDGDDCVLLVVLQVVLLVQVVDPVQFDQDPADDRQAWFWADPDPRGIFIWGFNAQPDADPVRGGQFTKIAGLQRRDIDGRDGSRRTGDDDPCSRVRDHSIATEGAPPDDDPPRHSGHDPSSSVVSVVVSVVLDDPQKIWMFRFHDGIYRYTYGNDTDIDGD